Protein AF-A0A6G0X3N1-F1 (afdb_monomer)

Sequence (1082 aa):
MHNGDDHVEVTGESREPSTTEQRTSELNQPESQVGRGRRPSGRGKFARVPQRRAPTNVNVFSAIPNYDRAYTSYSETKENATSFRVVSFNVLADYLALSPTGSLAHSHPSQAWKYQWSFRRTRLLREILSWQAAIVCLQEDDHYGDYFEPELRKYGYVGANKQRTGVDTLDGCSIFVKADVFEIKRVVPLEYNQPGHAVLDRDNVALVLLLEHQASKEQIVVANTHILFNPRRGDVKLAQLQLLFETVESLECSKKILCGDFNLTPKSSLYEFISSGVLNGVSVATGEASGQYARGNHSYFHNDFHSKSDETVERHQGAGTAAYRFKPPTTPVRHGNSLGVQATHDLHLRSAYAQHPTDQTTGEPFATSYHDRFLGTVDYIWYGNVECTGVVEMPQMDFFQQIRALPTRDLGSDHLSLVADFALLRESHKMSLVDDDDLPSFSQDNNVVDEAEAPHELILDDPAETPPPLYTDKEPLKSAASSASSIYDYLDQVEMKSVQQLQLTASSAKSRQLPPLGRRTQVVWEPSPPPSSVKSSRSSQDNQYYAEIREKLVTLNIELQDKTQTIELLHAARKKDKAKAKEKAAQAEKEFKAALLAQKTQLEKDIEKQLDFAQTLVADKAELVKQCEAITAELKKSQERIQQTEESFQRQMKDAKERWTVQEKVKRDQWMVKKTEEIKKSTIKALEPDVQAIMTKCKENLDKARDAAADDKRKLIIAHEKEKDELLKRQREEYEKKLVEAWEKERSKLMYRLDAADAELQQQLNQQRRRLQDEAEKARNDLVLEMRALKLQHSRDLEDMRVVERQRIDHELTQLQKEKEELARRYDADAAALREKCKLEVDAMQSSIAASLRSEMEKEKAKWEAEMIKRRDEKIQMVIDKLHGETQKKVDAAEKRLAAQYELDTREFEKKLRAAGDIEAAWMEKNRELFDKCTKLEQQRDLMQAKCTEQAQALQAAQDNVARYSAALQEEREILSQERHNVARHVDAIRNESERERETLKSAVVSLEAKLDMMERKHAAYIADMRANHDDILEKLHARVRATVAKKDDMIETLREELHMTQVRVTKCEAIINQQREQLIA

Organism: NCBI:txid100861

Solvent-accessible surface area (backbone atoms only — not comparable to full-atom values): 63528 Å² total; per-residue (Å²): 134,87,86,80,89,87,90,86,89,84,88,79,88,91,84,86,85,84,90,86,88,89,82,91,87,84,89,88,84,89,84,88,84,89,83,89,81,88,86,81,90,78,85,75,80,84,74,81,75,78,81,75,79,76,72,56,66,59,68,47,87,54,82,61,81,98,61,84,57,56,74,50,75,71,52,82,83,53,93,60,44,55,72,48,31,40,32,29,32,50,49,55,24,50,75,59,55,67,29,85,84,38,80,64,58,76,61,57,81,95,52,56,68,44,51,37,54,80,37,14,54,37,30,46,52,16,55,58,54,70,69,66,44,43,30,40,31,36,22,39,42,53,45,45,86,86,41,51,50,69,56,42,43,77,74,47,32,48,70,54,74,29,65,28,79,41,95,92,42,70,31,17,20,31,45,33,31,24,62,88,50,38,42,83,77,42,83,43,74,42,71,41,46,43,94,91,45,90,62,37,75,41,55,36,31,28,28,36,34,38,31,31,34,66,89,71,65,49,60,38,35,42,35,25,28,41,44,60,65,60,49,67,45,27,54,37,43,48,52,47,49,51,54,49,46,53,58,59,57,75,63,75,55,74,25,36,36,41,32,28,39,56,47,33,20,85,74,9,58,52,47,46,23,59,56,67,30,48,36,74,23,62,68,37,31,20,51,51,25,21,41,56,55,43,100,61,103,48,45,37,60,68,70,61,78,75,54,93,76,69,87,75,72,70,71,61,61,43,88,49,38,24,51,53,77,71,75,84,77,93,68,72,74,95,72,75,65,43,52,66,43,75,51,75,54,87,67,70,30,42,52,74,57,46,45,84,80,86,63,41,39,58,11,42,52,60,50,35,34,30,41,89,71,42,44,30,34,29,60,48,50,32,36,11,84,60,49,67,34,27,36,47,38,57,73,51,72,70,57,61,73,75,50,85,44,46,34,43,98,67,48,30,19,40,40,54,71,44,40,41,33,31,41,45,78,56,81,81,82,78,86,77,81,87,84,93,89,88,87,86,87,86,82,86,86,84,82,89,82,92,88,87,94,84,85,86,89,83,89,86,90,87,82,88,87,88,86,90,89,79,87,84,89,82,86,88,89,81,88,81,88,85,83,87,82,74,81,63,78,64,55,65,68,59,70,75,71,77,88,82,89,79,89,82,87,88,83,87,83,86,90,87,83,88,87,88,88,87,81,92,85,87,83,87,89,83,84,87,88,89,90,81,90,84,86,88,80,90,86,93,89,89,83,58,77,74,47,60,56,52,54,53,50,49,51,54,50,50,54,49,51,53,51,50,52,51,51,53,52,49,52,51,49,54,53,53,51,54,48,54,52,53,52,54,51,55,50,53,54,50,52,50,54,52,52,54,50,53,53,51,59,48,52,54,54,56,50,51,54,52,53,54,51,52,53,49,54,53,52,54,50,53,55,52,52,55,51,53,53,51,51,53,55,51,50,53,57,49,51,59,49,50,54,55,50,50,60,48,50,55,50,52,58,47,55,51,53,57,54,47,57,52,51,59,50,53,53,54,57,52,49,58,52,50,61,61,50,56,68,72,64,80,77,81,91,84,64,69,69,66,49,50,61,50,47,52,58,50,44,57,54,49,48,56,49,46,52,53,53,48,51,54,47,49,53,52,49,55,51,51,52,51,53,51,51,53,50,52,48,52,51,49,56,54,50,52,51,52,50,50,57,50,51,51,54,50,50,52,53,52,48,55,54,47,57,51,50,52,51,53,51,52,52,54,51,51,53,51,55,47,55,56,48,55,52,51,51,48,55,51,50,52,51,55,49,50,58,47,51,55,51,53,48,56,58,44,58,58,45,53,53,49,51,52,55,46,53,49,52,53,49,57,50,54,49,56,50,49,54,51,51,52,52,49,54,49,54,52,50,53,53,47,53,50,52,51,51,54,45,52,53,49,55,49,50,51,50,48,51,53,49,50,51,51,53,45,52,54,48,48,53,50,41,61,65,41,53,74,54,42,76,72,56,64,80,67,75,81,70,72,88,65,83,78,74,68,65,65,66,59,50,70,60,48,57,58,53,55,54,55,49,56,60,49,54,53,57,52,51,51,52,55,51,49,58,49,49,55,52,52,49,57,50,51,53,54,50,46,56,48,51,65,47,53,55,53,52,50,54,52,51,53,57,53,52,51,52,54,54,53,54,51,52,54,50,50,59,50,51,65,46,51,59,51,53,53,50,55,55,46,56,55,49,55,53,56,47,54,53,50,55,54,52,48,57,52,53,52,51,53,50,60,50,55,53,52,55,52,54,54,50,51,57,50,49,58,61,45,52,62,52,50,54,58,46,51,56,51,52,52,52,54,53,49,55,56,48,55,55,49,53,54,52,48,52,55,49,51,53,53,49,53,61,52,50,52,58,47,51,56,49,52,51,53,52,48,52,53,50,51,56,49,51,56,50,50,53,53,50,52,52,53,53,50,54,50,48,58,69,73,76,115

Foldseek 3Di:
DDDDDDDDDDYDDDDDDDDDDDDDDDDDDDDDDDDDDDDDDDPDDPDPDDDDAFDQADDLQDDQPPFDFDWDFDDDPDPQWDKFKEKFEAQAALCQLPDCPHLNVPDDPVCSSLSHCSRQQNLSSSQVVVQVGQKYKYWFPLCCPPHDQVPVVVVQKDKDWDWFDDPPGSGTIMMIGRNLFKDFPDKDKAAQCDPPDPQSNDRWIKIKTWIQGPPQRAIAIEMETEADQDLLQLLSLVSVVQSVQVVRVVVVRQKYKYWYQSNAAQAAQVVVCQQVQKHDQQLAARNPRRVQPDPDPAGPPPPCLPPPPDPPQPDAAAPAQARDDYDDDPDRDPDHDTSNDMGGHDQNKDWLQCDDDPGHGHHDHQAFAWDPGYGHHRITIIIGPWAWGIWGGGDHPVVVNVDRFDDDSRHNHRGHMTMTMIIDGRDDDDDDDDDDDDDDDDDDDDDDDDDDDDDDDDDDDDDDDDDDDDDDDDDDDDDDDDDDDDPVVVVVVVVVPPPPDDDDDDDDDDDDDDDDDDDDDDDDDDDDDDDDDDDDDDDDDDPDVVPVVVVVVVVVVVVVVVVVVVVVVVVVVVVVVVVVVVVVVVVVVVVVVVVVVVVVVVVVVVVVVVVVVVVVVVVVVVVVVVVVVVVVVVVVVVVVVVVVVVVVVVVVVVVVVVVVVVVVVVVVVVVVVVVVVVVVPPDDPDCPPVVVVVVVVVVVVVVVVVVVVVVVVVVVVVVVVVVVVVVVVVVVVVVVVVVVVVVVVVVVVVVVVVVVVVVVVVVVVVVVVVVVVVVVVVVVVVVVVVVVVVVVVVVVVVVVVVVVVVVVVVVVVVVVVVVVVVVVVVVVVVVVVVVVVVVVVVVVVVVVVVVVVVVVVVVVVVVVVCVVVCVVVVPPPPPDPPDDPPVPVVPVVVVVVVVVVVVVVVVVVVVVVVVVVVVVVVVVVVVVVVVVVVVVVVVVVVVVVVVVVVVVVVVVVVVVVVVVVVVVVVVVVVVVVVVVVVVVVVVVVVVVVVVVVVVVVVVVVVVVVVVVVVVVVVVVVVVVVVVVVVVVVVVVVVVVVVVVVVVVVVVVVVVVVVVVVVVVVVVVVVVVVVVVVVVVVD

InterPro domains:
  IPR005135 Endonuclease/exonuclease/phosphatase [PF03372] (88-415)
  IPR036691 Endonuclease/exonuclease/phosphatase superfamily [G3DSA:3.60.10.10] (62-435)
  IPR036691 Endonuclease/exonuclease/phosphatase superfamily [SSF56219] (79-425)
  IPR050410 CCR4/nocturin mRNA turnover and transcription [PTHR12121] (40-424)
  IPR060548 CEP131, coiled-coil domain [PF27681] (542-660)
  IPR060549 CEP131, C-terminal domain [PF27695] (693-1072)

Structure (mmCIF, N/CA/C/O backbone):
data_AF-A0A6G0X3N1-F1
#
_entry.id   AF-A0A6G0X3N1-F1
#
loop_
_atom_site.group_PDB
_atom_site.id
_atom_site.type_symbol
_atom_site.label_atom_id
_atom_site.label_alt_id
_atom_site.label_comp_id
_atom_site.label_asym_id
_atom_site.label_entity_id
_atom_site.label_seq_id
_atom_site.pdbx_PDB_ins_code
_atom_site.Cartn_x
_atom_site.Cartn_y
_atom_site.Cartn_z
_atom_site.occupancy
_atom_site.B_iso_or_equiv
_atom_site.auth_seq_id
_atom_site.auth_comp_id
_atom_site.auth_asym_id
_atom_site.auth_atom_id
_atom_site.pdbx_PDB_model_num
ATOM 1 N N . MET A 1 1 ? -24.480 -64.306 -22.939 1.00 33.38 1 MET A N 1
ATOM 2 C CA . MET A 1 1 ? -23.738 -65.014 -24.004 1.00 33.38 1 MET A CA 1
ATOM 3 C C . MET A 1 1 ? -22.353 -64.386 -24.004 1.00 33.38 1 MET A C 1
ATOM 5 O O . MET A 1 1 ? -22.278 -63.191 -24.238 1.00 33.38 1 MET A O 1
ATOM 9 N N . HIS A 1 2 ? -21.370 -65.007 -23.350 1.00 33.44 2 HIS A N 1
ATOM 10 C CA . HIS A 1 2 ? -20.585 -66.172 -23.813 1.00 33.44 2 HIS A CA 1
ATOM 11 C C . HIS A 1 2 ? -19.643 -65.806 -24.968 1.00 33.44 2 HIS A C 1
ATOM 13 O O . HIS A 1 2 ? -20.133 -65.249 -25.944 1.00 33.44 2 HIS A O 1
ATOM 19 N N . ASN A 1 3 ? -18.344 -66.126 -24.979 1.00 35.31 3 ASN A N 1
ATOM 20 C CA . ASN A 1 3 ? -17.363 -66.673 -24.004 1.00 35.31 3 ASN A CA 1
ATOM 21 C C . ASN A 1 3 ? -15.969 -66.158 -24.487 1.00 35.31 3 ASN A C 1
ATOM 23 O O . ASN A 1 3 ? -15.896 -65.633 -25.596 1.00 35.31 3 ASN A O 1
ATOM 27 N N . GLY A 1 4 ? -14.836 -66.270 -23.791 1.00 33.34 4 GLY A N 1
ATOM 28 C CA . GLY A 1 4 ? -14.525 -66.774 -22.450 1.00 33.34 4 GLY A CA 1
ATOM 29 C C . GLY A 1 4 ? -12.999 -66.756 -22.222 1.00 33.34 4 GLY A C 1
ATOM 30 O O . GLY A 1 4 ? -12.240 -66.767 -23.187 1.00 33.34 4 GLY A O 1
ATOM 31 N N . ASP A 1 5 ? -12.615 -66.631 -20.954 1.00 44.16 5 ASP A N 1
ATOM 32 C CA . ASP A 1 5 ? -11.474 -67.208 -20.215 1.00 44.16 5 ASP A CA 1
ATOM 33 C C . ASP A 1 5 ? -10.273 -67.836 -20.960 1.00 44.16 5 ASP A C 1
ATOM 35 O O . ASP A 1 5 ? -10.439 -68.673 -21.843 1.00 44.16 5 ASP A O 1
ATOM 39 N N . ASP A 1 6 ? -9.061 -67.580 -20.442 1.00 39.44 6 ASP A N 1
ATOM 40 C CA . ASP A 1 6 ? -8.341 -68.648 -19.720 1.00 39.44 6 ASP A CA 1
ATOM 41 C C . ASP A 1 6 ? -7.356 -68.091 -18.660 1.00 39.44 6 ASP A C 1
ATOM 43 O O . ASP A 1 6 ? -6.938 -66.932 -18.731 1.00 39.44 6 ASP A O 1
ATOM 47 N N . HIS A 1 7 ? -7.024 -68.898 -17.645 1.00 36.19 7 HIS A N 1
ATOM 48 C CA . HIS A 1 7 ? -6.265 -68.508 -16.436 1.00 36.19 7 HIS A CA 1
ATOM 49 C C . HIS A 1 7 ? -4.779 -68.938 -16.454 1.00 36.19 7 HIS A C 1
ATOM 51 O O . HIS A 1 7 ? -4.390 -69.821 -17.210 1.00 36.19 7 HIS A O 1
ATOM 57 N N . VAL A 1 8 ? -3.968 -68.379 -15.535 1.00 33.38 8 VAL A N 1
ATOM 58 C CA . VAL A 1 8 ? -3.206 -69.124 -14.491 1.00 33.38 8 VAL A CA 1
ATOM 59 C C . VAL A 1 8 ? -2.522 -68.134 -13.522 1.00 33.38 8 VAL A C 1
ATOM 61 O O . VAL A 1 8 ? -2.042 -67.079 -13.931 1.00 33.38 8 VAL A O 1
ATOM 64 N N . GLU A 1 9 ? -2.508 -68.462 -12.227 1.00 32.84 9 GLU A N 1
ATOM 65 C CA . GLU A 1 9 ? -1.938 -67.659 -11.126 1.00 32.84 9 GLU A CA 1
ATOM 66 C C . GLU A 1 9 ? -0.554 -68.180 -10.653 1.00 32.84 9 GLU A C 1
ATOM 68 O O . GLU A 1 9 ? -0.064 -69.183 -11.167 1.00 32.84 9 GLU A O 1
ATOM 73 N N . VAL A 1 10 ? 0.018 -67.544 -9.609 1.00 33.06 10 VAL A N 1
ATOM 74 C CA . VAL A 1 10 ? 0.464 -68.162 -8.319 1.00 33.06 10 VAL A CA 1
ATOM 75 C C . VAL A 1 10 ? 1.745 -67.512 -7.734 1.00 33.06 10 VAL A C 1
ATOM 77 O O . VAL A 1 10 ? 2.853 -67.888 -8.095 1.00 33.06 10 VAL A O 1
ATOM 80 N N . THR A 1 11 ? 1.567 -66.636 -6.722 1.00 31.05 11 THR A N 1
ATOM 81 C CA . THR A 1 11 ? 2.509 -66.255 -5.615 1.00 31.05 11 THR A CA 1
ATOM 82 C C . THR A 1 11 ? 3.921 -65.696 -5.935 1.00 31.05 11 THR A C 1
ATOM 84 O O . THR A 1 11 ? 4.472 -65.920 -7.001 1.00 31.05 11 THR A O 1
ATOM 87 N N . GLY A 1 12 ? 4.608 -64.969 -5.039 1.00 29.67 12 GLY A N 1
ATOM 88 C CA . GLY A 1 12 ? 4.231 -64.404 -3.729 1.00 29.67 12 GLY A CA 1
ATOM 89 C C . GLY A 1 12 ? 5.457 -63.964 -2.893 1.00 29.67 12 GLY A C 1
ATOM 90 O O . GLY A 1 12 ? 6.549 -64.454 -3.137 1.00 29.67 12 GLY A O 1
ATOM 91 N N . GLU A 1 13 ? 5.238 -63.048 -1.936 1.00 30.22 13 GLU A N 1
ATOM 92 C CA . GLU A 1 13 ? 6.039 -62.701 -0.726 1.00 30.22 13 GLU A CA 1
ATOM 93 C C . GLU A 1 13 ? 7.587 -62.522 -0.825 1.00 30.22 13 GLU A C 1
ATOM 95 O O . GLU A 1 13 ? 8.325 -63.431 -1.174 1.00 30.22 13 GLU A O 1
ATOM 100 N N . SER A 1 14 ? 8.180 -61.336 -0.593 1.00 29.23 14 SER A N 1
ATOM 101 C CA . SER A 1 14 ? 8.308 -60.522 0.652 1.00 29.23 14 SER A CA 1
ATOM 102 C C . SER A 1 14 ? 9.523 -60.863 1.547 1.00 29.23 14 SER A C 1
ATOM 104 O O . SER A 1 14 ? 9.431 -61.808 2.327 1.00 29.23 14 SER A O 1
ATOM 106 N N . ARG A 1 15 ? 10.586 -60.020 1.547 1.00 28.47 15 ARG A N 1
ATOM 107 C CA . ARG A 1 15 ? 11.252 -59.419 2.748 1.00 28.47 15 ARG A CA 1
ATOM 108 C C . ARG A 1 15 ? 12.604 -58.712 2.491 1.00 28.47 15 ARG A C 1
ATOM 110 O O . ARG A 1 15 ? 13.343 -59.040 1.571 1.00 28.47 15 ARG A O 1
ATOM 117 N N . GLU A 1 16 ? 12.880 -57.744 3.369 1.00 28.78 16 GLU A N 1
ATOM 118 C CA . GLU A 1 16 ? 14.132 -56.995 3.622 1.00 28.78 16 GLU A CA 1
ATOM 119 C C . GLU A 1 16 ? 15.133 -57.835 4.487 1.00 28.78 16 GLU A C 1
ATOM 121 O O . GLU A 1 16 ? 14.819 -59.007 4.719 1.00 28.78 16 GLU A O 1
ATOM 126 N N . PRO A 1 17 ? 16.250 -57.316 5.086 1.00 45.88 17 PRO A N 1
ATOM 127 C CA . PRO A 1 17 ? 16.932 -56.005 4.972 1.00 45.88 17 PRO A CA 1
ATOM 128 C C . PRO A 1 17 ? 18.503 -56.056 4.940 1.00 45.88 17 PRO A C 1
ATOM 130 O O . PRO A 1 17 ? 19.130 -57.110 4.902 1.00 45.88 17 PRO A O 1
ATOM 133 N N . SER A 1 18 ? 19.125 -54.870 5.089 1.00 29.08 18 SER A N 1
ATOM 134 C CA . SER A 1 18 ? 20.337 -54.567 5.906 1.00 29.08 18 SER A CA 1
ATOM 135 C C . SER A 1 18 ? 21.786 -54.879 5.440 1.00 29.08 18 SER A C 1
ATOM 137 O O . SER A 1 18 ? 22.261 -56.005 5.489 1.00 29.08 18 SER A O 1
ATOM 139 N N . THR A 1 19 ? 22.514 -53.787 5.141 1.00 33.34 19 THR A N 1
ATOM 140 C CA . THR A 1 19 ? 23.859 -53.362 5.638 1.00 33.34 19 THR A CA 1
ATOM 141 C C . THR A 1 19 ? 25.005 -54.354 5.927 1.00 33.34 19 THR A C 1
ATOM 143 O O . THR A 1 19 ? 24.882 -55.222 6.784 1.00 33.34 19 THR A O 1
ATOM 146 N N . THR A 1 20 ? 26.217 -54.013 5.455 1.00 30.22 20 THR A N 1
ATOM 147 C CA . THR A 1 20 ? 27.482 -54.022 6.245 1.00 30.22 20 THR A CA 1
ATOM 148 C C . THR A 1 20 ? 28.476 -53.002 5.642 1.00 30.22 20 THR A C 1
ATOM 150 O O . THR A 1 20 ? 28.417 -52.721 4.446 1.00 30.22 20 THR A O 1
ATOM 153 N N . GLU A 1 21 ? 29.355 -52.411 6.459 1.00 33.50 21 GLU A N 1
ATOM 154 C CA . GLU A 1 21 ? 30.382 -51.417 6.076 1.00 33.50 21 GLU A CA 1
ATOM 155 C C . GLU A 1 21 ? 31.715 -52.054 5.621 1.00 33.50 21 GLU A C 1
ATOM 157 O O . GLU A 1 21 ? 31.991 -53.195 5.981 1.00 33.50 21 GLU A O 1
ATOM 162 N N . GLN A 1 22 ? 32.608 -51.280 4.972 1.00 29.88 22 GLN A N 1
ATOM 163 C CA . GLN A 1 22 ? 34.015 -51.108 5.416 1.00 29.88 22 GLN A CA 1
ATOM 164 C C . GLN A 1 22 ? 34.746 -49.956 4.677 1.00 29.88 22 GLN A C 1
ATOM 166 O O . GLN A 1 22 ? 34.113 -49.193 3.949 1.00 29.88 22 GLN A O 1
ATOM 171 N N . ARG A 1 23 ? 36.033 -49.710 4.992 1.00 31.23 23 ARG A N 1
ATOM 172 C CA . ARG A 1 23 ? 36.605 -48.347 5.114 1.00 31.23 23 ARG A CA 1
ATOM 173 C C . ARG A 1 23 ? 38.043 -48.183 4.559 1.00 31.23 23 ARG A C 1
ATOM 175 O O . ARG A 1 23 ? 38.801 -49.142 4.518 1.00 31.23 23 ARG A O 1
ATOM 182 N N . THR A 1 24 ? 38.423 -46.918 4.299 1.00 31.73 24 THR A N 1
ATOM 183 C CA . THR A 1 24 ? 39.793 -46.313 4.257 1.00 31.73 24 THR A CA 1
ATOM 184 C C . THR A 1 24 ? 40.864 -46.771 3.244 1.00 31.73 24 THR A C 1
ATOM 186 O O . THR A 1 24 ? 41.356 -47.889 3.337 1.00 31.73 24 THR A O 1
ATOM 189 N N . SER A 1 25 ? 41.341 -45.815 2.417 1.00 28.95 25 SER A N 1
ATOM 190 C CA . SER A 1 25 ? 42.753 -45.462 2.050 1.00 28.95 25 SER A CA 1
ATOM 191 C C . SER A 1 25 ? 42.838 -44.883 0.610 1.00 28.95 25 SER A C 1
ATOM 193 O O . SER A 1 25 ? 42.030 -45.268 -0.226 1.00 28.95 25 SER A O 1
ATOM 195 N N . GLU A 1 26 ? 43.720 -43.946 0.218 1.00 28.92 26 GL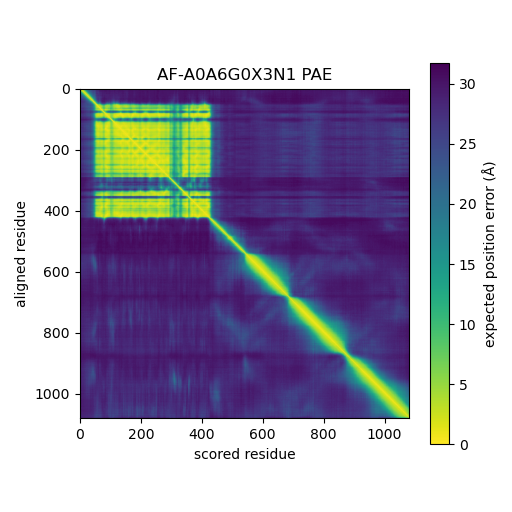U A N 1
ATOM 196 C CA . GLU A 1 26 ? 44.592 -43.008 0.960 1.00 28.92 26 GLU A CA 1
ATOM 197 C C . GLU A 1 26 ? 44.951 -41.742 0.115 1.00 28.92 26 GLU A C 1
ATOM 199 O O . GLU A 1 26 ? 44.448 -41.545 -0.986 1.00 28.92 26 GLU A O 1
ATOM 204 N N . LEU A 1 27 ? 45.789 -40.877 0.698 1.00 31.30 27 LEU A N 1
ATOM 205 C CA . LEU A 1 27 ? 46.233 -39.501 0.391 1.00 31.30 27 LEU A CA 1
ATOM 206 C C . LEU A 1 27 ? 46.555 -39.004 -1.058 1.00 31.30 27 LEU A C 1
ATOM 208 O O . LEU A 1 27 ? 47.160 -39.689 -1.874 1.00 31.30 27 LEU A O 1
ATOM 212 N N . ASN A 1 28 ? 46.395 -37.669 -1.182 1.00 28.73 28 ASN A N 1
ATOM 213 C CA . ASN A 1 28 ? 47.266 -36.652 -1.830 1.00 28.73 28 ASN A CA 1
ATOM 214 C C . ASN A 1 28 ? 47.140 -36.197 -3.309 1.00 28.73 28 ASN A C 1
ATOM 216 O O . ASN A 1 28 ? 46.920 -36.950 -4.250 1.00 28.73 28 ASN A O 1
ATOM 220 N N . GLN A 1 29 ? 47.365 -34.878 -3.455 1.00 30.80 29 GLN A N 1
ATOM 221 C CA . GLN A 1 29 ? 47.574 -34.085 -4.681 1.00 30.80 29 GLN A CA 1
ATOM 222 C C . GLN A 1 29 ? 49.070 -34.113 -5.102 1.00 30.80 29 GLN A C 1
ATOM 224 O O . GLN A 1 29 ? 49.889 -34.651 -4.350 1.00 30.80 29 GLN A O 1
ATOM 229 N N . PRO A 1 30 ? 49.468 -33.530 -6.259 1.00 40.28 30 PRO A N 1
ATOM 230 C CA . PRO A 1 30 ? 49.895 -32.116 -6.257 1.00 40.28 30 PRO A CA 1
ATOM 231 C C . PRO A 1 30 ? 49.576 -31.337 -7.566 1.00 40.28 30 PRO A C 1
ATOM 233 O O . PRO A 1 30 ? 48.702 -31.715 -8.343 1.00 40.28 30 PRO A O 1
ATOM 236 N N . GLU A 1 31 ? 50.252 -30.201 -7.777 1.00 28.23 31 GLU A N 1
ATOM 237 C CA . GLU A 1 31 ? 49.818 -29.082 -8.625 1.00 28.23 31 GLU A CA 1
ATOM 238 C C . GLU A 1 31 ? 50.474 -28.969 -10.028 1.00 28.23 31 GLU A C 1
ATOM 240 O O . GLU A 1 31 ? 51.684 -29.091 -10.179 1.00 28.23 31 GLU A O 1
ATOM 245 N N . SER A 1 32 ? 49.692 -28.447 -10.985 1.00 30.45 32 SER A N 1
ATOM 246 C CA . SER A 1 32 ? 50.073 -27.383 -11.951 1.00 30.45 32 SER A CA 1
ATOM 247 C C . SER A 1 32 ? 51.035 -27.597 -13.157 1.00 30.45 32 SER A C 1
ATOM 249 O O . SER A 1 32 ? 51.923 -28.436 -13.192 1.00 30.45 32 SER A O 1
ATOM 251 N N . GLN A 1 33 ? 50.851 -26.668 -14.116 1.00 27.86 33 GLN A N 1
ATOM 252 C CA . GLN A 1 33 ? 51.766 -26.130 -15.150 1.00 27.86 33 GLN A CA 1
ATOM 253 C C . GLN A 1 33 ? 51.968 -26.796 -16.544 1.00 27.86 33 GLN A C 1
ATOM 255 O O . GLN A 1 33 ? 52.643 -27.799 -16.717 1.00 27.86 33 GLN A O 1
ATOM 260 N N . VAL A 1 34 ? 51.525 -26.018 -17.558 1.00 29.17 34 VAL A N 1
ATOM 261 C CA . VAL A 1 34 ? 52.144 -25.746 -18.887 1.00 29.17 34 VAL A CA 1
ATOM 262 C C . VAL A 1 34 ? 52.194 -26.868 -19.951 1.00 29.17 34 VAL A C 1
ATOM 264 O O . VAL A 1 34 ? 52.900 -27.854 -19.806 1.00 29.17 34 VAL A O 1
ATOM 267 N N . GLY A 1 35 ? 51.556 -26.652 -21.127 1.00 27.23 35 GLY A N 1
ATOM 268 C CA . GLY A 1 35 ? 51.639 -27.642 -22.230 1.00 27.23 35 GLY A CA 1
ATOM 269 C C . GLY A 1 35 ? 51.019 -27.391 -23.630 1.00 27.23 35 GLY A C 1
ATOM 270 O O . GLY A 1 35 ? 50.863 -28.359 -24.356 1.00 27.23 35 GLY A O 1
ATOM 271 N N . ARG A 1 36 ? 50.668 -26.159 -24.051 1.00 31.17 36 ARG A N 1
ATOM 272 C CA . ARG A 1 36 ? 50.327 -25.749 -25.458 1.00 31.17 36 ARG A CA 1
ATOM 273 C C . ARG A 1 36 ? 49.507 -26.727 -26.364 1.00 31.17 36 ARG A C 1
ATOM 275 O O . ARG A 1 36 ? 50.084 -27.553 -27.064 1.00 31.17 36 ARG A O 1
ATOM 282 N N . GLY A 1 37 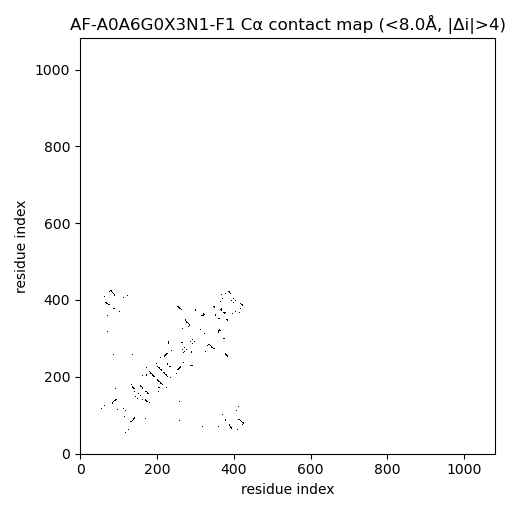? 48.199 -26.482 -26.565 1.00 28.77 37 GLY A N 1
ATOM 283 C CA . GLY A 1 37 ? 47.366 -27.194 -27.568 1.00 28.77 37 GLY A CA 1
ATOM 284 C C . GLY A 1 37 ? 46.345 -26.306 -28.312 1.00 28.77 37 GLY A C 1
ATOM 285 O O . GLY A 1 37 ? 45.530 -25.638 -27.689 1.00 28.77 37 GLY A O 1
ATOM 286 N N . ARG A 1 38 ? 46.401 -26.274 -29.653 1.00 30.58 38 ARG A N 1
ATOM 287 C CA . ARG A 1 38 ? 45.650 -25.378 -30.575 1.00 30.58 38 ARG A CA 1
ATOM 288 C C . ARG A 1 38 ? 44.117 -25.315 -30.364 1.00 30.58 38 ARG A C 1
ATOM 290 O O . ARG A 1 38 ? 43.455 -26.345 -30.323 1.00 30.58 38 ARG A O 1
ATOM 297 N N . ARG A 1 39 ? 43.535 -24.103 -30.419 1.00 30.91 39 ARG A N 1
ATOM 298 C CA . ARG A 1 39 ? 42.076 -23.869 -30.572 1.00 30.91 39 ARG A CA 1
ATOM 299 C C . ARG A 1 39 ? 41.592 -24.141 -32.015 1.00 30.91 39 ARG A C 1
ATOM 301 O O . ARG A 1 39 ? 42.216 -23.614 -32.937 1.00 30.91 39 ARG A O 1
ATOM 308 N N . PRO A 1 40 ? 40.442 -24.811 -32.231 1.00 35.88 40 PRO A N 1
ATOM 309 C CA . PRO A 1 40 ? 39.678 -24.757 -33.483 1.00 35.88 40 PRO A CA 1
ATOM 310 C C . PRO A 1 40 ? 38.716 -23.551 -33.512 1.00 35.88 40 PRO A C 1
ATOM 312 O O . PRO A 1 40 ? 38.105 -23.208 -32.501 1.00 35.88 40 PRO A O 1
ATOM 315 N N . SER A 1 41 ? 38.530 -22.918 -34.673 1.00 35.41 41 SER A N 1
ATOM 316 C CA . SER A 1 41 ? 37.712 -21.704 -34.851 1.00 35.41 41 SER A CA 1
ATOM 317 C C . SER A 1 41 ? 36.291 -21.984 -35.376 1.00 35.41 41 SER A C 1
ATOM 319 O O . SER A 1 41 ? 35.950 -21.685 -36.520 1.00 35.41 41 SER A O 1
ATOM 321 N N . GLY A 1 42 ? 35.414 -22.519 -34.521 1.00 33.56 42 GLY A N 1
ATOM 322 C CA . GLY A 1 42 ? 33.999 -22.732 -34.855 1.00 33.56 42 GLY A CA 1
ATOM 323 C C . GLY A 1 42 ? 33.126 -21.482 -34.664 1.00 33.56 42 GLY A C 1
ATOM 324 O O . GLY A 1 42 ? 32.748 -21.165 -33.538 1.00 33.56 42 GLY A O 1
ATOM 325 N N . ARG A 1 43 ? 32.725 -20.794 -35.747 1.00 40.06 43 ARG A N 1
ATOM 326 C CA . ARG A 1 43 ? 31.686 -19.736 -35.695 1.00 40.06 43 ARG A CA 1
ATOM 327 C C . ARG A 1 43 ? 30.282 -20.343 -35.550 1.00 40.06 43 ARG A C 1
ATOM 329 O O . ARG A 1 43 ? 29.511 -20.396 -36.509 1.00 40.06 43 ARG A O 1
ATOM 336 N N . GLY A 1 44 ? 29.945 -20.787 -34.341 1.00 31.09 44 GLY A N 1
ATOM 337 C CA . GLY A 1 44 ? 28.584 -21.194 -33.989 1.00 31.09 44 GLY A CA 1
ATOM 338 C C . GLY A 1 44 ? 27.598 -20.032 -34.142 1.00 31.09 44 GLY A C 1
ATOM 339 O O . GLY A 1 44 ? 27.777 -18.971 -33.544 1.00 31.09 44 GLY A O 1
ATOM 340 N N . LYS A 1 45 ? 26.543 -20.217 -34.943 1.00 34.88 45 LYS A N 1
ATOM 341 C CA . LYS A 1 45 ? 25.426 -19.265 -35.006 1.00 34.88 45 LYS A CA 1
ATOM 342 C C . LYS A 1 45 ? 24.600 -19.416 -33.729 1.00 34.88 45 LYS A C 1
ATOM 344 O O . LYS A 1 45 ? 23.951 -20.444 -33.558 1.00 34.88 45 LYS A O 1
ATOM 349 N N . PHE A 1 46 ? 24.582 -18.400 -32.866 1.00 33.50 46 PHE A N 1
ATOM 350 C CA . PHE A 1 46 ? 23.649 -18.356 -31.737 1.00 33.50 46 PHE A CA 1
ATOM 351 C C . PHE A 1 46 ? 22.207 -18.324 -32.259 1.00 33.50 46 PHE A C 1
ATOM 353 O O . PHE A 1 46 ? 21.709 -17.288 -32.703 1.00 33.50 46 PHE A O 1
ATOM 360 N N . ALA A 1 47 ? 21.531 -19.470 -32.216 1.00 31.05 47 ALA A N 1
ATOM 361 C CA . ALA A 1 47 ? 20.097 -19.532 -32.436 1.00 31.05 47 ALA A CA 1
ATOM 362 C C . ALA A 1 47 ? 19.399 -18.803 -31.280 1.00 31.05 47 ALA A C 1
ATOM 364 O O . ALA A 1 47 ? 19.572 -19.168 -30.117 1.00 31.05 47 ALA A O 1
ATOM 365 N N . ARG A 1 48 ? 18.597 -17.775 -31.586 1.00 34.81 48 ARG A N 1
ATOM 366 C CA . ARG A 1 48 ? 17.706 -17.166 -30.591 1.00 34.81 48 ARG A CA 1
ATOM 367 C C . ARG A 1 48 ? 16.696 -18.220 -30.140 1.00 34.81 48 ARG A C 1
ATOM 369 O O . ARG A 1 48 ? 15.770 -18.538 -30.885 1.00 34.81 48 ARG A O 1
ATOM 376 N N . VAL A 1 49 ? 16.871 -18.735 -28.925 1.00 30.73 49 VAL A N 1
ATOM 377 C CA . VAL A 1 49 ? 15.865 -19.567 -28.255 1.00 30.73 49 VAL A CA 1
ATOM 378 C C . VAL A 1 49 ? 14.568 -18.754 -28.162 1.00 30.73 49 VAL A C 1
ATOM 380 O O . VAL A 1 49 ? 14.608 -17.624 -27.665 1.00 30.73 49 VAL A O 1
ATOM 383 N N . PRO A 1 50 ? 13.417 -19.267 -28.635 1.00 35.38 50 PRO A N 1
ATOM 384 C CA . PRO A 1 50 ? 12.152 -18.567 -28.475 1.00 35.38 50 PRO A CA 1
ATOM 385 C C . PRO A 1 50 ? 11.809 -18.451 -26.988 1.00 35.38 50 PRO A C 1
ATOM 387 O O . PRO A 1 50 ? 11.657 -19.467 -26.307 1.00 35.38 50 PRO A O 1
ATOM 390 N N . GLN A 1 51 ? 11.652 -17.226 -26.482 1.00 44.03 51 GLN A N 1
ATOM 391 C CA . GLN A 1 51 ? 11.078 -17.015 -25.154 1.00 44.03 51 GLN A CA 1
ATOM 392 C C . GLN A 1 51 ? 9.652 -17.580 -25.148 1.00 44.03 51 GLN A C 1
ATOM 394 O O . GLN A 1 51 ? 8.745 -17.017 -25.765 1.00 44.03 51 GLN A O 1
ATOM 399 N N . ARG A 1 52 ? 9.450 -18.709 -24.457 1.00 53.38 52 ARG A N 1
ATOM 400 C CA . ARG A 1 52 ? 8.105 -19.201 -24.145 1.00 53.38 52 ARG A CA 1
ATOM 401 C C . ARG A 1 52 ? 7.392 -18.128 -23.320 1.00 53.38 52 ARG A C 1
ATOM 403 O O . ARG A 1 52 ? 7.969 -17.604 -22.367 1.00 53.38 52 ARG A O 1
ATOM 410 N N . ARG A 1 53 ? 6.144 -17.807 -23.679 1.00 60.75 53 ARG A N 1
ATOM 411 C CA . ARG A 1 53 ? 5.280 -16.975 -22.827 1.00 60.75 53 ARG A CA 1
ATOM 412 C C . ARG A 1 53 ? 5.113 -17.663 -21.470 1.00 60.75 53 ARG A C 1
ATOM 414 O O . ARG A 1 53 ? 5.069 -18.891 -21.407 1.00 60.75 53 ARG A O 1
ATOM 421 N N . ALA A 1 54 ? 5.037 -16.869 -20.407 1.00 72.62 54 ALA A N 1
ATOM 422 C CA . ALA A 1 54 ? 4.795 -17.381 -19.065 1.00 72.62 54 ALA A CA 1
ATOM 423 C C . ALA A 1 54 ? 3.411 -18.048 -18.971 1.00 72.62 54 ALA A C 1
ATOM 425 O O . ALA A 1 54 ? 2.487 -17.606 -19.660 1.00 72.62 54 ALA A O 1
ATOM 426 N N . PRO A 1 55 ? 3.244 -19.085 -18.133 1.00 81.25 55 PRO A N 1
ATOM 427 C CA . PRO A 1 55 ? 1.928 -19.643 -17.858 1.00 81.25 55 PRO A CA 1
ATOM 428 C C . PRO A 1 55 ? 1.093 -18.633 -17.059 1.00 81.25 55 PRO A C 1
ATOM 430 O O . PRO A 1 55 ? 1.621 -17.937 -16.185 1.00 81.25 55 PRO A O 1
ATOM 433 N N . THR A 1 56 ? -0.206 -18.554 -17.357 1.00 81.06 56 THR A N 1
ATOM 434 C CA . THR A 1 56 ? -1.133 -17.637 -16.674 1.00 81.06 56 THR A CA 1
ATOM 435 C C . THR A 1 56 ? -1.200 -17.944 -15.182 1.00 81.06 56 THR A C 1
ATOM 437 O O . THR A 1 56 ? -0.905 -17.075 -14.369 1.00 81.06 56 THR A O 1
ATOM 440 N N . ASN A 1 57 ? -1.467 -19.205 -14.831 1.00 87.50 57 ASN A N 1
ATOM 441 C CA . ASN A 1 57 ? -1.430 -19.693 -13.455 1.00 87.50 57 ASN A CA 1
ATOM 442 C C . ASN A 1 57 ? -0.065 -20.326 -13.130 1.00 87.50 57 ASN A C 1
ATOM 444 O O . ASN A 1 57 ? 0.564 -20.925 -14.006 1.00 87.50 57 ASN A O 1
ATOM 448 N N . VAL A 1 58 ? 0.351 -20.259 -11.866 1.00 91.12 58 VAL A N 1
ATOM 449 C CA . VAL A 1 58 ? 1.481 -21.028 -11.308 1.00 91.12 58 VAL A CA 1
ATOM 450 C C . VAL A 1 58 ? 0.993 -22.033 -10.260 1.00 91.12 58 VAL A C 1
ATOM 452 O O . VAL A 1 58 ? -0.091 -21.876 -9.705 1.00 91.12 58 VAL A O 1
ATOM 455 N N . ASN A 1 59 ? 1.790 -23.068 -9.976 1.00 91.69 59 ASN A N 1
ATOM 456 C CA . ASN A 1 59 ? 1.554 -23.931 -8.815 1.00 91.69 59 ASN A CA 1
ATOM 457 C C . ASN A 1 59 ? 1.890 -23.142 -7.537 1.00 91.69 59 ASN A C 1
ATOM 459 O O . ASN A 1 59 ? 3.027 -22.689 -7.391 1.00 91.69 59 ASN A O 1
ATOM 463 N N . VAL A 1 60 ? 0.933 -23.000 -6.617 1.00 92.69 60 VAL A N 1
ATOM 464 C CA . VAL A 1 60 ? 1.100 -22.228 -5.371 1.00 92.69 60 VAL A CA 1
ATOM 465 C C . VAL A 1 60 ? 2.104 -22.835 -4.385 1.00 92.69 60 VAL A C 1
ATOM 467 O O . VAL A 1 60 ? 2.566 -22.132 -3.499 1.00 92.69 60 VAL A O 1
ATOM 470 N N . PHE A 1 61 ? 2.518 -24.090 -4.589 1.00 90.88 61 PHE A N 1
ATOM 471 C CA . PHE A 1 61 ? 3.579 -24.757 -3.819 1.00 90.88 61 PHE A CA 1
ATOM 472 C C . PHE A 1 61 ? 4.923 -24.836 -4.566 1.00 90.88 61 PHE A C 1
ATOM 474 O O . PHE A 1 61 ? 5.831 -25.547 -4.143 1.00 90.88 61 PHE A O 1
ATOM 481 N N . SER A 1 62 ? 5.062 -24.159 -5.713 1.00 90.06 62 SER A N 1
ATOM 482 C CA . SER A 1 62 ? 6.357 -24.059 -6.402 1.00 90.06 62 SER A CA 1
ATOM 483 C C . SER A 1 62 ? 7.228 -22.962 -5.791 1.00 90.06 62 SER A C 1
ATOM 485 O O . SER A 1 62 ? 6.722 -21.897 -5.447 1.00 90.06 62 SER A O 1
ATOM 487 N N . ALA A 1 63 ? 8.543 -23.180 -5.733 1.00 88.00 63 ALA A N 1
ATOM 488 C CA . ALA A 1 63 ? 9.489 -22.108 -5.432 1.00 88.00 63 ALA A CA 1
ATOM 489 C C . ALA A 1 63 ? 9.359 -20.954 -6.448 1.00 88.00 63 ALA A C 1
ATOM 491 O O . ALA A 1 63 ? 9.025 -21.168 -7.622 1.00 88.00 63 ALA A O 1
ATOM 492 N N . ILE A 1 64 ? 9.625 -19.725 -6.003 1.00 88.62 64 ILE A N 1
ATOM 493 C CA . ILE A 1 64 ? 9.616 -18.536 -6.860 1.00 88.62 64 ILE A CA 1
ATOM 494 C C . ILE A 1 64 ? 10.982 -18.453 -7.572 1.00 88.62 64 ILE A C 1
ATOM 496 O O . ILE A 1 64 ? 11.998 -18.307 -6.897 1.00 88.62 64 ILE A O 1
ATOM 500 N N . PRO A 1 65 ? 11.058 -18.566 -8.916 1.00 83.69 65 PRO A N 1
ATOM 501 C CA . PRO A 1 65 ? 12.346 -18.604 -9.609 1.00 83.69 65 PRO A CA 1
ATOM 502 C C . PRO A 1 65 ? 13.148 -17.311 -9.430 1.00 83.69 65 PRO A C 1
ATOM 504 O O . PRO A 1 65 ? 12.615 -16.226 -9.657 1.00 83.69 65 PRO A O 1
ATOM 507 N N . ASN A 1 66 ? 14.439 -17.446 -9.110 1.00 78.50 66 ASN A N 1
ATOM 508 C CA . ASN A 1 66 ? 15.384 -16.343 -8.889 1.00 78.50 66 ASN A CA 1
ATOM 509 C C . ASN A 1 66 ? 14.949 -15.369 -7.770 1.00 78.50 66 ASN A C 1
ATOM 511 O O . ASN A 1 66 ? 15.192 -14.166 -7.867 1.00 78.50 66 ASN A O 1
ATOM 515 N N . TYR A 1 67 ? 14.290 -15.883 -6.729 1.00 84.38 67 TYR A N 1
ATOM 516 C CA . TYR A 1 67 ? 13.793 -15.109 -5.586 1.00 84.38 67 TYR A CA 1
ATOM 517 C C . TYR A 1 67 ? 14.099 -15.817 -4.253 1.00 84.38 67 TYR A C 1
ATOM 519 O O . TYR A 1 67 ? 13.307 -15.804 -3.313 1.00 84.38 67 TYR A O 1
ATOM 527 N N . ASP A 1 68 ? 15.261 -16.467 -4.176 1.00 79.81 68 ASP A N 1
ATOM 528 C CA . ASP A 1 68 ? 15.756 -17.044 -2.929 1.00 79.81 68 ASP A CA 1
ATOM 529 C C . ASP A 1 68 ? 16.177 -15.906 -1.986 1.00 79.81 68 ASP A C 1
ATOM 531 O O . ASP A 1 68 ? 16.997 -15.055 -2.342 1.00 79.81 68 ASP A O 1
ATOM 535 N N . ARG A 1 69 ? 15.585 -15.870 -0.789 1.00 88.00 69 ARG A N 1
ATOM 536 C CA . ARG A 1 69 ? 15.817 -14.843 0.234 1.00 88.00 69 ARG A CA 1
ATOM 537 C C . ARG A 1 69 ? 16.396 -15.493 1.488 1.00 88.00 69 ARG A C 1
ATOM 539 O O . ARG A 1 69 ? 15.911 -16.535 1.923 1.00 88.00 69 ARG A O 1
ATOM 546 N N . ALA A 1 70 ? 17.445 -14.894 2.047 1.00 86.06 70 ALA A N 1
ATOM 547 C CA . ALA A 1 70 ? 18.077 -15.390 3.267 1.00 86.06 70 ALA A CA 1
ATOM 548 C C . ALA A 1 70 ? 17.178 -15.157 4.493 1.00 86.06 70 ALA A C 1
ATOM 550 O O . ALA A 1 70 ? 16.382 -14.222 4.513 1.00 86.06 70 ALA A O 1
ATOM 551 N N . TYR A 1 71 ? 17.332 -15.985 5.525 1.00 87.75 71 TYR A N 1
ATOM 552 C CA . TYR A 1 71 ? 16.756 -15.737 6.846 1.00 87.75 71 TYR A CA 1
ATOM 553 C C . TYR A 1 71 ? 17.876 -15.339 7.810 1.00 87.75 71 TYR A C 1
ATOM 555 O O . TYR A 1 71 ? 18.875 -16.055 7.909 1.00 87.75 71 TYR A O 1
ATOM 563 N N . THR A 1 72 ? 17.696 -14.227 8.520 1.00 84.56 72 THR A N 1
ATOM 564 C CA . THR A 1 72 ? 18.636 -13.726 9.529 1.00 84.56 72 THR A CA 1
ATOM 565 C C . THR A 1 72 ? 18.004 -13.875 10.911 1.00 84.56 72 THR A C 1
ATOM 567 O O . THR A 1 72 ? 16.905 -13.373 11.142 1.00 84.56 72 THR A O 1
ATOM 570 N N . SER A 1 73 ? 18.687 -14.564 11.831 1.00 84.75 73 SER A N 1
ATOM 571 C CA . SER A 1 73 ? 18.212 -14.787 13.206 1.00 84.75 73 SER A CA 1
ATOM 572 C C . SER A 1 73 ? 18.857 -13.793 14.171 1.00 84.75 73 SER A C 1
ATOM 574 O O . SER A 1 73 ? 20.055 -13.533 14.088 1.00 84.75 73 SER A O 1
ATOM 576 N N . TYR A 1 74 ? 18.073 -13.261 15.106 1.00 77.62 74 TYR A N 1
ATOM 577 C CA . TYR A 1 74 ? 18.494 -12.243 16.076 1.00 77.62 74 TYR A CA 1
ATOM 578 C C . TYR A 1 74 ? 18.706 -12.795 17.484 1.00 77.62 74 TYR A C 1
ATOM 580 O O . TYR A 1 74 ? 19.618 -12.363 18.186 1.00 77.62 74 TYR A O 1
ATOM 588 N N . SER A 1 75 ? 17.890 -13.768 17.889 1.00 70.75 75 SER A N 1
ATOM 589 C CA . SER A 1 75 ? 18.078 -14.532 19.119 1.00 70.75 75 SER A CA 1
ATOM 590 C C . SER A 1 75 ? 17.879 -16.023 18.858 1.00 70.75 75 SER A C 1
ATOM 592 O O . SER A 1 75 ? 17.190 -16.425 17.917 1.00 70.75 75 SER A O 1
ATOM 594 N N . GLU A 1 76 ? 18.508 -16.855 19.687 1.00 65.06 76 GLU A N 1
ATOM 595 C CA . GLU A 1 76 ? 18.158 -18.271 19.776 1.00 65.06 76 GLU A CA 1
ATOM 596 C C . GLU A 1 76 ? 16.797 -18.399 20.472 1.00 65.06 76 GLU A C 1
ATOM 598 O O . GLU A 1 76 ? 16.534 -17.751 21.491 1.00 65.06 76 GLU A O 1
ATOM 603 N N . THR A 1 77 ? 15.913 -19.236 19.928 1.00 59.62 77 THR A N 1
ATOM 604 C CA . THR A 1 77 ? 14.585 -19.468 20.501 1.00 59.62 77 THR A CA 1
ATOM 605 C C . THR A 1 77 ? 14.709 -20.144 21.863 1.00 59.62 77 THR A C 1
ATOM 607 O O . THR A 1 77 ? 14.986 -21.341 21.947 1.00 59.62 77 THR A O 1
ATOM 610 N N . LYS A 1 78 ? 14.477 -19.375 22.932 1.00 64.75 78 LYS A N 1
ATOM 611 C CA . LYS A 1 78 ? 14.407 -19.859 24.320 1.00 64.75 78 LYS A CA 1
ATOM 612 C C . LYS A 1 78 ? 13.457 -21.058 24.403 1.00 64.75 78 LYS A C 1
ATOM 614 O O . LYS A 1 78 ? 12.336 -20.972 23.914 1.00 64.75 78 LYS A O 1
ATOM 619 N N . GLU A 1 79 ? 13.858 -22.131 25.086 1.00 59.16 79 GLU A N 1
ATOM 620 C CA . GLU A 1 79 ? 13.097 -23.399 25.150 1.00 59.16 79 GLU A CA 1
ATOM 621 C C . GLU A 1 79 ? 11.649 -23.238 25.663 1.00 59.16 79 GLU A C 1
ATOM 623 O O . GLU A 1 79 ? 10.761 -24.016 25.317 1.00 59.16 79 GLU A O 1
ATOM 628 N N . ASN A 1 80 ? 11.395 -22.194 26.460 1.00 62.12 80 ASN A N 1
ATOM 629 C CA . ASN A 1 80 ? 10.078 -21.846 27.000 1.00 62.12 80 ASN A CA 1
ATOM 630 C C . ASN A 1 80 ? 9.294 -20.823 26.151 1.00 62.12 80 ASN A C 1
ATOM 632 O O . ASN A 1 80 ? 8.294 -20.290 26.628 1.00 62.12 80 ASN A O 1
ATOM 636 N N . ALA A 1 81 ? 9.717 -20.513 24.924 1.00 71.56 81 ALA A N 1
ATOM 637 C CA . ALA A 1 81 ? 9.046 -19.549 24.055 1.00 71.56 81 ALA A CA 1
ATOM 638 C C . ALA A 1 81 ? 8.333 -20.227 22.872 1.00 71.56 81 ALA A C 1
ATOM 640 O O . ALA A 1 81 ? 8.862 -21.143 22.247 1.00 71.56 81 ALA A O 1
ATOM 641 N N . THR A 1 82 ? 7.130 -19.761 22.537 1.00 83.38 82 THR A N 1
ATOM 642 C CA . THR A 1 82 ? 6.406 -20.170 21.323 1.00 83.38 82 THR A CA 1
ATOM 643 C C . THR A 1 82 ? 6.598 -19.122 20.240 1.00 83.38 82 THR A C 1
ATOM 645 O O . THR A 1 82 ? 6.149 -17.984 20.405 1.00 83.38 82 THR A O 1
ATOM 648 N N . SER A 1 83 ? 7.262 -19.500 19.147 1.00 90.50 83 SER A N 1
ATOM 649 C CA . SER A 1 83 ? 7.477 -18.624 17.999 1.00 90.50 83 SER A CA 1
ATOM 650 C C . SER A 1 83 ? 6.319 -18.663 16.998 1.00 90.50 83 SER A C 1
ATOM 652 O O . SER A 1 83 ? 5.637 -19.675 16.835 1.00 90.50 83 SER A O 1
ATOM 654 N N . PHE A 1 84 ? 6.096 -17.540 16.320 1.00 95.56 84 PHE A N 1
ATOM 655 C CA . PHE A 1 84 ? 5.091 -17.371 15.277 1.00 95.56 84 PHE A CA 1
ATOM 656 C C . PHE A 1 84 ? 5.583 -16.366 14.226 1.00 95.56 84 PHE A C 1
ATOM 658 O O . PHE A 1 84 ? 6.329 -15.439 14.532 1.00 95.56 84 PHE A O 1
ATOM 665 N N . ARG A 1 85 ? 5.158 -16.544 12.974 1.00 97.88 85 ARG A N 1
ATOM 666 C CA . ARG A 1 85 ? 5.596 -15.726 11.832 1.00 97.88 85 ARG A CA 1
ATOM 667 C C . ARG A 1 85 ? 4.517 -14.747 11.385 1.00 97.88 85 ARG A C 1
ATOM 669 O O . ARG A 1 85 ? 3.349 -15.132 11.288 1.00 97.88 85 ARG A O 1
ATOM 676 N N . VAL A 1 86 ? 4.922 -13.528 11.046 1.00 98.69 86 VAL A N 1
ATOM 677 C CA . VAL A 1 86 ? 4.072 -12.454 10.518 1.00 98.69 86 VAL A CA 1
ATOM 678 C C . VAL A 1 86 ? 4.544 -12.057 9.120 1.00 98.69 86 VAL A C 1
ATOM 680 O O . VAL A 1 86 ? 5.745 -11.929 8.881 1.00 98.69 86 VAL A O 1
ATOM 683 N N . VAL A 1 87 ? 3.598 -11.837 8.207 1.00 98.69 87 VAL A N 1
ATOM 684 C CA . VAL A 1 87 ? 3.833 -11.263 6.873 1.00 98.69 87 VAL A CA 1
ATOM 685 C C . VAL A 1 87 ? 3.113 -9.922 6.746 1.00 98.69 87 VAL A C 1
ATOM 687 O O . VAL A 1 87 ? 1.965 -9.812 7.170 1.00 98.69 87 VAL A O 1
ATOM 690 N N . SER A 1 88 ? 3.753 -8.933 6.115 1.00 98.69 88 SER A N 1
ATOM 691 C CA . SER A 1 88 ? 3.097 -7.712 5.616 1.00 98.69 88 SER A CA 1
ATOM 692 C C . SER A 1 88 ? 3.340 -7.580 4.116 1.00 98.69 88 SER A C 1
ATOM 694 O O . SER A 1 88 ? 4.484 -7.720 3.680 1.00 98.69 88 SER A O 1
ATOM 696 N N . PHE A 1 89 ? 2.293 -7.350 3.321 1.00 98.69 89 PHE A N 1
ATOM 697 C CA . PHE A 1 89 ? 2.404 -7.360 1.861 1.00 98.69 89 PHE A CA 1
ATOM 698 C C . PHE A 1 89 ? 1.319 -6.519 1.172 1.00 98.69 89 PHE A C 1
ATOM 700 O O . PHE A 1 89 ? 0.147 -6.901 1.165 1.00 98.69 89 PHE A O 1
ATOM 707 N N . ASN A 1 90 ? 1.714 -5.420 0.522 1.00 98.50 90 ASN A N 1
ATOM 708 C CA . ASN A 1 90 ? 0.855 -4.737 -0.439 1.00 98.50 90 ASN A CA 1
ATOM 709 C C . ASN A 1 90 ? 0.725 -5.638 -1.683 1.00 98.50 90 ASN A C 1
ATOM 711 O O . ASN A 1 90 ? 1.731 -5.994 -2.302 1.00 98.50 90 ASN A O 1
ATOM 715 N N . VAL A 1 91 ? -0.496 -6.060 -2.025 1.00 97.75 91 VAL A N 1
ATOM 716 C CA . VAL A 1 91 ? -0.759 -7.024 -3.112 1.00 97.75 91 VAL A CA 1
ATOM 717 C C . VAL A 1 91 ? -1.037 -6.377 -4.472 1.00 97.75 91 VAL A C 1
ATOM 719 O O . VAL A 1 91 ? -1.169 -7.110 -5.460 1.00 97.75 91 VAL A O 1
ATOM 722 N N . LEU A 1 92 ? -1.063 -5.039 -4.527 1.00 95.38 92 LEU A N 1
ATOM 723 C CA . LEU A 1 92 ? -1.449 -4.195 -5.661 1.00 95.38 92 LEU A CA 1
ATOM 724 C C . LEU A 1 92 ? -2.899 -4.454 -6.125 1.00 95.38 92 LEU A C 1
ATOM 726 O O . LEU A 1 92 ? -3.194 -5.487 -6.737 1.00 95.38 92 LEU A O 1
ATOM 730 N N . ALA A 1 93 ? -3.807 -3.505 -5.900 1.00 94.31 93 ALA A N 1
ATOM 731 C CA . ALA A 1 93 ? -5.215 -3.645 -6.295 1.00 94.31 93 ALA A CA 1
ATOM 732 C C . ALA A 1 93 ? -5.347 -3.708 -7.829 1.00 94.31 93 ALA A C 1
ATOM 734 O O . ALA A 1 93 ? -4.653 -2.980 -8.546 1.00 94.31 93 ALA A O 1
ATOM 735 N N . ASP A 1 94 ? -6.225 -4.552 -8.386 1.00 91.25 94 ASP A N 1
ATOM 736 C CA . ASP A 1 94 ? -6.332 -4.689 -9.851 1.00 91.25 94 ASP A CA 1
ATOM 737 C C . ASP A 1 94 ? -6.873 -3.422 -10.514 1.00 91.25 94 ASP A C 1
ATOM 739 O O . ASP A 1 94 ? -6.400 -3.022 -11.583 1.00 91.25 94 ASP A O 1
ATOM 743 N N . TYR A 1 95 ? -7.799 -2.729 -9.849 1.00 87.56 95 TYR A N 1
ATOM 744 C CA . TYR A 1 95 ? -8.327 -1.469 -10.368 1.00 87.56 95 TYR A CA 1
ATOM 745 C C . TYR A 1 95 ? -7.271 -0.340 -10.370 1.00 87.56 95 TYR A C 1
ATOM 747 O O . TYR A 1 95 ? -7.301 0.530 -11.247 1.00 87.56 95 TYR A O 1
ATOM 755 N N . LEU A 1 96 ? -6.286 -0.386 -9.459 1.00 86.06 96 LEU A N 1
ATOM 756 C CA . LEU A 1 96 ? -5.132 0.523 -9.443 1.00 86.06 96 LEU A CA 1
ATOM 757 C C . LEU A 1 96 ? -4.064 0.105 -10.469 1.00 86.06 96 LEU A C 1
ATOM 759 O O . LEU A 1 96 ? -3.577 0.952 -11.222 1.00 86.06 96 LEU A O 1
ATOM 763 N N . ALA A 1 97 ? -3.773 -1.195 -10.583 1.00 83.88 97 ALA A N 1
ATOM 764 C CA . ALA A 1 97 ? -2.843 -1.769 -11.561 1.00 83.88 97 ALA A CA 1
ATOM 765 C C . ALA A 1 97 ? -3.226 -1.464 -13.020 1.00 83.88 97 ALA A C 1
ATOM 767 O O . ALA A 1 97 ? -2.354 -1.309 -13.880 1.00 83.88 97 ALA A O 1
ATOM 768 N N . LEU A 1 98 ? -4.530 -1.382 -13.301 1.00 74.69 98 LEU A N 1
ATOM 769 C CA . LEU A 1 98 ? -5.093 -1.101 -14.624 1.00 74.69 98 LEU A CA 1
ATOM 770 C C . LEU A 1 98 ? -5.441 0.385 -14.848 1.00 74.69 98 LEU A C 1
ATOM 772 O O . LEU A 1 98 ? -5.904 0.743 -15.935 1.00 74.69 98 LEU A O 1
ATOM 776 N N . SER A 1 99 ? -5.216 1.259 -13.860 1.00 68.19 99 SER A N 1
ATOM 777 C CA . SER A 1 99 ? -5.619 2.669 -13.918 1.00 68.19 99 SER A CA 1
ATOM 778 C C . SER A 1 99 ? -4.851 3.471 -14.989 1.00 68.19 99 SER A C 1
ATOM 780 O O . SER A 1 99 ? -3.624 3.596 -14.900 1.00 68.19 99 SER A O 1
ATOM 782 N N . PRO A 1 100 ? -5.534 4.115 -15.964 1.00 55.19 100 PRO A N 1
ATOM 783 C CA . PRO A 1 100 ? -4.882 4.928 -17.000 1.00 55.19 100 PRO A CA 1
ATOM 784 C C . PRO A 1 100 ? -4.102 6.143 -16.475 1.00 55.19 100 PRO A C 1
ATOM 786 O O . PRO A 1 100 ? -3.262 6.685 -17.191 1.00 55.19 100 PRO A O 1
ATOM 789 N N . THR A 1 101 ? -4.382 6.590 -15.247 1.00 51.97 101 THR A N 1
ATOM 790 C CA . THR A 1 101 ? -3.709 7.721 -14.584 1.00 51.97 101 THR A CA 1
ATOM 791 C C . THR A 1 101 ? -2.641 7.286 -13.573 1.00 51.97 101 THR A C 1
ATOM 793 O O . THR A 1 101 ? -1.930 8.139 -13.034 1.00 51.97 101 THR A O 1
ATOM 796 N N . GLY A 1 102 ? -2.499 5.979 -13.322 1.00 54.59 102 GLY A N 1
ATOM 797 C CA . GLY A 1 102 ? -1.593 5.419 -12.319 1.00 54.59 102 GLY A CA 1
ATOM 798 C C . GLY A 1 102 ? -0.100 5.618 -12.616 1.00 54.59 102 GLY A C 1
ATOM 799 O O . GLY A 1 102 ? 0.317 5.976 -13.722 1.00 54.59 102 GLY A O 1
ATOM 800 N N . SER A 1 103 ? 0.743 5.338 -11.619 1.00 51.53 103 SER A N 1
ATOM 801 C CA . SER A 1 103 ? 2.209 5.305 -11.769 1.00 51.53 103 SER A CA 1
ATOM 802 C C . SER A 1 103 ? 2.669 4.264 -12.804 1.00 51.53 103 SER A C 1
ATOM 804 O O . SER A 1 103 ? 3.641 4.497 -13.526 1.00 51.53 103 SER A O 1
ATOM 806 N N . LEU A 1 104 ? 1.928 3.154 -12.898 1.00 55.66 104 LEU A N 1
ATOM 807 C CA . LEU A 1 104 ? 2.190 1.954 -13.702 1.00 55.66 104 LEU A CA 1
ATOM 808 C C . LEU A 1 104 ? 1.786 2.072 -15.188 1.00 55.66 104 LEU A C 1
ATOM 810 O O . LEU A 1 104 ? 2.172 1.233 -16.009 1.00 55.66 104 LEU A O 1
ATOM 814 N N . ALA A 1 105 ? 1.086 3.148 -15.568 1.00 49.31 105 ALA A N 1
ATOM 815 C CA . ALA A 1 105 ? 0.613 3.399 -16.936 1.00 49.31 105 ALA A CA 1
ATOM 816 C C . ALA A 1 105 ? 1.740 3.576 -17.986 1.00 49.31 105 ALA A C 1
ATOM 818 O O . ALA A 1 105 ? 1.472 3.657 -19.184 1.00 49.31 105 ALA A O 1
ATOM 819 N N . HIS A 1 106 ? 3.010 3.621 -17.564 1.00 50.78 106 HIS A N 1
ATOM 820 C CA . HIS A 1 106 ? 4.192 3.711 -18.437 1.00 50.78 106 HIS A CA 1
ATOM 821 C C . HIS A 1 106 ? 4.773 2.356 -18.873 1.00 50.78 106 HIS A C 1
ATOM 823 O O . HIS A 1 106 ? 5.756 2.311 -19.626 1.00 50.78 106 HIS A O 1
ATOM 829 N N . SER A 1 107 ? 4.175 1.244 -18.436 1.00 55.69 107 SER A N 1
ATOM 830 C CA . SER A 1 107 ? 4.608 -0.082 -18.865 1.00 55.69 107 SER A CA 1
ATOM 831 C C . SER A 1 107 ? 4.426 -0.271 -20.381 1.00 55.69 107 SER A C 1
ATOM 833 O O . SER A 1 107 ? 3.420 0.108 -20.981 1.00 55.69 107 SER A O 1
ATOM 835 N N . HIS A 1 108 ? 5.434 -0.847 -21.044 1.00 58.69 108 HIS A N 1
ATOM 836 C CA . HIS A 1 108 ? 5.391 -1.034 -22.497 1.00 58.69 108 HIS A CA 1
ATOM 837 C C . HIS A 1 108 ? 4.228 -1.980 -22.873 1.00 58.69 108 HIS A C 1
ATOM 839 O O . HIS A 1 108 ? 4.136 -3.046 -22.261 1.00 58.69 108 HIS A O 1
ATOM 845 N N . PRO A 1 109 ? 3.394 -1.698 -23.900 1.00 65.44 109 PRO A N 1
ATOM 846 C CA . PRO A 1 109 ? 2.160 -2.457 -24.167 1.00 65.44 109 PRO A CA 1
ATOM 847 C C . PRO A 1 109 ? 2.321 -3.981 -24.319 1.00 65.44 109 PRO A C 1
ATOM 849 O O . PRO A 1 109 ? 1.387 -4.740 -24.078 1.00 65.44 109 PRO A O 1
ATOM 852 N N . SER A 1 110 ? 3.518 -4.464 -24.666 1.00 69.12 110 SER A N 1
ATOM 853 C CA . SER A 1 110 ? 3.844 -5.899 -24.709 1.00 69.12 110 SER A CA 1
ATOM 854 C C . SER A 1 110 ? 4.022 -6.573 -23.336 1.00 69.12 110 SER A C 1
ATOM 856 O O . SER A 1 110 ? 4.281 -7.777 -23.295 1.00 69.12 110 SER A O 1
ATOM 858 N N . GLN A 1 111 ? 3.953 -5.824 -22.231 1.00 74.94 111 GLN A N 1
ATOM 859 C CA . GLN A 1 111 ? 4.080 -6.304 -20.848 1.00 74.94 111 GLN A CA 1
ATOM 860 C C . GLN A 1 111 ? 2.787 -6.168 -20.028 1.00 74.94 111 GLN A C 1
ATOM 862 O O . GLN A 1 111 ? 2.742 -6.692 -18.921 1.00 74.94 111 GLN A O 1
ATOM 867 N N . ALA A 1 112 ? 1.726 -5.551 -20.565 1.00 78.44 112 ALA A N 1
ATOM 868 C CA . ALA A 1 112 ? 0.469 -5.298 -19.844 1.00 78.44 112 ALA A CA 1
ATOM 869 C C . ALA A 1 112 ? -0.173 -6.558 -19.214 1.00 78.44 112 ALA A C 1
ATOM 871 O O . ALA A 1 112 ? -0.862 -6.464 -18.204 1.00 78.44 112 ALA A O 1
ATOM 872 N N . TRP A 1 113 ? 0.110 -7.752 -19.752 1.00 84.19 113 TRP A N 1
ATOM 873 C CA . TRP A 1 113 ? -0.308 -9.039 -19.176 1.00 84.19 113 TRP A CA 1
ATOM 874 C C . TRP A 1 113 ? 0.164 -9.266 -17.731 1.00 84.19 113 TRP A C 1
ATOM 876 O O . TRP A 1 113 ? -0.491 -10.010 -17.011 1.00 84.19 113 TRP A O 1
ATOM 886 N N . LYS A 1 114 ? 1.269 -8.642 -17.290 1.00 86.31 114 LYS A N 1
ATOM 887 C CA . LYS A 1 114 ? 1.799 -8.830 -15.927 1.00 86.31 114 LYS A CA 1
ATOM 888 C C . LYS A 1 114 ? 0.943 -8.150 -14.850 1.00 86.31 114 LYS A C 1
ATOM 890 O O . LYS A 1 114 ? 1.038 -8.528 -13.689 1.00 86.31 114 LYS A O 1
ATOM 895 N N . TYR A 1 115 ? 0.112 -7.181 -15.244 1.00 87.50 115 TYR A N 1
ATOM 896 C CA . TYR A 1 115 ? -0.765 -6.423 -14.347 1.00 87.50 115 TYR A CA 1
ATOM 897 C C . TYR A 1 115 ? -2.155 -7.048 -14.173 1.00 87.50 115 TYR A C 1
ATOM 899 O O . TYR A 1 115 ? -2.856 -6.690 -13.243 1.00 87.50 115 TYR A O 1
ATOM 907 N N . GLN A 1 116 ? -2.552 -7.995 -15.029 1.00 89.12 116 GLN A N 1
ATOM 908 C CA . GLN A 1 116 ? -3.896 -8.583 -15.011 1.00 89.12 116 GLN A CA 1
ATOM 909 C C . GLN A 1 116 ? -4.103 -9.496 -13.792 1.00 89.12 116 GLN A C 1
ATOM 911 O O . GLN A 1 116 ? -3.318 -10.431 -13.605 1.00 89.12 116 GLN A O 1
ATOM 916 N N . TRP A 1 117 ? -5.202 -9.333 -13.044 1.00 93.88 117 TRP A N 1
ATOM 917 C CA . TRP A 1 117 ? -5.537 -10.172 -11.881 1.00 93.88 117 TRP A CA 1
ATOM 918 C C . TRP A 1 117 ? -5.382 -11.674 -12.130 1.00 93.88 117 TRP A C 1
ATOM 920 O O . TRP A 1 117 ? -4.748 -12.391 -11.354 1.00 93.88 117 TRP A O 1
ATOM 930 N N . SER A 1 118 ? -5.887 -12.154 -13.271 1.00 91.75 118 SER A N 1
ATOM 931 C CA . SER A 1 118 ? -5.820 -13.570 -13.658 1.00 91.75 118 SER A CA 1
ATOM 932 C C . SER A 1 118 ? -4.391 -14.129 -13.728 1.00 91.75 118 SER A C 1
ATOM 934 O O . SER A 1 118 ? -4.205 -15.330 -13.533 1.00 91.75 118 SER A O 1
ATOM 936 N N . PHE A 1 119 ? -3.390 -13.268 -13.946 1.00 91.00 119 PHE A N 1
ATOM 937 C CA . PHE A 1 119 ? -1.964 -13.582 -13.903 1.00 91.00 119 PHE A CA 1
ATOM 938 C C . PHE A 1 119 ? -1.358 -13.381 -12.500 1.00 91.00 119 PHE A C 1
ATOM 940 O O . PHE A 1 119 ? -0.571 -14.215 -12.041 1.00 91.00 119 PHE A O 1
ATOM 947 N N . ARG A 1 120 ? -1.718 -12.296 -11.802 1.00 95.06 120 ARG A N 1
ATOM 948 C CA . ARG A 1 120 ? -1.140 -11.926 -10.494 1.00 95.06 120 ARG A CA 1
ATOM 949 C C . ARG A 1 120 ? -1.591 -12.850 -9.361 1.00 95.06 120 ARG A C 1
ATOM 951 O O . ARG A 1 120 ? -0.750 -13.354 -8.620 1.00 95.06 120 ARG A O 1
ATOM 958 N N . ARG A 1 121 ? -2.887 -13.163 -9.276 1.00 96.31 121 ARG A N 1
ATOM 959 C CA . ARG A 1 121 ? -3.531 -13.844 -8.133 1.00 96.31 121 ARG A CA 1
ATOM 960 C C . ARG A 1 121 ? -2.867 -15.149 -7.676 1.00 96.31 121 ARG A C 1
ATOM 962 O O . ARG A 1 121 ? -2.710 -15.385 -6.480 1.00 96.31 121 ARG A O 1
ATOM 969 N N . THR A 1 122 ? -2.414 -15.992 -8.610 1.00 96.12 122 THR A N 1
ATOM 970 C CA . THR A 1 122 ? -1.745 -17.266 -8.262 1.00 96.12 122 THR A CA 1
ATOM 971 C C . THR A 1 122 ? -0.288 -17.083 -7.838 1.00 96.12 122 THR A C 1
ATOM 973 O O . THR A 1 122 ? 0.251 -17.947 -7.155 1.00 96.12 122 THR A O 1
ATOM 976 N N . ARG A 1 123 ? 0.349 -15.959 -8.194 1.00 96.50 123 ARG A N 1
ATOM 977 C CA . ARG A 1 123 ? 1.702 -15.589 -7.744 1.00 96.50 123 ARG A CA 1
ATOM 978 C C . ARG A 1 123 ? 1.661 -14.951 -6.358 1.00 96.50 123 ARG A C 1
ATOM 980 O O . ARG A 1 123 ? 2.471 -15.323 -5.523 1.00 96.50 123 ARG A O 1
ATOM 987 N N . LEU A 1 124 ? 0.673 -14.092 -6.106 1.00 97.81 124 LEU A N 1
ATOM 988 C CA . LEU A 1 124 ? 0.397 -13.513 -4.787 1.00 97.81 124 LEU A CA 1
ATOM 989 C C . LEU A 1 124 ? 0.094 -14.612 -3.755 1.00 97.81 124 LEU A C 1
ATOM 991 O O . LEU A 1 124 ? 0.762 -14.697 -2.730 1.00 97.81 124 LEU A O 1
ATOM 995 N N . LEU A 1 125 ? -0.834 -15.525 -4.072 1.00 97.62 125 LEU A N 1
ATOM 996 C CA . LEU A 1 125 ? -1.164 -16.657 -3.198 1.00 97.62 125 LEU A CA 1
ATOM 997 C C . LEU A 1 125 ? 0.031 -17.609 -2.989 1.00 97.62 125 LEU A C 1
ATOM 999 O O . LEU A 1 125 ? 0.225 -18.108 -1.885 1.00 97.62 125 LEU A O 1
ATOM 1003 N N . ARG A 1 126 ? 0.864 -17.824 -4.019 1.00 96.94 126 ARG A N 1
ATOM 1004 C CA . ARG A 1 126 ? 2.124 -18.582 -3.908 1.00 96.94 126 ARG A CA 1
ATOM 1005 C C . ARG A 1 126 ? 3.101 -17.936 -2.927 1.00 96.94 126 ARG A C 1
ATOM 1007 O O . ARG A 1 126 ? 3.674 -18.639 -2.105 1.00 96.94 126 ARG A O 1
ATOM 1014 N N . GLU A 1 127 ? 3.290 -16.623 -3.016 1.00 96.06 127 GLU A N 1
ATOM 1015 C CA . GLU A 1 127 ? 4.194 -15.875 -2.137 1.00 96.06 127 GLU A CA 1
ATOM 1016 C C . GLU A 1 127 ? 3.706 -15.930 -0.681 1.00 96.06 127 GLU A C 1
ATOM 1018 O O . GLU A 1 127 ? 4.446 -16.389 0.187 1.00 96.06 127 GLU A O 1
ATOM 1023 N N . ILE A 1 128 ? 2.427 -15.620 -0.435 1.00 97.44 128 ILE A N 1
ATOM 1024 C CA . ILE A 1 128 ? 1.804 -15.683 0.900 1.00 97.44 128 ILE A CA 1
ATOM 1025 C C . ILE A 1 128 ? 1.947 -17.080 1.531 1.00 97.44 128 ILE A C 1
ATOM 1027 O O . ILE A 1 128 ? 2.393 -17.203 2.674 1.00 97.44 128 ILE A O 1
ATOM 1031 N N . LEU A 1 129 ? 1.608 -18.144 0.791 1.00 96.69 129 LEU A N 1
ATOM 1032 C CA . LEU A 1 129 ? 1.675 -19.516 1.307 1.00 96.69 129 LEU A CA 1
ATOM 1033 C C . LEU A 1 129 ? 3.112 -20.033 1.468 1.00 96.69 129 LEU A C 1
ATOM 1035 O O . LEU A 1 129 ? 3.351 -20.860 2.349 1.00 96.69 129 LEU A O 1
ATOM 1039 N N . SER A 1 130 ? 4.075 -19.541 0.676 1.00 94.75 130 SER A N 1
ATOM 1040 C CA . SER A 1 130 ? 5.483 -19.962 0.773 1.00 94.75 130 SER A CA 1
ATOM 1041 C C . SER A 1 130 ? 6.108 -19.650 2.134 1.00 94.75 130 SER A C 1
ATOM 1043 O O . SER A 1 130 ? 6.927 -20.425 2.626 1.00 94.75 130 SER A O 1
ATOM 1045 N N . TRP A 1 131 ? 5.661 -18.575 2.791 1.00 95.06 131 TRP A N 1
ATOM 1046 C CA . TRP A 1 131 ? 6.150 -18.181 4.111 1.00 95.06 131 TRP A CA 1
ATOM 1047 C C . TRP A 1 131 ? 5.524 -18.975 5.264 1.00 95.06 131 TRP A C 1
ATOM 1049 O O . TRP A 1 131 ? 6.102 -19.003 6.349 1.00 95.06 131 TRP A O 1
ATOM 1059 N N . GLN A 1 132 ? 4.374 -19.628 5.044 1.00 94.88 132 GLN A N 1
ATOM 1060 C CA . GLN A 1 132 ? 3.618 -20.412 6.039 1.00 94.88 132 GLN A CA 1
ATOM 1061 C C . GLN A 1 132 ? 3.259 -19.654 7.335 1.00 94.88 132 GLN A C 1
ATOM 1063 O O . GLN A 1 132 ? 3.100 -20.264 8.399 1.00 94.88 132 GLN A O 1
ATOM 1068 N N . ALA A 1 133 ? 3.120 -18.330 7.252 1.00 97.50 133 ALA A N 1
ATOM 1069 C CA . ALA A 1 133 ? 2.961 -17.437 8.397 1.00 97.50 133 ALA A CA 1
ATOM 1070 C C . ALA A 1 133 ? 1.766 -17.784 9.304 1.00 97.50 133 ALA A C 1
ATOM 1072 O O . ALA A 1 133 ? 0.776 -18.359 8.853 1.00 97.50 133 ALA A O 1
ATOM 1073 N N . ALA A 1 134 ? 1.845 -17.409 10.581 1.00 98.00 134 ALA A N 1
ATOM 1074 C CA . ALA A 1 134 ? 0.714 -17.473 11.506 1.00 98.00 134 ALA A CA 1
ATOM 1075 C C . ALA A 1 134 ? -0.226 -16.267 11.352 1.00 98.00 134 ALA A C 1
ATOM 1077 O O . ALA A 1 134 ? -1.408 -16.380 11.664 1.00 98.00 134 ALA A O 1
ATOM 1078 N N . ILE A 1 135 ? 0.297 -15.137 10.863 1.00 98.75 135 ILE A N 1
ATOM 1079 C CA . ILE A 1 135 ? -0.429 -13.881 10.650 1.00 98.75 135 ILE A CA 1
ATOM 1080 C C . ILE A 1 135 ? -0.008 -13.291 9.298 1.00 98.75 135 ILE A C 1
ATOM 1082 O O . ILE A 1 135 ? 1.181 -13.253 8.983 1.00 98.75 135 ILE A O 1
ATOM 1086 N N . VAL A 1 136 ? -0.968 -12.831 8.496 1.00 98.81 136 VAL A N 1
ATOM 1087 C CA . VAL A 1 136 ? -0.743 -12.219 7.179 1.00 98.81 136 VAL A CA 1
ATOM 1088 C C . VAL A 1 136 ? -1.556 -10.930 7.077 1.00 98.81 136 VAL A C 1
ATOM 1090 O O . VAL A 1 136 ? -2.785 -10.962 7.037 1.00 98.81 136 VAL A O 1
ATOM 1093 N N . CYS A 1 137 ? -0.858 -9.802 7.008 1.00 98.88 137 CYS A N 1
ATOM 1094 C CA . CYS A 1 137 ? -1.410 -8.466 6.817 1.00 98.88 137 CYS A CA 1
ATOM 1095 C C . CYS A 1 137 ? -1.276 -8.072 5.338 1.00 98.88 137 CYS A C 1
ATOM 1097 O O . CYS A 1 137 ? -0.157 -7.928 4.845 1.00 98.88 137 CYS A O 1
ATOM 1099 N N . LEU A 1 138 ? -2.396 -7.907 4.628 1.00 98.81 138 LEU A N 1
ATOM 1100 C CA . LEU A 1 138 ? -2.412 -7.480 3.223 1.00 98.81 138 LEU A CA 1
ATOM 1101 C C . LEU A 1 138 ? -2.867 -6.025 3.091 1.00 98.81 138 LEU A C 1
ATOM 1103 O O . LEU A 1 138 ? -3.830 -5.620 3.747 1.00 98.81 138 LEU A O 1
ATOM 1107 N N . GLN A 1 139 ? -2.200 -5.259 2.232 1.00 98.62 139 GLN A N 1
ATOM 1108 C CA . GLN A 1 139 ? -2.616 -3.915 1.817 1.00 98.62 139 GLN A CA 1
ATOM 1109 C C . GLN A 1 139 ? -3.015 -3.927 0.335 1.00 98.62 139 GLN A C 1
ATOM 1111 O O . GLN A 1 139 ? -2.541 -4.775 -0.417 1.00 98.62 139 GLN A O 1
ATOM 1116 N N . GLU A 1 140 ? -3.879 -2.997 -0.074 1.00 97.62 140 GLU A N 1
ATOM 1117 C CA . GLU A 1 140 ? -4.503 -2.968 -1.411 1.00 97.62 140 GLU A CA 1
ATOM 1118 C C . GLU A 1 140 ? -5.308 -4.235 -1.767 1.00 97.62 140 GLU A C 1
ATOM 1120 O O . GLU A 1 140 ? -5.339 -4.678 -2.914 1.00 97.62 140 GLU A O 1
ATOM 1125 N N . ASP A 1 141 ? -5.978 -4.837 -0.782 1.00 97.06 141 ASP A N 1
ATOM 1126 C CA . ASP A 1 141 ? -6.822 -6.008 -1.021 1.00 97.06 141 ASP A CA 1
ATOM 1127 C C . ASP A 1 141 ? -8.198 -5.588 -1.573 1.00 97.06 141 ASP A C 1
ATOM 1129 O O . ASP A 1 141 ? -9.093 -5.231 -0.803 1.00 97.06 141 ASP A O 1
ATOM 1133 N N . ASP A 1 142 ? -8.350 -5.616 -2.905 1.00 95.69 142 ASP A N 1
ATOM 1134 C CA . ASP A 1 142 ? -9.623 -5.456 -3.632 1.00 95.69 142 ASP A CA 1
ATOM 1135 C C . ASP A 1 142 ? -10.296 -6.795 -4.010 1.00 95.69 142 ASP A C 1
ATOM 1137 O O . ASP A 1 142 ? -11.318 -6.809 -4.697 1.00 95.69 142 ASP A O 1
ATOM 1141 N N . HIS A 1 143 ? -9.760 -7.925 -3.527 1.00 96.06 143 HIS A N 1
ATOM 1142 C CA . HIS A 1 143 ? -10.177 -9.288 -3.889 1.00 96.06 143 HIS A CA 1
ATOM 1143 C C . HIS A 1 143 ? -10.372 -10.216 -2.669 1.00 96.06 143 HIS A C 1
ATOM 1145 O O . HIS A 1 143 ? -10.218 -11.445 -2.736 1.00 96.06 143 HIS A O 1
ATOM 1151 N N . TYR A 1 144 ? -10.730 -9.626 -1.525 1.00 97.38 144 TYR A N 1
ATOM 1152 C CA . TYR A 1 144 ? -10.909 -10.327 -0.255 1.00 97.38 144 TYR A CA 1
ATOM 1153 C C . TYR A 1 144 ? -11.968 -11.435 -0.352 1.00 97.38 144 TYR A C 1
ATOM 1155 O O . TYR A 1 144 ? -11.677 -12.606 -0.112 1.00 97.38 144 TYR A O 1
ATOM 1163 N N . GLY A 1 145 ? -13.201 -11.067 -0.717 1.00 95.19 145 GLY A N 1
ATOM 1164 C CA . GLY A 1 145 ? -14.364 -11.956 -0.637 1.00 95.19 145 GLY A CA 1
ATOM 1165 C C . GLY A 1 145 ? -14.492 -12.973 -1.775 1.00 95.19 145 GLY A C 1
ATOM 1166 O O . GLY A 1 145 ? -15.106 -14.019 -1.576 1.00 95.19 145 GLY A O 1
ATOM 1167 N N . ASP A 1 146 ? -13.928 -12.695 -2.955 1.00 95.38 146 ASP A N 1
ATOM 1168 C CA . ASP A 1 146 ? -13.997 -13.588 -4.121 1.00 95.38 146 ASP A CA 1
ATOM 1169 C C . ASP A 1 146 ? -12.745 -14.464 -4.298 1.00 95.38 146 ASP A C 1
ATOM 1171 O O . ASP A 1 146 ? -12.814 -15.478 -4.999 1.00 95.38 146 ASP A O 1
ATOM 1175 N N . TYR A 1 147 ? -11.618 -14.111 -3.664 1.00 97.50 147 TYR A N 1
ATOM 1176 C CA . TYR A 1 147 ? -10.365 -14.851 -3.811 1.00 97.50 147 TYR A CA 1
ATOM 1177 C C . TYR A 1 147 ? -9.582 -15.069 -2.511 1.00 97.50 147 TYR A C 1
ATOM 1179 O O . TYR A 1 147 ? -9.384 -16.225 -2.138 1.00 97.50 147 TYR A O 1
ATOM 1187 N N . PHE A 1 148 ? -9.103 -14.026 -1.822 1.00 98.25 148 PHE A N 1
ATOM 1188 C CA . PHE A 1 148 ? -8.138 -14.232 -0.730 1.00 98.25 148 PHE A CA 1
ATOM 1189 C C . PHE A 1 148 ? -8.733 -14.992 0.458 1.00 98.25 148 PHE A C 1
ATOM 1191 O O . PHE A 1 148 ? -8.117 -15.948 0.922 1.00 98.25 148 PHE A O 1
ATOM 1198 N N . GLU A 1 149 ? -9.935 -14.637 0.912 1.00 97.50 149 GLU A N 1
ATOM 1199 C CA . GLU A 1 149 ? -10.628 -15.346 1.991 1.00 97.50 149 GLU A CA 1
ATOM 1200 C C . GLU A 1 149 ? -10.950 -16.806 1.614 1.00 97.50 149 GLU A C 1
ATOM 1202 O O . GLU A 1 149 ? -10.446 -17.703 2.299 1.00 97.50 149 GLU A O 1
ATOM 1207 N N . PRO A 1 150 ? -11.665 -17.107 0.506 1.00 97.88 150 PRO A N 1
ATOM 1208 C CA . PRO A 1 150 ? -11.990 -18.489 0.163 1.00 97.88 150 PRO A CA 1
ATOM 1209 C C . PRO A 1 150 ? -10.772 -19.346 -0.215 1.00 97.88 150 PRO A C 1
ATOM 1211 O O . PRO A 1 150 ? -10.841 -20.563 -0.050 1.00 97.88 150 PRO A O 1
ATOM 1214 N N . GLU A 1 151 ? -9.664 -18.777 -0.707 1.00 97.81 151 GLU A N 1
ATOM 1215 C CA . GLU A 1 151 ? -8.424 -19.534 -0.938 1.00 97.81 151 GLU A CA 1
ATOM 1216 C C . GLU A 1 151 ? -7.619 -19.754 0.351 1.00 97.81 151 GLU A C 1
ATOM 1218 O O . GLU A 1 151 ? -7.227 -20.889 0.619 1.00 97.81 151 GLU A O 1
ATOM 1223 N N . LEU A 1 152 ? -7.392 -18.726 1.179 1.00 97.94 152 LEU A N 1
ATOM 1224 C CA . LEU A 1 152 ? -6.615 -18.863 2.420 1.00 97.94 152 LEU A CA 1
ATOM 1225 C C . LEU A 1 152 ? -7.349 -19.714 3.470 1.00 97.94 152 LEU A C 1
ATOM 1227 O O . LEU A 1 152 ? -6.702 -20.484 4.185 1.00 97.94 152 LEU A O 1
ATOM 1231 N N . ARG A 1 153 ? -8.689 -19.699 3.498 1.00 97.94 153 ARG A N 1
ATOM 1232 C CA . ARG A 1 153 ? -9.495 -20.579 4.363 1.00 97.94 153 ARG A CA 1
ATOM 1233 C C . ARG A 1 153 ? -9.210 -22.070 4.139 1.00 97.94 153 ARG A C 1
ATOM 1235 O O . ARG A 1 153 ? -9.238 -22.847 5.091 1.00 97.94 153 ARG A O 1
ATOM 1242 N N . LYS A 1 154 ? -8.847 -22.484 2.916 1.00 97.62 154 LYS A N 1
ATOM 1243 C CA . LYS A 1 154 ? -8.448 -23.877 2.599 1.00 97.62 154 LYS A CA 1
ATOM 1244 C C . LYS A 1 154 ? -7.153 -24.306 3.298 1.00 97.62 154 LYS A C 1
ATOM 1246 O O . LYS A 1 154 ? -6.886 -25.500 3.391 1.00 97.62 154 LYS A O 1
ATOM 1251 N N . TYR A 1 155 ? -6.364 -23.344 3.777 1.00 97.00 155 TYR A N 1
ATOM 1252 C CA . TYR A 1 155 ? -5.070 -23.541 4.431 1.00 97.00 155 TYR A CA 1
ATOM 1253 C C . TYR A 1 155 ? -5.100 -23.188 5.928 1.00 97.00 155 TYR A C 1
ATOM 1255 O O . TYR A 1 155 ? -4.051 -22.966 6.528 1.00 97.00 155 TYR A O 1
ATOM 1263 N N . GLY A 1 156 ? -6.294 -23.151 6.535 1.00 97.19 156 GLY A N 1
ATOM 1264 C CA . GLY A 1 156 ? -6.478 -22.960 7.978 1.00 97.19 156 GLY A CA 1
ATOM 1265 C C . GLY A 1 156 ? -6.482 -21.503 8.449 1.00 97.19 156 GLY A C 1
ATOM 1266 O O . GLY A 1 156 ? -6.494 -21.261 9.654 1.00 97.19 156 GLY A O 1
ATOM 1267 N N . TYR A 1 157 ? -6.487 -20.530 7.535 1.00 98.44 157 TYR A N 1
ATOM 1268 C CA . TYR A 1 157 ? -6.607 -19.121 7.903 1.00 98.44 157 TYR A CA 1
ATOM 1269 C C . TYR A 1 157 ? -8.070 -18.707 8.107 1.00 98.44 157 TYR A C 1
ATOM 1271 O O . TYR A 1 157 ? -8.956 -19.111 7.357 1.00 98.44 157 TYR A O 1
ATOM 1279 N N . VAL A 1 158 ? -8.307 -17.829 9.078 1.00 97.88 158 VAL A N 1
ATOM 1280 C CA . VAL A 1 158 ? -9.516 -16.999 9.191 1.00 97.88 158 VAL A CA 1
ATOM 1281 C C . VAL A 1 158 ? -9.099 -15.536 9.131 1.00 97.88 158 VAL A C 1
ATOM 1283 O O . VAL A 1 158 ? -8.009 -15.192 9.585 1.00 97.88 158 VAL A O 1
ATOM 1286 N N . GLY A 1 159 ? -9.925 -14.666 8.554 1.00 96.31 159 GLY A N 1
ATOM 1287 C CA . GLY A 1 159 ? -9.552 -13.268 8.355 1.00 96.31 159 GLY A CA 1
ATOM 1288 C C . GLY A 1 159 ? -10.664 -12.268 8.615 1.00 96.31 159 GLY A C 1
ATOM 1289 O O . GLY A 1 159 ? -11.836 -12.617 8.758 1.00 96.31 159 GLY A O 1
ATOM 1290 N N . ALA A 1 160 ? -10.250 -11.008 8.661 1.00 98.31 160 ALA A N 1
ATOM 1291 C CA . ALA A 1 160 ? -11.107 -9.838 8.608 1.00 98.31 160 ALA A CA 1
ATOM 1292 C C . ALA A 1 160 ? -10.526 -8.833 7.601 1.00 98.31 160 ALA A C 1
ATOM 1294 O O . ALA A 1 160 ? -9.318 -8.812 7.355 1.00 98.31 160 ALA A O 1
ATOM 1295 N N . ASN A 1 161 ? -11.387 -7.983 7.048 1.00 98.00 161 ASN A N 1
ATOM 1296 C CA . ASN A 1 161 ? -11.041 -6.934 6.093 1.00 98.00 161 ASN A CA 1
ATOM 1297 C C . ASN A 1 161 ? -11.693 -5.614 6.513 1.00 98.00 161 ASN A C 1
ATOM 1299 O O . ASN A 1 161 ? -12.799 -5.604 7.058 1.00 98.00 161 ASN A O 1
ATOM 1303 N N . LYS A 1 162 ? -11.014 -4.503 6.221 1.00 97.69 162 LYS A N 1
ATOM 1304 C CA . LYS A 1 162 ? -11.615 -3.174 6.167 1.00 97.69 162 LYS A CA 1
ATOM 1305 C C . LYS A 1 162 ? -11.333 -2.540 4.8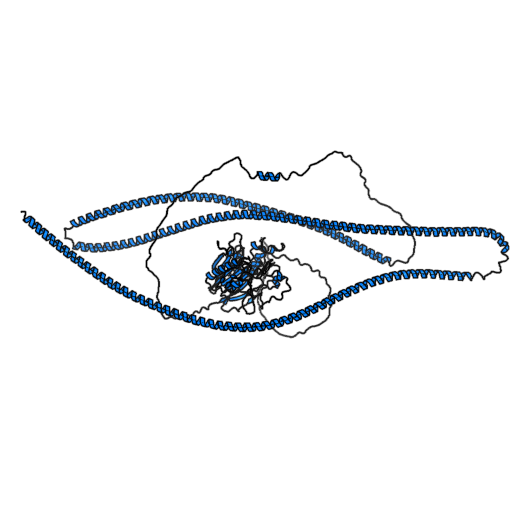05 1.00 97.69 162 LYS A C 1
ATOM 1307 O O . LYS A 1 162 ? -10.228 -2.056 4.564 1.00 97.69 162 LYS A O 1
ATOM 1312 N N . GLN A 1 163 ? -12.350 -2.519 3.945 1.00 96.19 163 GLN A N 1
ATOM 1313 C CA . GLN A 1 163 ? -12.384 -1.727 2.714 1.00 96.19 163 GLN A CA 1
ATOM 1314 C C . GLN A 1 163 ? -12.415 -0.223 3.033 1.00 96.19 163 GLN A C 1
ATOM 1316 O O . GLN A 1 163 ? -12.989 0.221 4.039 1.00 96.19 163 GLN A O 1
ATOM 1321 N N . ARG A 1 164 ? -11.798 0.559 2.149 1.00 93.56 164 ARG A N 1
ATOM 1322 C CA . ARG A 1 164 ? -11.792 2.023 2.160 1.00 93.56 164 ARG A CA 1
ATOM 1323 C C . ARG A 1 164 ? -13.179 2.624 1.906 1.00 93.56 164 ARG A C 1
ATOM 1325 O O . ARG A 1 164 ? -14.059 1.985 1.342 1.00 93.56 164 ARG A O 1
ATOM 1332 N N . THR A 1 165 ? -13.378 3.852 2.379 1.00 81.81 165 THR A N 1
ATOM 1333 C CA . THR A 1 165 ? -14.690 4.526 2.466 1.00 81.81 165 THR A CA 1
ATOM 1334 C C . THR A 1 165 ? -15.110 5.297 1.210 1.00 81.81 165 THR A C 1
ATOM 1336 O O . THR A 1 165 ? -16.231 5.795 1.153 1.00 81.81 165 THR A O 1
ATOM 1339 N N . GLY A 1 166 ? -14.237 5.418 0.207 1.00 78.19 166 GLY A N 1
ATOM 1340 C CA . GLY A 1 166 ? -14.503 6.188 -1.007 1.00 78.19 166 GLY A CA 1
ATOM 1341 C C . GLY A 1 166 ? -15.340 5.421 -2.036 1.00 78.19 166 GLY A C 1
ATOM 1342 O O . GLY A 1 166 ? -15.156 4.225 -2.245 1.00 78.19 166 GLY A O 1
ATOM 1343 N N . VAL A 1 167 ? -16.215 6.133 -2.752 1.00 75.50 167 VAL A N 1
ATOM 1344 C CA . VAL A 1 167 ? -17.133 5.546 -3.755 1.00 75.50 167 VAL A CA 1
ATOM 1345 C C . VAL A 1 167 ? -16.393 4.858 -4.919 1.00 75.50 167 VAL A C 1
ATOM 1347 O O . VAL A 1 167 ? -16.853 3.838 -5.423 1.00 75.50 167 VAL A O 1
ATOM 1350 N N . ASP A 1 168 ? -15.223 5.373 -5.320 1.00 76.69 168 ASP A N 1
ATOM 1351 C CA . ASP A 1 168 ? -14.328 4.764 -6.325 1.00 76.69 168 ASP A CA 1
ATOM 1352 C C . ASP A 1 168 ? -13.193 3.902 -5.684 1.00 76.69 168 ASP A C 1
ATOM 1354 O O . ASP A 1 168 ? -12.219 3.577 -6.366 1.00 76.69 168 ASP A O 1
ATOM 1358 N N . THR A 1 169 ? -13.246 3.551 -4.384 1.00 84.38 169 THR A N 1
ATOM 1359 C CA . THR A 1 169 ? -12.202 2.734 -3.712 1.00 84.38 169 THR A CA 1
ATOM 1360 C C . THR A 1 169 ? -12.691 1.334 -3.356 1.00 84.38 169 THR A C 1
ATOM 1362 O O . THR A 1 169 ? -13.511 1.159 -2.454 1.00 84.38 169 THR A O 1
ATOM 1365 N N . LEU A 1 170 ? -12.168 0.329 -4.062 1.00 88.44 170 LEU A N 1
ATOM 1366 C CA . LEU A 1 170 ? -12.520 -1.086 -3.880 1.00 88.44 170 LEU A CA 1
ATOM 1367 C C . LEU A 1 170 ? -11.541 -1.844 -2.972 1.00 88.44 170 LEU A C 1
ATOM 1369 O O . LEU A 1 170 ? -11.834 -2.955 -2.547 1.00 88.44 170 LEU A O 1
ATOM 1373 N N . ASP A 1 171 ? -10.393 -1.243 -2.670 1.00 94.50 171 ASP A N 1
ATOM 1374 C CA . ASP A 1 171 ? -9.309 -1.834 -1.897 1.00 94.50 171 ASP A CA 1
ATOM 1375 C C . ASP A 1 171 ? -9.446 -1.617 -0.381 1.00 94.50 171 ASP A C 1
ATOM 1377 O O . ASP A 1 171 ? -10.155 -0.728 0.105 1.00 94.50 171 ASP A O 1
ATOM 1381 N N . GLY A 1 172 ? -8.721 -2.429 0.388 1.00 96.19 172 GLY A N 1
ATOM 1382 C CA . GLY A 1 172 ? -8.703 -2.353 1.843 1.00 96.19 172 GLY A CA 1
ATOM 1383 C C . GLY A 1 172 ? -7.448 -2.918 2.498 1.00 96.19 172 GLY A C 1
ATOM 1384 O O . GLY A 1 172 ? -6.482 -3.312 1.839 1.00 96.19 172 GLY A O 1
ATOM 1385 N N . CYS A 1 173 ? -7.496 -2.961 3.829 1.00 98.50 173 CYS A N 1
ATOM 1386 C CA . CYS A 1 173 ? -6.535 -3.676 4.665 1.00 98.50 173 CYS A CA 1
ATOM 1387 C C . CYS A 1 173 ? -7.172 -4.973 5.179 1.00 98.50 173 CYS A C 1
ATOM 1389 O O . CYS A 1 173 ? -8.213 -4.927 5.840 1.00 98.50 173 CYS A O 1
ATOM 1391 N N . SER A 1 174 ? -6.527 -6.113 4.933 1.00 98.56 174 SER A N 1
ATOM 1392 C CA . SER A 1 174 ? -6.959 -7.428 5.433 1.00 98.56 174 SER A CA 1
ATOM 1393 C C . SER A 1 174 ? -5.958 -7.983 6.440 1.00 98.56 174 SER A C 1
ATOM 1395 O O . SER A 1 174 ? -4.751 -7.810 6.277 1.00 98.56 174 SER A O 1
ATOM 1397 N N . ILE A 1 175 ? -6.434 -8.671 7.475 1.00 98.81 175 ILE A N 1
ATOM 1398 C CA . ILE A 1 175 ? -5.587 -9.456 8.382 1.00 98.81 175 ILE A CA 1
ATOM 1399 C C . ILE A 1 175 ? -6.148 -10.873 8.439 1.00 98.81 175 ILE A C 1
ATOM 1401 O O . ILE A 1 175 ? -7.293 -11.078 8.842 1.00 98.81 175 ILE A O 1
ATOM 1405 N N . PHE A 1 176 ? -5.319 -11.841 8.060 1.00 98.81 176 PHE A N 1
ATOM 1406 C CA . PHE A 1 176 ? -5.583 -13.271 8.172 1.00 98.81 176 PHE A CA 1
ATOM 1407 C C . PHE A 1 176 ? -4.719 -13.873 9.279 1.00 98.81 176 PHE A C 1
ATOM 1409 O O . PHE A 1 176 ? -3.538 -13.548 9.390 1.00 98.81 176 PHE A O 1
ATOM 1416 N N . VAL A 1 177 ? -5.279 -14.785 10.070 1.00 98.56 177 VAL A N 1
ATOM 1417 C CA . VAL A 1 177 ? -4.575 -15.513 11.132 1.00 98.56 177 VAL A CA 1
ATOM 1418 C C . VAL A 1 177 ? -4.841 -17.009 11.029 1.00 98.56 177 VAL A C 1
ATOM 1420 O O . VAL A 1 177 ? -5.927 -17.428 10.631 1.00 98.56 177 VAL A O 1
ATOM 1423 N N . LYS A 1 178 ? -3.855 -17.826 11.394 1.00 98.19 178 LYS A N 1
ATOM 1424 C CA . LYS A 1 178 ? -4.003 -19.280 11.502 1.00 98.19 178 LYS A CA 1
ATOM 1425 C C . LYS A 1 178 ? -4.930 -19.642 12.664 1.00 98.19 178 LYS A C 1
ATOM 1427 O O . LYS A 1 178 ? -4.618 -19.339 13.816 1.00 98.19 178 LYS A O 1
ATOM 1432 N N . ALA A 1 179 ? -6.048 -20.297 12.355 1.00 96.94 179 ALA A N 1
ATOM 1433 C CA . ALA A 1 179 ? -7.128 -20.612 13.294 1.00 96.94 179 ALA A CA 1
ATOM 1434 C C . ALA A 1 179 ? -6.789 -21.722 14.310 1.00 96.94 179 ALA A C 1
ATOM 1436 O O . ALA A 1 179 ? -7.586 -21.998 15.203 1.00 96.94 179 ALA A O 1
ATOM 1437 N N . ASP A 1 180 ? -5.623 -22.354 14.179 1.00 96.44 180 ASP A N 1
ATOM 1438 C CA . ASP A 1 180 ? -5.007 -23.287 15.128 1.00 96.44 180 ASP A CA 1
ATOM 1439 C C . ASP A 1 180 ? -3.953 -22.620 16.038 1.00 96.44 180 ASP A C 1
ATOM 1441 O O . ASP A 1 180 ? -3.528 -23.212 17.028 1.00 96.44 180 ASP A O 1
ATOM 1445 N N . VAL A 1 181 ? -3.541 -21.381 15.732 1.00 96.19 181 VAL A N 1
ATOM 1446 C CA . VAL A 1 181 ? -2.509 -20.634 16.478 1.00 96.19 181 VAL A CA 1
ATOM 1447 C C . VAL A 1 181 ? -3.109 -19.442 17.230 1.00 96.19 181 VAL A C 1
ATOM 1449 O O . VAL A 1 181 ? -2.803 -19.233 18.405 1.00 96.19 181 VAL A O 1
ATOM 1452 N N . PHE A 1 182 ? -3.992 -18.675 16.585 1.00 97.75 182 PHE A N 1
ATOM 1453 C CA . PHE A 1 182 ? -4.608 -17.471 17.146 1.00 97.75 182 PHE A CA 1
ATOM 1454 C C . PHE A 1 182 ? -6.137 -17.514 17.064 1.00 97.75 182 PHE A C 1
ATOM 1456 O O . PHE A 1 182 ? -6.719 -18.091 16.148 1.00 97.75 182 PHE A O 1
ATOM 1463 N N . GLU A 1 183 ? -6.792 -16.876 18.028 1.00 97.81 183 GLU A N 1
ATOM 1464 C CA . GLU A 1 183 ? -8.233 -16.618 18.046 1.00 97.81 183 GLU A CA 1
ATOM 1465 C C . GLU A 1 183 ? -8.471 -15.100 17.965 1.00 97.81 183 GLU A C 1
ATOM 1467 O O . GLU A 1 183 ? -7.859 -14.337 18.714 1.00 97.81 183 GLU A O 1
ATOM 1472 N N . ILE A 1 184 ? -9.349 -14.643 17.065 1.00 98.25 184 ILE A N 1
ATOM 1473 C CA . ILE A 1 184 ? -9.689 -13.216 16.934 1.00 98.25 184 ILE A CA 1
ATOM 1474 C C . ILE A 1 184 ? -10.715 -12.852 18.017 1.00 98.25 184 ILE A C 1
ATOM 1476 O O . ILE A 1 184 ? -11.878 -13.233 17.914 1.00 98.25 184 ILE A O 1
ATOM 1480 N N . LYS A 1 185 ? -10.303 -12.093 19.039 1.00 97.75 185 LYS A N 1
ATOM 1481 C CA . LYS A 1 185 ? -11.176 -11.667 20.152 1.00 97.75 185 LYS A CA 1
ATOM 1482 C C . LYS A 1 185 ? -11.918 -10.364 19.875 1.00 97.75 185 LYS A C 1
ATOM 1484 O O . LYS A 1 185 ? -13.050 -10.197 20.320 1.00 97.75 185 LYS A O 1
ATOM 1489 N N . ARG A 1 186 ? -11.292 -9.427 19.155 1.00 97.69 186 ARG A N 1
ATOM 1490 C CA . ARG A 1 186 ? -11.905 -8.145 18.773 1.00 97.69 186 ARG A CA 1
ATOM 1491 C C . ARG A 1 186 ? -11.425 -7.722 17.392 1.00 97.69 186 ARG A C 1
ATOM 1493 O O . ARG A 1 186 ? -10.234 -7.800 17.105 1.00 97.69 186 ARG A O 1
ATOM 1500 N N . VAL A 1 187 ? -12.356 -7.235 16.577 1.00 98.38 187 VAL A N 1
ATOM 1501 C CA . VAL A 1 187 ? -12.093 -6.571 15.296 1.00 98.38 187 VAL A CA 1
ATOM 1502 C C . VAL A 1 187 ? -12.383 -5.084 15.481 1.00 98.38 187 VAL A C 1
ATOM 1504 O O . VAL A 1 187 ? -13.473 -4.729 15.928 1.00 98.38 187 VAL A O 1
ATOM 1507 N N . VAL A 1 188 ? -11.424 -4.220 15.157 1.00 98.19 188 VAL A N 1
ATOM 1508 C CA . VAL A 1 188 ? -11.573 -2.760 15.183 1.00 98.19 188 VAL A CA 1
ATOM 1509 C C . VAL A 1 188 ? -11.186 -2.208 13.807 1.00 98.19 188 VAL A C 1
ATOM 1511 O O . VAL A 1 188 ? -9.997 -2.063 13.516 1.00 98.19 188 VAL A O 1
ATOM 1514 N N . PRO A 1 189 ? -12.159 -1.939 12.918 1.00 97.62 189 PRO A N 1
ATOM 1515 C CA . PRO A 1 189 ? -11.902 -1.167 11.710 1.00 97.62 189 PRO A CA 1
ATOM 1516 C C . PRO A 1 189 ? -11.667 0.302 12.081 1.00 97.62 189 PRO A C 1
ATOM 1518 O O . PRO A 1 189 ? -12.372 0.844 12.931 1.00 97.62 189 PRO A O 1
ATOM 1521 N N . LEU A 1 190 ? -10.707 0.952 11.424 1.00 97.44 190 LEU A N 1
ATOM 1522 C CA . LEU A 1 190 ? -10.405 2.370 11.603 1.00 97.44 190 LEU A CA 1
ATOM 1523 C C . LEU A 1 190 ? -10.524 3.111 10.268 1.00 97.44 190 LEU A C 1
ATOM 1525 O O . LEU A 1 190 ? -9.918 2.721 9.268 1.00 97.44 190 LEU A O 1
ATOM 1529 N N . GLU A 1 191 ? -11.284 4.201 10.269 1.00 97.25 191 GLU A N 1
ATOM 1530 C CA . GLU A 1 191 ? -11.490 5.076 9.116 1.00 97.25 191 GLU A CA 1
ATOM 1531 C C . GLU A 1 191 ? -10.744 6.394 9.342 1.00 97.25 191 GLU A C 1
ATOM 1533 O O . GLU A 1 191 ? -10.990 7.102 10.319 1.00 97.25 191 GLU A O 1
ATOM 1538 N N . TYR A 1 192 ? -9.814 6.730 8.445 1.00 96.88 192 TYR A N 1
ATOM 1539 C CA . TYR A 1 192 ? -9.048 7.974 8.553 1.00 96.88 192 TYR A CA 1
ATOM 1540 C C . TYR A 1 192 ? -9.756 9.189 7.939 1.00 96.88 192 TYR A C 1
ATOM 1542 O O . TYR A 1 192 ? -9.259 10.305 8.077 1.00 96.88 192 TYR A O 1
ATOM 1550 N N . ASN A 1 193 ? -10.889 8.995 7.262 1.00 95.19 193 ASN A N 1
ATOM 1551 C CA . ASN A 1 193 ? -11.753 10.092 6.844 1.00 95.19 193 ASN A CA 1
ATOM 1552 C C . ASN A 1 193 ? -12.648 10.473 8.029 1.00 95.19 193 ASN A C 1
ATOM 1554 O O . ASN A 1 193 ? -13.437 9.653 8.490 1.00 95.19 193 ASN A O 1
ATOM 1558 N N . GLN A 1 194 ? -12.500 11.692 8.544 1.00 93.50 194 GLN A N 1
ATOM 1559 C CA . GLN A 1 194 ? -13.247 12.183 9.704 1.00 93.50 194 GLN A CA 1
ATOM 1560 C C . GLN A 1 194 ? -14.100 13.386 9.269 1.00 93.50 194 GLN A C 1
ATOM 1562 O O . GLN A 1 194 ? -13.567 14.490 9.125 1.00 93.50 194 GLN A O 1
ATOM 1567 N N . PRO A 1 195 ? -15.411 13.204 9.002 1.00 89.31 195 PRO A N 1
ATOM 1568 C CA . PRO A 1 195 ? -16.254 14.236 8.399 1.00 89.31 195 PRO A CA 1
ATOM 1569 C C . PRO A 1 195 ? -16.231 15.571 9.155 1.00 89.31 195 PRO A C 1
ATOM 1571 O O . PRO A 1 195 ? -16.552 15.649 10.337 1.00 89.31 195 PRO A O 1
ATOM 1574 N N . GLY A 1 196 ? -15.858 16.641 8.447 1.00 86.69 196 GLY A N 1
ATOM 1575 C CA . GLY A 1 196 ? -15.707 17.991 9.007 1.00 86.69 196 GLY A CA 1
ATOM 1576 C C . GLY A 1 196 ? -14.315 18.313 9.571 1.00 86.69 196 GLY A C 1
ATOM 1577 O O . GLY A 1 196 ? -14.034 19.479 9.843 1.00 86.69 196 GLY A O 1
ATOM 1578 N N . HIS A 1 197 ? -13.415 17.334 9.697 1.00 90.69 197 HIS A N 1
ATOM 1579 C CA . HIS A 1 197 ? -12.042 17.561 10.144 1.00 90.69 197 HIS A CA 1
ATOM 1580 C C . HIS A 1 197 ? -11.149 18.066 8.993 1.00 90.69 197 HIS A C 1
ATOM 1582 O O . HIS A 1 197 ? -11.057 17.447 7.937 1.00 90.69 197 HIS A O 1
ATOM 1588 N N . ALA A 1 198 ? -10.417 19.168 9.200 1.00 86.19 198 ALA A N 1
ATOM 1589 C CA . ALA A 1 198 ? -9.709 19.865 8.114 1.00 86.19 198 ALA A CA 1
ATOM 1590 C C . ALA A 1 198 ? -8.512 19.099 7.499 1.00 86.19 198 ALA A C 1
ATOM 1592 O O . ALA A 1 198 ? -8.188 19.300 6.330 1.00 86.19 198 ALA A O 1
ATOM 1593 N N . VAL A 1 199 ? -7.828 18.255 8.285 1.00 91.00 199 VAL A N 1
ATOM 1594 C CA . VAL A 1 199 ? -6.657 17.466 7.832 1.00 91.00 199 VAL A CA 1
ATOM 1595 C C . VAL A 1 199 ? -7.016 16.031 7.426 1.00 91.00 199 VAL A C 1
ATOM 1597 O O . VAL A 1 199 ? -6.570 15.575 6.379 1.00 91.00 199 VAL A O 1
ATOM 1600 N N . LEU A 1 200 ? -7.810 15.320 8.233 1.00 93.06 200 LEU A N 1
ATOM 1601 C CA . LEU A 1 200 ? -8.258 13.936 8.028 1.00 93.06 200 LEU A CA 1
ATOM 1602 C C . LEU A 1 200 ? -9.344 13.821 6.935 1.00 93.06 200 LEU A C 1
ATOM 1604 O O . LEU A 1 200 ? -10.444 13.332 7.167 1.00 93.06 200 LEU A O 1
ATOM 1608 N N . ASP A 1 201 ? -9.013 14.290 5.728 1.00 90.69 201 ASP A N 1
ATOM 1609 C CA . ASP A 1 201 ? -9.915 14.419 4.577 1.00 90.69 201 ASP A CA 1
ATOM 1610 C C . ASP A 1 201 ? -9.772 13.273 3.550 1.00 90.69 201 ASP A C 1
ATOM 1612 O O . ASP A 1 201 ? -9.953 13.479 2.348 1.00 90.69 201 ASP A O 1
ATOM 1616 N N . ARG A 1 202 ? -9.354 12.070 3.986 1.00 93.81 202 ARG A N 1
ATOM 1617 C CA . ARG A 1 202 ? -8.947 10.968 3.087 1.00 93.81 202 ARG A CA 1
ATOM 1618 C C . ARG A 1 202 ? -9.409 9.585 3.522 1.00 93.81 202 ARG A C 1
ATOM 1620 O O . ARG A 1 202 ? -9.087 9.132 4.615 1.00 93.81 202 ARG A O 1
ATOM 1627 N N . ASP A 1 203 ? -10.005 8.875 2.568 1.00 94.31 203 ASP A N 1
ATOM 1628 C CA . ASP A 1 203 ? -10.489 7.488 2.635 1.00 94.31 203 ASP A CA 1
ATOM 1629 C C . ASP A 1 203 ? -9.371 6.432 2.679 1.00 94.31 203 ASP A C 1
ATOM 1631 O O . ASP A 1 203 ? -9.436 5.407 2.005 1.00 94.31 203 ASP A O 1
ATOM 1635 N N . ASN A 1 204 ? -8.300 6.681 3.427 1.00 96.75 204 ASN A N 1
ATOM 1636 C CA . ASN A 1 204 ? -7.401 5.624 3.874 1.00 96.75 204 ASN A CA 1
ATOM 1637 C C . ASN A 1 204 ? -8.044 4.918 5.083 1.00 96.75 204 ASN A C 1
ATOM 1639 O O . ASN A 1 204 ? -8.890 5.489 5.775 1.00 96.75 204 ASN A O 1
ATOM 1643 N N . VAL A 1 205 ? -7.613 3.693 5.374 1.00 97.75 205 VAL A N 1
ATOM 1644 C CA . VAL A 1 205 ? -8.124 2.901 6.504 1.00 97.75 205 VAL A CA 1
ATOM 1645 C C . VAL A 1 205 ? -7.015 2.101 7.170 1.00 97.75 205 VAL A C 1
ATOM 1647 O O . VAL A 1 205 ? -5.964 1.854 6.574 1.00 97.75 205 VAL A O 1
ATOM 1650 N N . ALA A 1 206 ? -7.301 1.644 8.384 1.00 98.25 206 ALA A N 1
ATOM 1651 C CA . ALA A 1 206 ? -6.575 0.566 9.031 1.00 98.25 206 ALA A CA 1
ATOM 1652 C C . ALA A 1 206 ? -7.546 -0.490 9.577 1.00 98.25 206 ALA A C 1
ATOM 1654 O O . ALA A 1 206 ? -8.747 -0.260 9.730 1.00 98.25 206 ALA A O 1
ATOM 1655 N N . LEU A 1 207 ? -7.006 -1.661 9.885 1.00 98.62 207 LEU A N 1
ATOM 1656 C CA . LEU A 1 207 ? -7.687 -2.743 10.579 1.00 98.62 207 LEU A CA 1
ATOM 1657 C C . LEU A 1 207 ? -6.832 -3.146 11.778 1.00 98.62 207 LEU A C 1
ATOM 1659 O O . LEU A 1 207 ? -5.645 -3.417 11.618 1.00 98.62 207 LEU A O 1
ATOM 1663 N N . VAL A 1 208 ? -7.423 -3.193 12.969 1.00 98.69 208 VAL A N 1
ATOM 1664 C CA . VAL A 1 208 ? -6.740 -3.598 14.200 1.00 98.69 208 VAL A CA 1
ATOM 1665 C C . VAL A 1 208 ? -7.463 -4.798 14.800 1.00 98.69 208 VAL A C 1
ATOM 1667 O O . VAL A 1 208 ? -8.666 -4.746 15.054 1.00 98.69 208 VAL A O 1
ATOM 1670 N N . LEU A 1 209 ? -6.738 -5.894 15.019 1.00 98.56 209 LEU A N 1
ATOM 1671 C CA . LEU A 1 209 ? -7.240 -7.091 15.688 1.00 98.56 209 LEU A CA 1
ATOM 1672 C C . LEU A 1 209 ? -6.623 -7.226 17.079 1.00 98.56 209 LEU A C 1
ATOM 1674 O O . LEU A 1 209 ? -5.409 -7.100 17.238 1.00 98.56 209 LEU A O 1
ATOM 1678 N N . LEU A 1 210 ? -7.451 -7.565 18.067 1.00 98.31 210 LEU A N 1
ATOM 1679 C CA . LEU A 1 210 ? -6.987 -8.171 19.313 1.00 98.31 210 LEU A CA 1
ATOM 1680 C C . LEU A 1 210 ? -7.033 -9.690 19.136 1.00 98.31 210 LEU A C 1
ATOM 1682 O O . LEU A 1 210 ? -8.108 -10.258 18.918 1.00 98.31 210 LEU A O 1
ATOM 1686 N N . LEU A 1 211 ? -5.872 -10.331 19.217 1.00 98.06 211 LEU A N 1
ATOM 1687 C CA . LEU A 1 211 ? -5.704 -11.772 19.065 1.00 98.06 211 LEU A CA 1
ATOM 1688 C C . LEU A 1 211 ? -5.338 -12.404 20.407 1.00 98.06 211 LEU A C 1
ATOM 1690 O O . LEU A 1 211 ? -4.547 -11.841 21.159 1.00 98.06 211 LEU A O 1
ATOM 1694 N N . GLU A 1 212 ? -5.850 -13.599 20.679 1.00 96.38 212 GLU A N 1
ATOM 1695 C CA . GLU A 1 212 ? -5.378 -14.470 21.760 1.00 96.38 212 GLU A CA 1
ATOM 1696 C C . GLU A 1 212 ? -4.583 -15.628 21.157 1.00 96.38 212 GLU A C 1
ATOM 1698 O O . GLU A 1 212 ? -5.080 -16.333 20.277 1.00 96.38 212 GLU A O 1
ATOM 1703 N N . HIS A 1 213 ? -3.352 -15.843 21.618 1.00 95.00 213 HIS A N 1
ATOM 1704 C CA . HIS A 1 213 ? -2.566 -17.009 21.230 1.00 95.00 213 HIS A CA 1
ATOM 1705 C C . HIS A 1 213 ? -3.113 -18.252 21.938 1.00 95.00 213 HIS A C 1
ATOM 1707 O O . HIS A 1 213 ? -3.113 -18.326 23.168 1.00 95.00 213 HIS A O 1
ATOM 1713 N N . GLN A 1 214 ? -3.578 -19.251 21.186 1.00 92.56 214 GLN A N 1
ATOM 1714 C CA . GLN A 1 214 ? -4.379 -20.338 21.759 1.00 92.56 214 GLN A CA 1
ATOM 1715 C C . GLN A 1 214 ? -3.611 -21.179 22.790 1.00 92.56 214 GLN A C 1
ATOM 1717 O O . GLN A 1 214 ? -4.210 -21.619 23.771 1.00 92.56 214 GLN A O 1
ATOM 1722 N N . ALA A 1 215 ? -2.298 -21.357 22.599 1.00 88.50 215 ALA A N 1
ATOM 1723 C CA . ALA A 1 215 ? -1.463 -22.228 23.426 1.00 88.50 215 ALA A CA 1
ATOM 1724 C C . ALA A 1 215 ? -0.846 -21.561 24.672 1.00 88.50 215 ALA A C 1
ATOM 1726 O O . ALA A 1 215 ? -0.480 -22.277 25.601 1.00 88.50 215 ALA A O 1
ATOM 1727 N N . SER A 1 216 ? -0.702 -20.228 24.712 1.00 87.81 216 SER A N 1
ATOM 1728 C CA . SER A 1 216 ? -0.212 -19.505 25.908 1.00 87.81 216 SER A CA 1
ATOM 1729 C C . SER A 1 216 ? -1.264 -18.620 26.575 1.00 87.81 216 SER A C 1
ATOM 1731 O O . SER A 1 216 ? -1.027 -18.145 27.679 1.00 87.81 216 SER A O 1
ATOM 1733 N N . LYS A 1 217 ? -2.403 -18.377 25.911 1.00 91.25 217 LYS A N 1
ATOM 1734 C CA . LYS A 1 217 ? -3.460 -17.434 26.316 1.00 91.25 217 LYS A CA 1
ATOM 1735 C C . LYS A 1 217 ? -3.009 -15.982 26.504 1.00 91.25 217 LYS A C 1
ATOM 1737 O O . LYS A 1 217 ? -3.803 -15.138 26.909 1.00 91.25 217 LYS A O 1
ATOM 1742 N N . GLU A 1 218 ? -1.783 -15.657 26.097 1.00 91.88 218 GLU A N 1
ATOM 1743 C CA . GLU A 1 218 ? -1.351 -14.274 25.945 1.00 91.88 218 GLU A CA 1
ATOM 1744 C C . GLU A 1 218 ? -2.118 -13.588 24.809 1.00 91.88 218 GLU A C 1
ATOM 1746 O O . GLU A 1 218 ? -2.343 -14.170 23.744 1.00 91.88 218 GLU A O 1
ATOM 1751 N N . GLN A 1 219 ? -2.469 -12.321 25.023 1.00 94.81 219 GLN A N 1
ATOM 1752 C CA . GLN A 1 219 ? -3.051 -11.473 23.991 1.00 94.81 219 GLN A CA 1
ATOM 1753 C C . GLN A 1 219 ? -1.983 -10.638 23.278 1.00 94.81 219 GLN A C 1
ATOM 1755 O O . GLN A 1 219 ? -0.950 -10.291 23.859 1.00 94.81 219 GLN A O 1
ATOM 1760 N N . ILE A 1 220 ? -2.254 -10.307 22.017 1.00 96.94 220 ILE A N 1
ATOM 1761 C CA . ILE A 1 220 ? -1.437 -9.437 21.171 1.00 96.94 220 ILE A CA 1
ATOM 1762 C C . ILE A 1 220 ? -2.342 -8.602 20.261 1.00 96.94 220 ILE A C 1
ATOM 1764 O O . ILE A 1 220 ? -3.300 -9.112 19.678 1.00 96.94 220 ILE A O 1
ATOM 1768 N N . VAL A 1 221 ? -2.042 -7.310 20.130 1.00 98.38 221 VAL A N 1
ATOM 1769 C CA . VAL A 1 221 ? -2.706 -6.428 19.162 1.00 98.38 221 VAL A CA 1
ATOM 1770 C C . VAL A 1 221 ? -1.912 -6.413 17.865 1.00 98.38 221 VAL A C 1
ATOM 1772 O O . VAL A 1 221 ? -0.716 -6.118 17.873 1.00 98.38 221 VAL A O 1
ATOM 1775 N N . VAL A 1 222 ? -2.589 -6.690 16.751 1.00 98.62 222 VAL A N 1
ATOM 1776 C CA . VAL A 1 222 ? -2.028 -6.590 15.400 1.00 98.62 222 VAL A CA 1
ATOM 1777 C C . VAL A 1 222 ? -2.803 -5.550 14.608 1.00 98.62 222 VAL A C 1
ATOM 1779 O O . VAL A 1 222 ? -3.996 -5.717 14.365 1.00 98.62 222 VAL A O 1
ATOM 1782 N N . ALA A 1 223 ? -2.124 -4.487 14.188 1.00 98.69 223 ALA A N 1
ATOM 1783 C CA . ALA A 1 223 ? -2.662 -3.498 13.264 1.00 98.69 223 ALA A CA 1
ATOM 1784 C C . ALA A 1 223 ? -2.126 -3.709 11.843 1.00 98.69 223 ALA A C 1
ATOM 1786 O O . ALA A 1 223 ? -0.993 -4.150 11.649 1.00 98.69 223 ALA A O 1
ATOM 1787 N N . ASN A 1 224 ? -2.931 -3.330 10.858 1.00 98.81 224 ASN A N 1
ATOM 1788 C CA . ASN A 1 224 ? -2.571 -3.253 9.452 1.00 98.81 224 ASN A CA 1
ATOM 1789 C C . ASN A 1 224 ? -3.115 -1.943 8.862 1.00 98.81 224 ASN A C 1
ATOM 1791 O O . ASN A 1 224 ? -4.300 -1.661 9.030 1.00 98.81 224 ASN A O 1
ATOM 1795 N N . THR A 1 225 ? -2.280 -1.151 8.189 1.00 98.62 225 THR A N 1
ATOM 1796 C CA . THR A 1 225 ? -2.662 0.147 7.605 1.00 98.62 225 THR A CA 1
ATOM 1797 C C . THR A 1 225 ? -2.121 0.343 6.187 1.00 98.62 225 THR A C 1
ATOM 1799 O O . THR A 1 225 ? -1.091 -0.220 5.815 1.00 98.62 225 THR A O 1
ATOM 1802 N N . HIS A 1 226 ? -2.794 1.191 5.408 1.00 98.06 226 HIS A N 1
ATOM 1803 C CA . HIS A 1 226 ? -2.229 1.815 4.213 1.00 98.06 226 HIS A CA 1
ATOM 1804 C C . HIS A 1 226 ? -2.383 3.338 4.352 1.00 98.06 226 HIS A C 1
ATOM 1806 O O . HIS A 1 226 ? -3.453 3.903 4.103 1.00 98.06 226 HIS A O 1
ATOM 1812 N N . ILE A 1 227 ? -1.301 4.000 4.770 1.00 97.94 227 ILE A N 1
ATOM 1813 C CA . ILE A 1 227 ? -1.211 5.452 4.998 1.00 97.94 227 ILE A CA 1
ATOM 1814 C C . ILE A 1 227 ? -1.212 6.212 3.660 1.00 97.94 227 ILE A C 1
ATOM 1816 O O . ILE A 1 227 ? -0.705 5.720 2.654 1.00 97.94 227 ILE A O 1
ATOM 1820 N N . LEU A 1 228 ? -1.761 7.433 3.632 1.00 96.31 228 LEU A N 1
ATOM 1821 C CA . LEU A 1 228 ? -1.918 8.249 2.420 1.00 96.31 228 LEU A CA 1
ATOM 1822 C C . LEU A 1 228 ? -0.644 8.298 1.558 1.00 96.31 228 LEU A C 1
ATOM 1824 O O . LEU A 1 228 ? 0.364 8.862 1.981 1.00 96.31 228 LEU A O 1
ATOM 1828 N N . PHE A 1 229 ? -0.728 7.846 0.302 1.00 91.81 229 PHE A N 1
ATOM 1829 C CA . PHE A 1 229 ? 0.371 7.900 -0.672 1.00 91.81 229 PHE A CA 1
ATOM 1830 C C . PHE A 1 229 ? 1.009 9.295 -0.804 1.00 91.81 229 PHE A C 1
ATOM 1832 O O . PHE A 1 229 ? 2.226 9.434 -0.676 1.00 91.81 229 PHE A O 1
ATOM 1839 N N . ASN A 1 230 ? 0.184 10.331 -1.030 1.00 90.31 230 ASN A N 1
ATOM 1840 C CA . ASN A 1 230 ? 0.594 11.670 -1.480 1.00 90.31 230 ASN A CA 1
ATOM 1841 C C . ASN A 1 230 ? 1.772 12.264 -0.667 1.00 90.31 230 ASN A C 1
ATOM 1843 O O . ASN A 1 230 ? 1.561 12.736 0.455 1.00 90.31 230 ASN A O 1
ATOM 1847 N N . PRO A 1 231 ? 2.986 12.350 -1.251 1.00 86.56 231 PRO A N 1
ATOM 1848 C CA . PRO A 1 231 ? 4.174 12.853 -0.558 1.00 86.56 231 PRO A CA 1
ATOM 1849 C C . PRO A 1 231 ? 4.071 14.290 -0.036 1.00 86.56 231 PRO A C 1
ATOM 1851 O O . PRO A 1 231 ? 4.778 14.658 0.894 1.00 86.56 231 PRO A O 1
ATOM 1854 N N . ARG A 1 232 ? 3.193 15.122 -0.615 1.00 87.38 232 ARG A N 1
ATOM 1855 C CA . ARG A 1 232 ? 3.037 16.534 -0.220 1.00 87.38 232 ARG A CA 1
ATOM 1856 C C . ARG A 1 232 ? 2.158 16.743 1.015 1.00 87.38 232 ARG A C 1
ATOM 1858 O O . ARG A 1 232 ? 2.077 17.873 1.486 1.00 87.38 232 ARG A O 1
ATOM 1865 N N . ARG A 1 233 ? 1.471 15.700 1.495 1.00 91.25 233 ARG A N 1
ATOM 1866 C CA . ARG A 1 233 ? 0.491 15.764 2.594 1.00 91.25 233 ARG A CA 1
ATOM 1867 C C . ARG A 1 233 ? 0.969 15.000 3.838 1.00 91.25 233 ARG A C 1
ATOM 1869 O O . ARG A 1 233 ? 0.269 14.136 4.366 1.00 91.25 233 ARG A O 1
ATOM 1876 N N . GLY A 1 234 ? 2.185 15.298 4.303 1.00 92.25 234 GLY A N 1
ATOM 1877 C CA . GLY A 1 234 ? 2.730 14.752 5.552 1.00 92.25 234 GLY A CA 1
ATOM 1878 C C . GLY A 1 234 ? 1.933 15.130 6.807 1.00 92.25 234 GLY A C 1
ATOM 1879 O O . GLY A 1 234 ? 2.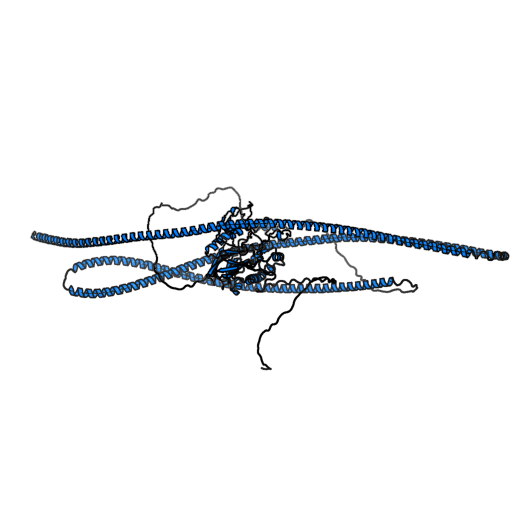024 14.432 7.809 1.00 92.25 234 GLY A O 1
ATOM 1880 N N . ASP A 1 235 ? 1.109 16.176 6.728 1.00 92.69 235 ASP A N 1
ATOM 1881 C CA . ASP A 1 235 ? 0.118 16.575 7.730 1.00 92.69 235 ASP A CA 1
ATOM 1882 C C . ASP A 1 235 ? -0.956 15.496 7.905 1.00 92.69 235 ASP A C 1
ATOM 1884 O O . ASP A 1 235 ? -1.263 15.100 9.027 1.00 92.69 235 ASP A O 1
ATOM 1888 N N . VAL A 1 236 ? -1.467 14.955 6.794 1.00 95.69 236 VAL A N 1
ATOM 1889 C CA . VAL A 1 236 ? -2.446 13.862 6.822 1.00 95.69 236 VAL A CA 1
ATOM 1890 C C . VAL A 1 236 ? -1.787 12.578 7.288 1.00 95.69 236 VAL A C 1
ATOM 1892 O O . VAL A 1 236 ? -2.343 11.903 8.143 1.00 95.69 236 VAL A O 1
ATOM 1895 N N . LYS A 1 237 ? -0.586 12.261 6.785 1.00 96.62 237 LYS A N 1
ATOM 1896 C CA . LYS A 1 237 ? 0.158 11.071 7.229 1.00 96.62 237 LYS A CA 1
ATOM 1897 C C . LYS A 1 237 ? 0.405 11.102 8.744 1.00 96.62 237 LYS A C 1
ATOM 1899 O O . LYS A 1 237 ? 0.208 10.087 9.398 1.00 96.62 237 LYS A O 1
ATOM 1904 N N . LEU A 1 238 ? 0.775 12.257 9.311 1.00 96.38 238 LEU A N 1
ATOM 1905 C CA . LEU A 1 238 ? 0.944 12.412 10.758 1.00 96.38 238 LEU A CA 1
ATOM 1906 C C . LEU A 1 238 ? -0.375 12.193 11.511 1.00 96.38 238 LEU A C 1
ATOM 1908 O O . LEU A 1 238 ? -0.410 11.379 12.427 1.00 96.38 238 LEU A O 1
ATOM 1912 N N . ALA A 1 239 ? -1.463 12.849 11.098 1.00 95.81 239 ALA A N 1
ATOM 1913 C CA . ALA A 1 239 ? -2.768 12.687 11.742 1.00 95.81 239 ALA A CA 1
ATOM 1914 C C . ALA A 1 239 ? -3.299 11.239 11.649 1.00 95.81 239 ALA A C 1
ATOM 1916 O O . ALA A 1 239 ? -3.886 10.730 12.602 1.00 95.81 239 ALA A O 1
ATOM 1917 N N . GLN A 1 240 ? -3.043 10.549 10.532 1.00 97.81 240 GLN A N 1
ATOM 1918 C CA . GLN A 1 240 ? -3.359 9.128 10.345 1.00 97.81 240 GLN A CA 1
ATOM 1919 C C . GLN A 1 240 ? -2.546 8.226 11.286 1.00 97.81 240 GLN A C 1
ATOM 1921 O O . GLN A 1 240 ? -3.094 7.285 11.856 1.00 97.81 240 GLN A O 1
ATOM 1926 N N . LEU A 1 241 ? -1.260 8.524 11.498 1.00 97.88 241 LEU A N 1
ATOM 1927 C CA . LEU A 1 241 ? -0.431 7.804 12.469 1.00 97.88 241 LEU A CA 1
ATOM 1928 C C . LEU A 1 241 ? -0.889 8.058 13.909 1.00 97.88 241 LEU A C 1
ATOM 1930 O O . LEU A 1 241 ? -1.027 7.105 14.664 1.00 97.88 241 LEU A O 1
ATOM 1934 N N . GLN A 1 242 ? -1.198 9.305 14.277 1.00 96.38 242 GLN A N 1
ATOM 1935 C CA . GLN A 1 242 ? -1.705 9.631 15.615 1.00 96.38 242 GLN A CA 1
ATOM 1936 C C . GLN A 1 242 ? -3.017 8.894 15.922 1.00 96.38 242 GLN A C 1
ATOM 1938 O O . GLN A 1 242 ? -3.095 8.212 16.940 1.00 96.38 242 GLN A O 1
ATOM 1943 N N . LEU A 1 243 ? -4.002 8.936 15.014 1.00 96.69 243 LEU A N 1
ATOM 1944 C CA . LEU A 1 243 ? -5.280 8.238 15.208 1.00 96.69 243 LEU A CA 1
ATOM 1945 C C . LEU A 1 243 ? -5.111 6.706 15.234 1.00 96.69 243 LEU A C 1
ATOM 1947 O O . LEU A 1 243 ? -5.823 6.012 15.962 1.00 96.69 243 LEU A O 1
ATOM 1951 N N . LEU A 1 244 ? -4.151 6.159 14.474 1.00 98.12 244 LEU A N 1
ATOM 1952 C CA . LEU A 1 244 ? -3.790 4.740 14.553 1.00 98.12 244 LEU A CA 1
ATOM 1953 C C . LEU A 1 244 ? -3.211 4.379 15.922 1.00 98.12 244 LEU A C 1
ATOM 1955 O O . LEU A 1 244 ? -3.567 3.341 16.475 1.00 98.12 244 LEU A O 1
ATOM 1959 N N . PHE A 1 245 ? -2.319 5.211 16.455 1.00 97.38 245 PHE A N 1
ATOM 1960 C CA . PHE A 1 245 ? -1.659 4.958 17.730 1.00 97.38 245 PHE A CA 1
ATOM 1961 C C . PHE A 1 245 ? -2.632 5.069 18.896 1.00 97.38 245 PHE A C 1
ATOM 1963 O O . PHE A 1 245 ? -2.722 4.114 19.658 1.00 97.38 245 PHE A O 1
ATOM 1970 N N . GLU A 1 246 ? -3.460 6.111 18.942 1.00 95.88 246 GLU A N 1
ATOM 1971 C CA . GLU A 1 246 ? -4.557 6.250 19.907 1.00 95.88 246 GLU A CA 1
ATOM 1972 C C . GLU A 1 246 ? -5.506 5.033 19.864 1.00 95.88 246 GLU A C 1
ATOM 1974 O O . GLU A 1 246 ? -5.812 4.426 20.893 1.00 95.88 246 GLU A O 1
ATOM 1979 N N . THR A 1 247 ? -5.885 4.577 18.661 1.00 96.94 247 THR A N 1
ATOM 1980 C CA . THR A 1 247 ? -6.703 3.362 18.480 1.00 96.94 247 THR A CA 1
ATOM 1981 C C . THR A 1 247 ? -6.001 2.108 19.016 1.00 96.94 247 THR A C 1
ATOM 1983 O O . THR A 1 247 ? -6.630 1.283 19.679 1.00 96.94 247 THR A O 1
ATOM 1986 N N . VAL A 1 248 ? -4.701 1.942 18.759 1.00 96.31 248 VAL A N 1
ATOM 1987 C CA . VAL A 1 248 ? -3.915 0.787 19.223 1.00 96.31 248 VAL A CA 1
ATOM 1988 C C . VAL A 1 248 ? -3.658 0.839 20.736 1.00 96.31 248 VAL A C 1
ATOM 1990 O O . VAL A 1 248 ? -3.671 -0.212 21.382 1.00 96.31 248 VAL A O 1
ATOM 1993 N N . GLU A 1 249 ? -3.453 2.021 21.317 1.00 93.81 249 GLU A N 1
ATOM 1994 C CA . GLU A 1 249 ? -3.296 2.255 22.759 1.00 93.81 249 GLU A CA 1
ATOM 1995 C C . GLU A 1 249 ? -4.607 1.949 23.506 1.00 93.81 249 GLU A C 1
ATOM 1997 O O . GLU A 1 249 ? -4.569 1.194 24.479 1.00 93.81 249 GLU A O 1
ATOM 2002 N N . SER A 1 250 ? -5.767 2.356 22.964 1.00 94.50 250 SER A N 1
ATOM 2003 C CA . SER A 1 250 ? -7.119 2.113 23.523 1.00 94.50 250 SER A CA 1
ATOM 2004 C C . SER A 1 250 ? -7.525 0.638 23.715 1.00 94.50 250 SER A C 1
ATOM 2006 O O . SER A 1 250 ? -8.586 0.340 24.264 1.00 94.50 250 SER A O 1
ATOM 2008 N N . LEU A 1 251 ? -6.703 -0.304 23.241 1.00 92.88 251 LEU A N 1
ATOM 2009 C CA . LEU A 1 251 ? -6.908 -1.746 23.392 1.00 92.88 251 LEU A CA 1
ATOM 2010 C C . LEU A 1 251 ? -6.187 -2.360 24.604 1.00 92.88 251 LEU A C 1
ATOM 2012 O O . LEU A 1 251 ? -6.282 -3.573 24.769 1.00 92.88 251 LEU A O 1
ATOM 2016 N N . GLU A 1 252 ? -5.458 -1.565 25.401 1.00 86.62 252 GLU A N 1
ATOM 2017 C CA . GLU A 1 252 ? -4.818 -1.883 26.705 1.00 86.62 252 GLU A CA 1
ATOM 2018 C C . GLU A 1 252 ? -3.823 -3.069 26.755 1.00 86.62 252 GLU A C 1
ATOM 2020 O O . GLU A 1 252 ? -3.024 -3.192 27.682 1.00 86.62 252 GLU A O 1
ATOM 2025 N N . CYS A 1 253 ? -3.772 -3.915 25.728 1.00 91.75 253 CYS A N 1
ATOM 2026 C CA . CYS A 1 253 ? -2.826 -5.016 25.595 1.00 91.75 253 CYS A CA 1
ATOM 2027 C C . CYS A 1 253 ? -1.391 -4.494 25.425 1.00 91.75 253 CYS A C 1
ATOM 2029 O O . CYS A 1 253 ? -1.132 -3.677 24.541 1.00 91.75 253 CYS A O 1
ATOM 2031 N N . SER A 1 254 ? -0.441 -4.998 26.216 1.00 89.56 254 SER A N 1
ATOM 2032 C CA . SER A 1 254 ? 0.957 -4.545 26.185 1.00 89.56 254 SER A CA 1
ATOM 2033 C C . SER A 1 254 ? 1.707 -4.924 24.902 1.00 89.56 254 SER A C 1
ATOM 2035 O O . SER A 1 254 ? 2.557 -4.155 24.452 1.00 89.56 254 SER A O 1
ATOM 2037 N N . LYS A 1 255 ? 1.398 -6.082 24.304 1.00 95.00 255 LYS A N 1
ATOM 2038 C CA . LYS A 1 255 ? 2.065 -6.623 23.109 1.00 95.00 255 LYS A CA 1
ATOM 2039 C C . LYS A 1 255 ? 1.444 -6.060 21.829 1.00 95.00 255 LYS A C 1
ATOM 2041 O O . LYS A 1 255 ? 0.249 -6.240 21.593 1.00 95.00 255 LYS A O 1
ATOM 2046 N N . LYS A 1 256 ? 2.254 -5.417 20.984 1.00 95.75 256 LYS A N 1
ATOM 2047 C CA . LYS A 1 256 ? 1.810 -4.750 19.749 1.00 95.75 256 LYS A CA 1
ATOM 2048 C C . LYS A 1 256 ? 2.647 -5.186 18.543 1.00 95.75 256 LYS A C 1
ATOM 2050 O O . LYS A 1 256 ? 3.873 -5.238 18.642 1.00 95.75 256 LYS A O 1
ATOM 2055 N N . ILE A 1 257 ? 2.006 -5.398 17.395 1.00 98.19 257 ILE A N 1
ATOM 2056 C CA . ILE A 1 257 ? 2.634 -5.448 16.065 1.00 98.19 257 ILE A CA 1
ATOM 2057 C C . ILE A 1 257 ? 1.829 -4.543 15.123 1.00 98.19 257 ILE A C 1
ATOM 2059 O O . ILE A 1 257 ? 0.603 -4.613 15.096 1.00 98.19 257 ILE A O 1
ATOM 2063 N N . LEU A 1 258 ? 2.496 -3.667 14.372 1.00 98.38 258 LEU A N 1
ATOM 2064 C CA . LEU A 1 258 ? 1.870 -2.771 13.398 1.00 98.38 258 LEU A CA 1
ATOM 2065 C C . LEU A 1 258 ? 2.514 -3.004 12.024 1.00 98.38 258 LEU A C 1
ATOM 2067 O O . LEU A 1 258 ? 3.674 -2.660 11.793 1.00 98.38 258 LEU A O 1
ATOM 2071 N N . CYS A 1 259 ? 1.747 -3.602 11.121 1.00 98.62 259 CYS A N 1
ATOM 2072 C CA . CYS A 1 259 ? 2.093 -3.828 9.721 1.00 98.62 259 CYS A CA 1
ATOM 2073 C C . CYS A 1 259 ? 1.489 -2.733 8.829 1.00 98.62 259 CYS A C 1
ATOM 2075 O O . CYS A 1 259 ? 0.517 -2.077 9.212 1.00 98.62 259 CYS A O 1
ATOM 2077 N N . GLY A 1 260 ? 2.014 -2.564 7.618 1.00 97.69 260 GLY A N 1
ATOM 2078 C CA . GLY A 1 260 ? 1.400 -1.675 6.633 1.00 97.69 260 GLY A CA 1
ATOM 2079 C C . GLY A 1 260 ? 2.333 -1.188 5.534 1.00 97.69 260 GLY A C 1
ATOM 2080 O O . GLY A 1 260 ? 3.554 -1.316 5.645 1.00 97.69 260 GLY A O 1
ATOM 2081 N N . ASP A 1 261 ? 1.732 -0.550 4.529 1.00 98.31 261 ASP A N 1
ATOM 2082 C CA . ASP A 1 261 ? 2.406 0.449 3.700 1.00 98.31 261 ASP A CA 1
ATOM 2083 C C . ASP A 1 261 ? 2.228 1.810 4.386 1.00 98.31 261 ASP A C 1
ATOM 2085 O O . ASP A 1 261 ? 1.124 2.358 4.492 1.00 98.31 261 ASP A O 1
ATOM 2089 N N . PHE A 1 262 ? 3.329 2.349 4.900 1.00 97.69 262 PHE A N 1
ATOM 2090 C CA . PHE A 1 262 ? 3.343 3.617 5.620 1.00 97.69 262 PHE A CA 1
ATOM 2091 C C . PHE A 1 262 ? 3.614 4.811 4.691 1.00 97.69 262 PHE A C 1
ATOM 2093 O O . PHE A 1 262 ? 3.533 5.962 5.127 1.00 97.69 262 PHE A O 1
ATOM 2100 N N . ASN A 1 263 ? 3.938 4.564 3.415 1.00 95.44 263 ASN A N 1
ATOM 2101 C CA . ASN A 1 263 ? 4.252 5.578 2.414 1.00 95.44 263 ASN A CA 1
ATOM 2102 C C . ASN A 1 263 ? 5.250 6.643 2.929 1.00 95.44 263 ASN A C 1
ATOM 2104 O O . ASN A 1 263 ? 5.058 7.854 2.764 1.00 95.44 263 ASN A O 1
ATOM 2108 N N . LEU A 1 264 ? 6.318 6.185 3.590 1.00 91.88 264 LEU A N 1
ATOM 2109 C CA . LEU A 1 264 ? 7.396 6.999 4.163 1.00 91.88 264 LEU A CA 1
ATOM 2110 C C . LEU A 1 264 ? 8.729 6.241 4.141 1.00 91.88 264 LEU A C 1
ATOM 2112 O O . LEU A 1 264 ? 8.741 5.019 4.250 1.00 91.88 264 LEU A O 1
ATOM 2116 N N . THR A 1 265 ? 9.857 6.943 4.014 1.00 86.75 265 THR A N 1
ATOM 2117 C CA . THR A 1 265 ? 11.180 6.305 3.849 1.00 86.75 265 THR A CA 1
ATOM 2118 C C . THR A 1 265 ? 11.985 6.210 5.161 1.00 86.75 265 THR A C 1
ATOM 2120 O O . THR A 1 265 ? 11.749 7.018 6.068 1.00 86.75 265 THR A O 1
ATOM 2123 N N . PRO A 1 266 ? 12.999 5.314 5.264 1.00 76.31 266 PRO A N 1
ATOM 2124 C CA . PRO A 1 266 ? 13.837 5.099 6.465 1.00 76.31 266 PRO A CA 1
ATOM 2125 C C . PRO A 1 266 ? 14.703 6.276 6.961 1.00 76.31 266 PRO A C 1
ATOM 2127 O O . PRO A 1 266 ? 15.624 6.093 7.757 1.00 76.31 266 PRO A O 1
ATOM 2130 N N . LYS A 1 267 ? 14.483 7.490 6.445 1.00 73.69 267 LYS A N 1
ATOM 2131 C CA . LYS A 1 267 ? 15.144 8.736 6.878 1.00 73.69 267 LYS A CA 1
ATOM 2132 C C . LYS A 1 267 ? 14.163 9.901 7.041 1.00 73.69 267 LYS A C 1
ATOM 2134 O O . LYS A 1 267 ? 14.567 11.061 7.035 1.00 73.69 267 LYS A O 1
ATOM 2139 N N . SER A 1 268 ? 12.873 9.599 7.086 1.00 83.94 268 SER A N 1
ATOM 2140 C CA . SER A 1 268 ? 11.807 10.588 7.164 1.00 83.94 268 SER A CA 1
ATOM 2141 C C . SER A 1 268 ? 11.531 10.999 8.613 1.00 83.94 268 SER A C 1
ATOM 2143 O O . SER A 1 268 ? 11.702 10.198 9.530 1.00 83.94 268 SER A O 1
ATOM 2145 N N . SER A 1 269 ? 11.062 12.228 8.839 1.00 86.19 269 SER A N 1
ATOM 2146 C CA . SER A 1 269 ? 10.665 12.668 10.187 1.00 86.19 269 SER A CA 1
ATOM 2147 C C . SER A 1 269 ? 9.473 11.871 10.729 1.00 86.19 269 SER A C 1
ATOM 2149 O O . SER A 1 269 ? 9.314 11.749 11.937 1.00 86.19 269 SER A O 1
ATOM 2151 N N . LEU A 1 270 ? 8.652 11.281 9.852 1.00 91.56 270 LEU A N 1
ATOM 2152 C CA . LEU A 1 270 ? 7.609 10.340 10.262 1.00 91.56 270 LEU A CA 1
ATOM 2153 C C . LEU A 1 270 ? 8.177 8.960 10.651 1.00 91.56 270 LEU A C 1
ATOM 2155 O O . LEU A 1 270 ? 7.654 8.352 11.573 1.00 91.56 270 LEU A O 1
ATOM 2159 N N . TYR A 1 271 ? 9.273 8.485 10.047 1.00 90.75 271 TYR A N 1
ATOM 2160 C CA . TYR A 1 271 ? 9.989 7.294 10.539 1.00 90.75 271 TYR A CA 1
ATOM 2161 C C . TYR A 1 271 ? 10.612 7.553 11.922 1.00 90.75 271 TYR A C 1
ATOM 2163 O O . TYR A 1 271 ? 10.521 6.713 12.818 1.00 90.75 271 TYR A O 1
ATOM 2171 N N . GLU A 1 272 ? 11.208 8.735 12.118 1.00 84.88 272 GLU A N 1
ATOM 2172 C CA . GLU A 1 272 ? 11.725 9.182 13.420 1.00 84.88 272 GLU A CA 1
ATOM 2173 C C . GLU A 1 272 ? 10.608 9.266 14.473 1.00 84.88 272 GLU A C 1
ATOM 2175 O O . GLU A 1 272 ? 10.798 8.778 15.583 1.00 84.88 272 GLU A O 1
ATOM 2180 N N . PHE A 1 273 ? 9.422 9.780 14.117 1.00 92.25 273 PHE A N 1
ATOM 2181 C CA . PHE A 1 273 ? 8.246 9.778 14.996 1.00 92.25 273 PHE A CA 1
ATOM 2182 C C . PHE A 1 273 ? 7.900 8.365 15.486 1.00 92.25 273 PHE A C 1
ATOM 2184 O O . PHE A 1 273 ? 7.932 8.125 16.689 1.00 92.25 273 PHE A O 1
ATOM 2191 N N . ILE A 1 274 ? 7.660 7.427 14.558 1.00 93.56 274 ILE A N 1
ATOM 2192 C CA . ILE A 1 274 ? 7.228 6.050 14.864 1.00 93.56 274 ILE A CA 1
ATOM 2193 C C . ILE A 1 274 ? 8.255 5.313 15.745 1.00 93.56 274 ILE A C 1
ATOM 2195 O O . ILE A 1 274 ? 7.885 4.543 16.629 1.00 93.56 274 ILE A O 1
ATOM 2199 N N . SER A 1 275 ? 9.552 5.541 15.507 1.00 88.88 275 SER A N 1
ATOM 2200 C CA . SER A 1 275 ? 10.647 4.830 16.187 1.00 88.88 275 SER A CA 1
ATOM 2201 C C . SER A 1 275 ? 11.125 5.465 17.498 1.00 88.88 275 SER A C 1
ATOM 2203 O O . SER A 1 275 ? 11.703 4.764 18.327 1.00 88.88 275 SER A O 1
ATOM 2205 N N . SER A 1 276 ? 10.912 6.769 17.703 1.00 87.31 276 SER A N 1
ATOM 2206 C CA . SER A 1 276 ? 11.324 7.483 18.925 1.00 87.31 276 SER A CA 1
ATOM 2207 C C . SER A 1 276 ? 10.169 7.824 19.867 1.00 87.31 276 SER A C 1
ATOM 2209 O O . SER A 1 276 ? 10.417 8.168 21.021 1.00 87.31 276 SER A O 1
ATOM 2211 N N . GLY A 1 277 ? 8.923 7.759 19.388 1.00 89.94 277 GLY A N 1
ATOM 2212 C CA . GLY A 1 277 ? 7.743 8.209 20.124 1.00 89.94 277 GLY A CA 1
ATOM 2213 C C . GLY A 1 277 ? 7.565 9.728 20.168 1.00 89.94 277 GLY A C 1
ATOM 2214 O O . GLY A 1 277 ? 6.648 10.190 20.840 1.00 89.94 277 GLY A O 1
ATOM 2215 N N . VAL A 1 278 ? 8.407 10.525 19.489 1.00 89.50 278 VAL A N 1
ATOM 2216 C CA . VAL A 1 278 ? 8.392 12.000 19.566 1.00 89.50 278 VAL A CA 1
ATOM 2217 C C . VAL A 1 278 ? 8.655 12.647 18.201 1.00 89.50 278 VAL A C 1
ATOM 2219 O O . VAL A 1 278 ? 9.552 12.249 17.465 1.00 89.50 278 VAL A O 1
ATOM 2222 N N . LEU A 1 279 ? 7.909 13.705 17.870 1.00 89.62 279 LEU A N 1
ATOM 2223 C CA . LEU A 1 279 ? 8.130 14.534 16.683 1.00 89.62 279 LEU A CA 1
ATOM 2224 C C . LEU A 1 279 ? 7.977 16.026 16.994 1.00 89.62 279 LEU A C 1
ATOM 2226 O O . LEU A 1 279 ? 6.918 16.483 17.423 1.00 89.62 279 LEU A O 1
ATOM 2230 N N . ASN A 1 280 ? 9.008 16.812 16.673 1.00 86.12 280 ASN A N 1
ATOM 2231 C CA . ASN A 1 280 ? 8.941 18.274 16.665 1.00 86.12 280 ASN A CA 1
ATOM 2232 C C . ASN A 1 280 ? 8.664 18.795 15.243 1.00 86.12 280 ASN A C 1
ATOM 2234 O O . ASN A 1 280 ? 9.574 19.167 14.503 1.00 86.12 280 ASN A O 1
ATOM 2238 N N . GLY A 1 281 ? 7.389 18.826 14.854 1.00 81.69 281 GLY A N 1
ATOM 2239 C CA . GLY A 1 281 ? 6.937 19.220 13.518 1.00 81.69 281 GLY A CA 1
ATOM 2240 C C . GLY A 1 281 ? 7.049 20.716 13.194 1.00 81.69 281 GLY A C 1
ATOM 2241 O O . GLY A 1 281 ? 6.765 21.117 12.066 1.00 81.69 281 GLY A O 1
ATOM 2242 N N . VAL A 1 282 ? 7.486 21.561 14.136 1.00 81.94 282 VAL A N 1
ATOM 2243 C CA . VAL A 1 282 ? 7.615 23.019 13.938 1.00 81.94 282 VAL A CA 1
ATOM 2244 C C . VAL A 1 282 ? 8.626 23.358 12.832 1.00 81.94 282 VAL A C 1
ATOM 2246 O O . VAL A 1 282 ? 8.395 24.281 12.047 1.00 81.94 282 VAL A O 1
ATOM 2249 N N . SER A 1 283 ? 9.723 22.600 12.744 1.00 74.75 283 SER A N 1
ATOM 2250 C CA . SER A 1 283 ? 10.807 22.770 11.763 1.00 74.75 283 SER A CA 1
ATOM 2251 C C . SER A 1 283 ? 10.690 21.878 10.519 1.00 74.75 283 SER A C 1
ATOM 2253 O O . SER A 1 283 ? 11.462 22.060 9.578 1.00 74.75 283 SER A O 1
ATOM 2255 N N . VAL A 1 284 ? 9.749 20.928 10.499 1.00 81.00 284 VAL A N 1
ATOM 2256 C CA . VAL A 1 284 ? 9.593 19.924 9.434 1.00 81.00 284 VAL A CA 1
ATOM 2257 C C . VAL A 1 284 ? 8.575 20.407 8.404 1.00 81.00 284 VAL A C 1
ATOM 2259 O O . VAL A 1 284 ? 7.408 20.611 8.733 1.00 81.00 284 VAL A O 1
ATOM 2262 N N . ALA A 1 285 ? 8.996 20.565 7.148 1.00 83.38 285 ALA A N 1
ATOM 2263 C CA . ALA A 1 285 ? 8.105 20.925 6.047 1.00 83.38 285 ALA A CA 1
ATOM 2264 C C . ALA A 1 285 ? 7.137 19.775 5.705 1.00 83.38 285 ALA A C 1
ATOM 2266 O O . ALA A 1 285 ? 7.547 18.621 5.564 1.00 83.38 285 ALA A O 1
ATOM 2267 N N . THR A 1 286 ? 5.856 20.088 5.490 1.00 86.38 286 THR A N 1
ATOM 2268 C CA . THR A 1 286 ? 4.785 19.095 5.262 1.00 86.38 286 THR A CA 1
ATOM 2269 C C . THR A 1 286 ? 5.042 18.164 4.068 1.00 86.38 286 THR A C 1
ATOM 2271 O O . THR A 1 286 ? 4.601 17.017 4.076 1.00 86.38 286 THR A O 1
ATOM 2274 N N . GLY A 1 287 ? 5.778 18.634 3.053 1.00 82.94 287 GLY A N 1
ATOM 2275 C CA . GLY A 1 287 ? 6.177 17.842 1.881 1.00 82.94 287 GLY A CA 1
ATOM 2276 C C . GLY A 1 287 ? 7.541 17.142 1.976 1.00 82.94 287 GLY A C 1
ATOM 2277 O O . GLY A 1 287 ? 7.892 16.406 1.059 1.00 82.94 287 GLY A O 1
ATOM 2278 N N . GLU A 1 288 ? 8.307 17.364 3.050 1.00 82.44 288 GLU A N 1
ATOM 2279 C CA . GLU A 1 288 ? 9.552 16.631 3.345 1.00 82.44 288 GLU A CA 1
ATOM 2280 C C . GLU A 1 288 ? 9.330 15.537 4.412 1.00 82.44 288 GLU A C 1
ATOM 2282 O O . GLU A 1 288 ? 10.079 14.563 4.460 1.00 82.44 288 GLU A O 1
ATOM 2287 N N . ALA A 1 289 ? 8.271 15.650 5.225 1.00 87.06 289 ALA A N 1
ATOM 2288 C CA . ALA A 1 289 ? 8.001 14.807 6.395 1.00 87.06 289 ALA A CA 1
ATOM 2289 C C . ALA A 1 289 ? 8.017 13.283 6.145 1.00 87.06 289 ALA A C 1
ATOM 2291 O O . ALA A 1 289 ? 8.443 12.545 7.031 1.00 87.06 289 ALA A O 1
ATOM 2292 N N . SER A 1 290 ? 7.588 12.806 4.965 1.00 89.44 290 SER A N 1
ATOM 2293 C CA . SER A 1 290 ? 7.608 11.377 4.590 1.00 89.44 290 SER A CA 1
ATOM 2294 C C . SER A 1 290 ? 8.887 10.923 3.877 1.00 89.44 290 SER A C 1
ATOM 2296 O O . SER A 1 290 ? 9.056 9.732 3.628 1.00 89.44 290 SER A O 1
ATOM 2298 N N . GLY A 1 291 ? 9.795 11.837 3.518 1.00 81.69 291 GLY A N 1
ATOM 2299 C CA . GLY A 1 291 ? 11.056 11.515 2.841 1.00 81.69 291 GLY A CA 1
ATOM 2300 C C . GLY A 1 291 ? 10.923 10.827 1.470 1.00 81.69 291 GLY A C 1
ATOM 2301 O O . GLY A 1 291 ? 11.905 10.271 0.984 1.00 81.69 291 GLY A O 1
ATOM 2302 N N . GLN A 1 292 ? 9.734 10.827 0.849 1.00 80.50 292 GLN A N 1
ATOM 2303 C CA . GLN A 1 292 ? 9.491 10.203 -0.466 1.00 80.50 292 GLN A CA 1
ATOM 2304 C C . GLN A 1 292 ? 10.044 11.032 -1.646 1.00 80.50 292 GLN A C 1
ATOM 2306 O O . GLN A 1 292 ? 10.324 10.479 -2.711 1.00 80.50 292 GLN A O 1
ATOM 2311 N N . TYR A 1 293 ? 10.219 12.349 -1.472 1.00 68.94 293 TYR A N 1
ATOM 2312 C CA . TYR A 1 293 ? 10.957 13.197 -2.412 1.00 68.94 293 TYR A CA 1
ATOM 2313 C C . TYR A 1 293 ? 12.406 13.378 -1.948 1.00 68.94 293 TYR A C 1
ATOM 2315 O O . TYR A 1 293 ? 12.658 13.725 -0.795 1.00 68.94 293 TYR A O 1
ATOM 2323 N N . ALA A 1 294 ? 13.355 13.209 -2.870 1.00 50.19 294 ALA A N 1
ATOM 2324 C CA . ALA A 1 294 ? 14.710 13.721 -2.698 1.00 50.19 294 ALA A CA 1
ATOM 2325 C C . ALA A 1 294 ? 14.742 15.239 -2.982 1.00 50.19 294 ALA A C 1
ATOM 2327 O O . ALA A 1 294 ? 13.791 15.804 -3.524 1.00 50.19 294 ALA A O 1
ATOM 2328 N N . ARG A 1 295 ? 15.844 15.925 -2.649 1.00 47.59 295 ARG A N 1
ATOM 2329 C CA . ARG A 1 295 ? 16.010 17.354 -2.977 1.00 47.59 295 ARG A CA 1
ATOM 2330 C C . ARG A 1 295 ? 16.208 17.545 -4.487 1.00 47.59 295 ARG A C 1
ATOM 2332 O O . ARG A 1 295 ? 17.321 17.454 -4.992 1.00 47.59 295 ARG A O 1
ATOM 2339 N N . GLY A 1 296 ? 15.112 17.818 -5.190 1.00 44.84 296 GLY A N 1
ATOM 2340 C CA . GLY A 1 296 ? 15.042 18.000 -6.642 1.00 44.84 296 GLY A CA 1
ATOM 2341 C C . GLY A 1 296 ? 13.751 17.397 -7.206 1.00 44.84 296 GLY A C 1
ATOM 2342 O O . GLY A 1 296 ? 13.038 16.687 -6.507 1.00 44.84 296 GLY A O 1
ATOM 2343 N N . ASN A 1 297 ? 13.436 17.638 -8.481 1.00 39.88 297 ASN A N 1
ATOM 2344 C CA . ASN A 1 297 ? 12.214 17.110 -9.122 1.00 39.88 297 ASN A CA 1
ATOM 2345 C C . ASN A 1 297 ? 12.331 15.619 -9.528 1.00 39.88 297 ASN A C 1
ATOM 2347 O O . ASN A 1 297 ? 11.816 15.209 -10.569 1.00 39.88 297 ASN A O 1
ATOM 2351 N N . HIS A 1 298 ? 13.030 14.808 -8.732 1.00 42.38 298 HIS A N 1
ATOM 2352 C CA . HIS A 1 298 ? 13.375 13.417 -9.033 1.00 42.38 298 HIS A CA 1
ATOM 2353 C C . HIS A 1 298 ? 13.097 12.527 -7.812 1.00 42.38 298 HIS A C 1
ATOM 2355 O O . HIS A 1 298 ? 13.218 12.976 -6.671 1.00 42.38 298 HIS A O 1
ATOM 2361 N N . SER A 1 299 ? 12.668 11.282 -8.041 1.00 44.88 299 SER A N 1
ATOM 2362 C CA . SER A 1 299 ? 12.311 10.370 -6.949 1.00 44.88 299 SER A CA 1
ATOM 2363 C C . SER A 1 299 ? 13.540 9.897 -6.176 1.00 44.88 299 SER A C 1
ATOM 2365 O O . SER A 1 299 ? 14.674 9.996 -6.647 1.00 44.88 299 SER A O 1
ATOM 2367 N N . TYR A 1 300 ? 13.286 9.270 -5.029 1.00 53.66 300 TYR A N 1
ATOM 2368 C CA . TYR A 1 300 ? 14.230 8.339 -4.416 1.00 53.66 300 TYR A CA 1
ATOM 2369 C C . TYR A 1 300 ? 14.780 7.353 -5.482 1.00 53.66 300 TYR A C 1
ATOM 2371 O O . TYR A 1 300 ? 14.023 6.840 -6.316 1.00 53.66 300 TYR A O 1
ATOM 2379 N N . PHE A 1 301 ? 16.107 7.192 -5.495 1.00 52.28 301 PHE A N 1
ATOM 2380 C CA . PHE A 1 301 ? 16.960 6.280 -6.284 1.00 52.28 301 PHE A CA 1
ATOM 2381 C C . PHE A 1 301 ? 16.889 6.221 -7.826 1.00 52.28 301 PHE A C 1
ATOM 2383 O O . PHE A 1 301 ? 17.764 5.578 -8.405 1.00 52.28 301 PHE A O 1
ATOM 2390 N N . HIS A 1 302 ? 15.966 6.882 -8.538 1.00 47.00 302 HIS A N 1
ATOM 2391 C CA . HIS A 1 302 ? 15.887 6.720 -10.013 1.00 47.00 302 HIS A CA 1
ATOM 2392 C C . HIS A 1 302 ? 17.128 7.212 -10.783 1.00 47.00 302 HIS A C 1
ATOM 2394 O O . HIS A 1 302 ? 17.481 6.618 -11.798 1.00 47.00 302 HIS A O 1
ATOM 2400 N N . ASN A 1 303 ? 17.811 8.262 -10.312 1.00 37.44 303 ASN A N 1
ATOM 2401 C CA . ASN A 1 303 ? 18.980 8.819 -11.013 1.00 37.44 303 ASN A CA 1
ATOM 2402 C C . ASN A 1 303 ? 20.304 8.124 -10.639 1.00 37.44 303 ASN A C 1
ATOM 2404 O O . ASN A 1 303 ? 21.155 7.921 -11.507 1.00 37.44 303 ASN A O 1
ATOM 2408 N N . ASP A 1 304 ? 20.474 7.713 -9.379 1.00 42.34 304 ASP A N 1
ATOM 2409 C CA . ASP A 1 304 ? 21.714 7.069 -8.916 1.00 42.34 304 ASP A CA 1
ATOM 2410 C C . ASP A 1 304 ? 21.875 5.648 -9.480 1.00 42.34 304 ASP A C 1
ATOM 2412 O O . ASP A 1 304 ? 22.993 5.162 -9.635 1.00 42.34 304 ASP A O 1
ATOM 2416 N N . PHE A 1 305 ? 20.773 5.027 -9.919 1.00 42.22 305 PHE A N 1
ATOM 2417 C CA . PHE A 1 305 ? 20.724 3.711 -10.569 1.00 42.22 305 PHE A CA 1
ATOM 2418 C C . PHE A 1 305 ? 21.613 3.578 -11.826 1.00 42.22 305 PHE A C 1
ATOM 2420 O O . PHE A 1 305 ? 21.873 2.467 -12.297 1.00 42.22 305 PHE A O 1
ATOM 2427 N N . HIS A 1 306 ? 22.078 4.695 -12.399 1.00 39.59 306 HIS A N 1
ATOM 2428 C CA . HIS A 1 306 ? 23.013 4.734 -13.533 1.00 39.59 306 HIS A CA 1
ATOM 2429 C C . HIS A 1 306 ? 24.323 5.498 -13.241 1.00 39.59 306 HIS A C 1
ATOM 2431 O O . HIS A 1 306 ? 25.183 5.601 -14.120 1.00 39.59 306 HIS A O 1
ATOM 2437 N N . SER A 1 307 ? 24.528 5.965 -12.005 1.00 37.09 307 SER A N 1
ATOM 2438 C CA . SER A 1 307 ? 25.807 6.505 -11.534 1.00 37.09 307 SER A CA 1
ATOM 2439 C C . SER A 1 307 ? 26.770 5.358 -11.214 1.00 37.09 307 SER A C 1
ATOM 2441 O O . SER A 1 307 ? 26.695 4.734 -10.161 1.00 37.09 307 SER A O 1
ATOM 2443 N N . LYS A 1 308 ? 27.742 5.095 -12.096 1.00 39.06 308 LYS A N 1
ATOM 2444 C CA . LYS A 1 308 ? 28.882 4.197 -11.798 1.00 39.06 308 LYS A CA 1
ATOM 2445 C C . LYS A 1 308 ? 29.937 4.828 -10.872 1.00 39.06 308 LYS A C 1
ATOM 2447 O O . LYS A 1 308 ? 31.047 4.318 -10.776 1.00 39.06 308 LYS A O 1
ATOM 2452 N N . SER A 1 309 ? 29.615 5.963 -10.261 1.00 34.84 309 SER A N 1
ATOM 2453 C CA . SER A 1 309 ? 30.567 6.886 -9.635 1.00 34.84 309 SER A CA 1
ATOM 2454 C C . SER A 1 309 ? 30.448 6.972 -8.113 1.00 34.84 309 SER A C 1
ATOM 2456 O O . SER A 1 309 ? 31.267 7.654 -7.506 1.00 34.84 309 SER A O 1
ATOM 2458 N N . ASP A 1 310 ? 29.460 6.315 -7.495 1.00 37.38 310 ASP A N 1
ATOM 2459 C CA . ASP A 1 310 ? 29.220 6.425 -6.052 1.00 37.38 310 ASP A CA 1
ATOM 2460 C C . ASP A 1 310 ? 29.600 5.152 -5.276 1.00 37.38 310 ASP A C 1
ATOM 2462 O O . ASP A 1 310 ? 28.764 4.363 -4.836 1.00 37.38 310 ASP A O 1
ATOM 2466 N N . GLU A 1 311 ? 30.908 4.975 -5.087 1.00 38.72 311 GLU A N 1
ATOM 2467 C CA . GLU A 1 311 ? 31.471 4.015 -4.127 1.00 38.72 311 GLU A CA 1
ATOM 2468 C C . GLU A 1 311 ? 31.360 4.519 -2.666 1.00 38.72 311 GLU A C 1
ATOM 2470 O O . GLU A 1 311 ? 31.860 3.865 -1.753 1.00 38.72 311 GLU A O 1
ATOM 2475 N N . THR A 1 312 ? 30.713 5.670 -2.413 1.00 37.44 312 THR A N 1
ATOM 2476 C CA . THR A 1 312 ? 30.678 6.330 -1.091 1.00 37.44 312 THR A CA 1
ATOM 2477 C C . THR A 1 312 ? 29.432 6.013 -0.260 1.00 37.44 312 THR A C 1
ATOM 2479 O O . THR A 1 312 ? 29.333 6.435 0.895 1.00 37.44 312 THR A O 1
ATOM 2482 N N . VAL A 1 313 ? 28.501 5.210 -0.789 1.00 43.00 313 VAL A N 1
ATOM 2483 C CA . VAL A 1 313 ? 27.397 4.639 -0.003 1.00 43.00 313 VAL A CA 1
ATOM 2484 C C . VAL A 1 313 ? 27.963 3.628 1.001 1.00 43.00 313 VAL A C 1
ATOM 2486 O O . VAL A 1 313 ? 28.170 2.459 0.676 1.00 43.00 313 VAL A O 1
ATOM 2489 N N . GLU A 1 314 ? 28.210 4.088 2.233 1.00 36.09 314 GLU A N 1
ATOM 2490 C CA . GLU A 1 314 ? 28.708 3.272 3.347 1.00 36.09 314 GLU A CA 1
ATOM 2491 C C . GLU A 1 314 ? 27.753 2.110 3.675 1.00 36.09 314 GLU A C 1
ATOM 2493 O O . GLU A 1 314 ? 26.865 2.234 4.520 1.00 36.09 314 GLU A O 1
ATOM 2498 N N . ARG A 1 315 ? 27.964 0.951 3.040 1.00 43.41 315 ARG A N 1
ATOM 2499 C CA . ARG A 1 315 ? 27.323 -0.311 3.427 1.00 43.41 315 ARG A CA 1
ATOM 2500 C C . ARG A 1 315 ? 27.740 -0.648 4.860 1.00 43.41 315 ARG A C 1
ATOM 2502 O O . ARG A 1 315 ? 28.904 -0.961 5.110 1.00 43.41 315 ARG A O 1
ATOM 2509 N N . HIS A 1 316 ? 26.810 -0.554 5.806 1.00 38.94 316 HIS A N 1
ATOM 2510 C CA . HIS A 1 316 ? 27.042 -1.027 7.168 1.00 38.94 316 HIS A CA 1
ATOM 2511 C C . HIS A 1 316 ? 27.055 -2.562 7.203 1.00 38.94 316 HIS A C 1
ATOM 2513 O O . HIS A 1 316 ? 26.466 -3.221 6.349 1.00 38.94 316 HIS A O 1
ATOM 2519 N N . GLN A 1 317 ? 27.812 -3.126 8.145 1.00 33.03 317 GLN A N 1
ATOM 2520 C CA . GLN A 1 317 ? 28.124 -4.554 8.150 1.00 33.03 317 GLN A CA 1
ATOM 2521 C C . GLN A 1 317 ? 26.936 -5.406 8.627 1.00 33.03 317 GLN A C 1
ATOM 2523 O O . GLN A 1 317 ? 26.058 -4.945 9.362 1.00 33.03 317 GLN A O 1
ATOM 2528 N N . GLY A 1 318 ? 26.913 -6.642 8.133 1.00 37.50 318 GLY A N 1
ATOM 2529 C CA . GLY A 1 318 ? 25.818 -7.597 8.250 1.00 37.50 318 GLY A CA 1
ATOM 2530 C C . GLY A 1 318 ? 25.735 -8.476 6.998 1.00 37.50 318 GLY A C 1
ATOM 2531 O O . GLY A 1 318 ? 26.383 -8.192 5.989 1.00 37.50 318 GLY A O 1
ATOM 2532 N N . ALA A 1 319 ? 24.935 -9.541 7.050 1.00 44.03 319 ALA A N 1
ATOM 2533 C CA . ALA A 1 319 ? 24.585 -10.327 5.859 1.00 44.03 319 ALA A CA 1
ATOM 2534 C C . ALA A 1 319 ? 23.410 -9.703 5.078 1.00 44.03 319 ALA A C 1
ATOM 2536 O O . ALA A 1 319 ? 23.188 -10.025 3.906 1.00 44.03 319 ALA A O 1
ATOM 2537 N N . GLY A 1 320 ? 22.652 -8.834 5.754 1.00 42.09 320 GLY A N 1
ATOM 2538 C CA . GLY A 1 320 ? 21.364 -8.338 5.302 1.00 42.09 320 GLY A CA 1
ATOM 2539 C C . GLY A 1 320 ? 21.371 -7.096 4.417 1.00 42.09 320 GLY A C 1
ATOM 2540 O O . GLY A 1 320 ? 22.388 -6.474 4.120 1.00 42.09 320 GLY A O 1
ATOM 2541 N N . THR A 1 321 ? 20.165 -6.722 4.010 1.00 48.41 321 THR A N 1
ATOM 2542 C CA . THR A 1 321 ? 19.855 -5.685 3.010 1.00 48.41 321 THR A CA 1
ATOM 2543 C C . THR A 1 321 ? 19.915 -4.236 3.516 1.00 48.41 321 THR A C 1
ATOM 2545 O O . THR A 1 321 ? 19.441 -3.323 2.834 1.00 48.41 321 THR A O 1
ATOM 2548 N N . ALA A 1 322 ? 20.527 -4.026 4.683 1.00 49.50 322 ALA A N 1
ATOM 2549 C CA . ALA A 1 322 ? 20.588 -2.766 5.415 1.00 49.50 322 ALA A CA 1
ATOM 2550 C C . ALA A 1 322 ? 21.253 -1.634 4.615 1.00 49.50 322 ALA A C 1
ATOM 2552 O O . ALA A 1 322 ? 22.457 -1.661 4.350 1.00 49.50 322 ALA A O 1
ATOM 2553 N N . ALA A 1 323 ? 20.480 -0.605 4.262 1.00 50.25 323 ALA A N 1
ATOM 2554 C CA . ALA A 1 323 ? 20.981 0.481 3.423 1.00 50.25 323 ALA A CA 1
ATOM 2555 C C . ALA A 1 323 ? 21.532 1.683 4.212 1.00 50.25 323 ALA A C 1
ATOM 2557 O O . ALA A 1 323 ? 22.516 2.281 3.776 1.00 50.25 323 ALA A O 1
ATOM 2558 N N . TYR A 1 324 ? 20.922 2.075 5.344 1.00 51.03 324 TYR A N 1
ATOM 2559 C CA . TYR A 1 324 ? 21.275 3.330 6.031 1.00 51.03 324 TYR A CA 1
ATOM 2560 C C . TYR A 1 324 ? 20.999 3.372 7.538 1.00 51.03 324 TYR A C 1
ATOM 2562 O O . TYR A 1 324 ? 20.029 2.804 8.030 1.00 51.03 324 TYR A O 1
ATOM 2570 N N . ARG A 1 325 ? 21.774 4.221 8.227 1.00 40.88 325 ARG A N 1
ATOM 2571 C CA . ARG A 1 325 ? 21.441 4.816 9.530 1.00 40.88 325 ARG A CA 1
ATOM 2572 C C . ARG A 1 325 ? 20.897 6.240 9.337 1.00 40.88 325 ARG A C 1
ATOM 2574 O O . ARG A 1 325 ? 21.430 6.998 8.523 1.00 40.88 325 ARG A O 1
ATOM 2581 N N . PHE A 1 326 ? 19.863 6.621 10.086 1.00 40.00 326 PHE A N 1
ATOM 2582 C CA . PHE A 1 326 ? 19.321 7.984 10.069 1.00 40.00 326 PHE A CA 1
ATOM 2583 C C . PHE A 1 326 ? 20.287 9.007 10.699 1.00 40.00 326 PHE A C 1
ATOM 2585 O O . PHE A 1 326 ? 21.028 8.698 11.634 1.00 40.00 326 PHE A O 1
ATOM 2592 N N . LYS A 1 327 ? 20.266 10.236 10.171 1.00 38.97 327 LYS A N 1
ATOM 2593 C CA . LYS A 1 327 ? 20.874 11.445 10.743 1.00 38.97 327 LYS A CA 1
ATOM 2594 C C . LYS A 1 327 ? 19.921 12.612 10.431 1.00 38.97 327 LYS A C 1
ATOM 2596 O O . LYS A 1 327 ? 19.702 12.854 9.240 1.00 38.97 327 LYS A O 1
ATOM 2601 N N . PRO A 1 328 ? 19.358 13.322 11.424 1.00 39.59 328 PRO A N 1
ATOM 2602 C CA . PRO A 1 328 ? 18.448 14.434 11.158 1.00 39.59 328 PRO A CA 1
ATOM 2603 C C . PRO A 1 328 ? 19.184 15.604 10.476 1.00 39.59 328 PRO A C 1
ATOM 2605 O O . PRO A 1 328 ? 20.370 15.830 10.746 1.00 39.59 328 PRO A O 1
ATOM 2608 N N . PRO A 1 329 ? 18.519 16.365 9.585 1.00 42.00 329 PRO A N 1
ATOM 2609 C CA . PRO A 1 329 ? 19.135 17.501 8.908 1.00 42.00 329 PRO A CA 1
ATOM 2610 C C . PRO A 1 329 ? 19.442 18.629 9.904 1.00 42.00 329 PRO A C 1
ATOM 2612 O O . PRO A 1 329 ? 18.546 19.219 10.500 1.00 42.00 329 PRO A O 1
ATOM 2615 N N . THR A 1 330 ? 20.722 18.980 10.039 1.00 40.12 330 THR A N 1
ATOM 2616 C CA . THR A 1 330 ? 21.219 19.979 11.008 1.00 40.12 330 THR A CA 1
ATOM 2617 C C . THR A 1 330 ? 20.830 21.429 10.697 1.00 40.12 330 THR A C 1
ATOM 2619 O O . THR A 1 330 ? 21.138 22.326 11.479 1.00 40.12 330 THR A O 1
ATOM 2622 N N . THR A 1 331 ? 20.159 21.687 9.570 1.00 39.78 331 THR A N 1
ATOM 2623 C CA . THR A 1 331 ? 19.644 23.009 9.187 1.00 39.78 331 THR A CA 1
ATOM 2624 C C . THR A 1 331 ? 18.230 22.903 8.590 1.00 39.78 331 THR A C 1
ATOM 2626 O O . THR A 1 331 ? 18.047 22.216 7.581 1.00 39.78 331 THR A O 1
ATOM 2629 N N . PRO A 1 332 ? 17.214 23.582 9.167 1.00 44.94 332 PRO A N 1
ATOM 2630 C CA . PRO A 1 332 ? 15.857 23.579 8.625 1.00 44.94 332 PRO A CA 1
ATOM 2631 C C . PRO A 1 332 ? 15.757 24.483 7.389 1.00 44.94 332 PRO A C 1
ATOM 2633 O O . PRO A 1 332 ? 16.053 25.679 7.446 1.00 44.94 332 PRO A O 1
ATOM 2636 N N . VAL A 1 333 ? 15.307 23.925 6.263 1.00 45.31 333 VAL A N 1
ATOM 2637 C CA . VAL A 1 333 ? 15.111 24.675 5.013 1.00 45.31 333 VAL A CA 1
ATOM 2638 C C . VAL A 1 333 ? 13.741 25.353 5.037 1.00 45.31 333 VAL A C 1
ATOM 2640 O O . VAL A 1 333 ? 12.704 24.698 5.012 1.00 45.31 333 VAL A O 1
ATOM 2643 N N . ARG A 1 334 ? 13.721 26.691 5.071 1.00 44.00 334 ARG A N 1
ATOM 2644 C CA . ARG A 1 334 ? 12.489 27.499 5.142 1.00 44.00 334 ARG A CA 1
ATOM 2645 C C . ARG A 1 334 ? 11.751 27.608 3.796 1.00 44.00 334 ARG A C 1
ATOM 2647 O O . ARG A 1 334 ? 11.623 28.705 3.255 1.00 44.00 334 ARG A O 1
ATOM 2654 N N . HIS A 1 335 ? 11.227 26.499 3.271 1.00 44.41 335 HIS A N 1
ATOM 2655 C CA . HIS A 1 335 ? 10.357 26.509 2.087 1.00 44.41 335 HIS A CA 1
ATOM 2656 C C . HIS A 1 335 ? 9.132 25.595 2.242 1.00 44.41 335 HIS A C 1
ATOM 2658 O O . HIS A 1 335 ? 9.200 24.393 2.007 1.00 44.41 335 HIS A O 1
ATOM 2664 N N . GLY A 1 336 ? 7.989 26.201 2.575 1.00 55.25 336 GLY A N 1
ATOM 2665 C CA . GLY A 1 336 ? 6.683 25.542 2.676 1.00 55.25 336 GLY A CA 1
ATOM 2666 C C . GLY A 1 336 ? 6.009 25.762 4.030 1.00 55.25 336 GLY A C 1
ATOM 2667 O O . GLY A 1 336 ? 6.606 26.326 4.947 1.00 55.25 336 GLY A O 1
ATOM 2668 N N . ASN A 1 337 ? 4.765 25.298 4.152 1.00 66.88 337 ASN A N 1
ATOM 2669 C CA . ASN A 1 337 ? 4.126 25.140 5.457 1.00 66.88 337 ASN A CA 1
ATOM 2670 C C . ASN A 1 337 ? 4.858 24.018 6.211 1.00 66.88 337 ASN A C 1
ATOM 2672 O O . ASN A 1 337 ? 5.169 22.981 5.614 1.00 66.88 337 ASN A O 1
ATOM 2676 N N . SER A 1 338 ? 5.140 24.219 7.499 1.00 80.12 338 SER A N 1
ATOM 2677 C CA . SER A 1 338 ? 5.573 23.131 8.376 1.00 80.12 338 SER A CA 1
ATOM 2678 C C . SER A 1 338 ? 4.374 22.376 8.946 1.00 80.12 338 SER A C 1
ATOM 2680 O O . SER A 1 338 ? 3.237 22.847 8.863 1.00 80.12 338 SER A O 1
ATOM 2682 N N . LEU A 1 339 ? 4.626 21.202 9.531 1.00 84.19 339 LEU A N 1
ATOM 2683 C CA . LEU A 1 339 ? 3.600 20.434 10.245 1.00 84.19 339 LEU A CA 1
ATOM 2684 C C . LEU A 1 339 ? 3.032 21.232 11.433 1.00 84.19 339 LEU A C 1
ATOM 2686 O O . LEU A 1 339 ? 1.879 21.044 11.802 1.00 84.19 339 LEU A O 1
ATOM 2690 N N . GLY A 1 340 ? 3.832 22.128 12.026 1.00 79.88 340 GLY A N 1
ATOM 2691 C CA . GLY A 1 340 ? 3.395 23.128 13.010 1.00 79.88 340 GLY A CA 1
ATOM 2692 C C . GLY A 1 340 ? 3.053 22.589 14.405 1.00 79.88 340 GLY A C 1
ATOM 2693 O O . GLY A 1 340 ? 2.945 23.372 15.343 1.00 79.88 340 GLY A O 1
ATOM 2694 N N . VAL A 1 341 ? 2.932 21.269 14.550 1.00 84.69 341 VAL A N 1
ATOM 2695 C CA . VAL A 1 341 ? 2.576 20.566 15.789 1.00 84.69 341 VAL A CA 1
ATOM 2696 C C . VAL A 1 341 ? 3.776 19.861 16.421 1.00 84.69 341 VAL A C 1
ATOM 2698 O O . VAL A 1 341 ? 4.750 19.528 15.745 1.00 84.69 341 VAL A O 1
ATOM 2701 N N . GLN A 1 342 ? 3.682 19.589 17.721 1.00 88.31 342 GLN A N 1
ATOM 2702 C CA . GLN A 1 342 ? 4.443 18.520 18.368 1.00 88.31 342 GLN A CA 1
ATOM 2703 C C . GLN A 1 342 ? 3.524 17.303 18.510 1.00 88.31 342 GLN A C 1
ATOM 2705 O O . GLN A 1 342 ? 2.334 17.471 18.771 1.00 88.31 342 GLN A O 1
ATOM 2710 N N . ALA A 1 343 ? 4.059 16.101 18.310 1.00 90.44 343 ALA A N 1
ATOM 2711 C CA . ALA A 1 343 ? 3.314 14.849 18.427 1.00 90.44 343 ALA A CA 1
ATOM 2712 C C . ALA A 1 343 ? 4.129 13.817 19.214 1.00 90.44 343 ALA A C 1
ATOM 2714 O O . ALA A 1 343 ? 5.357 13.781 19.099 1.00 90.44 343 ALA A O 1
ATOM 2715 N N . THR A 1 344 ? 3.446 12.983 19.997 1.00 94.19 344 THR A N 1
ATOM 2716 C CA . THR A 1 344 ? 4.042 11.939 20.844 1.00 94.19 344 THR A CA 1
ATOM 2717 C C . THR A 1 344 ? 3.188 10.668 20.846 1.00 94.19 344 THR A C 1
ATOM 2719 O O . THR A 1 344 ? 1.995 10.752 20.558 1.00 94.19 344 THR A O 1
ATOM 2722 N N . HIS A 1 345 ? 3.778 9.512 21.168 1.00 94.19 345 HIS A N 1
ATOM 2723 C CA . HIS A 1 345 ? 3.065 8.257 21.460 1.00 94.19 345 HIS A CA 1
ATOM 2724 C C . HIS A 1 345 ? 3.895 7.344 22.378 1.00 94.19 345 HIS A C 1
ATOM 2726 O O . HIS A 1 345 ? 5.124 7.332 22.285 1.00 94.19 345 HIS A O 1
ATOM 2732 N N . ASP A 1 346 ? 3.245 6.493 23.176 1.00 91.50 346 ASP A N 1
ATOM 2733 C CA . ASP A 1 346 ? 3.912 5.654 24.187 1.00 91.50 346 ASP A CA 1
ATOM 2734 C C . ASP A 1 346 ? 4.029 4.171 23.773 1.00 91.50 346 ASP A C 1
ATOM 2736 O O . ASP A 1 346 ? 4.432 3.311 24.556 1.00 91.50 346 ASP A O 1
ATOM 2740 N N . LEU A 1 347 ? 3.768 3.848 22.501 1.00 90.38 347 LEU A N 1
ATOM 2741 C CA . LEU A 1 347 ? 3.873 2.484 21.952 1.00 90.38 347 LEU A CA 1
ATOM 2742 C C . LEU A 1 347 ? 5.281 1.838 21.941 1.00 90.38 347 LEU A C 1
ATOM 2744 O O . LEU A 1 347 ? 5.371 0.633 21.698 1.00 90.38 347 LEU A O 1
ATOM 2748 N N . HIS A 1 348 ? 6.368 2.591 22.175 1.00 89.06 348 HIS A N 1
ATOM 2749 C CA . HIS A 1 348 ? 7.760 2.089 22.230 1.00 89.06 348 HIS A CA 1
ATOM 2750 C C . HIS A 1 348 ? 8.153 1.150 21.057 1.00 89.06 348 HIS A C 1
ATOM 2752 O O . HIS A 1 348 ? 8.714 0.065 21.253 1.00 89.06 348 HIS A O 1
ATOM 2758 N N . LEU A 1 349 ? 7.823 1.548 19.823 1.00 92.00 349 LEU A N 1
ATOM 2759 C CA . LEU A 1 349 ? 7.936 0.693 18.639 1.00 92.00 349 LEU A CA 1
ATOM 2760 C C . LEU A 1 349 ? 9.368 0.578 18.103 1.00 92.00 349 LEU A C 1
ATOM 2762 O O . LEU A 1 349 ? 10.121 1.546 18.028 1.00 92.00 349 LEU A O 1
ATOM 2766 N N . ARG A 1 350 ? 9.715 -0.621 17.630 1.00 88.88 350 ARG A N 1
ATOM 2767 C CA . ARG A 1 350 ? 10.932 -0.908 16.855 1.00 88.88 350 ARG A CA 1
ATOM 2768 C C . ARG A 1 350 ? 10.548 -1.538 15.523 1.00 88.88 350 ARG A C 1
ATOM 2770 O O . ARG A 1 350 ? 9.576 -2.284 15.469 1.00 88.88 350 ARG A O 1
ATOM 2777 N N . SER A 1 351 ? 11.295 -1.263 14.458 1.00 90.56 351 SER A N 1
ATOM 2778 C CA . SER A 1 351 ? 11.142 -1.993 13.194 1.00 90.56 351 SER A CA 1
ATOM 2779 C C . SER A 1 351 ? 11.819 -3.356 13.303 1.00 90.56 351 SER A C 1
ATOM 2781 O O . SER A 1 351 ? 12.915 -3.463 13.860 1.00 90.56 351 SER A O 1
ATOM 2783 N N . ALA A 1 352 ? 11.181 -4.399 12.770 1.00 90.50 352 ALA A N 1
ATOM 2784 C CA . ALA A 1 352 ? 11.718 -5.756 12.777 1.00 90.50 352 ALA A CA 1
ATOM 2785 C C . ALA A 1 352 ? 13.092 -5.852 12.088 1.00 90.50 352 ALA A C 1
ATOM 2787 O O . ALA A 1 352 ? 13.956 -6.566 12.592 1.00 90.50 352 ALA A O 1
ATOM 2788 N N . TYR A 1 353 ? 13.303 -5.104 10.996 1.00 85.44 353 TYR A N 1
ATOM 2789 C CA . TYR A 1 353 ? 14.487 -5.190 10.129 1.00 85.44 353 TYR A CA 1
ATOM 2790 C C . TYR A 1 353 ? 15.662 -4.284 10.558 1.00 85.44 353 TYR A C 1
ATOM 2792 O O . TYR A 1 353 ? 16.800 -4.519 10.155 1.00 85.44 353 TYR A O 1
ATOM 2800 N N . ALA A 1 354 ? 15.424 -3.258 11.384 1.00 77.44 354 ALA A N 1
ATOM 2801 C CA . ALA A 1 354 ? 16.396 -2.191 11.673 1.00 77.44 354 ALA A CA 1
ATOM 2802 C C . ALA A 1 354 ? 17.014 -2.246 13.089 1.00 77.44 354 ALA A C 1
ATOM 2804 O O . ALA A 1 354 ? 17.310 -1.208 13.686 1.00 77.44 354 ALA A O 1
ATOM 2805 N N . GLN A 1 355 ? 17.165 -3.444 13.659 1.00 62.06 355 GLN A N 1
ATOM 2806 C CA . GLN A 1 355 ? 17.561 -3.632 15.062 1.00 62.06 355 GLN A CA 1
ATOM 2807 C C . GLN A 1 355 ? 19.040 -3.294 15.369 1.00 62.06 355 GLN A C 1
ATOM 2809 O O . GLN A 1 355 ? 19.860 -3.031 14.492 1.00 62.06 355 GLN A O 1
ATOM 2814 N N . HIS A 1 356 ? 19.368 -3.252 16.665 1.00 45.91 356 HIS A N 1
ATOM 2815 C CA . HIS A 1 356 ? 20.592 -2.675 17.234 1.00 45.91 356 HIS A CA 1
ATOM 2816 C C . HIS A 1 356 ? 21.279 -3.662 18.201 1.00 45.91 356 HIS A C 1
ATOM 2818 O O . HIS A 1 356 ? 20.574 -4.223 19.039 1.00 45.91 356 HIS A O 1
ATOM 2824 N N . PRO A 1 357 ? 22.623 -3.796 18.235 1.00 39.66 357 PRO A N 1
ATOM 2825 C CA . PRO A 1 357 ? 23.635 -3.416 17.246 1.00 39.66 357 PRO A CA 1
ATOM 2826 C C . PRO A 1 357 ? 24.550 -4.599 16.848 1.00 39.66 357 PRO A C 1
ATOM 2828 O O . PRO A 1 357 ? 25.656 -4.370 16.378 1.00 39.66 357 PRO A O 1
ATOM 2831 N N . THR A 1 358 ? 24.153 -5.853 17.090 1.00 41.03 358 THR A N 1
ATOM 2832 C CA . THR A 1 358 ? 25.011 -7.047 16.939 1.00 41.03 358 THR A CA 1
ATOM 2833 C C . THR A 1 358 ? 25.097 -7.559 15.493 1.00 41.03 358 THR A C 1
ATOM 2835 O O . THR A 1 358 ? 24.661 -8.668 15.191 1.00 41.03 358 THR A O 1
ATOM 2838 N N . ASP A 1 359 ? 25.641 -6.723 14.604 1.00 45.66 359 ASP A N 1
ATOM 2839 C CA . ASP A 1 359 ? 26.365 -7.053 13.358 1.00 45.66 359 ASP A CA 1
ATOM 2840 C C . ASP A 1 359 ? 25.785 -8.097 12.367 1.00 45.66 359 ASP A C 1
ATOM 2842 O O . ASP A 1 359 ? 26.526 -8.650 11.555 1.00 45.66 359 ASP A O 1
ATOM 2846 N N . GLN A 1 360 ? 24.467 -8.345 12.351 1.00 48.25 360 GLN A N 1
ATOM 2847 C CA . GLN A 1 360 ? 23.818 -9.186 11.320 1.00 48.25 360 GLN A CA 1
ATOM 2848 C C . GLN A 1 360 ? 22.851 -8.413 10.403 1.00 48.25 360 GLN A C 1
ATOM 2850 O O . GLN A 1 360 ? 22.945 -8.552 9.181 1.00 48.25 360 GLN A O 1
ATOM 2855 N N . THR A 1 361 ? 22.007 -7.531 10.956 1.00 52.03 361 THR A N 1
ATOM 2856 C CA . THR A 1 361 ? 21.246 -6.506 10.207 1.00 52.03 361 THR A CA 1
ATOM 2857 C C . THR A 1 361 ? 21.351 -5.165 10.923 1.00 52.03 361 THR A C 1
ATOM 2859 O O . THR A 1 361 ? 21.007 -5.080 12.099 1.00 52.03 361 THR A O 1
ATOM 2862 N N . THR A 1 362 ? 21.813 -4.118 10.239 1.00 50.56 362 THR A N 1
ATOM 2863 C CA . THR A 1 362 ? 22.151 -2.823 10.867 1.00 50.56 362 THR A CA 1
ATOM 2864 C C . THR A 1 362 ? 21.341 -1.630 10.330 1.00 50.56 362 THR A C 1
ATOM 2866 O O . THR A 1 362 ? 21.746 -0.476 10.495 1.00 50.56 362 THR A O 1
ATOM 2869 N N . GLY A 1 363 ? 20.188 -1.891 9.701 1.00 66.19 363 GLY A N 1
ATOM 2870 C CA . GLY A 1 363 ? 19.274 -0.877 9.163 1.00 66.19 363 GLY A CA 1
ATOM 2871 C C . GLY A 1 363 ? 18.214 -1.456 8.217 1.00 66.19 363 GLY A C 1
ATOM 2872 O O . GLY A 1 363 ? 18.284 -2.622 7.842 1.00 66.19 363 GLY A O 1
ATOM 2873 N N . GLU A 1 364 ? 17.253 -0.620 7.822 1.00 82.38 364 GLU A N 1
ATOM 2874 C CA . GLU A 1 364 ? 16.142 -0.992 6.929 1.00 82.38 364 GLU A CA 1
ATOM 2875 C C . GLU A 1 364 ? 16.601 -1.477 5.538 1.00 82.38 364 GLU A C 1
ATOM 2877 O O . GLU A 1 364 ? 17.654 -1.030 5.054 1.00 82.38 364 GLU A O 1
ATOM 2882 N N . PRO A 1 365 ? 15.810 -2.340 4.860 1.00 81.00 365 PRO A N 1
ATOM 2883 C CA . PRO A 1 365 ? 16.145 -2.849 3.537 1.00 81.00 365 PRO A CA 1
ATOM 2884 C C . PRO A 1 365 ? 16.252 -1.717 2.509 1.00 81.00 365 PRO A C 1
ATOM 2886 O O . PRO A 1 365 ? 15.623 -0.664 2.640 1.00 81.00 365 PRO A O 1
ATOM 2889 N N . PHE A 1 366 ? 17.023 -1.949 1.446 1.00 77.88 366 PHE A N 1
ATOM 2890 C CA . PHE A 1 366 ? 17.188 -0.988 0.351 1.00 77.88 366 PHE A CA 1
ATOM 2891 C C . PHE A 1 366 ? 15.864 -0.597 -0.330 1.00 77.88 366 PHE A C 1
ATOM 2893 O O . PHE A 1 366 ? 15.628 0.590 -0.573 1.00 77.88 366 PHE A O 1
ATOM 2900 N N . ALA A 1 367 ? 15.006 -1.578 -0.629 1.00 86.19 367 ALA A N 1
ATOM 2901 C CA . ALA A 1 367 ? 13.679 -1.333 -1.176 1.00 86.19 367 ALA A CA 1
ATOM 2902 C C . ALA A 1 367 ? 12.673 -2.435 -0.822 1.00 86.19 367 ALA A C 1
ATOM 2904 O O . ALA A 1 367 ? 13.014 -3.620 -0.823 1.00 86.19 367 ALA A O 1
ATOM 2905 N N . THR A 1 368 ? 11.423 -2.025 -0.605 1.00 92.19 368 THR A N 1
ATOM 2906 C CA . THR A 1 368 ? 10.240 -2.894 -0.497 1.00 92.19 368 THR A CA 1
ATOM 2907 C C . THR A 1 368 ? 9.329 -2.749 -1.720 1.00 92.19 368 THR A C 1
ATOM 2909 O O . THR A 1 368 ? 8.714 -3.729 -2.129 1.00 92.19 368 THR A O 1
ATOM 2912 N N . SER A 1 369 ? 9.320 -1.574 -2.363 1.00 91.75 369 SER A N 1
ATOM 2913 C CA . SER A 1 369 ? 8.554 -1.257 -3.577 1.00 91.75 369 SER A CA 1
ATOM 2914 C C . SER A 1 369 ? 9.472 -0.848 -4.737 1.00 91.75 369 SER A C 1
ATOM 2916 O O . SER A 1 369 ? 10.479 -0.157 -4.532 1.00 91.75 369 SER A O 1
ATOM 2918 N N . TYR A 1 370 ? 9.147 -1.271 -5.969 1.00 88.69 370 TYR A N 1
ATOM 2919 C CA . TYR A 1 370 ? 9.887 -0.868 -7.175 1.00 88.69 370 TYR A CA 1
ATOM 2920 C C . TYR A 1 370 ? 9.020 -0.775 -8.438 1.00 88.69 370 TYR A C 1
ATOM 2922 O O . TYR A 1 370 ? 8.700 -1.783 -9.075 1.00 88.69 370 TYR A O 1
ATOM 2930 N N . HIS A 1 371 ? 8.765 0.453 -8.895 1.00 83.38 371 HIS A N 1
ATOM 2931 C CA . HIS A 1 371 ? 8.086 0.738 -10.159 1.00 83.38 371 HIS A CA 1
ATOM 2932 C C . HIS A 1 371 ? 8.743 1.883 -10.964 1.00 83.38 371 HIS A C 1
ATOM 2934 O O . HIS A 1 371 ? 9.674 2.556 -10.518 1.00 83.38 371 HIS A O 1
ATOM 2940 N N . ASP A 1 372 ? 8.222 2.162 -12.167 1.00 73.12 372 ASP A N 1
ATOM 2941 C CA . ASP A 1 372 ? 8.747 3.153 -13.138 1.00 73.12 372 ASP A CA 1
ATOM 2942 C C . ASP A 1 372 ? 8.839 4.621 -12.620 1.00 73.12 372 ASP A C 1
ATOM 2944 O O . ASP A 1 372 ? 9.218 5.509 -13.381 1.00 73.12 372 ASP A O 1
ATOM 2948 N N . ARG A 1 373 ? 8.489 4.912 -11.354 1.00 74.38 373 ARG A N 1
ATOM 2949 C CA . ARG A 1 373 ? 8.627 6.245 -10.721 1.00 74.38 373 ARG A CA 1
ATOM 2950 C C . ARG A 1 373 ? 9.111 6.237 -9.258 1.00 74.38 373 ARG A C 1
ATOM 2952 O O . ARG A 1 373 ? 9.228 7.312 -8.676 1.00 74.38 373 ARG A O 1
ATOM 2959 N N . PHE A 1 374 ? 9.331 5.072 -8.646 1.00 81.56 374 PHE A N 1
ATOM 2960 C CA . PHE A 1 374 ? 9.802 4.953 -7.262 1.00 81.56 374 PHE A CA 1
ATOM 2961 C C . PHE A 1 374 ? 10.565 3.642 -7.071 1.00 81.56 374 PHE A C 1
ATOM 2963 O O . PHE A 1 374 ? 10.203 2.612 -7.637 1.00 81.56 374 PHE A O 1
ATOM 2970 N N . LEU A 1 375 ? 11.616 3.700 -6.264 1.00 84.31 375 LEU A N 1
ATOM 2971 C CA . LEU A 1 375 ? 12.371 2.563 -5.761 1.00 84.31 375 LEU A CA 1
ATOM 2972 C C . LEU A 1 375 ? 12.745 2.919 -4.323 1.00 84.31 375 LEU A C 1
ATOM 2974 O O . LEU A 1 375 ? 13.309 3.991 -4.094 1.00 84.31 375 LEU A O 1
ATOM 2978 N N . GLY A 1 376 ? 12.414 2.062 -3.363 1.00 84.38 376 GLY A N 1
ATOM 2979 C CA . GLY A 1 376 ? 12.721 2.315 -1.958 1.00 84.38 376 GLY A CA 1
ATOM 2980 C C . GLY A 1 376 ? 11.817 1.566 -0.990 1.00 84.38 376 GLY A C 1
ATOM 2981 O O . GLY A 1 376 ? 10.953 0.782 -1.385 1.00 84.38 376 GLY A O 1
ATOM 2982 N N . THR A 1 377 ? 12.062 1.791 0.296 1.00 89.25 377 THR A N 1
ATOM 2983 C CA . THR A 1 377 ? 11.338 1.162 1.406 1.00 89.25 377 THR A CA 1
ATOM 2984 C C . THR A 1 377 ? 10.233 2.085 1.905 1.00 89.25 377 THR A C 1
ATOM 2986 O O . THR A 1 377 ? 10.496 3.257 2.190 1.00 89.25 377 THR A O 1
ATOM 2989 N N . VAL A 1 378 ? 9.010 1.554 1.959 1.00 94.00 378 VAL A N 1
ATOM 2990 C CA . VAL A 1 378 ? 7.781 2.223 2.439 1.00 94.00 378 VAL A CA 1
ATOM 2991 C C . VAL A 1 378 ? 6.885 1.314 3.285 1.00 94.00 378 VAL A C 1
ATOM 2993 O O . VAL A 1 378 ? 6.102 1.810 4.097 1.00 94.00 378 VAL A O 1
ATOM 2996 N N . ASP A 1 379 ? 7.031 -0.000 3.127 1.00 97.12 379 ASP A N 1
ATOM 2997 C CA . ASP A 1 379 ? 6.359 -1.028 3.914 1.00 97.12 379 ASP A CA 1
ATOM 2998 C C . ASP A 1 379 ? 7.173 -1.335 5.180 1.00 97.12 379 ASP A C 1
ATOM 3000 O O . ASP A 1 379 ? 8.405 -1.378 5.122 1.00 97.12 379 ASP A O 1
ATOM 3004 N N . TYR A 1 380 ? 6.510 -1.608 6.310 1.00 96.12 380 TYR A N 1
ATOM 3005 C CA . TYR A 1 380 ? 7.188 -1.932 7.576 1.00 96.12 380 TYR A CA 1
ATOM 3006 C C . TYR A 1 380 ? 6.445 -2.988 8.410 1.00 96.12 380 TYR A C 1
ATOM 3008 O O . TYR A 1 380 ? 5.228 -3.160 8.306 1.00 96.12 380 TYR A O 1
ATOM 3016 N N . ILE A 1 381 ? 7.190 -3.659 9.297 1.00 97.38 381 ILE A N 1
ATOM 3017 C CA . ILE A 1 381 ? 6.651 -4.420 10.433 1.00 97.38 381 ILE A CA 1
ATOM 3018 C C . ILE A 1 381 ? 7.248 -3.820 11.710 1.00 97.38 381 ILE A C 1
ATOM 3020 O O . ILE A 1 381 ? 8.404 -4.079 12.049 1.00 97.38 381 ILE A O 1
ATOM 3024 N N . TRP A 1 382 ? 6.456 -3.015 12.411 1.00 96.50 382 TRP A N 1
ATOM 3025 C CA . TRP A 1 382 ? 6.796 -2.444 13.713 1.00 96.50 382 TRP A CA 1
ATOM 3026 C C . TRP A 1 382 ? 6.310 -3.350 14.846 1.00 96.50 382 TRP A C 1
ATOM 3028 O O . TRP A 1 382 ? 5.281 -4.008 14.710 1.00 96.50 382 TRP A O 1
ATOM 3038 N N . TYR A 1 383 ? 7.006 -3.367 15.982 1.00 95.12 383 TYR A N 1
ATOM 3039 C CA . TYR A 1 383 ? 6.618 -4.154 17.156 1.00 95.12 383 TYR A CA 1
ATOM 3040 C C . TYR A 1 383 ? 6.980 -3.467 18.480 1.00 95.12 383 TYR A C 1
ATOM 3042 O O . TYR A 1 383 ? 8.003 -2.787 18.586 1.00 95.12 383 TYR A O 1
ATOM 3050 N N . GLY A 1 384 ? 6.148 -3.685 19.501 1.00 92.38 384 GLY A N 1
ATOM 3051 C CA . GLY A 1 384 ? 6.318 -3.193 20.871 1.00 92.38 384 GLY A CA 1
ATOM 3052 C C . GLY A 1 384 ? 6.036 -4.306 21.885 1.00 92.38 384 GLY A C 1
ATOM 3053 O O . GLY A 1 384 ? 5.069 -5.052 21.739 1.00 92.38 384 GLY A O 1
ATOM 3054 N N . ASN A 1 385 ? 6.903 -4.447 22.895 1.00 89.31 385 ASN A N 1
ATOM 3055 C CA . ASN A 1 385 ? 6.829 -5.455 23.974 1.00 89.31 385 ASN A CA 1
ATOM 3056 C C . ASN A 1 385 ? 6.732 -6.939 23.540 1.00 89.31 385 ASN A C 1
ATOM 3058 O O . ASN A 1 385 ? 6.339 -7.796 24.330 1.00 89.31 385 ASN A O 1
ATOM 3062 N N . VAL A 1 386 ? 7.134 -7.257 22.307 1.00 89.75 386 VAL A N 1
ATOM 3063 C CA . VAL A 1 386 ? 7.314 -8.627 21.786 1.00 89.75 386 VAL A CA 1
ATOM 3064 C C . VAL A 1 386 ? 8.799 -8.839 21.463 1.00 89.75 386 VAL A C 1
ATOM 3066 O O . VAL A 1 386 ? 9.517 -7.872 21.194 1.00 89.75 386 VAL A O 1
ATOM 3069 N N . GLU A 1 387 ? 9.285 -10.079 21.492 1.00 88.88 387 GLU A N 1
ATOM 3070 C CA . GLU A 1 387 ? 10.625 -10.422 21.002 1.00 88.88 387 GLU A CA 1
ATOM 3071 C C . GLU A 1 387 ? 10.561 -10.776 19.511 1.00 88.88 387 GLU A C 1
ATOM 3073 O O . GLU A 1 387 ? 9.812 -11.668 19.122 1.00 88.88 387 GLU A O 1
ATOM 3078 N N . CYS A 1 388 ? 11.333 -10.075 18.677 1.00 90.00 388 CYS A N 1
ATOM 3079 C CA . CYS A 1 388 ? 11.525 -10.404 17.264 1.00 90.00 388 CYS A CA 1
ATOM 3080 C C . CYS A 1 388 ? 12.765 -11.300 17.148 1.00 90.00 388 CYS A C 1
ATOM 3082 O O . CYS A 1 388 ? 13.875 -10.847 17.426 1.00 90.00 388 CYS A O 1
ATOM 3084 N N . THR A 1 389 ? 12.576 -12.567 16.782 1.00 89.62 389 THR A N 1
ATOM 3085 C CA . THR A 1 389 ? 13.626 -13.595 16.738 1.00 89.62 389 THR A CA 1
ATOM 3086 C C . THR A 1 389 ? 14.384 -13.640 15.412 1.00 89.62 389 THR A C 1
ATOM 3088 O O . THR A 1 389 ? 15.464 -14.224 15.366 1.00 89.62 389 THR A O 1
ATOM 3091 N N . GLY A 1 390 ? 13.859 -13.034 14.343 1.00 88.69 390 GLY A N 1
ATOM 3092 C CA . GLY A 1 390 ? 14.526 -12.958 13.039 1.00 88.69 390 GLY A CA 1
ATOM 3093 C C . GLY A 1 390 ? 13.625 -12.462 11.907 1.00 88.69 390 GLY A C 1
ATOM 3094 O O . GLY A 1 390 ? 12.435 -12.217 12.106 1.00 88.69 390 GLY A O 1
ATOM 3095 N N . VAL A 1 391 ? 14.192 -12.321 10.708 1.00 91.19 391 VAL A N 1
ATOM 3096 C CA . VAL A 1 391 ? 13.494 -11.860 9.491 1.00 91.19 391 VAL A CA 1
ATOM 3097 C C . VAL A 1 391 ? 13.929 -12.635 8.253 1.00 91.19 391 VAL A C 1
ATOM 3099 O O . VAL A 1 391 ? 15.045 -13.149 8.186 1.00 91.19 391 VAL A O 1
ATOM 3102 N N . VAL A 1 392 ? 13.080 -12.652 7.223 1.00 91.69 392 VAL A N 1
ATOM 3103 C CA . VAL A 1 392 ? 13.513 -13.003 5.862 1.00 91.69 392 VAL A CA 1
ATOM 3104 C C . VAL A 1 392 ? 13.983 -11.730 5.159 1.00 91.69 392 VAL A C 1
ATOM 3106 O O . VAL A 1 392 ? 13.174 -10.849 4.841 1.00 91.69 392 VAL A O 1
ATOM 3109 N N . GLU A 1 393 ? 15.284 -11.650 4.890 1.00 87.38 393 GLU A N 1
ATOM 3110 C CA . GLU A 1 393 ? 15.949 -10.566 4.159 1.00 87.38 393 GLU A CA 1
ATOM 3111 C C . GLU A 1 393 ? 15.231 -10.206 2.866 1.00 87.38 393 GLU A C 1
ATOM 3113 O O . GLU A 1 393 ? 14.687 -11.081 2.192 1.00 87.38 393 GLU A O 1
ATOM 3118 N N . MET A 1 394 ? 15.269 -8.937 2.464 1.00 86.81 394 MET A N 1
ATOM 3119 C CA . MET A 1 394 ? 14.864 -8.576 1.105 1.00 86.81 394 MET A CA 1
ATOM 3120 C C . MET A 1 394 ? 15.884 -9.095 0.070 1.00 86.81 394 MET A C 1
ATOM 3122 O O . MET A 1 394 ? 16.998 -9.493 0.422 1.00 86.81 394 MET A O 1
ATOM 3126 N N . PRO A 1 395 ? 15.543 -9.121 -1.229 1.00 84.44 395 PRO A N 1
ATOM 3127 C CA . PRO A 1 395 ? 16.529 -9.379 -2.271 1.00 84.44 395 PRO A CA 1
ATOM 3128 C C . PRO A 1 395 ? 17.655 -8.333 -2.254 1.00 84.44 395 PRO A C 1
ATOM 3130 O O . PRO A 1 395 ? 17.417 -7.150 -2.019 1.00 84.44 395 PRO A O 1
ATOM 3133 N N . GLN A 1 396 ? 18.890 -8.746 -2.544 1.00 76.19 396 GLN A N 1
ATOM 3134 C CA . GLN A 1 396 ? 20.017 -7.814 -2.656 1.00 76.19 396 GLN A CA 1
ATOM 3135 C C . GLN A 1 396 ? 19.922 -6.935 -3.919 1.00 76.19 396 GLN A C 1
ATOM 3137 O O . GLN A 1 396 ? 19.180 -7.235 -4.854 1.00 76.19 396 GLN A O 1
ATOM 3142 N N . MET A 1 397 ? 20.711 -5.854 -3.965 1.00 74.69 397 MET A N 1
ATOM 3143 C CA . MET A 1 397 ? 20.760 -4.873 -5.065 1.00 74.69 397 MET A CA 1
ATOM 3144 C C . MET A 1 397 ? 20.779 -5.512 -6.468 1.00 74.69 397 MET A C 1
ATOM 3146 O O . MET A 1 397 ? 20.064 -5.070 -7.365 1.00 74.69 397 MET A O 1
ATOM 3150 N N . ASP A 1 398 ? 21.553 -6.581 -6.649 1.00 77.81 398 ASP A N 1
ATOM 3151 C CA . ASP A 1 398 ? 21.714 -7.304 -7.913 1.00 77.81 398 ASP A CA 1
ATOM 3152 C C . ASP A 1 398 ? 20.393 -7.873 -8.465 1.00 77.81 398 ASP A C 1
ATOM 3154 O O . ASP A 1 398 ? 20.248 -8.001 -9.681 1.00 77.81 398 ASP A O 1
ATOM 3158 N N . PHE A 1 399 ? 19.410 -8.187 -7.611 1.00 85.62 399 PHE A N 1
ATOM 3159 C CA . PHE A 1 399 ? 18.057 -8.565 -8.041 1.00 85.62 399 PHE A CA 1
ATOM 3160 C C . PHE A 1 399 ? 17.334 -7.372 -8.677 1.00 85.62 399 PHE A C 1
ATOM 3162 O O . PHE A 1 399 ? 16.809 -7.488 -9.785 1.00 85.62 399 PHE A O 1
ATOM 3169 N N . PHE A 1 400 ? 17.364 -6.210 -8.016 1.00 83.56 400 PHE A N 1
ATOM 3170 C CA . PHE A 1 400 ? 16.755 -4.982 -8.530 1.00 83.56 400 PHE A CA 1
ATOM 3171 C C . PHE A 1 400 ? 17.418 -4.536 -9.841 1.00 83.56 400 PHE A C 1
ATOM 3173 O O . PHE A 1 400 ? 16.712 -4.143 -10.762 1.00 83.56 400 PHE A O 1
ATOM 3180 N N . GLN A 1 401 ? 18.740 -4.690 -9.984 1.00 81.38 401 GLN A N 1
ATOM 3181 C CA . GLN A 1 401 ? 19.467 -4.410 -11.235 1.00 81.38 401 GLN A CA 1
ATOM 3182 C C . GLN A 1 401 ? 19.126 -5.368 -12.395 1.00 81.38 401 GLN A C 1
ATOM 3184 O O . GLN A 1 401 ? 19.315 -5.015 -13.560 1.00 81.38 401 GLN A O 1
ATOM 3189 N N . GLN A 1 402 ? 18.635 -6.580 -12.110 1.00 83.75 402 GLN A N 1
ATOM 3190 C CA . GLN A 1 402 ? 18.243 -7.568 -13.127 1.00 83.75 402 GLN A CA 1
ATOM 3191 C C . GLN A 1 402 ? 16.814 -7.373 -13.660 1.00 83.75 402 GLN A C 1
ATOM 3193 O O . GLN A 1 402 ? 16.452 -7.967 -14.682 1.00 83.75 402 GLN A O 1
ATOM 3198 N N . ILE A 1 403 ? 16.000 -6.543 -13.004 1.00 83.31 403 ILE A N 1
ATOM 3199 C CA . ILE A 1 403 ? 14.627 -6.213 -13.409 1.00 83.31 403 ILE A CA 1
ATOM 3200 C C . ILE A 1 403 ? 14.500 -4.710 -13.718 1.00 83.31 403 ILE A C 1
ATOM 3202 O O . ILE A 1 403 ? 15.385 -3.925 -13.413 1.00 83.31 403 ILE A O 1
ATOM 3206 N N . ARG A 1 404 ? 13.408 -4.293 -14.375 1.00 80.38 404 ARG A N 1
ATOM 3207 C CA . ARG A 1 404 ? 13.112 -2.858 -14.617 1.00 80.38 404 ARG A CA 1
ATOM 3208 C C . ARG A 1 404 ? 12.139 -2.268 -13.592 1.00 80.38 404 ARG A C 1
ATOM 3210 O O . ARG A 1 404 ? 12.185 -1.080 -13.310 1.00 80.38 404 ARG A O 1
ATOM 3217 N N . ALA A 1 405 ? 11.179 -3.082 -13.176 1.00 85.19 405 ALA A N 1
ATOM 3218 C CA . ALA A 1 405 ? 10.079 -2.735 -12.291 1.00 85.19 405 ALA A CA 1
ATOM 3219 C C . ALA A 1 405 ? 9.344 -4.031 -11.939 1.00 85.19 405 ALA A C 1
ATOM 3221 O O . ALA A 1 405 ? 9.214 -4.922 -12.794 1.00 85.19 405 ALA A O 1
ATOM 3222 N N . LEU A 1 406 ? 8.814 -4.095 -10.728 1.00 90.06 406 LEU A N 1
ATOM 3223 C CA . LEU A 1 406 ? 7.809 -5.063 -10.316 1.00 90.06 406 LEU A CA 1
ATOM 3224 C C . LEU A 1 406 ? 6.416 -4.647 -10.908 1.00 90.06 406 LEU A C 1
ATOM 3226 O O . LEU A 1 406 ? 6.303 -3.585 -11.539 1.00 90.06 406 LEU A O 1
ATOM 3230 N N . PRO A 1 407 ? 5.371 -5.504 -10.898 1.00 91.75 407 PRO A N 1
ATOM 3231 C CA . PRO A 1 407 ? 5.443 -6.965 -10.815 1.00 91.75 407 PRO A CA 1
ATOM 3232 C C . PRO A 1 407 ? 6.321 -7.547 -11.927 1.00 91.75 407 PRO A C 1
ATOM 3234 O O . PRO A 1 407 ? 6.736 -6.839 -12.845 1.00 91.75 407 PRO A O 1
ATOM 3237 N N . THR A 1 408 ? 6.619 -8.842 -11.896 1.00 89.56 408 THR A N 1
ATOM 3238 C CA . THR A 1 408 ? 7.481 -9.472 -12.915 1.00 89.56 408 THR A CA 1
ATOM 3239 C C . THR A 1 408 ? 6.753 -10.604 -13.634 1.00 89.56 408 THR A C 1
ATOM 3241 O O . THR A 1 408 ? 5.528 -10.664 -13.691 1.00 89.56 408 THR A O 1
ATOM 3244 N N . ARG A 1 409 ? 7.512 -11.513 -14.248 1.00 88.88 409 ARG A N 1
ATOM 3245 C CA . ARG A 1 409 ? 6.986 -12.770 -14.781 1.00 88.88 409 ARG A CA 1
ATOM 3246 C C . ARG A 1 409 ? 6.588 -13.745 -13.659 1.00 88.88 409 ARG A C 1
ATOM 3248 O O . ARG A 1 409 ? 5.758 -14.628 -13.889 1.00 88.88 409 ARG A O 1
ATOM 3255 N N . ASP A 1 410 ? 7.182 -13.600 -12.474 1.00 91.06 410 ASP A N 1
ATOM 3256 C CA . ASP A 1 410 ? 7.149 -14.595 -11.396 1.00 91.06 410 ASP A CA 1
ATOM 3257 C C . ASP A 1 410 ? 6.651 -14.040 -10.046 1.00 91.06 410 ASP A C 1
ATOM 3259 O O . ASP A 1 410 ? 6.118 -14.821 -9.256 1.00 91.06 410 ASP A O 1
ATOM 3263 N N . LEU A 1 411 ? 6.736 -12.720 -9.831 1.00 93.62 411 LEU A N 1
ATOM 3264 C CA . LEU A 1 411 ? 6.177 -11.982 -8.683 1.00 93.62 411 LEU A CA 1
ATOM 3265 C C . LEU A 1 411 ? 4.913 -11.208 -9.087 1.00 93.62 411 LEU A C 1
ATOM 3267 O O . LEU A 1 411 ? 4.809 -10.772 -10.238 1.00 93.62 411 LEU A O 1
ATOM 3271 N N . GLY A 1 412 ? 3.961 -11.071 -8.157 1.00 93.12 412 GLY A N 1
ATOM 3272 C CA . GLY A 1 412 ? 2.584 -10.633 -8.438 1.00 93.12 412 GLY A CA 1
ATOM 3273 C C . GLY A 1 412 ? 2.193 -9.205 -8.029 1.00 93.12 412 GLY A C 1
ATOM 3274 O O . GLY A 1 412 ? 1.168 -8.735 -8.515 1.00 93.12 412 GLY A O 1
ATOM 3275 N N . SER A 1 413 ? 2.981 -8.525 -7.194 1.00 95.50 413 SER A N 1
ATOM 3276 C CA . SER A 1 413 ? 2.783 -7.125 -6.765 1.00 95.50 413 SER A CA 1
ATOM 3277 C C . SER A 1 413 ? 3.934 -6.241 -7.267 1.00 95.50 413 SER A C 1
ATOM 3279 O O . SER A 1 413 ? 4.948 -6.783 -7.718 1.00 95.50 413 SER A O 1
ATOM 3281 N N . ASP A 1 414 ? 3.797 -4.908 -7.239 1.00 93.75 414 ASP A N 1
ATOM 3282 C CA . ASP A 1 414 ? 4.937 -3.986 -7.352 1.00 93.75 414 ASP A CA 1
ATOM 3283 C C . ASP A 1 414 ? 5.686 -3.736 -6.026 1.00 93.75 414 ASP A C 1
ATOM 3285 O O . ASP A 1 414 ? 6.775 -3.154 -6.033 1.00 93.75 414 ASP A O 1
ATOM 3289 N N . HIS A 1 415 ? 5.157 -4.275 -4.925 1.00 96.25 415 HIS A N 1
ATOM 3290 C CA . HIS A 1 415 ? 5.810 -4.409 -3.623 1.00 96.25 415 HIS A CA 1
ATOM 3291 C C . HIS A 1 415 ? 6.316 -5.852 -3.398 1.00 96.25 415 HIS A C 1
ATOM 3293 O O . HIS A 1 415 ? 5.998 -6.770 -4.160 1.00 96.25 415 HIS A O 1
ATOM 3299 N N . LEU A 1 416 ? 7.120 -6.061 -2.351 1.00 95.56 416 LEU A N 1
ATOM 3300 C CA . LEU A 1 416 ? 7.651 -7.357 -1.908 1.00 95.56 416 LEU A CA 1
ATOM 3301 C C . LEU A 1 416 ? 7.215 -7.656 -0.469 1.00 95.56 416 LEU A C 1
ATOM 3303 O O . LEU A 1 416 ? 7.250 -6.775 0.387 1.00 95.56 416 LEU A O 1
ATOM 3307 N N . SER A 1 417 ? 6.866 -8.909 -0.177 1.00 96.94 417 SER A N 1
ATOM 3308 C CA . SER A 1 417 ? 6.418 -9.309 1.165 1.00 96.94 417 SER A CA 1
ATOM 3309 C C . SER A 1 417 ? 7.508 -9.177 2.247 1.00 96.94 417 SER A C 1
ATOM 3311 O O . SER A 1 417 ? 8.591 -9.761 2.156 1.00 96.94 417 SER A O 1
ATOM 3313 N N . LEU A 1 418 ? 7.220 -8.442 3.320 1.00 96.88 418 LEU A N 1
ATOM 3314 C CA . LEU A 1 418 ? 8.005 -8.456 4.560 1.00 96.88 418 LEU A CA 1
ATOM 3315 C C . LEU A 1 418 ? 7.651 -9.706 5.367 1.00 96.88 418 LEU A C 1
ATOM 3317 O O . LEU A 1 418 ? 6.485 -10.098 5.399 1.00 96.88 418 LEU A O 1
ATOM 3321 N N . VAL A 1 419 ? 8.635 -10.309 6.035 1.00 96.94 419 VAL A N 1
ATOM 3322 C CA . VAL A 1 419 ? 8.454 -11.535 6.826 1.00 96.94 419 VAL A CA 1
ATOM 3323 C C . VAL A 1 419 ? 9.315 -11.460 8.082 1.00 96.94 419 VAL A C 1
ATOM 3325 O O . VAL A 1 419 ? 10.538 -11.353 7.983 1.00 96.94 419 VAL A O 1
ATOM 3328 N N . ALA A 1 420 ? 8.685 -11.539 9.250 1.00 95.25 420 ALA A N 1
ATOM 3329 C CA . ALA A 1 420 ? 9.357 -11.476 10.544 1.00 95.25 420 ALA A CA 1
ATOM 3330 C C . ALA A 1 420 ? 8.827 -12.553 11.497 1.00 95.25 420 ALA A C 1
ATOM 3332 O O . ALA A 1 420 ? 7.620 -12.806 11.557 1.00 95.25 420 ALA A O 1
ATOM 3333 N N . ASP A 1 421 ? 9.739 -13.162 12.249 1.00 95.25 421 ASP A N 1
ATOM 3334 C CA . ASP A 1 421 ? 9.453 -14.213 13.220 1.00 95.25 421 ASP A CA 1
ATOM 3335 C C . ASP A 1 421 ? 9.548 -13.627 14.628 1.00 95.25 421 ASP A C 1
ATOM 3337 O O . ASP A 1 421 ? 10.525 -12.966 14.981 1.00 95.25 421 ASP A O 1
ATOM 3341 N N . PHE A 1 422 ? 8.514 -13.861 15.428 1.00 94.56 422 PHE A N 1
ATOM 3342 C CA . PHE A 1 422 ? 8.341 -13.319 16.770 1.00 94.56 422 PHE A CA 1
ATOM 3343 C C . PHE A 1 422 ? 8.163 -14.439 17.789 1.00 94.56 422 PHE A C 1
ATOM 3345 O O . PHE A 1 422 ? 7.757 -15.543 17.433 1.00 94.56 422 PHE A O 1
ATOM 3352 N N . ALA A 1 423 ? 8.409 -14.151 19.066 1.00 91.50 423 ALA A N 1
ATOM 3353 C CA . ALA A 1 423 ? 8.248 -15.103 20.157 1.00 91.50 423 ALA A CA 1
ATOM 3354 C C . ALA A 1 423 ? 7.407 -14.552 21.318 1.00 91.50 423 ALA A C 1
ATOM 3356 O O . ALA A 1 423 ? 7.545 -13.399 21.734 1.00 91.50 423 ALA A O 1
ATOM 3357 N N . LEU A 1 424 ? 6.558 -15.429 21.857 1.00 87.94 424 LEU A N 1
ATOM 3358 C CA . LEU A 1 424 ? 5.801 -15.254 23.096 1.00 87.94 424 LEU A CA 1
ATOM 3359 C C . LEU A 1 424 ? 6.423 -16.130 24.189 1.00 87.94 424 LEU A C 1
ATOM 3361 O O . LEU A 1 424 ? 6.786 -17.277 23.922 1.00 87.94 424 LEU A O 1
ATOM 3365 N N . LEU A 1 425 ? 6.550 -15.614 25.412 1.00 72.06 425 LEU A N 1
ATOM 3366 C CA . LEU A 1 425 ? 7.095 -16.370 26.543 1.00 72.06 425 LEU A CA 1
ATOM 3367 C C . LEU A 1 425 ? 5.981 -17.192 27.203 1.00 72.06 425 LEU A C 1
ATOM 3369 O O . LEU A 1 425 ? 4.883 -16.690 27.426 1.00 72.06 425 LEU A O 1
ATOM 3373 N N . ARG A 1 426 ? 6.253 -18.453 27.557 1.00 59.06 426 ARG A N 1
ATOM 3374 C CA . ARG A 1 426 ? 5.357 -19.231 28.423 1.00 59.06 426 ARG A CA 1
ATOM 3375 C C . ARG A 1 426 ? 5.624 -18.884 29.882 1.00 59.06 426 ARG A C 1
ATOM 3377 O O . ARG A 1 426 ? 6.718 -19.143 30.385 1.00 59.06 426 ARG A O 1
ATOM 3384 N N . GLU A 1 427 ? 4.613 -18.382 30.580 1.00 48.66 427 GLU A N 1
ATOM 3385 C CA . GLU A 1 427 ? 4.651 -18.303 32.040 1.00 48.66 427 GLU A CA 1
ATOM 3386 C C . GLU A 1 427 ? 4.590 -19.711 32.646 1.00 48.66 427 GLU A C 1
ATOM 3388 O O . GLU A 1 427 ? 3.656 -20.484 32.407 1.00 48.66 427 GLU A O 1
ATOM 3393 N N . SER A 1 428 ? 5.600 -20.065 33.441 1.00 40.53 428 SER A N 1
ATOM 3394 C CA . SER A 1 428 ? 5.671 -21.365 34.099 1.00 40.53 428 SER A CA 1
ATOM 3395 C C . SER A 1 428 ? 4.659 -21.445 35.243 1.00 40.53 428 SER A C 1
ATOM 3397 O O . SER A 1 428 ? 4.892 -20.956 36.347 1.00 40.53 428 SER A O 1
ATOM 3399 N N . HIS A 1 429 ? 3.526 -22.104 34.984 1.00 38.50 429 HIS A N 1
ATOM 3400 C CA . HIS A 1 429 ? 2.511 -22.400 35.994 1.00 38.50 429 HIS A CA 1
ATOM 3401 C C . HIS A 1 429 ? 3.105 -23.234 37.143 1.00 38.50 429 HIS A C 1
ATOM 3403 O O . HIS A 1 429 ? 3.185 -24.462 37.075 1.00 38.50 429 HIS A O 1
ATOM 3409 N N . LYS A 1 430 ? 3.499 -22.567 38.233 1.00 32.91 430 LYS A N 1
ATOM 3410 C CA . LYS A 1 430 ? 3.816 -23.224 39.502 1.00 32.91 430 LYS A CA 1
ATOM 3411 C C . LYS A 1 430 ? 2.525 -23.673 40.180 1.00 32.91 430 LYS A C 1
ATOM 3413 O O . LYS A 1 430 ? 1.932 -22.937 40.961 1.00 32.91 430 LYS A O 1
ATOM 3418 N N . MET A 1 431 ? 2.133 -24.916 39.925 1.00 36.50 431 MET A N 1
ATOM 3419 C CA . MET A 1 431 ? 1.263 -25.640 40.848 1.00 36.50 431 MET A CA 1
ATOM 3420 C C . MET A 1 431 ? 2.022 -25.880 42.161 1.00 36.50 431 MET A C 1
ATOM 3422 O O . MET A 1 431 ? 2.955 -26.680 42.204 1.00 36.50 431 MET A O 1
ATOM 3426 N N . SER A 1 432 ? 1.601 -25.212 43.232 1.00 30.92 432 SER A N 1
ATOM 3427 C CA . SER A 1 432 ? 1.945 -25.560 44.614 1.00 30.92 432 SER A CA 1
ATOM 3428 C C . SER A 1 432 ? 0.650 -25.710 45.405 1.00 30.92 432 SER A C 1
ATOM 3430 O O . SER A 1 432 ? -0.117 -24.757 45.520 1.00 30.92 432 SER A O 1
ATOM 3432 N N . LEU A 1 433 ? 0.397 -26.920 45.897 1.00 32.47 433 LEU A N 1
ATOM 3433 C CA . LEU A 1 433 ? -0.803 -27.298 46.639 1.00 32.47 433 LEU A CA 1
ATOM 3434 C C . LEU A 1 433 ? -0.513 -27.275 48.147 1.00 32.47 433 LEU A C 1
ATOM 3436 O O . LEU A 1 433 ? 0.421 -27.974 48.528 1.00 32.47 433 LEU A O 1
ATOM 3440 N N . VAL A 1 434 ? -1.392 -26.617 48.930 1.00 35.25 434 VAL A N 1
ATOM 3441 C CA . VAL A 1 434 ? -1.875 -27.065 50.270 1.00 35.25 434 VAL A CA 1
ATOM 3442 C C . VAL A 1 434 ? -0.820 -27.051 51.418 1.00 35.25 434 VAL A C 1
ATOM 3444 O O . VAL A 1 434 ? 0.363 -27.239 51.162 1.00 35.25 434 VAL A O 1
ATOM 3447 N N . ASP A 1 435 ? -1.095 -26.797 52.708 1.00 30.27 435 ASP A N 1
ATOM 3448 C CA . ASP A 1 435 ? -2.278 -26.385 53.514 1.00 30.27 435 ASP A CA 1
ATOM 3449 C C . ASP A 1 435 ? -2.120 -24.892 53.959 1.00 30.27 435 ASP A C 1
ATOM 3451 O O . ASP A 1 435 ? -1.006 -24.371 53.922 1.00 30.27 435 ASP A O 1
ATOM 3455 N N . ASP A 1 436 ? -3.131 -24.050 54.229 1.00 31.47 436 ASP A N 1
ATOM 3456 C CA . ASP A 1 436 ? -4.264 -24.079 55.193 1.00 31.47 436 ASP A CA 1
ATOM 3457 C C . ASP A 1 436 ? -3.886 -23.825 56.682 1.00 31.47 436 ASP A C 1
ATOM 3459 O O . ASP A 1 436 ? -3.569 -24.759 57.411 1.00 31.47 436 ASP A O 1
ATOM 3463 N N . ASP A 1 437 ? -3.902 -22.542 57.108 1.00 33.00 437 ASP A N 1
ATOM 3464 C CA . ASP A 1 437 ? -4.492 -22.020 58.375 1.00 33.00 437 ASP A CA 1
ATOM 3465 C C . ASP A 1 437 ? -4.173 -20.509 58.585 1.00 33.00 437 ASP A C 1
ATOM 3467 O O . ASP A 1 437 ? -3.066 -20.160 58.991 1.00 33.00 437 ASP A O 1
ATOM 3471 N N . ASP A 1 438 ? -5.127 -19.605 58.296 1.00 30.12 438 ASP A N 1
ATOM 3472 C CA . ASP A 1 438 ? -5.571 -18.510 59.200 1.00 30.12 438 ASP A CA 1
ATOM 3473 C C . ASP A 1 438 ? -6.685 -17.638 58.558 1.00 30.12 438 ASP A C 1
ATOM 3475 O O . ASP A 1 438 ? -6.641 -17.273 57.382 1.00 30.12 438 ASP A O 1
ATOM 3479 N N . LEU A 1 439 ? -7.697 -17.283 59.355 1.00 27.73 439 LEU A N 1
ATOM 3480 C CA . LEU A 1 439 ? -8.899 -16.500 58.990 1.00 27.73 439 LEU A CA 1
ATOM 3481 C C . LEU A 1 439 ? -8.771 -15.036 59.505 1.00 27.73 439 LEU A C 1
ATOM 3483 O O . LEU A 1 439 ? -7.999 -14.828 60.442 1.00 27.73 439 LEU A O 1
ATOM 3487 N N . PRO A 1 440 ? -9.506 -14.008 58.989 1.00 33.84 440 PRO A N 1
ATOM 3488 C CA . PRO A 1 440 ? -10.953 -14.083 58.741 1.00 33.84 440 PRO A CA 1
ATOM 3489 C C . PRO A 1 440 ? -11.547 -13.288 57.552 1.00 33.84 440 PRO A C 1
ATOM 3491 O O . PRO A 1 440 ? -10.910 -12.485 56.875 1.00 33.84 440 PRO A O 1
ATOM 3494 N N . SER A 1 441 ? -12.848 -13.507 57.355 1.00 27.50 441 SER A N 1
ATOM 3495 C CA . SER A 1 441 ? -13.751 -12.825 56.422 1.00 27.50 441 SER A CA 1
ATOM 3496 C C . SER A 1 441 ? -14.271 -11.466 56.925 1.00 27.50 441 SER A C 1
ATOM 3498 O O . SER A 1 441 ? -14.412 -11.271 58.130 1.00 27.50 441 SER A O 1
ATOM 3500 N N . PHE A 1 442 ? -14.697 -10.585 56.002 1.00 25.83 442 PHE A N 1
ATOM 3501 C CA . PHE A 1 442 ? -16.108 -10.148 55.920 1.00 25.83 442 PHE A CA 1
ATOM 3502 C C . PHE A 1 442 ? -16.455 -9.515 54.551 1.00 25.83 442 PHE A C 1
ATOM 3504 O O . PHE A 1 442 ? -15.683 -9.647 53.603 1.00 25.83 442 PHE A O 1
ATOM 3511 N N . SER A 1 443 ? -17.655 -8.935 54.413 1.00 27.27 443 SER A N 1
ATOM 3512 C CA . SER A 1 443 ? -18.414 -8.852 53.153 1.00 27.27 443 SER A CA 1
ATOM 3513 C C . SER A 1 443 ? -19.095 -7.501 52.856 1.00 27.27 443 SER A C 1
ATOM 3515 O O . SER A 1 443 ? -19.447 -6.788 53.786 1.00 27.27 443 SER A O 1
ATOM 3517 N N . GLN A 1 444 ? -19.437 -7.300 51.573 1.00 29.28 444 GLN A N 1
ATOM 3518 C CA . GLN A 1 444 ? -20.618 -6.584 51.032 1.00 29.28 444 GLN A CA 1
ATOM 3519 C C . GLN A 1 444 ? -20.865 -5.073 51.298 1.00 29.28 444 GLN A C 1
ATOM 3521 O O . GLN A 1 444 ? -21.082 -4.631 52.416 1.00 29.28 444 GLN A O 1
ATOM 3526 N N . ASP A 1 445 ? -21.009 -4.358 50.173 1.00 27.27 445 ASP A N 1
ATOM 3527 C CA . ASP A 1 445 ? -22.164 -3.537 49.747 1.00 27.27 445 ASP A CA 1
ATOM 3528 C C . ASP A 1 445 ? -22.689 -2.293 50.525 1.00 27.27 445 ASP A C 1
ATOM 3530 O O . ASP A 1 445 ? -23.252 -2.385 51.610 1.00 27.27 445 ASP A O 1
ATOM 3534 N N . ASN A 1 446 ? -22.776 -1.192 49.752 1.00 28.17 446 ASN A N 1
ATOM 3535 C CA . ASN A 1 446 ? -23.890 -0.217 49.633 1.00 28.17 446 ASN A CA 1
ATOM 3536 C C . ASN A 1 446 ? -24.084 1.009 50.573 1.00 28.17 446 ASN A C 1
ATOM 3538 O O . ASN A 1 446 ? -24.052 0.927 51.795 1.00 28.17 446 ASN A O 1
ATOM 3542 N N . ASN A 1 447 ? -24.531 2.092 49.902 1.00 26.78 447 ASN A N 1
ATOM 3543 C CA . ASN A 1 447 ? -25.340 3.258 50.337 1.00 26.78 447 ASN A CA 1
ATOM 3544 C C . ASN A 1 447 ? -24.659 4.398 51.155 1.00 26.78 447 ASN A C 1
ATOM 3546 O O . ASN A 1 447 ? -23.876 4.124 52.054 1.00 26.78 447 ASN A O 1
ATOM 3550 N N . VAL A 1 448 ? -24.772 5.706 50.810 1.00 28.62 448 VAL A N 1
ATOM 3551 C CA . VAL A 1 448 ? -25.942 6.619 50.543 1.00 28.62 448 VAL A CA 1
ATOM 3552 C C . VAL A 1 448 ? -26.573 7.087 51.883 1.00 28.62 448 VAL A C 1
ATOM 3554 O O . VAL A 1 448 ? -26.741 6.248 52.760 1.00 28.62 448 VAL A O 1
ATOM 3557 N N . VAL A 1 449 ? -26.827 8.380 52.198 1.00 30.61 449 VAL A N 1
ATOM 3558 C CA . VAL A 1 449 ? -27.577 9.478 51.505 1.00 30.61 449 VAL A CA 1
ATOM 3559 C C . VAL A 1 449 ? -27.142 10.914 51.948 1.00 30.61 449 VAL A C 1
ATOM 3561 O O . VAL A 1 449 ? -26.582 11.028 53.032 1.00 30.61 449 VAL A O 1
ATOM 3564 N N . ASP A 1 450 ? -27.504 11.945 51.146 1.00 32.88 450 ASP A N 1
ATOM 3565 C CA . ASP A 1 450 ? -27.962 13.348 51.448 1.00 32.88 450 ASP A CA 1
ATOM 3566 C C . ASP A 1 450 ? -27.178 14.290 52.420 1.00 32.88 450 ASP A C 1
ATOM 3568 O O . ASP A 1 450 ? -26.355 13.839 53.207 1.00 32.88 450 ASP A O 1
ATOM 3572 N N . GLU A 1 451 ? -27.303 15.637 52.447 1.00 33.47 451 GLU A N 1
ATOM 3573 C CA . GLU A 1 451 ? -28.123 16.702 51.779 1.00 33.47 451 GLU A CA 1
ATOM 3574 C C . GLU A 1 451 ? -27.267 18.038 51.764 1.00 33.47 451 GLU A C 1
ATOM 3576 O O . GLU A 1 451 ? -26.123 17.975 52.214 1.00 33.47 451 GLU A O 1
ATOM 3581 N N . ALA A 1 452 ? -27.594 19.283 51.331 1.00 32.38 452 ALA A N 1
ATOM 3582 C CA . ALA A 1 452 ? -28.768 20.018 50.795 1.00 32.38 452 ALA A CA 1
ATOM 3583 C C . ALA A 1 452 ? -28.355 21.379 50.110 1.00 32.38 452 ALA A C 1
ATOM 3585 O O . ALA A 1 452 ? -27.172 21.684 49.991 1.00 32.38 452 ALA A O 1
ATOM 3586 N N . GLU A 1 453 ? -29.358 22.221 49.782 1.00 30.05 453 GLU A N 1
ATOM 3587 C CA . GLU A 1 453 ? -29.377 23.703 49.568 1.00 30.05 453 GLU A CA 1
ATOM 3588 C C . GLU A 1 453 ? -28.952 24.385 48.229 1.00 30.05 453 GLU A C 1
ATOM 3590 O O . GLU A 1 453 ? -28.015 24.007 47.532 1.00 30.05 453 GLU A O 1
ATOM 3595 N N . ALA A 1 454 ? -29.702 25.457 47.898 1.00 35.97 454 ALA A N 1
ATOM 3596 C CA . ALA A 1 454 ? -29.607 26.398 46.758 1.00 35.97 454 ALA A CA 1
ATOM 3597 C C . ALA A 1 454 ? -30.210 27.773 47.179 1.00 35.97 454 ALA A C 1
ATOM 3599 O O . ALA A 1 454 ? -30.747 27.840 48.289 1.00 35.97 454 ALA A O 1
ATOM 3600 N N . PRO A 1 455 ? -30.162 28.871 46.372 1.00 44.69 455 PRO A N 1
ATOM 3601 C CA . PRO A 1 455 ? -31.418 29.345 45.725 1.00 44.69 455 PRO A CA 1
ATOM 3602 C C . PRO A 1 455 ? -31.316 30.274 44.465 1.00 44.69 455 PRO A C 1
ATOM 3604 O O . PRO A 1 455 ? -30.277 30.871 44.208 1.00 44.69 455 PRO A O 1
ATOM 3607 N N . HIS A 1 456 ? -32.474 30.476 43.796 1.00 32.28 456 HIS A N 1
ATOM 3608 C CA . HIS A 1 456 ? -32.892 31.517 42.805 1.00 32.28 456 HIS A CA 1
ATOM 3609 C C . HIS A 1 456 ? -32.085 31.699 41.487 1.00 32.28 456 HIS A C 1
ATOM 3611 O O . HIS A 1 456 ? -30.862 31.675 41.494 1.00 32.28 456 HIS A O 1
ATOM 3617 N N . GLU A 1 457 ? -32.637 31.838 40.265 1.00 32.91 457 GLU A N 1
ATOM 3618 C CA . GLU A 1 457 ? -33.898 32.371 39.663 1.00 32.91 457 GLU A CA 1
ATOM 3619 C C . GLU A 1 457 ? -33.854 33.834 39.171 1.00 32.91 457 GLU A C 1
ATOM 3621 O O . GLU A 1 457 ? -33.658 34.750 39.966 1.00 32.91 457 GLU A O 1
ATOM 3626 N N . LEU A 1 458 ? -34.198 34.057 37.885 1.00 29.66 458 LEU A N 1
ATOM 3627 C CA . LEU A 1 458 ? -34.919 35.265 37.441 1.00 29.66 458 LEU A CA 1
ATOM 3628 C C . LEU A 1 458 ? -35.677 35.102 36.097 1.00 29.66 458 LEU A C 1
ATOM 3630 O O . LEU A 1 458 ? -35.092 34.987 35.024 1.00 29.66 458 LEU A O 1
ATOM 3634 N N . ILE A 1 459 ? -37.005 35.125 36.235 1.00 32.19 459 ILE A N 1
ATOM 3635 C CA . ILE A 1 459 ? -38.127 35.229 35.270 1.00 32.19 459 ILE A CA 1
ATOM 3636 C C . ILE A 1 459 ? -38.077 36.561 34.466 1.00 32.19 459 ILE A C 1
ATOM 3638 O O . ILE A 1 459 ? -37.649 37.563 35.037 1.00 32.19 459 ILE A O 1
ATOM 3642 N N . LEU A 1 460 ? -38.512 36.714 33.196 1.00 32.81 460 LEU A N 1
ATOM 3643 C CA . LEU A 1 460 ? -39.195 35.832 32.206 1.00 32.81 460 LEU A CA 1
ATOM 3644 C C . LEU A 1 460 ? -38.519 35.995 30.791 1.00 32.81 460 LEU A C 1
ATOM 3646 O O . LEU A 1 460 ? -37.295 35.945 30.777 1.00 32.81 460 LEU A O 1
ATOM 3650 N N . ASP A 1 461 ? -39.087 36.162 29.575 1.00 29.80 461 ASP A N 1
ATOM 3651 C CA . ASP A 1 461 ? -40.447 36.410 29.028 1.00 29.80 461 ASP A CA 1
ATOM 3652 C C . ASP A 1 461 ? -40.590 35.934 27.547 1.00 29.80 461 ASP A C 1
ATOM 3654 O O . ASP A 1 461 ? -39.578 35.729 26.876 1.00 29.80 461 ASP A O 1
ATOM 3658 N N . ASP A 1 462 ? -41.823 35.793 27.028 1.00 39.66 462 ASP A N 1
ATOM 3659 C CA . ASP A 1 462 ? -42.182 35.507 25.607 1.00 39.66 462 ASP A CA 1
ATOM 3660 C C . ASP A 1 462 ? -43.496 36.238 25.249 1.00 39.66 462 ASP A C 1
ATOM 3662 O O . ASP A 1 462 ? -44.445 36.172 26.038 1.00 39.66 462 ASP A O 1
ATOM 3666 N N . PRO A 1 463 ? -43.581 36.978 24.119 1.00 47.00 463 PRO A N 1
ATOM 3667 C CA . PRO A 1 463 ? -44.544 36.547 23.088 1.00 47.00 463 PRO A CA 1
ATOM 3668 C C . PRO A 1 463 ? -44.221 36.930 21.619 1.00 47.00 463 PRO A C 1
ATOM 3670 O O . PRO A 1 463 ? -43.965 38.087 21.302 1.00 47.00 463 PRO A O 1
ATOM 3673 N N . ALA A 1 464 ? -44.399 35.954 20.720 1.00 33.03 464 ALA A N 1
ATOM 3674 C CA . ALA A 1 464 ? -45.284 35.947 19.527 1.00 33.03 464 ALA A CA 1
ATOM 3675 C C . ALA A 1 464 ? -45.389 37.118 18.486 1.00 33.03 464 ALA A C 1
ATOM 3677 O O . ALA A 1 464 ? -45.125 38.287 18.719 1.00 33.03 464 ALA A O 1
ATOM 3678 N N . GLU A 1 465 ? -45.953 36.735 17.327 1.00 31.08 465 GLU A N 1
ATOM 3679 C CA . GLU A 1 465 ? -46.582 37.532 16.242 1.00 31.08 465 GLU A CA 1
ATOM 3680 C C . GLU A 1 465 ? -45.754 38.174 15.083 1.00 31.08 465 GLU A C 1
ATOM 3682 O O . GLU A 1 465 ? -44.930 39.072 15.203 1.00 31.08 465 GLU A O 1
ATOM 3687 N N . THR A 1 466 ? -46.119 37.677 13.894 1.00 30.92 466 THR A N 1
ATOM 3688 C CA . THR A 1 466 ? -46.135 38.168 12.492 1.00 30.92 466 THR A CA 1
ATOM 3689 C C . THR A 1 466 ? -46.476 39.655 12.195 1.00 30.92 466 THR A C 1
ATOM 3691 O O . THR A 1 466 ? -47.095 40.279 13.051 1.00 30.92 466 THR A O 1
ATOM 3694 N N . PRO A 1 467 ? -46.357 40.178 10.930 1.00 47.12 467 PRO A N 1
ATOM 3695 C CA . PRO A 1 467 ? -45.652 39.687 9.722 1.00 47.12 467 PRO A CA 1
ATOM 3696 C C . PRO A 1 467 ? -44.817 40.792 8.957 1.00 47.12 467 PRO A C 1
ATOM 3698 O O . PRO A 1 467 ? -43.806 41.175 9.538 1.00 47.12 467 PRO A O 1
ATOM 3701 N N . PRO A 1 468 ? -45.050 41.281 7.692 1.00 58.44 468 PRO A N 1
ATOM 3702 C CA . PRO A 1 468 ? -43.955 41.799 6.841 1.00 58.44 468 PRO A CA 1
ATOM 3703 C C . PRO A 1 468 ? -44.092 43.301 6.466 1.00 58.44 468 PRO A C 1
ATOM 3705 O O . PRO A 1 468 ? -44.992 43.994 6.942 1.00 58.44 468 PRO A O 1
ATOM 3708 N N . PRO A 1 469 ? -43.297 43.786 5.492 1.00 35.41 469 PRO A N 1
ATOM 3709 C CA . PRO A 1 469 ? -43.789 44.781 4.536 1.00 35.41 469 PRO A CA 1
ATOM 3710 C C . PRO A 1 469 ? -43.675 44.341 3.060 1.00 35.41 469 PRO A C 1
ATOM 3712 O O . PRO A 1 469 ? -42.774 43.606 2.662 1.00 35.41 469 PRO A O 1
ATOM 3715 N N . LEU A 1 470 ? -44.607 44.836 2.241 1.00 26.95 470 LEU A N 1
ATOM 3716 C CA . LEU A 1 470 ? -44.691 44.655 0.784 1.00 26.95 470 LEU A CA 1
ATOM 3717 C C . LEU A 1 470 ? -44.263 45.935 0.034 1.00 26.95 470 LEU A C 1
ATOM 3719 O O . LEU A 1 470 ? -44.280 47.020 0.604 1.00 26.95 470 LEU A O 1
ATOM 3723 N N . TYR A 1 471 ? -43.940 45.773 -1.256 1.00 31.91 471 TYR A N 1
ATOM 3724 C CA . TYR A 1 471 ? -44.090 46.714 -2.387 1.00 31.91 471 TYR A CA 1
ATOM 3725 C C . TYR A 1 471 ? -44.394 48.209 -2.135 1.00 31.91 471 TYR A C 1
ATOM 3727 O O . TYR A 1 471 ? -45.409 48.573 -1.546 1.00 31.91 471 TYR A O 1
ATOM 3735 N N . THR A 1 472 ? -43.647 49.084 -2.818 1.00 30.47 472 THR A N 1
ATOM 3736 C CA . THR A 1 472 ? -44.108 49.848 -4.016 1.00 30.47 472 THR A CA 1
ATOM 3737 C C . THR A 1 472 ? -42.922 50.680 -4.547 1.00 30.47 472 THR A C 1
ATOM 3739 O O . THR A 1 472 ? -42.207 51.304 -3.773 1.00 30.47 472 THR A O 1
ATOM 3742 N N . ASP A 1 473 ? -42.489 50.565 -5.805 1.00 32.03 473 ASP A N 1
ATOM 3743 C CA . ASP A 1 473 ? -43.117 50.956 -7.086 1.00 32.03 473 ASP A CA 1
ATOM 3744 C C . ASP A 1 473 ? -43.249 52.470 -7.321 1.00 32.03 473 ASP A C 1
ATOM 3746 O O . ASP A 1 473 ? -44.143 53.111 -6.762 1.00 32.03 473 ASP A O 1
ATOM 3750 N N . LYS A 1 474 ? -42.461 52.995 -8.282 1.00 31.70 474 LYS A N 1
ATOM 3751 C CA . LYS A 1 474 ? -42.997 53.659 -9.496 1.00 31.70 474 LYS A CA 1
ATOM 3752 C C . LYS A 1 474 ? -41.945 54.006 -10.570 1.00 31.70 474 LYS A C 1
ATOM 3754 O O . LYS A 1 474 ? -41.214 54.985 -10.485 1.00 31.70 474 LYS A O 1
ATOM 3759 N N . GLU A 1 475 ? -41.971 53.173 -11.609 1.00 30.89 475 GLU A N 1
ATOM 3760 C CA . GLU A 1 475 ? -42.013 53.482 -13.057 1.00 30.89 475 GLU A CA 1
ATOM 3761 C C . GLU A 1 475 ? -42.674 54.835 -13.481 1.00 30.89 475 GLU A C 1
ATOM 3763 O O . GLU A 1 475 ? -43.261 55.499 -12.622 1.00 30.89 475 GLU A O 1
ATOM 3768 N N . PRO A 1 476 ? -42.759 55.208 -14.795 1.00 52.22 476 PRO A N 1
ATOM 3769 C CA . PRO A 1 476 ? -42.261 54.539 -16.026 1.00 52.22 476 PRO A CA 1
ATOM 3770 C C . PRO A 1 476 ? -41.604 55.475 -17.084 1.00 52.22 476 PRO A C 1
ATOM 3772 O O . PRO A 1 476 ? -41.514 56.683 -16.883 1.00 52.22 476 PRO A O 1
ATOM 3775 N N . LEU A 1 477 ? -41.268 54.913 -18.268 1.00 29.86 477 LEU A N 1
ATOM 3776 C CA . LEU A 1 477 ? -41.695 55.324 -19.644 1.00 29.86 477 LEU A CA 1
ATOM 3777 C C . LEU A 1 477 ? -40.571 55.090 -20.696 1.00 29.86 477 LEU A C 1
ATOM 3779 O O . LEU A 1 477 ? -39.468 55.585 -20.509 1.00 29.86 477 LEU A O 1
ATOM 3783 N N . LYS A 1 478 ? -40.775 54.445 -21.864 1.00 31.64 478 LYS A N 1
ATOM 3784 C CA . LYS A 1 478 ? -41.897 53.619 -22.381 1.00 31.64 478 LYS A CA 1
ATOM 3785 C C . LYS A 1 478 ? -41.476 52.851 -23.662 1.00 31.64 478 LYS A C 1
ATOM 3787 O O . LYS A 1 478 ? -40.567 53.291 -24.355 1.00 31.64 478 LYS A O 1
ATOM 3792 N N . SER A 1 479 ? -42.276 51.843 -24.050 1.00 30.08 479 SER A N 1
ATOM 3793 C CA . SER A 1 479 ? -42.364 51.164 -25.376 1.00 30.08 479 SER A CA 1
ATOM 3794 C C . SER A 1 479 ? -41.218 50.208 -25.791 1.00 30.08 479 SER A C 1
ATOM 3796 O O . SER A 1 479 ? -40.059 50.536 -25.588 1.00 30.08 479 SER A O 1
ATOM 3798 N N . ALA A 1 480 ? -41.469 49.031 -26.398 1.00 29.56 480 ALA A N 1
ATOM 3799 C CA . ALA A 1 480 ? -42.731 48.282 -26.578 1.00 29.56 480 ALA A CA 1
ATOM 3800 C C . ALA A 1 480 ? -42.516 46.760 -26.841 1.00 29.56 480 ALA A C 1
ATOM 3802 O O . ALA A 1 480 ? -41.423 46.324 -27.178 1.00 29.56 480 ALA A O 1
ATOM 3803 N N . ALA A 1 481 ? -43.614 46.006 -26.673 1.00 30.75 481 ALA A N 1
ATOM 3804 C CA . ALA A 1 481 ? -43.950 44.618 -27.059 1.00 30.75 481 ALA A CA 1
ATOM 3805 C C . ALA A 1 481 ? -43.225 43.974 -28.280 1.00 30.75 481 ALA A C 1
ATOM 3807 O O . ALA A 1 481 ? -42.867 44.684 -29.212 1.00 30.75 481 ALA A O 1
ATOM 3808 N N . SER A 1 482 ? -43.100 42.636 -28.415 1.00 29.97 482 SER A N 1
ATOM 3809 C CA . SER A 1 482 ? -43.470 41.488 -27.539 1.00 29.97 482 SER A CA 1
ATOM 3810 C C . SER A 1 482 ? -43.000 40.129 -28.122 1.00 29.97 482 SER A C 1
ATOM 3812 O O . SER A 1 482 ? -42.692 40.053 -29.305 1.00 29.97 482 SER A O 1
ATOM 3814 N N . SER A 1 483 ? -43.141 39.055 -27.327 1.00 30.34 483 SER A N 1
ATOM 3815 C CA . SER A 1 483 ? -43.342 37.644 -27.748 1.00 30.34 483 SER A CA 1
ATOM 3816 C C . SER A 1 483 ? -42.131 36.761 -28.106 1.00 30.34 483 SER A C 1
ATOM 3818 O O . SER A 1 483 ? -41.746 36.654 -29.259 1.00 30.34 483 SER A O 1
ATOM 3820 N N . ALA A 1 484 ? -41.707 35.992 -27.094 1.00 33.16 484 ALA A N 1
ATOM 3821 C CA . ALA A 1 484 ? -41.641 34.518 -27.072 1.00 33.16 484 ALA A CA 1
ATOM 3822 C C . ALA A 1 484 ? -40.736 33.694 -28.028 1.00 33.16 484 ALA A C 1
ATOM 3824 O O . ALA A 1 484 ? -40.685 33.897 -29.232 1.00 33.16 484 ALA A O 1
ATOM 3825 N N . SER A 1 485 ? -40.278 32.572 -27.447 1.00 32.72 485 SER A N 1
ATOM 3826 C CA . SER A 1 485 ? -40.009 31.261 -28.072 1.00 32.72 485 SER A CA 1
ATOM 3827 C C . SER A 1 485 ? -38.577 30.897 -28.494 1.00 32.72 485 SER A C 1
ATOM 3829 O O . SER A 1 485 ? -37.883 31.648 -29.160 1.00 32.72 485 SER A O 1
ATOM 3831 N N . SER A 1 486 ? -38.240 29.647 -28.149 1.00 40.91 486 SER A N 1
ATOM 3832 C CA . SER A 1 486 ? -37.316 28.708 -28.803 1.00 40.91 486 SER A CA 1
ATOM 3833 C C . SER A 1 486 ? -35.837 29.070 -29.010 1.00 40.91 486 SER A C 1
ATOM 3835 O O . SER A 1 486 ? -35.466 29.980 -29.738 1.00 40.91 486 SER A O 1
ATOM 3837 N N . ILE A 1 487 ? -34.966 28.203 -28.481 1.00 45.59 487 ILE A N 1
ATOM 3838 C CA . ILE A 1 487 ? -33.515 28.215 -28.731 1.00 45.59 487 ILE A CA 1
ATOM 3839 C C . ILE A 1 487 ? -33.122 27.581 -30.087 1.00 45.59 487 ILE A C 1
ATOM 3841 O O . ILE A 1 487 ? -31.950 27.603 -30.458 1.00 45.59 487 ILE A O 1
ATOM 3845 N N . TYR A 1 488 ? -34.082 27.013 -30.832 1.00 45.56 488 TYR A N 1
ATOM 3846 C CA . TYR A 1 488 ? -33.819 26.328 -32.107 1.00 45.56 488 TYR A CA 1
ATOM 3847 C C . TYR A 1 488 ? -33.481 27.289 -33.262 1.00 45.56 488 TYR A C 1
ATOM 3849 O O . TYR A 1 488 ? -32.622 26.960 -34.078 1.00 45.56 488 TYR A O 1
ATOM 3857 N N . ASP A 1 489 ? -34.033 28.509 -33.279 1.00 44.31 489 ASP A N 1
ATOM 3858 C CA . ASP A 1 489 ? -33.809 29.503 -34.350 1.00 44.31 489 ASP A CA 1
ATOM 3859 C C . ASP A 1 489 ? -32.358 30.039 -34.413 1.00 44.31 489 ASP A C 1
ATOM 3861 O O . ASP A 1 489 ? -31.990 30.764 -35.343 1.00 44.31 489 ASP A O 1
ATOM 3865 N N . TYR A 1 490 ? -31.513 29.684 -33.435 1.00 48.56 490 TYR A N 1
ATOM 3866 C CA . TYR A 1 490 ? -30.081 29.991 -33.438 1.00 48.56 490 TYR A CA 1
ATOM 3867 C C . TYR A 1 490 ? -29.229 28.934 -34.167 1.00 48.56 490 TYR A C 1
ATOM 3869 O O . TYR A 1 490 ? -28.118 29.245 -34.594 1.00 48.56 490 TYR A O 1
ATOM 3877 N N . LEU A 1 491 ? -29.723 27.700 -34.342 1.00 46.16 491 LEU A N 1
ATOM 3878 C CA . LEU A 1 491 ? -28.952 26.607 -34.954 1.00 46.16 491 LEU A CA 1
ATOM 3879 C C . LEU A 1 491 ? -29.049 26.604 -36.490 1.00 46.16 491 LEU A C 1
ATOM 3881 O O . LEU A 1 491 ? -28.014 26.512 -37.154 1.00 46.16 491 LEU A O 1
ATOM 3885 N N . ASP A 1 492 ? -30.234 26.847 -37.060 1.00 47.25 492 ASP A N 1
ATOM 3886 C CA . ASP A 1 492 ? -30.426 26.981 -38.520 1.00 47.25 492 ASP A CA 1
ATOM 3887 C C . ASP A 1 492 ? -29.570 28.112 -39.135 1.00 47.25 492 ASP A C 1
ATOM 3889 O O . ASP A 1 492 ? -29.154 28.052 -40.296 1.00 47.25 492 ASP A O 1
ATOM 3893 N N . GLN A 1 493 ? -29.231 29.140 -38.347 1.00 47.47 493 GLN A N 1
ATOM 3894 C CA . GLN A 1 493 ? -28.397 30.266 -38.790 1.00 47.47 493 GLN A CA 1
ATOM 3895 C C . GLN A 1 493 ? -26.894 29.944 -38.889 1.00 47.47 493 GLN A C 1
ATOM 3897 O O . GLN A 1 493 ? -26.135 30.746 -39.447 1.00 47.47 493 GLN A O 1
ATOM 3902 N N . VAL A 1 494 ? -26.453 28.788 -38.382 1.00 46.41 494 VAL A N 1
ATOM 3903 C CA . VAL A 1 494 ? -25.063 28.316 -38.511 1.00 46.41 494 VAL A CA 1
ATOM 3904 C C . VAL A 1 494 ? -24.892 27.455 -39.766 1.00 46.41 494 VAL A C 1
ATOM 3906 O O . VAL A 1 494 ? -23.901 27.612 -40.482 1.00 46.41 494 VAL A O 1
ATOM 3909 N N . GLU A 1 495 ? -25.870 26.607 -40.098 1.00 46.06 495 GLU A N 1
ATOM 3910 C CA . GLU A 1 495 ? -25.780 25.706 -41.259 1.00 46.06 495 GLU A CA 1
ATOM 3911 C C . GLU A 1 495 ? -25.895 26.460 -42.605 1.00 46.06 495 GLU A C 1
ATOM 3913 O O . GLU A 1 495 ? -25.260 26.099 -43.598 1.00 46.06 495 GLU A O 1
ATOM 3918 N N . MET A 1 496 ? -26.573 27.616 -42.619 1.00 42.41 496 MET A N 1
ATOM 3919 C CA . MET A 1 496 ? -26.694 28.507 -43.787 1.00 42.41 496 MET A CA 1
ATOM 3920 C C . MET A 1 496 ? -25.442 29.351 -44.125 1.00 42.41 496 MET A C 1
ATOM 3922 O O . MET A 1 496 ? -25.519 30.277 -44.934 1.00 42.41 496 MET A O 1
ATOM 3926 N N . LYS A 1 497 ? -24.262 29.046 -43.559 1.00 42.91 497 LYS A N 1
ATOM 3927 C CA . LYS A 1 497 ? -23.000 29.785 -43.812 1.00 42.91 497 LYS A CA 1
ATOM 3928 C C . LYS A 1 497 ? -21.840 28.943 -44.359 1.00 42.91 497 LYS A C 1
ATOM 3930 O O . LYS A 1 497 ? -20.677 29.285 -44.160 1.00 42.91 497 LYS A O 1
ATOM 3935 N N . SER A 1 498 ? -22.115 27.861 -45.092 1.00 37.62 498 SER A N 1
ATOM 3936 C CA . SER A 1 498 ? -21.059 27.084 -45.782 1.00 37.62 498 SER A CA 1
ATOM 3937 C C . SER A 1 498 ? -21.370 26.644 -47.222 1.00 37.62 498 SER A C 1
ATOM 3939 O O . SER A 1 498 ? -20.553 25.965 -47.838 1.00 37.62 498 SER A O 1
ATOM 3941 N N . VAL A 1 499 ? -22.482 27.093 -47.821 1.00 45.03 499 VAL A N 1
ATOM 3942 C CA . VAL A 1 499 ? -22.839 26.790 -49.228 1.00 45.03 499 VAL A CA 1
ATOM 3943 C C . VAL A 1 499 ? -22.837 28.058 -50.094 1.00 45.03 499 VAL A C 1
ATOM 3945 O O . VAL A 1 499 ? -23.821 28.378 -50.756 1.00 45.03 499 VAL A O 1
ATOM 3948 N N . GLN A 1 500 ? -21.734 28.823 -50.092 1.00 35.00 500 GLN A N 1
ATOM 3949 C CA . GLN A 1 500 ? -21.607 29.972 -51.006 1.00 35.00 500 GLN A CA 1
ATOM 3950 C C . GLN A 1 500 ? -20.173 30.401 -51.387 1.00 35.00 500 GLN A C 1
ATOM 3952 O O . GLN A 1 500 ? -19.867 31.590 -51.426 1.00 35.00 500 GLN A O 1
ATOM 3957 N N . GLN A 1 501 ? -19.293 29.458 -51.754 1.00 36.09 501 GLN A N 1
ATOM 3958 C CA . GLN A 1 501 ? -18.092 29.818 -52.532 1.00 36.09 501 GLN A CA 1
ATOM 3959 C C . GLN A 1 501 ? -17.667 28.786 -53.594 1.00 36.09 501 GLN A C 1
ATOM 3961 O O . GLN A 1 501 ? -16.497 28.437 -53.725 1.00 36.09 501 GLN A O 1
ATOM 3966 N N . LEU A 1 502 ? -18.623 28.345 -54.419 1.00 33.72 502 LEU A N 1
ATOM 3967 C CA . LEU A 1 502 ? -18.330 27.706 -55.704 1.00 33.72 502 LEU A CA 1
ATOM 3968 C C . LEU A 1 502 ? -19.077 28.401 -56.855 1.00 33.72 502 LEU A C 1
ATOM 3970 O O . LEU A 1 502 ? -20.290 28.557 -56.817 1.00 33.72 502 LEU A O 1
ATOM 3974 N N . GLN A 1 503 ? -18.309 28.735 -57.898 1.00 34.88 503 GLN A N 1
ATOM 3975 C CA . GLN A 1 503 ? -18.737 29.017 -59.279 1.00 34.88 503 GLN A CA 1
ATOM 3976 C C . GLN A 1 503 ? -19.532 30.307 -59.579 1.00 34.88 503 GLN A C 1
ATOM 3978 O O . GLN A 1 503 ? -20.693 30.283 -59.974 1.00 34.88 503 GLN A O 1
ATOM 3983 N N . LEU A 1 504 ? -18.793 31.419 -59.642 1.00 34.19 504 LEU A N 1
ATOM 3984 C CA . LEU A 1 504 ? -18.837 32.348 -60.783 1.00 34.19 504 LEU A CA 1
ATOM 3985 C C . LEU A 1 504 ? -17.378 32.578 -61.242 1.00 34.19 504 LEU A C 1
ATOM 3987 O O . LEU A 1 504 ? -16.488 32.597 -60.398 1.00 34.19 504 LEU A O 1
ATOM 3991 N N . THR A 1 505 ? -17.038 32.718 -62.526 1.00 28.94 505 THR A N 1
ATOM 3992 C CA . THR A 1 505 ? -17.857 32.848 -63.747 1.00 28.94 505 THR A CA 1
ATOM 3993 C C . THR A 1 505 ? -17.516 31.783 -64.804 1.00 28.94 505 THR A C 1
ATOM 3995 O O . THR A 1 505 ? -16.472 31.136 -64.752 1.00 28.94 505 THR A O 1
ATOM 3998 N N . ALA A 1 506 ? -18.395 31.619 -65.799 1.00 32.06 506 ALA A N 1
ATOM 3999 C CA . ALA A 1 506 ? -18.177 30.764 -66.966 1.00 32.06 506 ALA A CA 1
ATOM 4000 C C . ALA A 1 506 ? -18.262 31.563 -68.280 1.00 32.06 506 ALA A C 1
ATOM 4002 O O . ALA A 1 506 ? -18.983 32.556 -68.373 1.00 32.06 506 ALA A O 1
ATOM 4003 N N . SER A 1 507 ? -17.567 31.093 -69.320 1.00 29.38 507 SER A N 1
ATOM 4004 C CA . SER A 1 507 ? -17.785 31.423 -70.742 1.00 29.38 507 SER A CA 1
ATOM 4005 C C . SER A 1 507 ? -17.132 30.306 -71.576 1.00 29.38 507 SER A C 1
ATOM 4007 O O . SER A 1 507 ? -15.955 30.036 -71.394 1.00 29.38 507 SER A O 1
ATOM 4009 N N . SER A 1 508 ? -17.864 29.449 -72.300 1.00 30.48 508 SER A N 1
ATOM 4010 C CA . SER A 1 508 ? -18.684 29.693 -73.507 1.00 30.48 508 SER A CA 1
ATOM 4011 C C . SER A 1 508 ? -17.830 29.770 -74.793 1.00 30.48 508 SER A C 1
ATOM 4013 O O . SER A 1 508 ? -16.955 30.620 -74.864 1.00 30.48 508 SER A O 1
ATOM 4015 N N . ALA A 1 509 ? -18.028 28.964 -75.854 1.00 31.81 509 ALA A N 1
ATOM 4016 C CA . ALA A 1 509 ? -18.832 27.737 -76.030 1.00 31.81 509 ALA A CA 1
ATOM 4017 C C . ALA A 1 509 ? -18.480 26.994 -77.360 1.00 31.81 509 ALA A C 1
ATOM 4019 O O . ALA A 1 509 ? -17.803 27.548 -78.217 1.00 31.81 509 ALA A O 1
ATOM 4020 N N . LYS A 1 510 ? -19.098 25.811 -77.571 1.00 31.58 510 LYS A N 1
ATOM 4021 C CA . LYS A 1 510 ? -19.405 25.122 -78.862 1.00 31.58 510 LYS A CA 1
ATOM 4022 C C . LYS A 1 510 ? -18.314 24.329 -79.637 1.00 31.58 510 LYS A C 1
ATOM 4024 O O . LYS A 1 510 ? -17.630 24.855 -80.499 1.00 31.58 510 LYS A O 1
ATOM 4029 N N . SER A 1 511 ? -18.437 22.998 -79.517 1.00 28.97 511 SER A N 1
ATOM 4030 C CA . SER A 1 511 ? -18.758 22.039 -80.610 1.00 28.97 511 SER A CA 1
ATOM 4031 C C . SER A 1 511 ? -17.780 21.764 -81.775 1.00 28.97 511 SER A C 1
ATOM 4033 O O . SER A 1 511 ? -17.642 22.584 -82.680 1.00 28.97 511 SER A O 1
ATOM 4035 N N . ARG A 1 512 ? -17.355 20.488 -81.906 1.00 28.25 512 ARG A N 1
ATOM 4036 C CA . ARG A 1 512 ? -17.795 19.611 -83.025 1.00 28.25 512 ARG A CA 1
ATOM 4037 C C . ARG A 1 512 ? -17.584 18.104 -82.759 1.00 28.25 512 ARG A C 1
ATOM 4039 O O . ARG A 1 512 ? -17.105 17.726 -81.696 1.00 28.25 512 ARG A O 1
ATOM 4046 N N . GLN A 1 513 ? -18.050 17.261 -83.688 1.00 30.66 513 GLN A N 1
ATOM 4047 C CA . GLN A 1 513 ? -18.218 15.799 -83.561 1.00 30.66 513 GLN A CA 1
ATOM 4048 C C . GLN A 1 513 ? -17.101 14.973 -84.245 1.00 30.66 513 GLN A C 1
ATOM 4050 O O . GLN A 1 513 ? -16.339 15.493 -85.056 1.00 30.66 513 GLN A O 1
ATOM 4055 N N . LEU A 1 514 ? -17.077 13.663 -83.953 1.00 38.97 514 LEU A N 1
ATOM 4056 C CA . LEU A 1 514 ? -16.317 12.608 -84.655 1.00 38.97 514 LEU A CA 1
ATOM 4057 C C . LEU A 1 514 ? -16.711 12.474 -86.144 1.00 38.97 514 LEU A C 1
ATOM 4059 O O . LEU A 1 514 ? -17.857 12.757 -86.501 1.00 38.97 514 LEU A O 1
ATOM 4063 N N . PRO A 1 515 ? -15.793 11.986 -87.001 1.00 42.66 515 PRO A N 1
ATOM 4064 C CA . PRO A 1 515 ? -15.981 10.692 -87.693 1.00 42.66 515 PRO A CA 1
ATOM 4065 C C . PRO A 1 515 ? -14.672 9.829 -87.758 1.00 42.66 515 PRO A C 1
ATOM 4067 O O . PRO A 1 515 ? -13.684 10.225 -87.140 1.00 42.66 515 PRO A O 1
ATOM 4070 N N . PRO A 1 516 ? -14.646 8.612 -88.373 1.00 57.84 516 PRO A N 1
ATOM 4071 C CA . PRO A 1 516 ? -13.838 7.495 -87.830 1.00 57.84 516 PRO A CA 1
ATOM 4072 C C . PRO A 1 516 ? -12.965 6.670 -88.832 1.00 57.84 516 PRO A C 1
ATOM 4074 O O . PRO A 1 516 ? -12.837 7.018 -89.999 1.00 57.84 516 PRO A O 1
ATOM 4077 N N . LEU A 1 517 ? -12.499 5.493 -88.356 1.00 33.28 517 LEU A N 1
ATOM 4078 C CA . LEU A 1 517 ? -12.101 4.246 -89.068 1.00 33.28 517 LEU A CA 1
ATOM 4079 C C . LEU A 1 517 ? -10.681 4.064 -89.669 1.00 33.28 517 LEU A C 1
ATOM 4081 O O . LEU A 1 517 ? -10.255 4.781 -90.564 1.00 33.28 517 LEU A O 1
ATOM 4085 N N . GLY A 1 518 ? -10.065 2.918 -89.316 1.00 28.95 518 GLY A N 1
ATOM 4086 C CA . GLY A 1 518 ? -9.031 2.203 -90.099 1.00 28.95 518 GLY A CA 1
ATOM 4087 C C . GLY A 1 518 ? -7.597 2.222 -89.526 1.00 28.95 518 GLY A C 1
ATOM 4088 O O . GLY A 1 518 ? -7.191 3.208 -88.932 1.00 28.95 518 GLY A O 1
ATOM 4089 N N . ARG A 1 519 ? -6.768 1.169 -89.675 1.00 31.25 519 ARG A N 1
ATOM 4090 C CA . ARG A 1 519 ? -7.056 -0.247 -90.006 1.00 31.25 519 ARG A CA 1
ATOM 4091 C C . ARG A 1 519 ? -5.929 -1.175 -89.486 1.00 31.25 519 ARG A C 1
ATOM 4093 O O . ARG A 1 519 ? -4.765 -0.808 -89.475 1.00 31.25 519 ARG A O 1
ATOM 4100 N N . ARG A 1 520 ? -6.313 -2.395 -89.100 1.00 34.50 520 ARG A N 1
ATOM 4101 C CA . ARG A 1 520 ? -5.500 -3.550 -88.650 1.00 34.50 520 ARG A CA 1
ATOM 4102 C C . ARG A 1 520 ? -4.399 -4.000 -89.633 1.00 34.50 520 ARG A C 1
ATOM 4104 O O . ARG A 1 520 ? -4.725 -4.274 -90.785 1.00 34.50 520 ARG A O 1
ATOM 4111 N N . THR A 1 521 ? -3.199 -4.298 -89.121 1.00 30.94 521 THR A N 1
ATOM 4112 C CA . THR A 1 521 ? -2.222 -5.260 -89.694 1.00 30.94 521 THR A CA 1
ATOM 4113 C C . THR A 1 521 ? -1.460 -6.008 -88.588 1.00 30.94 521 THR A C 1
ATOM 4115 O O . THR A 1 521 ? -1.268 -5.488 -87.493 1.00 30.94 521 THR A O 1
ATOM 4118 N N . GLN A 1 522 ? -1.058 -7.253 -88.868 1.00 34.28 522 GLN A N 1
ATOM 4119 C CA . GLN A 1 522 ? -0.246 -8.125 -88.004 1.00 34.28 522 GLN A CA 1
ATOM 4120 C C . GLN A 1 522 ? 1.084 -8.436 -88.705 1.00 34.28 522 GLN A C 1
ATOM 4122 O O . GLN A 1 522 ? 1.082 -8.622 -89.919 1.00 34.28 522 GLN A O 1
ATOM 4127 N N . VAL A 1 523 ? 2.171 -8.583 -87.942 1.00 33.69 523 VAL A N 1
ATOM 4128 C CA . VAL A 1 523 ? 3.442 -9.222 -88.346 1.00 33.69 523 VAL A CA 1
ATOM 4129 C C . VAL A 1 523 ? 3.930 -9.960 -87.086 1.00 33.69 523 VAL A C 1
ATOM 4131 O O . VAL A 1 523 ? 4.234 -9.300 -86.100 1.00 33.69 523 VAL A O 1
ATOM 4134 N N . VAL A 1 524 ? 3.768 -11.276 -86.896 1.00 28.55 524 VAL A N 1
ATOM 4135 C CA . VAL A 1 524 ? 4.167 -12.452 -87.705 1.00 28.55 524 VAL A CA 1
ATOM 4136 C C . VAL A 1 524 ? 5.690 -12.595 -87.780 1.00 28.55 524 VAL A C 1
ATOM 4138 O O . VAL A 1 524 ? 6.352 -11.890 -88.530 1.00 28.55 524 VAL A O 1
ATOM 4141 N N . TRP A 1 525 ? 6.226 -13.526 -86.988 1.00 34.47 525 TRP A N 1
ATOM 4142 C CA . TRP A 1 525 ? 7.601 -14.027 -87.067 1.00 34.47 525 TRP A CA 1
ATOM 4143 C C . TRP A 1 525 ? 7.595 -15.374 -87.799 1.00 34.47 525 TRP A C 1
ATOM 4145 O O . TRP A 1 525 ? 6.979 -16.306 -87.293 1.00 34.47 525 TRP A O 1
ATOM 4155 N N . GLU A 1 526 ? 8.321 -15.489 -88.912 1.00 30.28 526 GLU A N 1
ATOM 4156 C CA . GLU A 1 526 ? 8.792 -16.757 -89.499 1.00 30.28 526 GLU A CA 1
ATOM 4157 C C . GLU A 1 526 ? 10.149 -16.531 -90.224 1.00 30.28 526 GLU A C 1
ATOM 4159 O O . GLU A 1 526 ? 10.533 -15.371 -90.404 1.00 30.28 526 GLU A O 1
ATOM 4164 N N . PRO A 1 527 ? 10.944 -17.585 -90.532 1.00 57.59 527 PRO A N 1
ATOM 4165 C CA . PRO A 1 527 ? 12.415 -17.477 -90.546 1.00 57.59 527 PRO A CA 1
ATOM 4166 C C . PRO A 1 527 ? 13.101 -17.754 -91.913 1.00 57.59 527 PRO A C 1
ATOM 4168 O O . PRO A 1 527 ? 12.430 -17.926 -92.926 1.00 57.59 527 PRO A O 1
ATOM 4171 N N . SER A 1 528 ? 14.441 -17.929 -91.878 1.00 31.78 528 SER A N 1
ATOM 4172 C CA . SER A 1 528 ? 15.300 -18.645 -92.864 1.00 31.78 528 SER A CA 1
ATOM 4173 C C . SER A 1 528 ? 15.752 -17.898 -94.148 1.00 31.78 528 SER A C 1
ATOM 4175 O O . SER A 1 528 ? 15.046 -16.997 -94.590 1.00 31.78 528 SER A O 1
ATOM 4177 N N . PRO A 1 529 ? 16.859 -18.301 -94.842 1.00 46.00 529 PRO A N 1
ATOM 4178 C CA . PRO A 1 529 ? 18.011 -19.145 -94.449 1.00 46.00 529 PRO A CA 1
ATOM 4179 C C . PRO A 1 529 ? 19.411 -18.493 -94.804 1.00 46.00 529 PRO A C 1
ATOM 4181 O O . PRO A 1 529 ? 19.620 -17.401 -94.283 1.00 46.00 529 PRO A O 1
ATOM 4184 N N . PRO A 1 530 ? 20.429 -19.065 -95.528 1.00 62.09 530 PRO A N 1
ATOM 4185 C CA . PRO A 1 530 ? 21.858 -18.832 -95.204 1.00 62.09 530 PRO A CA 1
ATOM 4186 C C . PRO A 1 530 ? 22.703 -18.209 -96.355 1.00 62.09 530 PRO A C 1
ATOM 4188 O O . PRO A 1 530 ? 22.158 -17.799 -97.380 1.00 62.09 530 PRO A O 1
ATOM 4191 N N . PRO A 1 531 ? 24.049 -18.151 -96.228 1.00 41.00 531 PRO A N 1
ATOM 4192 C CA . PRO A 1 531 ? 24.878 -19.003 -97.108 1.00 41.00 531 PRO A CA 1
ATOM 4193 C C . PRO A 1 531 ? 26.133 -19.613 -96.427 1.00 41.00 531 PRO A C 1
ATOM 4195 O O . PRO A 1 531 ? 26.339 -19.475 -95.224 1.00 41.00 531 PRO A O 1
ATOM 4198 N N . SER A 1 532 ? 26.967 -20.336 -97.192 1.00 32.88 532 SER A N 1
ATOM 4199 C CA . SER A 1 532 ? 28.006 -21.261 -96.689 1.00 32.88 532 SER A CA 1
ATOM 4200 C C . SER A 1 532 ? 29.358 -21.215 -97.433 1.00 32.88 532 SER A C 1
ATOM 4202 O O . SER A 1 532 ? 29.368 -20.988 -98.640 1.00 32.88 532 SER A O 1
ATOM 4204 N N . SER A 1 533 ? 30.444 -21.660 -96.764 1.00 32.66 533 SER A N 1
ATOM 4205 C CA . SER A 1 533 ? 31.781 -22.051 -97.312 1.00 32.66 533 SER A CA 1
ATOM 4206 C C . SER A 1 533 ? 32.699 -20.894 -97.810 1.00 32.66 533 SER A C 1
ATOM 4208 O O . SER A 1 533 ? 32.197 -19.801 -98.019 1.00 32.66 533 SER A O 1
ATOM 4210 N N . VAL A 1 534 ? 34.047 -20.979 -97.940 1.00 34.09 534 VAL A N 1
ATOM 4211 C CA . VAL A 1 534 ? 35.017 -22.098 -98.133 1.00 34.09 534 VAL A CA 1
ATOM 4212 C C . VAL A 1 534 ? 36.399 -21.866 -97.428 1.00 34.09 534 VAL A C 1
ATOM 4214 O O . VAL A 1 534 ? 37.020 -20.838 -97.641 1.00 34.09 534 VAL A O 1
ATOM 4217 N N . LYS A 1 535 ? 36.891 -22.882 -96.682 1.00 31.81 535 LYS A N 1
ATOM 4218 C CA . LYS A 1 535 ? 38.283 -23.387 -96.390 1.00 31.81 535 LYS A CA 1
ATOM 4219 C C . LYS A 1 535 ? 39.574 -22.499 -96.317 1.00 31.81 535 LYS A C 1
ATOM 4221 O O . LYS A 1 535 ? 39.902 -21.789 -97.255 1.00 31.81 535 LYS A O 1
ATOM 4226 N N . SER A 1 536 ? 40.469 -22.928 -95.394 1.00 32.12 536 SER A N 1
ATOM 4227 C CA . SER A 1 536 ? 41.970 -22.955 -95.459 1.00 32.12 536 SER A CA 1
ATOM 4228 C C . SER A 1 536 ? 42.754 -21.649 -95.152 1.00 32.12 536 SER A C 1
ATOM 4230 O O . SER A 1 536 ? 42.278 -20.578 -95.487 1.00 32.12 536 SER A O 1
ATOM 4232 N N . SER A 1 537 ? 43.957 -21.627 -94.532 1.00 31.69 537 SER A N 1
ATOM 4233 C CA . SER A 1 537 ? 44.924 -22.694 -94.149 1.00 31.69 537 SER A CA 1
ATOM 4234 C C . SER A 1 537 ? 45.748 -22.361 -92.874 1.00 31.69 537 SER A C 1
ATOM 4236 O O . SER A 1 537 ? 45.864 -21.197 -92.521 1.00 31.69 537 SER A O 1
ATOM 4238 N N . ARG A 1 538 ? 46.379 -23.395 -92.275 1.00 37.22 538 ARG A N 1
ATOM 4239 C CA . ARG A 1 538 ? 47.590 -23.432 -91.392 1.00 37.22 538 ARG A CA 1
ATOM 4240 C C . ARG A 1 538 ? 48.346 -22.100 -91.153 1.00 37.22 538 ARG A C 1
ATOM 4242 O O . ARG A 1 538 ? 48.720 -21.444 -92.115 1.00 37.22 538 ARG A O 1
ATOM 4249 N N . SER A 1 539 ? 48.756 -21.784 -89.920 1.00 33.97 539 SER A N 1
ATOM 4250 C CA . SER A 1 539 ? 49.881 -22.457 -89.223 1.00 33.97 539 SER A CA 1
ATOM 4251 C C . SER A 1 539 ? 49.669 -22.695 -87.711 1.00 33.97 539 SER A C 1
ATOM 4253 O O . SER A 1 539 ? 48.685 -22.244 -87.132 1.00 33.97 539 SER A O 1
ATOM 4255 N N . SER A 1 540 ? 50.577 -23.453 -87.076 1.00 46.56 540 SER A N 1
ATOM 4256 C CA . SER A 1 540 ? 50.452 -23.919 -85.683 1.00 46.56 540 SER A CA 1
ATOM 4257 C C . SER A 1 540 ? 51.579 -23.401 -84.782 1.00 46.56 540 SER A C 1
ATOM 4259 O O . SER A 1 540 ? 52.677 -23.943 -84.860 1.00 46.56 540 SER A O 1
ATOM 4261 N N . GLN A 1 541 ? 51.292 -22.434 -83.900 1.00 46.50 541 GLN A N 1
ATOM 4262 C CA . GLN A 1 541 ? 52.013 -22.138 -82.642 1.00 46.50 541 GLN A CA 1
ATOM 4263 C C . GLN A 1 541 ? 51.326 -20.946 -81.938 1.00 46.50 541 GLN A C 1
ATOM 4265 O O . GLN A 1 541 ? 51.620 -19.817 -82.293 1.00 46.50 541 GLN A O 1
ATOM 4270 N N . ASP A 1 542 ? 50.367 -21.208 -81.029 1.00 45.22 542 ASP A N 1
ATOM 4271 C CA . ASP A 1 542 ? 49.844 -20.275 -79.987 1.00 45.22 542 ASP A CA 1
ATOM 4272 C C . ASP A 1 542 ? 48.576 -20.849 -79.305 1.00 45.22 542 ASP A C 1
ATOM 4274 O O . ASP A 1 542 ? 47.473 -20.313 -79.408 1.00 45.22 542 ASP A O 1
ATOM 4278 N N . ASN A 1 543 ? 48.674 -22.016 -78.648 1.00 52.41 543 ASN A N 1
ATOM 4279 C CA . ASN A 1 543 ? 47.467 -22.755 -78.228 1.00 52.41 543 ASN A CA 1
ATOM 4280 C C . ASN A 1 543 ? 47.517 -23.363 -76.814 1.00 52.41 543 ASN A C 1
ATOM 4282 O O . ASN A 1 543 ? 47.075 -24.490 -76.606 1.00 52.41 543 ASN A O 1
ATOM 4286 N N . GLN A 1 544 ? 48.038 -22.605 -75.841 1.00 52.00 544 GLN A N 1
ATOM 4287 C CA . GLN A 1 544 ? 47.985 -22.971 -74.414 1.00 52.00 544 GLN A CA 1
ATOM 4288 C C . GLN A 1 544 ? 47.308 -21.881 -73.561 1.00 52.00 544 GLN A C 1
ATOM 4290 O O . GLN A 1 544 ? 46.341 -22.168 -72.861 1.00 52.00 544 GLN A O 1
ATOM 4295 N N . TYR A 1 545 ? 47.695 -20.609 -73.712 1.00 53.88 545 TYR A N 1
ATOM 4296 C CA . TYR A 1 545 ? 47.114 -19.492 -72.944 1.00 53.88 545 TYR A CA 1
ATOM 4297 C C . TYR A 1 545 ? 45.599 -19.295 -73.183 1.00 53.88 545 TYR A C 1
ATOM 4299 O O . TYR A 1 545 ? 44.818 -19.117 -72.249 1.00 53.88 545 TYR A O 1
ATOM 4307 N N . TYR A 1 546 ? 45.149 -19.425 -74.436 1.00 54.22 546 TYR A N 1
ATOM 4308 C CA . TYR A 1 546 ? 43.728 -19.341 -74.799 1.00 54.22 546 TYR A CA 1
ATOM 4309 C C . TYR A 1 546 ? 42.900 -20.591 -74.432 1.00 54.22 546 TYR A C 1
ATOM 4311 O O . TYR A 1 546 ? 41.707 -20.629 -74.745 1.00 54.22 546 TYR A O 1
ATOM 4319 N N . ALA A 1 547 ? 43.480 -21.625 -73.814 1.00 55.47 547 ALA A N 1
ATOM 4320 C CA . ALA A 1 547 ? 42.721 -22.769 -73.303 1.00 55.47 547 ALA A CA 1
ATOM 4321 C C . ALA A 1 547 ? 42.131 -22.451 -71.919 1.00 55.47 547 ALA A C 1
ATOM 4323 O O . ALA A 1 547 ? 40.910 -22.412 -71.771 1.00 55.47 547 ALA A O 1
ATOM 4324 N N . GLU A 1 548 ? 42.983 -22.099 -70.949 1.00 57.91 548 GLU A N 1
ATOM 4325 C CA . GLU A 1 548 ? 42.567 -21.816 -69.567 1.00 57.91 548 GLU A CA 1
ATOM 4326 C C . GLU A 1 548 ? 41.535 -20.688 -69.457 1.00 57.91 548 GLU A C 1
ATOM 4328 O O . GLU A 1 548 ? 40.623 -20.754 -68.636 1.00 57.91 548 GLU A O 1
ATOM 4333 N N . ILE A 1 549 ? 41.664 -19.637 -70.275 1.00 59.88 549 ILE A N 1
ATOM 4334 C CA . ILE A 1 549 ? 40.716 -18.513 -70.266 1.00 59.88 549 ILE A CA 1
ATOM 4335 C C . ILE A 1 549 ? 39.325 -18.984 -70.712 1.00 59.88 549 ILE A C 1
ATOM 4337 O O . ILE A 1 549 ? 38.327 -18.568 -70.129 1.00 59.88 549 ILE A O 1
ATOM 4341 N N . ARG A 1 550 ? 39.240 -19.893 -71.695 1.00 65.75 550 ARG A N 1
ATOM 4342 C CA . ARG A 1 550 ? 37.960 -20.475 -72.131 1.00 65.75 550 ARG A CA 1
ATOM 4343 C C . ARG A 1 550 ? 37.384 -21.429 -71.085 1.00 65.75 550 ARG A C 1
ATOM 4345 O O . ARG A 1 550 ? 36.186 -21.375 -70.839 1.00 65.75 550 ARG A O 1
ATOM 4352 N N . GLU A 1 551 ? 38.213 -22.228 -70.421 1.00 66.56 551 GLU A N 1
ATOM 4353 C CA . GLU A 1 551 ? 37.783 -23.117 -69.332 1.00 66.56 551 GLU A CA 1
ATOM 4354 C C . GLU A 1 551 ? 37.231 -22.338 -68.120 1.00 66.56 551 GLU A C 1
ATOM 4356 O O . GLU A 1 551 ? 36.145 -22.645 -67.620 1.00 66.56 551 GLU A O 1
ATOM 4361 N N . LYS A 1 552 ? 37.918 -21.261 -67.711 1.00 71.25 552 LYS A N 1
ATOM 4362 C CA . LYS A 1 552 ? 37.479 -20.337 -66.647 1.00 71.25 552 LYS A CA 1
ATOM 4363 C C . LYS A 1 552 ? 36.202 -19.574 -67.030 1.00 71.25 552 LYS A C 1
ATOM 4365 O O . LYS A 1 552 ? 35.324 -19.389 -66.191 1.00 71.25 552 LYS A O 1
ATOM 4370 N N . LEU A 1 553 ? 36.054 -19.176 -68.299 1.00 72.50 553 LEU A N 1
ATOM 4371 C CA . LEU A 1 553 ? 34.823 -18.548 -68.797 1.00 72.50 553 LEU A CA 1
ATOM 4372 C C . LEU A 1 553 ? 33.636 -19.529 -68.785 1.00 72.50 553 LEU A C 1
ATOM 4374 O O . LEU A 1 553 ? 32.533 -19.148 -68.403 1.00 72.50 553 LEU A O 1
ATOM 4378 N N . VAL A 1 554 ? 33.859 -20.794 -69.160 1.00 74.62 554 VAL A N 1
ATOM 4379 C CA . VAL A 1 554 ? 32.829 -21.847 -69.139 1.00 74.62 554 VAL A CA 1
ATOM 4380 C C . VAL A 1 554 ? 32.388 -22.167 -67.709 1.00 74.62 554 VAL A C 1
ATOM 4382 O O . VAL A 1 554 ? 31.187 -22.221 -67.457 1.00 74.62 554 VAL A O 1
ATOM 4385 N N . THR A 1 555 ? 33.315 -22.303 -66.755 1.00 72.69 555 THR A N 1
ATOM 4386 C CA . THR A 1 555 ? 32.960 -22.524 -65.338 1.00 72.69 555 THR A CA 1
ATOM 4387 C C . THR A 1 555 ? 32.206 -21.340 -64.734 1.00 72.69 555 THR A C 1
ATOM 4389 O O . THR A 1 555 ? 31.184 -21.552 -64.083 1.00 72.69 555 THR A O 1
ATOM 4392 N N . LEU A 1 556 ? 32.617 -20.097 -65.012 1.00 76.25 556 LEU A N 1
ATOM 4393 C CA . LEU A 1 556 ? 31.867 -18.906 -64.589 1.00 76.25 556 LEU A CA 1
ATOM 4394 C C . LEU A 1 556 ? 30.470 -18.823 -65.222 1.00 76.25 556 LEU A C 1
ATOM 4396 O O . LEU A 1 556 ? 29.527 -18.407 -64.552 1.00 76.25 556 LEU A O 1
ATOM 4400 N N . ASN A 1 557 ? 30.312 -19.238 -66.482 1.00 78.94 557 ASN A N 1
ATOM 4401 C CA . ASN A 1 557 ? 29.009 -19.262 -67.145 1.00 78.94 557 ASN A CA 1
ATOM 4402 C C . ASN A 1 557 ? 28.078 -20.342 -66.560 1.00 78.94 557 ASN A C 1
ATOM 4404 O O . ASN A 1 557 ? 26.887 -20.086 -66.396 1.00 78.94 557 ASN A O 1
ATOM 4408 N N . ILE A 1 558 ? 28.615 -21.510 -66.188 1.00 82.62 558 ILE A N 1
ATOM 4409 C CA . ILE A 1 558 ? 27.870 -22.558 -65.470 1.00 82.62 558 ILE A CA 1
ATOM 4410 C C . ILE A 1 558 ? 27.459 -22.060 -64.076 1.00 82.62 558 ILE A C 1
ATOM 4412 O O . ILE A 1 558 ? 26.279 -22.116 -63.740 1.00 82.62 558 ILE A O 1
ATOM 4416 N N . GLU A 1 559 ? 28.378 -21.471 -63.298 1.00 78.12 559 GLU A N 1
ATOM 4417 C CA . GLU A 1 559 ? 28.040 -20.876 -61.995 1.00 78.12 559 GLU A CA 1
ATOM 4418 C C . GLU A 1 559 ? 26.977 -19.771 -62.102 1.00 78.12 559 GLU A C 1
ATOM 4420 O O . GLU A 1 559 ? 26.130 -19.644 -61.216 1.00 78.12 559 GLU A O 1
ATOM 4425 N N . LEU A 1 560 ? 27.016 -18.952 -63.158 1.00 80.00 560 LEU A N 1
ATOM 4426 C CA . LEU A 1 560 ? 26.001 -17.930 -63.411 1.00 80.00 560 LEU A CA 1
ATOM 4427 C C . LEU A 1 560 ? 24.634 -18.578 -63.671 1.00 80.00 560 LEU A C 1
ATOM 4429 O O . LEU A 1 560 ? 23.634 -18.156 -63.093 1.00 80.00 560 LEU A O 1
ATOM 4433 N N . GLN A 1 561 ? 24.599 -19.623 -64.499 1.00 79.81 561 GLN A N 1
ATOM 4434 C CA . GLN A 1 561 ? 23.382 -20.341 -64.868 1.00 79.81 561 GLN A CA 1
ATOM 4435 C C . GLN A 1 561 ? 22.751 -21.066 -63.663 1.00 79.81 561 GLN A C 1
ATOM 4437 O O . GLN A 1 561 ? 21.546 -20.925 -63.442 1.00 79.81 561 GLN A O 1
ATOM 4442 N N . ASP A 1 562 ? 23.553 -21.730 -62.826 1.00 80.44 562 ASP A N 1
ATOM 4443 C CA . ASP A 1 562 ? 23.109 -22.364 -61.574 1.00 80.44 562 ASP A CA 1
ATOM 4444 C C . ASP A 1 562 ? 22.574 -21.339 -60.562 1.00 80.44 562 ASP A C 1
ATOM 4446 O O . ASP A 1 562 ? 21.542 -21.557 -59.916 1.00 80.44 562 ASP A O 1
ATOM 4450 N N . LYS A 1 563 ? 23.235 -20.180 -60.433 1.00 77.62 563 LYS A N 1
ATOM 4451 C CA . LYS A 1 563 ? 22.776 -19.093 -59.551 1.00 77.62 563 LYS A CA 1
ATOM 4452 C C . LYS A 1 563 ? 21.471 -18.477 -60.053 1.00 77.62 563 LYS A C 1
ATOM 4454 O O . LYS A 1 563 ? 20.588 -18.222 -59.234 1.00 77.62 563 LYS A O 1
ATOM 4459 N N . THR A 1 564 ? 21.299 -18.308 -61.365 1.00 83.56 564 THR A N 1
ATOM 4460 C CA . THR A 1 564 ? 20.032 -17.852 -61.960 1.00 83.56 564 THR A CA 1
ATOM 4461 C C . THR A 1 564 ? 18.903 -18.857 -61.710 1.00 83.56 564 THR A C 1
ATOM 4463 O O . THR A 1 564 ? 17.863 -18.459 -61.189 1.00 83.56 564 THR A O 1
ATOM 4466 N N . GLN A 1 565 ? 19.112 -20.158 -61.950 1.00 83.06 565 GLN A N 1
ATOM 4467 C CA . GLN A 1 565 ? 18.110 -21.191 -61.629 1.00 83.06 565 GLN A CA 1
ATOM 4468 C C . GLN A 1 565 ? 17.777 -21.228 -60.127 1.00 83.06 565 GLN A C 1
ATOM 4470 O O . GLN A 1 565 ? 16.612 -21.333 -59.740 1.00 83.06 565 GLN A O 1
ATOM 4475 N N . THR A 1 566 ? 18.780 -21.066 -59.258 1.00 80.81 566 THR A N 1
ATOM 4476 C CA . THR A 1 566 ? 18.582 -20.974 -57.802 1.00 80.81 566 THR A CA 1
ATOM 4477 C C . THR A 1 566 ? 17.725 -19.761 -57.423 1.00 80.81 566 THR A C 1
ATOM 4479 O O . THR A 1 566 ? 16.822 -19.874 -56.591 1.00 80.81 566 THR A O 1
ATOM 4482 N N . ILE A 1 567 ? 17.956 -18.604 -58.051 1.00 76.75 567 ILE A N 1
ATOM 4483 C CA . ILE A 1 567 ? 17.149 -17.392 -57.863 1.00 76.75 567 ILE A CA 1
ATOM 4484 C C . ILE A 1 567 ? 15.701 -17.627 -58.326 1.00 76.75 567 ILE A C 1
ATOM 4486 O O . ILE A 1 567 ? 14.771 -17.300 -57.586 1.00 76.75 567 ILE A O 1
ATOM 4490 N N . GLU A 1 568 ? 15.480 -18.252 -59.484 1.00 84.06 568 GLU A N 1
ATOM 4491 C CA . GLU A 1 568 ? 14.137 -18.589 -59.981 1.00 84.06 568 GLU A CA 1
ATOM 4492 C C . GLU A 1 568 ? 13.383 -19.544 -59.041 1.00 84.06 568 GLU A C 1
ATOM 4494 O O . GLU A 1 568 ? 12.221 -19.290 -58.699 1.00 84.06 568 GLU A O 1
ATOM 4499 N N . LEU A 1 569 ? 14.050 -20.586 -58.533 1.00 84.38 569 LEU A N 1
ATOM 4500 C CA . LEU A 1 569 ? 13.493 -21.508 -57.536 1.00 84.38 569 LEU A CA 1
ATOM 4501 C C . LEU A 1 569 ? 13.132 -20.792 -56.224 1.00 84.38 569 LEU A C 1
ATOM 4503 O O . LEU A 1 569 ? 12.062 -21.038 -55.659 1.00 84.38 569 LEU A O 1
ATOM 4507 N N . LEU A 1 570 ? 13.964 -19.854 -55.758 1.00 79.38 570 LEU A N 1
ATOM 4508 C CA . LEU A 1 570 ? 13.672 -19.027 -54.581 1.00 79.38 570 LEU A CA 1
ATOM 4509 C C . LEU A 1 570 ? 12.500 -18.059 -54.822 1.00 79.38 570 LEU A C 1
ATOM 4511 O O . LEU A 1 570 ? 11.672 -17.862 -53.928 1.00 79.38 570 LEU A O 1
ATOM 4515 N N . HIS A 1 571 ? 12.361 -17.498 -56.027 1.00 79.19 571 HIS A N 1
ATOM 4516 C CA . HIS A 1 571 ? 11.187 -16.708 -56.408 1.00 79.19 571 HIS A CA 1
ATOM 4517 C C . HIS A 1 571 ? 9.909 -17.561 -56.455 1.00 79.19 571 HIS A C 1
ATOM 4519 O O . HIS A 1 571 ? 8.862 -17.118 -55.967 1.00 79.19 571 HIS A O 1
ATOM 4525 N N . ALA A 1 572 ? 9.981 -18.793 -56.966 1.00 81.50 572 ALA A N 1
ATOM 4526 C CA . ALA A 1 572 ? 8.868 -19.740 -56.965 1.00 81.50 572 ALA A CA 1
ATOM 4527 C C . ALA A 1 572 ? 8.455 -20.145 -55.536 1.00 81.50 572 ALA A C 1
ATOM 4529 O O . ALA A 1 572 ? 7.266 -20.105 -55.205 1.00 81.50 572 ALA A O 1
ATOM 4530 N N . ALA A 1 573 ? 9.421 -20.444 -54.660 1.00 76.94 573 ALA A N 1
ATOM 4531 C CA . ALA A 1 573 ? 9.183 -20.722 -53.243 1.00 76.94 573 ALA A CA 1
ATOM 4532 C C . ALA A 1 573 ? 8.522 -19.524 -52.535 1.00 76.94 573 ALA A C 1
ATOM 4534 O O . ALA A 1 573 ? 7.437 -19.657 -51.968 1.00 76.94 573 ALA A O 1
ATOM 4535 N N . ARG A 1 574 ? 9.083 -18.315 -52.680 1.00 77.88 574 ARG A N 1
ATOM 4536 C CA . ARG A 1 574 ? 8.521 -17.079 -52.105 1.00 77.88 574 ARG A CA 1
ATOM 4537 C C . ARG A 1 574 ? 7.101 -16.784 -52.608 1.00 77.88 574 ARG A C 1
ATOM 4539 O O . ARG A 1 574 ? 6.280 -16.267 -51.849 1.00 77.88 574 ARG A O 1
ATOM 4546 N N . LYS A 1 575 ? 6.779 -17.121 -53.864 1.00 82.81 575 LYS A N 1
ATOM 4547 C CA . LYS A 1 575 ? 5.419 -17.012 -54.427 1.00 82.81 575 LYS A CA 1
ATOM 4548 C C . LYS A 1 575 ? 4.458 -18.029 -53.792 1.00 82.81 575 LYS A C 1
ATOM 4550 O O . LYS A 1 575 ? 3.338 -17.656 -53.443 1.00 82.81 575 LYS A O 1
ATOM 4555 N N . LYS A 1 576 ? 4.906 -19.274 -53.588 1.00 84.44 576 LYS A N 1
ATOM 4556 C CA . LYS A 1 576 ? 4.156 -20.359 -52.924 1.00 84.44 576 LYS A CA 1
ATOM 4557 C C . LYS A 1 576 ? 3.860 -20.040 -51.454 1.00 84.44 576 LYS A C 1
ATOM 4559 O O . LYS A 1 576 ? 2.723 -20.195 -51.014 1.00 84.44 576 LYS A O 1
ATOM 4564 N N . ASP A 1 577 ? 4.835 -19.509 -50.723 1.00 73.06 577 ASP A N 1
ATOM 4565 C CA . ASP A 1 577 ? 4.656 -19.144 -49.314 1.00 73.06 577 ASP A CA 1
ATOM 4566 C C . ASP A 1 577 ? 3.794 -17.886 -49.143 1.00 73.06 577 ASP A C 1
ATOM 4568 O O . ASP A 1 577 ? 2.946 -17.842 -48.251 1.00 73.06 577 ASP A O 1
ATOM 4572 N N . LYS A 1 578 ? 3.898 -16.901 -50.051 1.00 79.12 578 LYS A N 1
ATOM 4573 C CA . LYS A 1 578 ? 2.976 -15.750 -50.081 1.00 79.12 578 LYS A CA 1
ATOM 4574 C C . LYS A 1 578 ? 1.522 -16.179 -50.332 1.00 79.12 578 LYS A C 1
ATOM 4576 O O . LYS A 1 578 ? 0.614 -15.573 -49.764 1.00 79.12 578 LYS A O 1
ATOM 4581 N N . ALA A 1 579 ? 1.292 -17.218 -51.140 1.00 82.50 579 ALA A N 1
ATOM 4582 C CA . ALA A 1 579 ? -0.042 -17.785 -51.342 1.00 82.50 579 ALA A CA 1
ATOM 4583 C C . ALA A 1 579 ? -0.573 -18.447 -50.056 1.00 82.50 579 ALA A C 1
ATOM 4585 O O . ALA A 1 579 ? -1.633 -18.050 -49.573 1.00 82.50 579 ALA A O 1
ATOM 4586 N N . LYS A 1 580 ? 0.206 -19.349 -49.439 1.00 81.12 580 LYS A N 1
ATOM 4587 C CA . LYS A 1 580 ? -0.141 -19.997 -48.156 1.00 81.12 580 LYS A CA 1
ATOM 4588 C C . LYS A 1 580 ? -0.392 -18.999 -47.020 1.00 81.12 580 LYS A C 1
ATOM 4590 O O . LYS A 1 580 ? -1.266 -19.214 -46.185 1.00 81.12 580 LYS A O 1
ATOM 4595 N N . ALA A 1 581 ? 0.368 -17.904 -46.967 1.00 66.81 581 ALA A N 1
ATOM 4596 C CA . ALA A 1 581 ? 0.167 -16.849 -45.976 1.00 66.81 581 ALA A CA 1
ATOM 4597 C C . ALA A 1 581 ? -1.175 -16.120 -46.176 1.00 66.81 581 ALA A C 1
ATOM 4599 O O . ALA A 1 581 ? -1.884 -15.875 -45.202 1.00 66.81 581 ALA A O 1
ATOM 4600 N N . LYS A 1 582 ? -1.557 -15.825 -47.429 1.00 78.62 582 LYS A N 1
ATOM 4601 C CA . LYS A 1 582 ? -2.857 -15.212 -47.752 1.00 78.62 582 LYS A CA 1
ATOM 4602 C C . LYS A 1 582 ? -4.027 -16.154 -47.440 1.00 78.62 582 LYS A C 1
ATOM 4604 O O . LYS A 1 582 ? -5.039 -15.706 -46.913 1.00 78.62 582 LYS A O 1
ATOM 4609 N N . GLU A 1 583 ? -3.873 -17.441 -47.734 1.00 83.62 583 GLU A N 1
ATOM 4610 C CA . GLU A 1 583 ? -4.848 -18.494 -47.426 1.00 83.62 583 GLU A CA 1
ATOM 4611 C C . GLU A 1 583 ? -5.099 -18.610 -45.912 1.00 83.62 583 GLU A C 1
ATOM 4613 O O . GLU A 1 583 ? -6.241 -18.505 -45.466 1.00 83.62 583 GLU A O 1
ATOM 4618 N N . LYS A 1 584 ? -4.033 -18.703 -45.103 1.00 75.75 584 LYS A N 1
ATOM 4619 C CA . LYS A 1 584 ? -4.143 -18.724 -43.634 1.00 75.75 584 LYS A CA 1
ATOM 4620 C C . LYS A 1 584 ? -4.763 -17.450 -43.055 1.00 75.75 584 LYS A C 1
ATOM 4622 O O . LYS A 1 584 ? -5.540 -17.543 -42.111 1.00 75.75 584 LYS A O 1
ATOM 4627 N N . ALA A 1 585 ? -4.450 -16.279 -43.615 1.00 63.81 585 ALA A N 1
ATOM 4628 C CA . ALA A 1 585 ? -5.059 -15.021 -43.185 1.00 63.81 585 ALA A CA 1
ATOM 4629 C C . ALA A 1 585 ? -6.577 -14.996 -43.449 1.00 63.81 585 ALA A C 1
ATOM 4631 O O . ALA A 1 585 ? -7.341 -14.637 -42.558 1.00 63.81 585 ALA A O 1
ATOM 4632 N N . ALA A 1 586 ? -7.019 -15.446 -44.629 1.00 77.25 586 ALA A N 1
ATOM 4633 C CA . ALA A 1 586 ? -8.441 -15.523 -44.970 1.00 77.25 586 ALA A CA 1
ATOM 4634 C C . ALA A 1 586 ? -9.208 -16.541 -44.102 1.00 77.25 586 ALA A C 1
ATOM 4636 O O . ALA A 1 586 ? -10.347 -16.283 -43.712 1.00 77.25 586 ALA A O 1
ATOM 4637 N N . GLN A 1 587 ? -8.584 -17.673 -43.757 1.00 76.75 587 GLN A N 1
ATOM 4638 C CA . GLN A 1 587 ? -9.175 -18.654 -42.843 1.00 76.75 587 GLN A CA 1
ATOM 4639 C C . GLN A 1 587 ? -9.332 -18.084 -41.422 1.00 76.75 587 GLN A C 1
ATOM 4641 O O . GLN A 1 587 ? -10.417 -18.179 -40.853 1.00 76.75 587 GLN A O 1
ATOM 4646 N N . ALA A 1 588 ? -8.306 -17.413 -40.886 1.00 64.88 588 ALA A N 1
ATOM 4647 C CA . ALA A 1 588 ? -8.383 -16.764 -39.575 1.00 64.88 588 ALA A CA 1
ATOM 4648 C C . ALA A 1 588 ? -9.433 -15.632 -39.537 1.00 64.88 588 ALA A C 1
ATOM 4650 O O . ALA A 1 588 ? -10.151 -15.484 -38.551 1.00 64.88 588 ALA A O 1
ATOM 4651 N N . GLU A 1 589 ? -9.580 -14.860 -40.620 1.00 72.75 589 GLU A N 1
ATOM 4652 C CA . GLU A 1 589 ? -10.625 -13.832 -40.739 1.00 72.75 589 GLU A CA 1
ATOM 4653 C C . GLU A 1 589 ? -12.040 -14.445 -40.738 1.00 72.75 589 GLU A C 1
ATOM 4655 O O . GLU A 1 589 ? -12.961 -13.896 -40.128 1.00 72.75 589 GLU A O 1
ATOM 4660 N N . LYS A 1 590 ? -12.216 -15.608 -41.380 1.00 84.88 590 LYS A N 1
ATOM 4661 C CA . LYS A 1 590 ? -13.474 -16.368 -41.383 1.00 84.88 590 LYS A CA 1
ATOM 4662 C C . LYS A 1 590 ? -13.809 -16.922 -39.994 1.00 84.88 590 LYS A C 1
ATOM 4664 O O . LYS A 1 590 ? -14.950 -16.798 -39.555 1.00 84.88 590 LYS A O 1
ATOM 4669 N N . GLU A 1 591 ? -12.828 -17.498 -39.303 1.00 78.50 591 GLU A N 1
ATOM 4670 C CA . GLU A 1 591 ? -12.974 -18.018 -37.935 1.00 78.50 591 GLU A CA 1
ATOM 4671 C C . GLU A 1 591 ? -13.307 -16.896 -36.939 1.00 78.50 591 GLU A C 1
ATOM 4673 O O . GLU A 1 591 ? -14.242 -17.032 -36.151 1.00 78.50 591 GLU A O 1
ATOM 4678 N N . PHE A 1 592 ? -12.634 -15.744 -37.040 1.00 76.38 592 PHE A N 1
ATOM 4679 C CA . PHE A 1 592 ? -12.927 -14.567 -36.219 1.00 76.38 592 PHE A CA 1
ATOM 4680 C C . PHE A 1 592 ? -14.355 -14.039 -36.437 1.00 76.38 592 PHE A C 1
ATOM 4682 O O . PHE A 1 592 ? -15.069 -13.763 -35.473 1.00 76.38 592 PHE A O 1
ATOM 4689 N N . LYS A 1 593 ? -14.818 -13.955 -37.693 1.00 81.31 593 LYS A N 1
ATOM 4690 C CA . LYS A 1 593 ? -16.197 -13.539 -38.013 1.00 81.31 593 LYS A CA 1
ATOM 4691 C C . LYS A 1 593 ? -17.248 -14.529 -37.499 1.00 81.31 593 LYS A C 1
ATOM 4693 O O . LYS A 1 593 ? -18.310 -14.096 -37.058 1.00 81.31 593 LYS A O 1
ATOM 4698 N N . ALA A 1 594 ? -16.954 -15.831 -37.509 1.00 81.19 594 ALA A N 1
ATOM 4699 C CA . ALA A 1 594 ? -17.832 -16.845 -36.925 1.00 81.19 594 ALA A CA 1
ATOM 4700 C C . ALA A 1 594 ? -17.914 -16.725 -35.391 1.00 81.19 594 ALA A C 1
ATOM 4702 O O . ALA A 1 594 ? -19.012 -16.758 -34.836 1.00 81.19 594 ALA A O 1
ATOM 4703 N N . ALA A 1 595 ? -16.779 -16.517 -34.713 1.00 78.12 595 ALA A N 1
ATOM 4704 C CA . ALA A 1 595 ? -16.735 -16.308 -33.265 1.00 78.12 595 ALA A CA 1
ATOM 4705 C C . ALA A 1 595 ? -17.489 -15.035 -32.833 1.00 78.12 595 ALA A C 1
ATOM 4707 O O . ALA A 1 595 ? -18.270 -15.076 -31.884 1.00 78.12 595 ALA A O 1
ATOM 4708 N N . LEU A 1 596 ? -17.323 -13.930 -33.570 1.00 80.00 596 LEU A N 1
ATOM 4709 C CA . LEU A 1 596 ? -18.030 -12.670 -33.319 1.00 80.00 596 LEU A CA 1
ATOM 4710 C C . LEU A 1 596 ? -19.555 -12.816 -33.475 1.00 80.00 596 LEU A C 1
ATOM 4712 O O . LEU A 1 596 ? -20.314 -12.282 -32.667 1.00 80.00 596 LEU A O 1
ATOM 4716 N N . LEU A 1 597 ? -20.014 -13.565 -34.486 1.00 86.75 597 LEU A N 1
ATOM 4717 C CA . LEU A 1 597 ? -21.440 -13.845 -34.673 1.00 86.75 597 LEU A CA 1
ATOM 4718 C C . LEU A 1 597 ? -22.000 -14.705 -33.529 1.00 86.75 597 LEU A C 1
ATOM 4720 O O . LEU A 1 597 ? -23.057 -14.381 -32.993 1.00 86.75 597 LEU A O 1
ATOM 4724 N N . ALA A 1 598 ? -21.275 -15.750 -33.116 1.00 82.38 598 ALA A N 1
ATOM 4725 C CA . ALA A 1 598 ? -21.666 -16.586 -31.982 1.00 82.38 598 ALA A CA 1
ATOM 4726 C C . ALA A 1 598 ? -21.783 -15.763 -30.684 1.00 82.38 598 ALA A C 1
ATOM 4728 O O . ALA A 1 598 ? -22.800 -15.851 -29.993 1.00 82.38 598 ALA A O 1
ATOM 4729 N N . GLN A 1 599 ? -20.803 -14.895 -30.402 1.00 80.19 599 GLN A N 1
ATOM 4730 C CA . GLN A 1 599 ? -20.834 -13.985 -29.252 1.00 80.19 599 GLN A CA 1
ATOM 4731 C C . GLN A 1 599 ? -22.058 -13.057 -29.285 1.00 80.19 599 GLN A C 1
ATOM 4733 O O . GLN A 1 599 ? -22.730 -12.907 -28.265 1.00 80.19 599 GLN A O 1
ATOM 4738 N N . LYS A 1 600 ? -22.398 -12.486 -30.450 1.00 82.25 600 LYS A N 1
ATOM 4739 C CA . LYS A 1 600 ? -23.601 -11.652 -30.614 1.00 82.25 600 LYS A CA 1
ATOM 4740 C C . LYS A 1 600 ? -24.879 -12.433 -30.288 1.00 82.25 600 LYS A C 1
ATOM 4742 O O . LYS A 1 600 ? -25.663 -11.971 -29.468 1.00 82.25 600 LYS A O 1
ATOM 4747 N N . THR A 1 601 ? -25.033 -13.645 -30.830 1.00 84.31 601 THR A N 1
ATOM 4748 C CA . THR A 1 601 ? -26.219 -14.483 -30.562 1.00 84.31 601 THR A CA 1
ATOM 4749 C C . THR A 1 601 ? -26.329 -14.971 -29.115 1.00 84.31 601 THR A C 1
ATOM 4751 O O . THR A 1 601 ? -27.425 -15.301 -28.668 1.00 84.31 601 THR A O 1
ATOM 4754 N N . GLN A 1 602 ? -25.218 -15.024 -28.372 1.00 81.69 602 GLN A N 1
ATOM 4755 C CA . GLN A 1 602 ? -25.244 -15.324 -26.941 1.00 81.69 602 GLN A CA 1
ATOM 4756 C C . GLN A 1 602 ? -25.734 -14.109 -26.144 1.00 81.69 602 GLN A C 1
ATOM 4758 O O . GLN A 1 602 ? -26.661 -14.239 -25.351 1.00 81.69 602 GLN A O 1
ATOM 4763 N N . LEU A 1 603 ? -25.181 -12.921 -26.419 1.00 77.75 603 LEU A N 1
ATOM 4764 C CA . LEU A 1 603 ? -25.601 -11.675 -25.770 1.00 77.75 603 LEU A CA 1
ATOM 4765 C C . LEU A 1 603 ? -27.080 -11.352 -26.031 1.00 77.75 603 LEU A C 1
ATOM 4767 O O . LEU A 1 603 ? -27.773 -10.913 -25.121 1.00 77.75 603 LEU A O 1
ATOM 4771 N N . GLU A 1 604 ? -27.584 -11.618 -27.238 1.00 82.81 604 GLU A N 1
ATOM 4772 C CA . GLU A 1 604 ? -29.004 -11.438 -27.578 1.00 82.81 604 GLU A CA 1
ATOM 4773 C C . GLU A 1 604 ? -29.921 -12.329 -26.721 1.00 82.81 604 GLU A C 1
ATOM 4775 O O . GLU A 1 604 ? -30.899 -11.833 -26.166 1.00 82.81 604 GLU A O 1
ATOM 4780 N N . LYS A 1 605 ? -29.560 -13.603 -26.512 1.00 88.06 605 LYS A N 1
ATOM 4781 C CA . LYS A 1 605 ? -30.292 -14.520 -25.615 1.00 88.06 605 LYS A CA 1
ATOM 4782 C C . LYS A 1 605 ? -30.192 -14.143 -24.141 1.00 88.06 605 LYS A C 1
ATOM 4784 O O . LYS A 1 605 ? -31.105 -14.423 -23.371 1.00 88.06 605 LYS A O 1
ATOM 4789 N N . ASP A 1 606 ? -29.069 -13.573 -23.716 1.00 75.94 606 ASP A N 1
ATOM 4790 C CA . ASP A 1 606 ? -28.901 -13.162 -22.324 1.00 75.94 606 ASP A CA 1
ATOM 4791 C C . ASP A 1 606 ? -29.658 -11.854 -22.030 1.00 75.94 606 ASP A C 1
ATOM 4793 O O . ASP A 1 606 ? -30.194 -11.710 -20.936 1.00 75.94 606 ASP A O 1
ATOM 4797 N N . ILE A 1 607 ? -29.823 -10.966 -23.020 1.00 81.38 607 ILE A N 1
ATOM 4798 C CA . ILE A 1 607 ? -30.750 -9.821 -22.952 1.00 81.38 607 ILE A CA 1
ATOM 4799 C C . ILE A 1 607 ? -32.212 -10.295 -22.881 1.00 81.38 607 ILE A C 1
ATOM 4801 O O . ILE A 1 607 ? -32.976 -9.773 -22.073 1.00 81.38 607 ILE A O 1
ATOM 4805 N N . GLU A 1 608 ? -32.596 -11.297 -23.678 1.00 82.31 608 GLU A N 1
ATOM 4806 C CA . GLU A 1 608 ? -33.953 -11.873 -23.692 1.00 82.31 608 GLU A CA 1
ATOM 4807 C C . GLU A 1 608 ? -34.365 -12.382 -22.293 1.00 82.31 608 GLU A C 1
ATOM 4809 O O . GLU A 1 608 ? -35.382 -11.954 -21.751 1.00 82.31 608 GLU A O 1
ATOM 4814 N N . LYS A 1 609 ? -33.496 -13.153 -21.620 1.00 84.00 609 LYS A N 1
ATOM 4815 C CA . LYS A 1 609 ? -33.713 -13.603 -20.225 1.00 84.00 609 LYS A CA 1
ATOM 4816 C C . LYS A 1 609 ? -33.864 -12.455 -19.221 1.00 84.00 609 LYS A C 1
ATOM 4818 O O . LYS A 1 609 ? -34.643 -12.565 -18.277 1.00 84.00 609 LYS A O 1
ATOM 4823 N N . GLN A 1 610 ? -33.092 -11.377 -19.380 1.00 79.50 610 GLN A N 1
ATOM 4824 C CA . GLN A 1 610 ? -33.178 -10.209 -18.493 1.00 79.50 610 GLN A CA 1
ATOM 4825 C C . GLN A 1 610 ? -34.504 -9.459 -18.689 1.00 79.50 610 GLN A C 1
ATOM 4827 O O . GLN A 1 610 ? -35.055 -8.925 -17.727 1.00 79.50 610 GLN A O 1
ATOM 4832 N N . LEU A 1 611 ? -35.059 -9.471 -19.907 1.00 83.00 611 LEU A N 1
ATOM 4833 C CA . LEU A 1 611 ? -36.379 -8.917 -20.201 1.00 83.00 611 LEU A CA 1
ATOM 4834 C C . LEU A 1 611 ? -37.502 -9.730 -19.533 1.00 83.00 611 LEU A C 1
ATOM 4836 O O . LEU A 1 611 ? -38.418 -9.142 -18.957 1.00 83.00 611 LEU A O 1
ATOM 4840 N N . ASP A 1 612 ? -37.424 -11.062 -19.570 1.00 82.38 612 ASP A N 1
ATOM 4841 C CA . ASP A 1 612 ? -38.393 -11.953 -18.912 1.00 82.38 612 ASP A CA 1
ATOM 4842 C C . ASP A 1 612 ? -38.342 -11.820 -17.379 1.00 82.38 612 ASP A C 1
ATOM 4844 O O . ASP A 1 612 ? -39.376 -11.743 -16.706 1.00 82.38 612 ASP A O 1
ATOM 4848 N N . PHE A 1 613 ? -37.137 -11.707 -16.810 1.00 81.75 613 PHE A N 1
ATOM 4849 C CA . PHE A 1 613 ? -36.950 -11.464 -15.378 1.00 81.75 613 PHE A CA 1
ATOM 4850 C C . PHE A 1 613 ? -37.521 -10.102 -14.947 1.00 81.75 613 PHE A C 1
ATOM 4852 O O . PHE A 1 613 ? -38.237 -10.019 -13.948 1.00 81.75 613 PHE A O 1
ATOM 4859 N N . ALA A 1 614 ? -37.298 -9.046 -15.737 1.00 78.00 614 ALA A N 1
ATOM 4860 C CA . ALA A 1 614 ? -37.878 -7.728 -15.483 1.00 78.00 614 ALA A CA 1
ATOM 4861 C C . ALA A 1 614 ? -39.418 -7.731 -15.560 1.00 78.00 614 ALA A C 1
ATOM 4863 O O . ALA A 1 614 ? -40.072 -7.102 -14.728 1.00 78.00 614 ALA A O 1
ATOM 4864 N N . GLN A 1 615 ? -40.012 -8.466 -16.508 1.00 82.19 615 GLN A N 1
ATOM 4865 C CA . GLN A 1 615 ? -41.469 -8.652 -16.576 1.00 82.19 615 GLN A CA 1
ATOM 4866 C C . GLN A 1 615 ? -42.014 -9.394 -15.346 1.00 82.19 615 GLN A C 1
ATOM 4868 O O . GLN A 1 615 ? -43.044 -8.997 -14.801 1.00 82.19 615 GLN A O 1
ATOM 4873 N N . THR A 1 616 ? -41.296 -10.412 -14.864 1.00 80.38 616 THR A N 1
ATOM 4874 C CA . THR A 1 616 ? -41.657 -11.153 -13.642 1.00 80.38 616 THR A CA 1
ATOM 4875 C C . THR A 1 616 ? -41.684 -10.228 -12.419 1.00 80.38 616 THR A C 1
ATOM 4877 O O . THR A 1 616 ? -42.702 -10.139 -11.736 1.00 80.38 616 THR A O 1
ATOM 4880 N N . LEU A 1 617 ? -40.630 -9.428 -12.212 1.00 79.19 617 LEU A N 1
ATOM 4881 C CA . LEU A 1 617 ? -40.556 -8.461 -11.106 1.00 79.19 617 LEU A CA 1
ATOM 4882 C C . LEU A 1 617 ? -41.674 -7.400 -11.134 1.00 79.19 617 LEU A C 1
ATOM 4884 O O . LEU A 1 617 ? -42.108 -6.926 -10.082 1.00 79.19 617 LEU A O 1
ATOM 4888 N N . VAL A 1 618 ? -42.156 -7.010 -12.319 1.00 81.12 618 VAL A N 1
ATOM 4889 C CA . VAL A 1 618 ? -43.294 -6.083 -12.457 1.00 81.12 618 VAL A CA 1
ATOM 4890 C C . VAL A 1 618 ? -44.610 -6.739 -12.017 1.00 81.12 618 VAL A C 1
ATOM 4892 O O . VAL A 1 618 ? -45.433 -6.066 -11.393 1.00 81.12 618 VAL A O 1
ATOM 4895 N N . ALA A 1 619 ? -44.797 -8.037 -12.276 1.00 82.62 619 ALA A N 1
ATOM 4896 C CA . ALA A 1 619 ? -45.956 -8.789 -11.795 1.00 82.62 619 ALA A CA 1
ATOM 4897 C C . ALA A 1 619 ? -45.925 -8.971 -10.265 1.00 82.62 619 ALA A C 1
ATOM 4899 O O . ALA A 1 619 ? -46.913 -8.660 -9.596 1.00 82.62 619 ALA A O 1
ATOM 4900 N N . ASP A 1 620 ? -44.780 -9.369 -9.701 1.00 80.44 620 ASP A N 1
ATOM 4901 C CA . ASP A 1 620 ? -44.602 -9.527 -8.249 1.00 80.44 620 ASP A CA 1
ATOM 4902 C C . ASP A 1 620 ? -44.862 -8.208 -7.502 1.00 80.44 620 ASP A C 1
ATOM 4904 O O . ASP A 1 620 ? -45.562 -8.172 -6.486 1.00 80.44 620 ASP A O 1
ATOM 4908 N N . LYS A 1 621 ? -44.371 -7.087 -8.051 1.00 82.12 621 LYS A N 1
ATOM 4909 C CA . LYS A 1 621 ? -44.626 -5.741 -7.521 1.00 82.12 621 LYS A CA 1
ATOM 4910 C C . LYS A 1 621 ? -46.116 -5.381 -7.514 1.00 82.12 621 LYS A C 1
ATOM 4912 O O . LYS A 1 621 ? -46.566 -4.722 -6.577 1.00 82.12 621 LYS A O 1
ATOM 4917 N N . ALA A 1 622 ? -46.882 -5.789 -8.526 1.00 83.81 622 ALA A N 1
ATOM 4918 C CA . ALA A 1 622 ? -48.318 -5.514 -8.591 1.00 83.81 622 ALA A CA 1
ATOM 4919 C C . ALA A 1 622 ? -49.107 -6.293 -7.521 1.00 83.81 622 ALA A C 1
ATOM 4921 O O . ALA A 1 622 ? -49.984 -5.724 -6.868 1.00 83.81 622 ALA A O 1
ATOM 4922 N N . GLU A 1 623 ? -48.764 -7.562 -7.283 1.00 85.31 623 GLU A N 1
ATOM 4923 C CA . GLU A 1 623 ? -49.404 -8.362 -6.231 1.00 85.31 623 GLU A CA 1
ATOM 4924 C C . GLU A 1 623 ? -48.998 -7.885 -4.821 1.00 85.31 623 GLU A C 1
ATOM 4926 O O . GLU A 1 623 ? -49.844 -7.818 -3.929 1.00 85.31 623 GLU A O 1
ATOM 4931 N N . LEU A 1 624 ? -47.748 -7.444 -4.626 1.00 77.44 624 LEU A N 1
ATOM 4932 C CA . LEU A 1 624 ? -47.294 -6.818 -3.375 1.00 77.44 624 LEU A CA 1
ATOM 4933 C C . LEU A 1 624 ? -48.050 -5.520 -3.043 1.00 77.44 624 LEU A C 1
ATOM 4935 O O . LEU A 1 624 ? -48.431 -5.320 -1.890 1.00 77.44 624 LEU A O 1
ATOM 4939 N N . VAL A 1 625 ? -48.324 -4.653 -4.027 1.00 83.19 625 VAL A N 1
ATOM 4940 C CA . VAL A 1 625 ? -49.151 -3.444 -3.815 1.00 83.19 625 VAL A CA 1
ATOM 4941 C C . VAL A 1 625 ? -50.551 -3.823 -3.323 1.00 83.19 625 VAL A C 1
ATOM 4943 O O . VAL A 1 625 ? -51.013 -3.298 -2.312 1.00 83.19 625 VAL A O 1
ATOM 4946 N N . LYS A 1 626 ? -51.183 -4.805 -3.969 1.00 88.38 626 LYS A N 1
ATOM 4947 C CA . LYS A 1 626 ? -52.506 -5.333 -3.608 1.00 88.38 626 LYS A CA 1
ATOM 4948 C C . LYS A 1 626 ? -52.546 -5.957 -2.201 1.00 88.38 626 LYS A C 1
ATOM 4950 O O . LYS A 1 626 ? -53.547 -5.821 -1.497 1.00 88.38 626 LYS A O 1
ATOM 4955 N N . GLN A 1 627 ? -51.456 -6.577 -1.745 1.00 82.88 627 GLN A N 1
ATOM 4956 C CA . GLN A 1 627 ? -51.324 -7.056 -0.362 1.00 82.88 627 GLN A CA 1
ATOM 4957 C C . GLN A 1 627 ? -51.178 -5.900 0.647 1.00 82.88 627 GLN A C 1
ATOM 4959 O O . GLN A 1 627 ? -51.822 -5.920 1.698 1.00 82.88 627 GLN A O 1
ATOM 4964 N N . CYS A 1 628 ? -50.412 -4.853 0.323 1.00 78.06 628 CYS A N 1
ATOM 4965 C CA . CYS A 1 628 ? -50.299 -3.647 1.154 1.00 78.06 628 CYS A CA 1
ATOM 4966 C C . CYS A 1 628 ? -51.636 -2.890 1.300 1.00 78.06 628 CYS A C 1
ATOM 4968 O O . CYS A 1 628 ? -51.957 -2.396 2.386 1.00 78.06 628 CYS A O 1
ATOM 4970 N N . GLU A 1 629 ? -52.440 -2.825 0.236 1.00 83.56 629 GLU A N 1
ATOM 4971 C CA . GLU A 1 629 ? -53.793 -2.247 0.258 1.00 83.56 629 GLU A CA 1
ATOM 4972 C C . GLU A 1 629 ? -54.748 -3.052 1.158 1.00 83.56 629 GLU A C 1
ATOM 4974 O O . GLU A 1 629 ? -55.497 -2.474 1.950 1.00 83.56 629 GLU A O 1
ATOM 4979 N N . ALA A 1 630 ? -54.677 -4.387 1.119 1.00 85.38 630 ALA A N 1
ATOM 4980 C CA . ALA A 1 630 ? -55.469 -5.245 2.001 1.00 85.38 630 ALA A CA 1
ATOM 4981 C C . ALA A 1 630 ? -55.108 -5.043 3.488 1.00 85.38 630 ALA A C 1
ATOM 4983 O O . ALA A 1 630 ? -55.995 -4.852 4.324 1.00 85.38 630 ALA A O 1
ATOM 4984 N N . ILE A 1 631 ? -53.810 -5.012 3.814 1.00 81.50 631 ILE A N 1
ATOM 4985 C CA . ILE A 1 631 ? -53.322 -4.820 5.189 1.00 81.50 631 ILE A CA 1
ATOM 4986 C C . ILE A 1 631 ? -53.684 -3.425 5.727 1.00 81.50 631 ILE A C 1
ATOM 4988 O O . ILE A 1 631 ? -54.071 -3.296 6.888 1.00 81.50 631 ILE A O 1
ATOM 4992 N N . THR A 1 632 ? -53.616 -2.371 4.906 1.00 79.19 632 THR A N 1
ATOM 4993 C CA . THR A 1 632 ? -54.006 -1.014 5.344 1.00 79.19 632 THR A CA 1
ATOM 4994 C C . THR A 1 632 ? -55.516 -0.870 5.560 1.00 79.19 632 THR A C 1
ATOM 4996 O O . THR A 1 632 ? -55.929 -0.187 6.502 1.00 79.19 632 THR A O 1
ATOM 4999 N N . ALA A 1 633 ? -56.350 -1.568 4.781 1.00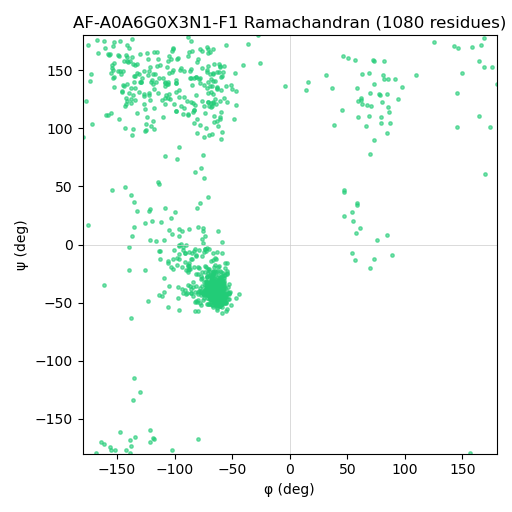 83.38 633 ALA A N 1
ATOM 5000 C CA . ALA A 1 633 ? -57.790 -1.650 5.038 1.00 83.38 633 ALA A 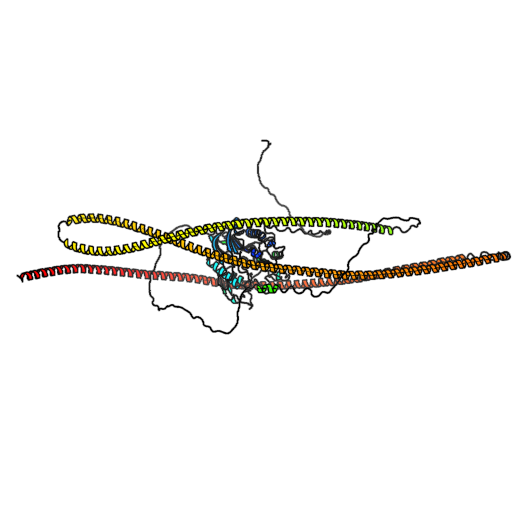CA 1
ATOM 5001 C C . ALA A 1 633 ? -58.113 -2.377 6.361 1.00 83.38 633 ALA A C 1
ATOM 5003 O O . ALA A 1 633 ? -58.987 -1.939 7.116 1.00 83.38 633 ALA A O 1
ATOM 5004 N N . GLU A 1 634 ? -57.393 -3.457 6.682 1.00 81.81 634 GLU A N 1
ATOM 5005 C CA . GLU A 1 634 ? -57.569 -4.192 7.941 1.00 81.81 634 GLU A CA 1
ATOM 5006 C C . GLU A 1 634 ? -57.041 -3.417 9.163 1.00 81.81 634 GLU A C 1
ATOM 5008 O O . GLU A 1 634 ? -57.700 -3.393 10.207 1.00 81.81 634 GLU A O 1
ATOM 5013 N N . LEU A 1 635 ? -55.923 -2.694 9.021 1.00 77.38 635 LEU A N 1
ATOM 5014 C CA . LEU A 1 635 ? -55.390 -1.803 10.057 1.00 77.38 635 LEU A CA 1
ATOM 5015 C C . LEU A 1 635 ? -56.398 -0.706 10.430 1.00 77.38 635 LEU A C 1
ATOM 5017 O O . LEU A 1 635 ? -56.683 -0.507 11.610 1.00 77.38 635 LEU A O 1
ATOM 5021 N N . LYS A 1 636 ? -57.008 -0.044 9.439 1.00 81.94 636 LYS A N 1
ATOM 5022 C CA . LYS A 1 636 ? -58.034 0.979 9.693 1.00 81.94 636 LYS A CA 1
ATOM 5023 C C . LYS A 1 636 ? -59.225 0.403 10.472 1.00 81.94 636 LYS A C 1
ATOM 5025 O O . LYS A 1 636 ? -59.683 0.992 11.451 1.00 81.94 636 LYS A O 1
ATOM 5030 N N . LYS A 1 637 ? -59.674 -0.796 10.091 1.00 83.75 637 LYS A N 1
ATOM 5031 C CA . LYS A 1 637 ? -60.765 -1.524 10.756 1.00 83.75 637 LYS A CA 1
ATOM 5032 C C . LYS A 1 637 ? -60.415 -1.968 12.185 1.00 83.75 637 LYS A C 1
ATOM 5034 O O . LYS A 1 637 ? -61.322 -2.150 12.997 1.00 83.75 637 LYS A O 1
ATOM 5039 N N . SER A 1 638 ? -59.135 -2.150 12.524 1.00 73.38 638 SER A N 1
ATOM 5040 C CA . SER A 1 638 ? -58.717 -2.423 13.907 1.00 73.38 638 SER A CA 1
ATOM 5041 C C . SER A 1 638 ? -58.691 -1.145 14.756 1.00 73.38 638 SER A C 1
ATOM 5043 O O . SER A 1 638 ? -59.206 -1.162 15.874 1.00 73.38 638 SER A O 1
ATOM 5045 N N . GLN A 1 639 ? -58.224 -0.019 14.205 1.00 76.38 639 GLN A N 1
ATOM 5046 C CA . GLN A 1 639 ? -58.249 1.290 14.876 1.00 76.38 639 GLN A CA 1
ATOM 5047 C C . GLN A 1 639 ? -59.680 1.745 15.212 1.00 76.38 639 GLN A C 1
ATOM 5049 O O . GLN A 1 639 ? -59.943 2.145 16.346 1.00 76.38 639 GLN A O 1
ATOM 5054 N N . GLU A 1 640 ? -60.627 1.595 14.280 1.00 80.81 640 GLU A N 1
ATOM 5055 C CA . GLU A 1 640 ? -62.051 1.898 14.511 1.00 80.81 640 GLU A CA 1
ATOM 5056 C C . GLU A 1 640 ? -62.650 1.066 15.666 1.00 80.81 640 GLU A C 1
ATOM 5058 O O . GLU A 1 640 ? -63.463 1.570 16.443 1.00 80.81 640 GLU A O 1
ATOM 5063 N N . ARG A 1 641 ? -62.212 -0.191 15.842 1.00 80.50 641 ARG A N 1
ATOM 5064 C CA . ARG A 1 641 ? -62.639 -1.048 16.967 1.00 80.50 641 ARG A CA 1
ATOM 5065 C C . ARG A 1 641 ? -62.005 -0.626 18.293 1.00 80.50 641 ARG A C 1
ATOM 5067 O O . ARG A 1 641 ? -62.704 -0.623 19.303 1.00 80.50 641 ARG A O 1
ATOM 5074 N N . ILE A 1 642 ? -60.724 -0.248 18.290 1.00 76.25 642 ILE A N 1
ATOM 5075 C CA . ILE A 1 642 ? -60.016 0.246 19.484 1.00 76.25 642 ILE A CA 1
ATOM 5076 C C . ILE A 1 642 ? -60.693 1.521 20.008 1.00 76.25 642 ILE A C 1
ATOM 5078 O O . ILE A 1 642 ? -61.008 1.602 21.196 1.00 76.25 642 ILE A O 1
ATOM 5082 N N . GLN A 1 643 ? -61.013 2.470 19.123 1.00 76.62 643 GLN A N 1
ATOM 5083 C CA . GLN A 1 643 ? -61.707 3.706 19.496 1.00 76.62 643 GLN A CA 1
ATOM 5084 C C . GLN A 1 643 ? -63.097 3.436 20.107 1.00 76.62 643 GLN A C 1
ATOM 5086 O O . GLN A 1 643 ? -63.445 4.016 21.135 1.00 76.62 643 GLN A O 1
ATOM 5091 N N . GLN A 1 644 ? -63.868 2.497 19.547 1.00 76.06 644 GLN A N 1
ATOM 5092 C CA . GLN A 1 644 ? -65.160 2.092 20.118 1.00 76.06 644 GLN A CA 1
ATOM 5093 C C . GLN A 1 644 ? -65.025 1.439 21.505 1.00 76.06 644 GLN A C 1
ATOM 5095 O O . GLN A 1 644 ? -65.886 1.642 22.366 1.00 76.06 644 GLN A O 1
ATOM 5100 N N . THR A 1 645 ? -63.953 0.677 21.760 1.00 72.88 645 THR A N 1
ATOM 5101 C CA . THR A 1 645 ? -63.691 0.134 23.104 1.00 72.88 645 THR A CA 1
ATOM 5102 C C . THR A 1 645 ? -63.262 1.210 24.102 1.00 72.88 645 THR A C 1
ATOM 5104 O O . THR A 1 645 ? -63.759 1.196 25.227 1.00 72.88 645 THR A O 1
ATOM 5107 N N . GLU A 1 646 ? -62.439 2.177 23.686 1.00 72.12 646 GLU A N 1
ATOM 5108 C CA . GLU A 1 646 ? -62.009 3.323 24.502 1.00 72.12 646 GLU A CA 1
ATOM 5109 C C . GLU A 1 646 ? -63.223 4.145 24.978 1.00 72.12 646 GLU A C 1
ATOM 5111 O O . GLU A 1 646 ? -63.428 4.340 26.177 1.00 72.12 646 GLU A O 1
ATOM 5116 N N . GLU A 1 647 ? -64.120 4.528 24.062 1.00 77.94 647 GLU A N 1
ATOM 5117 C CA . GLU A 1 647 ? -65.348 5.272 24.386 1.00 77.94 647 GLU A CA 1
ATOM 5118 C C . GLU A 1 647 ? -66.325 4.504 25.296 1.00 77.94 647 GLU A C 1
ATOM 5120 O O . GLU A 1 647 ? -67.100 5.111 26.049 1.00 77.94 647 GLU A O 1
ATOM 5125 N N . SER A 1 648 ? -66.314 3.169 25.239 1.00 68.94 648 SER A N 1
ATOM 5126 C CA . SER A 1 648 ? -67.094 2.316 26.142 1.00 68.94 648 SER A CA 1
ATOM 5127 C C . SER A 1 648 ? -66.470 2.275 27.541 1.00 68.94 648 SER A C 1
ATOM 5129 O O . SER A 1 648 ? -67.180 2.409 28.541 1.00 68.94 648 SER A O 1
ATOM 5131 N N . PHE A 1 649 ? -65.141 2.171 27.626 1.00 70.31 649 PHE A N 1
ATOM 5132 C CA . PHE A 1 649 ? -64.401 2.150 28.888 1.00 70.31 649 PHE A CA 1
ATOM 5133 C C . PHE A 1 649 ? -64.500 3.493 29.631 1.00 70.31 649 PHE A C 1
ATOM 5135 O O . PHE A 1 649 ? -64.767 3.519 30.834 1.00 70.31 649 PHE A O 1
ATOM 5142 N N . GLN A 1 650 ? -64.409 4.613 28.904 1.00 72.75 650 GLN A N 1
ATOM 5143 C CA . GLN A 1 650 ? -64.629 5.969 29.425 1.00 72.75 650 GLN A CA 1
ATOM 5144 C C . GLN A 1 650 ? -66.029 6.132 30.048 1.00 72.75 650 GLN A C 1
ATOM 5146 O O . GLN A 1 650 ? -66.157 6.650 31.161 1.00 72.75 650 GLN A O 1
ATOM 5151 N N . ARG A 1 651 ? -67.087 5.633 29.385 1.00 74.12 651 ARG A N 1
ATOM 5152 C CA . ARG A 1 651 ? -68.452 5.631 29.951 1.00 74.12 651 ARG A CA 1
ATOM 5153 C C . ARG A 1 651 ? -68.539 4.788 31.225 1.00 74.12 651 ARG A C 1
ATOM 5155 O O . ARG A 1 651 ? -69.029 5.279 32.238 1.00 74.12 651 ARG A O 1
ATOM 5162 N N . GLN A 1 652 ? -68.013 3.562 31.210 1.00 73.00 652 GLN A N 1
ATOM 5163 C CA . GLN A 1 652 ? -68.035 2.669 32.378 1.00 73.00 652 GLN A CA 1
ATOM 5164 C C . GLN A 1 652 ? -67.284 3.260 33.586 1.00 73.00 652 GLN A C 1
ATOM 5166 O O . GLN A 1 652 ? -67.762 3.165 34.718 1.00 73.00 652 GLN A O 1
ATOM 5171 N N . MET A 1 653 ? -66.155 3.939 33.356 1.00 68.25 653 MET A N 1
ATOM 5172 C CA . MET A 1 653 ? -65.397 4.634 34.404 1.00 68.25 653 MET A CA 1
ATOM 5173 C C . MET A 1 653 ? -66.130 5.847 34.992 1.00 68.25 653 MET A C 1
ATOM 5175 O O . MET A 1 653 ? -65.958 6.147 36.177 1.00 68.25 653 MET A O 1
ATOM 5179 N N . LYS A 1 654 ? -66.971 6.533 34.209 1.00 75.12 654 LYS A N 1
ATOM 5180 C CA . LYS A 1 654 ? -67.842 7.600 34.720 1.00 75.12 654 LYS A CA 1
ATOM 5181 C C . LYS A 1 654 ? -68.961 7.027 35.598 1.00 75.12 654 LYS A C 1
ATOM 5183 O O . LYS A 1 654 ? -69.089 7.425 36.756 1.00 75.12 654 LYS A O 1
ATOM 5188 N N . ASP A 1 655 ? -69.688 6.034 35.088 1.00 71.69 655 ASP A N 1
ATOM 5189 C CA . ASP A 1 655 ? -70.743 5.310 35.811 1.00 71.69 655 ASP A CA 1
ATOM 5190 C C . ASP A 1 655 ? -70.257 4.748 37.158 1.00 71.69 655 ASP A C 1
ATOM 5192 O O . ASP A 1 655 ? -70.965 4.820 38.165 1.00 71.69 655 ASP A O 1
ATOM 5196 N N . ALA A 1 656 ? -69.041 4.194 37.198 1.00 69.19 656 ALA A N 1
ATOM 5197 C CA . ALA A 1 656 ? -68.447 3.653 38.417 1.00 69.19 656 ALA A CA 1
ATOM 5198 C C . ALA A 1 656 ? -68.205 4.735 39.488 1.00 69.19 656 ALA A C 1
ATOM 5200 O O . ALA A 1 656 ? -68.512 4.515 40.663 1.00 69.19 656 ALA A O 1
ATOM 5201 N N . LYS A 1 657 ? -67.713 5.918 39.091 1.00 70.88 657 LYS A N 1
ATOM 5202 C CA . LYS A 1 657 ? -67.483 7.056 40.000 1.00 70.88 657 LYS A CA 1
ATOM 5203 C C . LYS A 1 657 ? -68.792 7.591 40.588 1.00 70.88 657 LYS A C 1
ATOM 5205 O O . LYS A 1 657 ? -68.858 7.836 41.791 1.00 70.88 657 LYS A O 1
ATOM 5210 N N . GLU A 1 658 ? -69.842 7.710 39.777 1.00 70.44 658 GLU A N 1
ATOM 5211 C CA . GLU A 1 658 ? -71.159 8.183 40.231 1.00 70.44 658 GLU A CA 1
ATOM 5212 C C . GLU A 1 658 ? -71.853 7.171 41.164 1.00 70.44 658 GLU A C 1
ATOM 5214 O O . GLU A 1 658 ? -72.452 7.552 42.171 1.00 70.44 658 GLU A O 1
ATOM 5219 N N . ARG A 1 659 ? -71.699 5.862 40.921 1.00 69.00 659 ARG A N 1
ATOM 5220 C CA . ARG A 1 659 ? -72.187 4.819 41.845 1.00 69.00 659 ARG A CA 1
ATOM 5221 C C . ARG A 1 659 ? -71.427 4.821 43.177 1.00 69.00 659 ARG A C 1
ATOM 5223 O O . ARG A 1 659 ? -72.034 4.579 44.222 1.00 69.00 659 ARG A O 1
ATOM 5230 N N . TRP A 1 660 ? -70.123 5.108 43.161 1.00 68.56 660 TRP A N 1
ATOM 5231 C CA . TRP A 1 660 ? -69.299 5.168 44.372 1.00 68.56 660 TRP A CA 1
ATOM 5232 C C . TRP A 1 660 ? -69.701 6.326 45.295 1.00 68.56 660 TRP A C 1
ATOM 5234 O O . TRP A 1 660 ? -69.917 6.097 46.485 1.00 68.56 660 TRP A O 1
ATOM 5244 N N . THR A 1 661 ? -69.902 7.540 44.767 1.00 69.50 661 THR A N 1
ATOM 5245 C CA . THR A 1 661 ? -70.320 8.699 45.584 1.00 69.50 661 THR A CA 1
ATOM 5246 C C . THR A 1 661 ? -71.721 8.530 46.183 1.00 69.50 661 THR A C 1
ATOM 5248 O O . THR A 1 661 ? -71.958 8.946 47.320 1.00 69.50 661 THR A O 1
ATOM 5251 N N . VAL A 1 662 ? -72.638 7.846 45.488 1.00 70.94 662 VAL A N 1
ATOM 5252 C CA . VAL A 1 662 ? -73.952 7.478 46.047 1.00 70.94 662 VAL A CA 1
ATOM 5253 C C . VAL A 1 662 ? -73.812 6.457 47.186 1.00 70.94 662 VAL A C 1
ATOM 5255 O O . VAL A 1 662 ? -74.427 6.638 48.239 1.00 70.94 662 VAL A O 1
ATOM 5258 N N . GLN A 1 663 ? -72.971 5.424 47.043 1.00 64.56 663 GLN A N 1
ATOM 5259 C CA . GLN A 1 663 ? -72.705 4.481 48.141 1.00 64.56 663 GLN A CA 1
ATOM 5260 C C . GLN A 1 663 ? -72.037 5.150 49.352 1.00 64.56 663 GLN A C 1
ATOM 5262 O O . GLN A 1 663 ? -72.359 4.817 50.491 1.00 64.56 663 GLN A O 1
ATOM 5267 N N . GLU A 1 664 ? -71.120 6.089 49.120 1.00 66.19 664 GLU A N 1
ATOM 5268 C CA . GLU A 1 664 ? -70.412 6.850 50.158 1.00 66.19 664 GLU A CA 1
ATOM 5269 C C . GLU A 1 664 ? -71.372 7.689 51.024 1.00 66.19 664 GLU A C 1
ATOM 5271 O O . GLU A 1 664 ? -71.196 7.797 52.243 1.00 66.19 664 GLU A O 1
ATOM 5276 N N . LYS A 1 665 ? -72.440 8.217 50.410 1.00 71.31 665 LYS A N 1
ATOM 5277 C CA . LYS A 1 665 ? -73.535 8.902 51.109 1.00 71.31 665 LYS A CA 1
ATOM 5278 C C . LYS A 1 665 ? -74.404 7.925 51.910 1.00 71.31 665 LYS A C 1
ATOM 5280 O O . LYS A 1 665 ? -74.553 8.097 53.117 1.00 71.31 665 LYS A O 1
ATOM 5285 N N . VAL A 1 666 ? -74.881 6.848 51.277 1.00 70.00 666 VAL A N 1
ATOM 5286 C CA . VAL A 1 666 ? -75.731 5.828 51.928 1.00 70.00 666 VAL A CA 1
ATOM 5287 C C . VAL A 1 666 ? -75.052 5.207 53.159 1.00 70.00 666 VAL A C 1
ATOM 5289 O O . VAL A 1 666 ? -75.717 4.957 54.162 1.00 70.00 666 VAL A O 1
ATOM 5292 N N . LYS A 1 667 ? -73.725 5.012 53.135 1.00 66.56 667 LYS A N 1
ATOM 5293 C CA . LYS A 1 667 ? -72.955 4.522 54.294 1.00 66.56 667 LYS A CA 1
ATOM 5294 C C . LYS A 1 667 ? -72.982 5.486 55.487 1.00 66.56 667 LYS A C 1
ATOM 5296 O O . LYS A 1 667 ? -73.099 5.021 56.620 1.00 66.56 667 LYS A O 1
ATOM 5301 N N . ARG A 1 668 ? -72.905 6.807 55.259 1.00 63.09 668 ARG A N 1
ATOM 5302 C CA . ARG A 1 668 ? -73.028 7.819 56.330 1.00 63.09 668 ARG A CA 1
ATOM 5303 C C . ARG A 1 668 ? -74.433 7.823 56.928 1.00 63.09 668 ARG A C 1
ATOM 5305 O O . ARG A 1 668 ? -74.569 7.769 58.149 1.00 63.09 668 ARG A O 1
ATOM 5312 N N . ASP A 1 669 ? -75.458 7.796 56.081 1.00 60.69 669 ASP A N 1
ATOM 5313 C CA . ASP A 1 669 ? -76.856 7.801 56.523 1.00 60.69 669 ASP A CA 1
ATOM 5314 C C . ASP A 1 669 ? -77.185 6.538 57.353 1.00 60.69 669 ASP A C 1
ATOM 5316 O O . ASP A 1 669 ? -77.766 6.623 58.436 1.00 60.69 669 ASP A O 1
ATOM 5320 N N . GLN A 1 670 ? -76.717 5.358 56.922 1.00 62.00 670 GLN A N 1
ATOM 5321 C CA . GLN A 1 670 ? -76.881 4.098 57.665 1.00 62.00 670 GLN A CA 1
ATOM 5322 C C . GLN A 1 670 ? -76.115 4.058 59.000 1.00 62.00 670 GLN A C 1
ATOM 5324 O O . GLN A 1 670 ? -76.577 3.422 59.952 1.00 62.00 670 GLN A O 1
ATOM 5329 N N . TRP A 1 671 ? -74.966 4.734 59.107 1.00 67.12 671 TRP A N 1
ATOM 5330 C CA . TRP A 1 671 ? -74.209 4.836 60.361 1.00 67.12 671 TRP A CA 1
ATOM 5331 C C . TRP A 1 671 ? -74.964 5.660 61.417 1.00 67.12 671 TRP A C 1
ATOM 5333 O O . TRP A 1 671 ? -75.074 5.232 62.568 1.00 67.12 671 TRP A O 1
ATOM 5343 N N . MET A 1 672 ? -75.579 6.777 61.008 1.00 53.31 672 MET A N 1
ATOM 5344 C CA . MET A 1 672 ? -76.428 7.608 61.877 1.00 53.31 672 MET A CA 1
ATOM 5345 C C . MET A 1 672 ? -77.668 6.848 62.383 1.00 53.31 672 MET A C 1
ATOM 5347 O O . MET A 1 672 ? -78.037 6.959 63.557 1.00 53.31 672 MET A O 1
ATOM 5351 N N . VAL A 1 673 ? -78.283 6.018 61.531 1.00 62.12 673 VAL A N 1
ATOM 5352 C CA . VAL A 1 673 ? -79.404 5.147 61.932 1.00 62.12 673 VAL A CA 1
ATOM 5353 C C . VAL A 1 673 ? -78.947 4.085 62.938 1.00 62.12 673 VAL A C 1
ATOM 5355 O O . VAL A 1 673 ? -79.558 3.951 63.996 1.00 62.12 673 VAL A O 1
ATOM 5358 N N . LYS A 1 674 ? -77.826 3.388 62.701 1.00 60.56 674 LYS A N 1
ATOM 5359 C CA . LYS A 1 674 ? -77.312 2.402 63.671 1.00 60.56 674 LYS A CA 1
ATOM 5360 C C . LYS A 1 674 ? -76.992 3.014 65.035 1.00 60.56 674 LYS A C 1
ATOM 5362 O O . LYS A 1 674 ? -77.365 2.434 66.053 1.00 60.56 674 LYS A O 1
ATOM 5367 N N . LYS A 1 675 ? -76.379 4.203 65.085 1.00 57.91 675 LYS A N 1
ATOM 5368 C CA . LYS A 1 675 ? -76.101 4.874 66.368 1.00 57.91 675 LYS A CA 1
ATOM 5369 C C . LYS A 1 675 ? -77.360 5.313 67.121 1.00 57.91 675 LYS A C 1
ATOM 5371 O O . LYS A 1 675 ? -77.325 5.380 68.347 1.00 57.91 675 LYS A O 1
ATOM 5376 N N . THR A 1 676 ? -78.478 5.544 66.431 1.00 52.03 676 THR A N 1
ATOM 5377 C CA . THR A 1 676 ? -79.774 5.835 67.075 1.00 52.03 676 THR A CA 1
ATOM 5378 C C . THR A 1 676 ? -80.585 4.580 67.431 1.00 52.03 676 THR A C 1
ATOM 5380 O O . THR A 1 676 ? -81.437 4.647 68.319 1.00 52.03 676 THR A O 1
ATOM 5383 N N . GLU A 1 677 ? -80.286 3.416 66.842 1.00 52.75 677 GLU A N 1
ATOM 5384 C CA . GLU A 1 677 ? -80.788 2.115 67.316 1.00 52.75 677 GLU A CA 1
ATOM 5385 C C . GLU A 1 677 ? -80.039 1.588 68.549 1.00 52.75 677 GLU A C 1
ATOM 5387 O O . GLU A 1 677 ? -80.669 1.021 69.441 1.00 52.75 677 GLU A O 1
ATOM 5392 N N . GLU A 1 678 ? -78.719 1.780 68.643 1.00 54.12 678 GLU A N 1
ATOM 5393 C CA . GLU A 1 678 ? -77.921 1.307 69.790 1.00 54.12 678 GLU A CA 1
ATOM 5394 C C . GLU A 1 678 ? -78.401 1.909 71.123 1.00 54.12 678 GLU A C 1
ATOM 5396 O O . GLU A 1 678 ? -78.525 1.191 72.115 1.00 54.12 678 GLU A O 1
ATOM 5401 N N . ILE A 1 679 ? -78.789 3.190 71.130 1.00 46.03 679 ILE A N 1
ATOM 5402 C CA . ILE A 1 679 ? -79.362 3.876 72.304 1.00 46.03 679 ILE A CA 1
ATOM 5403 C C . ILE A 1 679 ? -80.666 3.201 72.782 1.00 46.03 679 ILE A C 1
ATOM 5405 O O . ILE A 1 679 ? -80.950 3.164 73.983 1.00 46.03 679 ILE A O 1
ATOM 5409 N N . LYS A 1 680 ? -81.439 2.600 71.864 1.00 45.75 680 LYS A N 1
ATOM 5410 C CA . LYS A 1 680 ? -82.703 1.898 72.156 1.00 45.75 680 LYS A CA 1
ATOM 5411 C C . LYS A 1 680 ? -82.518 0.453 72.641 1.00 45.75 680 LYS A C 1
ATOM 5413 O O . LYS A 1 680 ? -83.503 -0.183 73.000 1.00 45.75 680 LYS A O 1
ATOM 5418 N N . LYS A 1 681 ? -81.287 -0.072 72.681 1.00 49.03 681 LYS A N 1
ATOM 5419 C CA . LYS A 1 681 ? -80.962 -1.417 73.208 1.00 49.03 681 LYS A CA 1
ATOM 5420 C C . LYS A 1 681 ? -80.338 -1.384 74.608 1.00 49.03 681 LYS A C 1
ATOM 5422 O O . LYS A 1 681 ? -79.703 -2.339 75.039 1.00 49.03 681 LYS A O 1
ATOM 5427 N N . SER A 1 682 ? -80.588 -0.310 75.352 1.00 46.81 682 SER A N 1
ATOM 5428 C CA . SER A 1 682 ? -80.178 -0.106 76.748 1.00 46.81 682 SER A CA 1
ATOM 5429 C C . SER A 1 682 ? -80.977 -0.930 77.778 1.00 46.81 682 SER A C 1
ATOM 5431 O O . SER A 1 682 ? -80.800 -0.746 78.981 1.00 46.81 682 SER A O 1
ATOM 5433 N N . THR A 1 683 ? -81.855 -1.849 77.353 1.00 45.69 683 THR A N 1
ATOM 5434 C CA . THR A 1 683 ? -82.757 -2.592 78.252 1.00 45.69 683 THR A CA 1
ATOM 5435 C C . THR A 1 683 ? -82.836 -4.084 77.908 1.00 45.69 683 THR A C 1
ATOM 5437 O O . THR A 1 683 ? -83.628 -4.484 77.062 1.00 45.69 683 THR A O 1
ATOM 5440 N N . ILE A 1 684 ? -82.011 -4.893 78.587 1.00 41.25 684 ILE A N 1
ATOM 5441 C CA . ILE A 1 684 ? -82.325 -6.177 79.267 1.00 41.25 684 ILE A CA 1
ATOM 5442 C C . ILE A 1 684 ? -81.001 -6.907 79.566 1.00 41.25 684 ILE A C 1
ATOM 5444 O O . ILE A 1 684 ? -80.326 -7.405 78.667 1.00 41.25 684 ILE A O 1
ATOM 5448 N N . LYS A 1 685 ? -80.641 -7.000 80.853 1.00 51.47 685 LYS A N 1
ATOM 5449 C CA . LYS A 1 685 ? -79.622 -7.938 81.352 1.00 51.47 685 LYS A CA 1
ATOM 5450 C C . LYS A 1 685 ? -80.286 -9.293 81.597 1.00 51.47 685 LYS A C 1
ATOM 5452 O O . LYS A 1 685 ? -81.221 -9.347 82.391 1.00 51.47 685 LYS A O 1
ATOM 5457 N N . ALA A 1 686 ? -79.805 -10.361 80.955 1.00 47.41 686 ALA A N 1
ATOM 5458 C CA . ALA A 1 686 ? -80.260 -11.733 81.237 1.00 47.41 686 ALA A CA 1
ATOM 5459 C C . ALA A 1 686 ? -79.311 -12.853 80.756 1.00 47.41 686 ALA A C 1
ATOM 5461 O O . ALA A 1 686 ? -79.228 -13.881 81.415 1.00 47.41 686 ALA A O 1
ATOM 5462 N N . LEU A 1 687 ? -78.613 -12.680 79.623 1.00 54.06 687 LEU A N 1
ATOM 5463 C CA . LEU A 1 687 ? -77.918 -13.773 78.906 1.00 54.06 687 LEU A CA 1
ATOM 5464 C C . LEU A 1 687 ? -76.404 -13.539 78.732 1.00 54.06 687 LEU A C 1
ATOM 5466 O O . LEU A 1 687 ? -75.803 -13.941 77.740 1.00 54.06 687 LEU A O 1
ATOM 5470 N N . GLU A 1 688 ? -75.783 -12.840 79.679 1.00 53.56 688 GLU A N 1
ATOM 5471 C CA . GLU A 1 688 ? -74.386 -12.396 79.571 1.00 53.56 688 GLU A CA 1
ATOM 5472 C C . GLU A 1 688 ? -73.339 -13.543 79.592 1.00 53.56 688 GLU A C 1
ATOM 5474 O O . GLU A 1 688 ? -72.424 -13.485 78.768 1.00 53.56 688 GLU A O 1
ATOM 5479 N N . PRO A 1 689 ? -73.468 -14.618 80.408 1.00 58.38 689 PRO A N 1
ATOM 5480 C CA . PRO A 1 689 ? -72.479 -15.707 80.439 1.00 58.38 689 PRO A CA 1
ATOM 5481 C C . PRO A 1 689 ? -72.460 -16.571 79.166 1.00 58.38 689 PRO A C 1
ATOM 5483 O O . PRO A 1 689 ? -71.409 -16.762 78.551 1.00 58.38 689 PRO A O 1
ATOM 5486 N N . ASP A 1 690 ? -73.622 -17.069 78.733 1.00 51.09 690 ASP A N 1
ATOM 5487 C CA . ASP A 1 690 ? -73.710 -18.036 77.627 1.00 51.09 690 ASP A CA 1
ATOM 5488 C C . ASP A 1 690 ? -73.331 -17.404 76.281 1.00 51.09 690 ASP A C 1
ATOM 5490 O O . ASP A 1 690 ? -72.668 -18.023 75.442 1.00 51.09 690 ASP A O 1
ATOM 5494 N N . VAL A 1 691 ? -73.685 -16.128 76.091 1.00 57.34 691 VAL A N 1
ATOM 5495 C CA . VAL A 1 691 ? -73.299 -15.361 74.901 1.00 57.34 691 VAL A CA 1
ATOM 5496 C C . VAL A 1 691 ? -71.784 -15.149 74.851 1.00 57.34 691 VAL A C 1
ATOM 5498 O O . VAL A 1 691 ? -71.219 -15.203 73.762 1.00 57.34 691 VAL A O 1
ATOM 5501 N N . GLN A 1 692 ? -71.093 -14.972 75.983 1.00 57.41 692 GLN A N 1
ATOM 5502 C CA . GLN A 1 692 ? -69.631 -14.828 75.993 1.00 57.41 692 GLN A CA 1
ATOM 5503 C C . GLN A 1 692 ? -68.918 -16.124 75.569 1.00 57.41 692 GLN A C 1
ATOM 5505 O O . GLN A 1 692 ? -68.004 -16.061 74.745 1.00 57.41 692 GLN A O 1
ATOM 5510 N N . ALA A 1 693 ? -69.376 -17.290 76.041 1.00 60.47 693 ALA A N 1
ATOM 5511 C CA . ALA A 1 693 ? -68.817 -18.593 75.659 1.00 60.47 693 ALA A CA 1
ATOM 5512 C C . ALA A 1 693 ? -69.082 -18.962 74.184 1.00 60.47 693 ALA A C 1
ATOM 5514 O O . ALA A 1 693 ? -68.221 -19.535 73.510 1.00 60.47 693 ALA A O 1
ATOM 5515 N N . ILE A 1 694 ? -70.255 -18.607 73.650 1.00 60.94 694 ILE A N 1
ATOM 5516 C CA . ILE A 1 694 ? -70.552 -18.780 72.222 1.00 60.94 694 ILE A CA 1
ATOM 5517 C C . ILE A 1 694 ? -69.755 -17.766 71.386 1.00 60.94 694 ILE A C 1
ATOM 5519 O O . ILE A 1 694 ? -69.197 -18.137 70.353 1.00 60.94 694 ILE A O 1
ATOM 5523 N N . MET A 1 695 ? -69.616 -16.512 71.834 1.00 56.31 695 MET A N 1
ATOM 5524 C CA . MET A 1 695 ? -68.847 -15.497 71.107 1.00 56.31 695 MET A CA 1
ATOM 5525 C C . MET A 1 695 ? -67.347 -15.789 71.038 1.00 56.31 695 MET A C 1
ATOM 5527 O O . MET A 1 695 ? -66.760 -15.475 70.008 1.00 56.31 695 MET A O 1
ATOM 5531 N N . THR A 1 696 ? -66.702 -16.385 72.046 1.00 66.50 696 THR A N 1
ATOM 5532 C CA . THR A 1 696 ? -65.285 -16.789 71.916 1.00 66.50 696 THR A CA 1
ATOM 5533 C C . THR A 1 696 ? -65.115 -17.892 70.875 1.00 66.50 696 THR A C 1
ATOM 5535 O O . THR A 1 696 ? -64.307 -17.743 69.961 1.00 66.50 696 THR A O 1
ATOM 5538 N N . LYS A 1 697 ? -65.942 -18.943 70.917 1.00 68.44 697 LYS A N 1
ATOM 5539 C CA . LYS A 1 697 ? -65.876 -20.042 69.938 1.00 68.44 697 LYS A CA 1
ATOM 5540 C C . LYS A 1 697 ? -66.260 -19.606 68.515 1.00 68.44 697 LYS A C 1
ATOM 5542 O O . LYS A 1 697 ? -65.673 -20.075 67.542 1.00 68.44 697 LYS A O 1
ATOM 5547 N N . CYS A 1 698 ? -67.208 -18.678 68.375 1.00 62.38 698 CYS A N 1
ATOM 5548 C CA . CYS A 1 698 ? -67.533 -18.063 67.089 1.00 62.38 698 CYS A CA 1
ATOM 5549 C C . CYS A 1 698 ? -66.456 -17.077 66.609 1.00 62.38 698 CYS A C 1
ATOM 5551 O O . CYS A 1 698 ? -66.247 -17.006 65.402 1.00 62.38 698 CYS A O 1
ATOM 5553 N N . LYS A 1 699 ? -65.749 -16.367 67.504 1.00 65.56 699 LYS A N 1
ATOM 5554 C CA . LYS A 1 699 ? -64.576 -15.547 67.150 1.00 65.56 699 LYS A CA 1
ATOM 5555 C C . LYS A 1 699 ? -63.442 -16.409 66.614 1.00 65.56 699 LYS A C 1
ATOM 5557 O O . LYS A 1 699 ? -63.043 -16.187 65.485 1.00 65.56 699 LYS A O 1
ATOM 5562 N N . GLU A 1 700 ? -63.013 -17.450 67.330 1.00 71.69 700 GLU A N 1
ATOM 5563 C CA . GLU A 1 700 ? -61.937 -18.332 66.846 1.00 71.69 700 GLU A CA 1
ATOM 5564 C C . GLU A 1 700 ? -62.221 -18.917 65.455 1.00 71.69 700 GLU A C 1
ATOM 5566 O O . GLU A 1 700 ? -61.319 -19.009 64.625 1.00 71.69 700 GLU A O 1
ATOM 5571 N N . ASN A 1 701 ? -63.472 -19.301 65.185 1.00 69.12 701 ASN A N 1
ATOM 5572 C CA . ASN A 1 701 ? -63.874 -19.805 63.873 1.00 69.12 701 ASN A CA 1
ATOM 5573 C C . ASN A 1 701 ? -63.973 -18.692 62.813 1.00 69.12 701 ASN A C 1
ATOM 5575 O O . ASN A 1 701 ? -63.634 -18.935 61.657 1.00 69.12 701 ASN A O 1
ATOM 5579 N N . LEU A 1 702 ? -64.403 -17.479 63.183 1.00 66.00 702 LEU A N 1
ATOM 5580 C CA . LEU A 1 702 ? -64.385 -16.306 62.300 1.00 66.00 702 LEU A CA 1
ATOM 5581 C C . LEU A 1 702 ? -62.964 -15.868 61.957 1.00 66.00 702 LEU A C 1
ATOM 5583 O O . LEU A 1 702 ? -62.716 -15.499 60.816 1.00 66.00 702 LEU A O 1
ATOM 5587 N N . ASP A 1 703 ? -62.049 -15.902 62.918 1.00 72.75 703 ASP A N 1
ATOM 5588 C CA . ASP A 1 703 ? -60.679 -15.435 62.753 1.00 72.75 703 ASP A CA 1
ATOM 5589 C C . ASP A 1 703 ? -59.864 -16.458 61.946 1.00 72.75 703 ASP A C 1
ATOM 5591 O O . ASP A 1 703 ? -59.280 -16.085 60.935 1.00 72.75 703 ASP A O 1
ATOM 5595 N N . LYS A 1 704 ? -60.012 -17.769 62.202 1.00 74.19 704 LYS A N 1
ATOM 5596 C CA . LYS A 1 704 ? -59.487 -18.823 61.303 1.00 74.19 704 LYS A CA 1
ATOM 5597 C C . LYS A 1 704 ? -60.040 -18.717 59.871 1.00 74.19 704 LYS A C 1
ATOM 5599 O O . LYS A 1 704 ? -59.305 -18.936 58.911 1.00 74.19 704 LYS A O 1
ATOM 5604 N N . ALA A 1 705 ? -61.319 -18.363 59.707 1.00 67.06 705 ALA A N 1
ATOM 5605 C CA . ALA A 1 705 ? -61.912 -18.131 58.386 1.00 67.06 705 ALA A CA 1
ATOM 5606 C C . ALA A 1 705 ? -61.423 -16.825 57.728 1.00 67.06 705 ALA A C 1
ATOM 5608 O O . ALA A 1 705 ? -61.293 -16.769 56.506 1.00 67.06 705 ALA A O 1
ATOM 5609 N N . ARG A 1 706 ? -61.127 -15.784 58.518 1.00 68.75 706 ARG A N 1
ATOM 5610 C CA . ARG A 1 706 ? -60.523 -14.525 58.053 1.00 68.75 706 ARG A CA 1
ATOM 5611 C C . ARG A 1 706 ? -59.083 -14.719 57.617 1.00 68.75 706 ARG A C 1
ATOM 5613 O O . ARG A 1 706 ? -58.734 -14.182 56.577 1.00 68.75 706 ARG A O 1
ATOM 5620 N N . ASP A 1 707 ? -58.286 -15.482 58.357 1.00 76.00 707 ASP A N 1
ATOM 5621 C CA . ASP A 1 707 ? -56.884 -15.742 58.027 1.00 76.00 707 ASP A CA 1
ATOM 5622 C C . ASP A 1 707 ? -56.779 -16.558 56.732 1.00 76.00 707 ASP A C 1
ATOM 5624 O O . ASP A 1 707 ? -56.073 -16.158 55.807 1.00 76.00 707 ASP A O 1
ATOM 5628 N N . ALA A 1 708 ? -57.592 -17.613 56.589 1.00 71.19 708 ALA A N 1
ATOM 5629 C CA . ALA A 1 708 ? -57.713 -18.355 55.333 1.00 71.19 708 ALA A CA 1
ATOM 5630 C C . ALA A 1 708 ? -58.138 -17.447 54.159 1.00 71.19 708 ALA A C 1
ATOM 5632 O O . ALA A 1 708 ? -57.495 -17.442 53.109 1.00 71.19 708 ALA A O 1
ATOM 5633 N N . ALA A 1 709 ? -59.170 -16.614 54.346 1.00 70.06 709 ALA A N 1
ATOM 5634 C CA . ALA A 1 709 ? -59.619 -15.668 53.324 1.00 70.06 709 ALA A CA 1
ATOM 5635 C C . ALA A 1 709 ? -58.600 -14.544 53.038 1.00 70.06 709 ALA A C 1
ATOM 5637 O O . ALA A 1 709 ? -58.555 -14.028 51.921 1.00 70.06 709 ALA A O 1
ATOM 5638 N N . ALA A 1 710 ? -57.776 -14.155 54.014 1.00 71.88 710 ALA A N 1
ATOM 5639 C CA . ALA A 1 710 ? -56.711 -13.171 53.853 1.00 71.88 710 ALA A CA 1
ATOM 5640 C C . ALA A 1 710 ? -55.536 -13.750 53.058 1.00 71.88 710 ALA A C 1
ATOM 5642 O O . ALA A 1 710 ? -54.992 -13.059 52.199 1.00 71.88 710 ALA A O 1
ATOM 5643 N N . ASP A 1 711 ? -55.184 -15.015 53.282 1.00 73.25 711 ASP A N 1
ATOM 5644 C CA . ASP A 1 711 ? -54.113 -15.687 52.550 1.00 73.25 711 ASP A CA 1
ATOM 5645 C C . ASP A 1 711 ? -54.533 -16.086 51.134 1.00 73.25 711 ASP A C 1
ATOM 5647 O O . ASP A 1 711 ? -53.744 -15.929 50.203 1.00 73.25 711 ASP A O 1
ATOM 5651 N N . ASP A 1 712 ? -55.784 -16.492 50.915 1.00 71.50 712 ASP A N 1
ATOM 5652 C CA . ASP A 1 712 ? -56.317 -16.663 49.557 1.00 71.50 712 ASP A CA 1
ATOM 5653 C C . ASP A 1 712 ? -56.442 -15.317 48.824 1.00 71.50 712 ASP A C 1
ATOM 5655 O O . ASP A 1 712 ? -56.103 -15.223 47.642 1.00 71.50 712 ASP A O 1
ATOM 5659 N N . LYS A 1 713 ? -56.793 -14.230 49.529 1.00 71.06 713 LYS A N 1
ATOM 5660 C CA . LYS A 1 713 ? -56.711 -12.867 48.981 1.00 71.06 713 LYS A CA 1
ATOM 5661 C C . LYS A 1 713 ? -55.269 -12.466 48.645 1.00 71.06 713 LYS A C 1
ATOM 5663 O O . LYS A 1 713 ? -55.061 -11.862 47.597 1.00 71.06 713 LYS A O 1
ATOM 5668 N N . ARG A 1 714 ? -54.271 -12.804 49.474 1.00 77.69 714 ARG A N 1
ATOM 5669 C CA . ARG A 1 714 ? -52.845 -12.566 49.171 1.00 77.69 714 ARG A CA 1
ATOM 5670 C C . ARG A 1 714 ? -52.410 -13.319 47.912 1.00 77.69 714 ARG A C 1
ATOM 5672 O O . ARG A 1 714 ? -51.812 -12.707 47.032 1.00 77.69 714 ARG A O 1
ATOM 5679 N N . LYS A 1 715 ? -52.764 -14.604 47.781 1.00 76.94 715 LYS A N 1
ATOM 5680 C CA . LYS A 1 715 ? -52.483 -15.413 46.577 1.00 76.94 715 LYS A CA 1
ATOM 5681 C C . LYS A 1 715 ? -53.113 -14.799 45.322 1.00 76.94 715 LYS A C 1
ATOM 5683 O O . LYS A 1 715 ? -52.441 -14.710 44.301 1.00 76.94 715 LYS A O 1
ATOM 5688 N N . LEU A 1 716 ? -54.366 -14.340 45.405 1.00 74.81 716 LEU A N 1
ATOM 5689 C CA . LEU A 1 716 ? -55.062 -13.674 44.295 1.00 74.81 716 LEU A CA 1
ATOM 5690 C C . LEU A 1 716 ? -54.433 -12.326 43.912 1.00 74.81 716 LEU A C 1
ATOM 5692 O O . LEU A 1 716 ? -54.329 -12.034 42.724 1.00 74.81 716 LEU A O 1
ATOM 5696 N N . ILE A 1 717 ? -53.980 -11.526 44.884 1.00 73.75 717 ILE A N 1
ATOM 5697 C CA . ILE A 1 717 ? -53.253 -10.275 44.610 1.00 73.75 717 ILE A CA 1
ATOM 5698 C C . ILE A 1 717 ? -51.948 -10.580 43.866 1.00 73.75 717 ILE A C 1
ATOM 5700 O O . ILE A 1 717 ? -51.756 -10.066 42.771 1.00 73.75 717 ILE A O 1
ATOM 5704 N N . ILE A 1 718 ? -51.117 -11.487 44.389 1.00 75.94 718 ILE A N 1
ATOM 5705 C CA . ILE A 1 718 ? -49.832 -11.865 43.772 1.00 75.94 718 ILE A CA 1
ATOM 5706 C C . ILE A 1 718 ? -50.038 -12.455 42.363 1.00 75.94 718 ILE A C 1
ATOM 5708 O O . ILE A 1 718 ? -49.264 -12.169 41.449 1.00 75.94 718 ILE A O 1
ATOM 5712 N N . ALA A 1 719 ? -51.098 -13.246 42.157 1.00 72.75 719 ALA A N 1
ATOM 5713 C CA . ALA A 1 719 ? -51.449 -13.787 40.845 1.00 72.75 719 ALA A CA 1
ATOM 5714 C C . ALA A 1 719 ? -51.817 -12.683 39.837 1.00 72.75 719 ALA A C 1
ATOM 5716 O O . ALA A 1 719 ? -51.274 -12.672 38.732 1.00 72.75 719 ALA A O 1
ATOM 5717 N N . HIS A 1 720 ? -52.680 -11.734 40.215 1.00 74.94 720 HIS A N 1
ATOM 5718 C CA . HIS A 1 720 ? -53.064 -10.624 39.336 1.00 74.94 720 HIS A CA 1
ATOM 5719 C C . HIS A 1 720 ? -51.945 -9.596 39.133 1.00 74.94 720 HIS A C 1
ATOM 5721 O O . HIS A 1 720 ? -51.840 -9.021 38.053 1.00 74.94 720 HIS A O 1
ATOM 5727 N N . GLU A 1 721 ? -51.080 -9.369 40.123 1.00 70.44 721 GLU A N 1
ATOM 5728 C CA . GLU A 1 721 ? -49.896 -8.521 39.960 1.00 70.44 721 GLU A CA 1
ATOM 5729 C C . GLU A 1 721 ? -48.935 -9.128 38.936 1.00 70.44 721 GLU A C 1
ATOM 5731 O O . GLU A 1 721 ? -48.541 -8.427 38.002 1.00 70.44 721 GLU A O 1
ATOM 5736 N N . LYS A 1 722 ? -48.668 -10.439 39.027 1.00 80.31 722 LYS A N 1
ATOM 5737 C CA . LYS A 1 722 ? -47.877 -11.171 38.031 1.00 80.31 722 LYS A CA 1
ATOM 5738 C C . LYS A 1 722 ? -48.521 -11.140 36.639 1.00 80.31 722 LYS A C 1
ATOM 5740 O O . LYS A 1 722 ? -47.831 -10.881 35.660 1.00 80.31 722 LYS A O 1
ATOM 5745 N N . GLU A 1 723 ? -49.829 -11.373 36.537 1.00 78.94 723 GLU A N 1
ATOM 5746 C CA . GLU A 1 723 ? -50.577 -11.321 35.270 1.00 78.94 723 GLU A CA 1
ATOM 5747 C C . GLU A 1 723 ? -50.498 -9.928 34.616 1.00 78.94 723 GLU A C 1
ATOM 5749 O O . GLU A 1 723 ? -50.224 -9.809 33.419 1.00 78.94 723 GLU A O 1
ATOM 5754 N N . LYS A 1 724 ? -50.649 -8.867 35.419 1.00 77.44 724 LYS A N 1
ATOM 5755 C CA . LYS A 1 724 ? -50.498 -7.462 35.017 1.00 77.44 724 LYS A CA 1
ATOM 5756 C C . LYS A 1 724 ? -49.069 -7.147 34.562 1.00 77.44 724 LYS A C 1
ATOM 5758 O O . LYS A 1 724 ? -48.896 -6.462 33.556 1.00 77.44 724 LYS A O 1
ATOM 5763 N N . ASP A 1 725 ? -48.048 -7.643 35.259 1.00 75.19 725 ASP A N 1
ATOM 5764 C CA . ASP A 1 725 ? -46.643 -7.419 34.891 1.00 75.19 725 ASP A CA 1
ATOM 5765 C C . ASP A 1 725 ? -46.230 -8.212 33.639 1.00 75.19 725 ASP A C 1
ATOM 5767 O O . ASP A 1 725 ? -45.525 -7.678 32.781 1.00 75.19 725 ASP A O 1
ATOM 5771 N N . GLU A 1 726 ? -46.745 -9.431 33.447 1.00 80.38 726 GLU A N 1
ATOM 5772 C CA . GLU A 1 726 ? -46.604 -10.161 32.182 1.00 80.38 726 GLU A CA 1
ATOM 5773 C C . GLU A 1 726 ? -47.309 -9.440 31.016 1.00 80.38 726 GLU A C 1
ATOM 5775 O O . GLU A 1 726 ? -46.773 -9.403 29.906 1.00 80.38 726 GLU A O 1
ATOM 5780 N N . LEU A 1 727 ? -48.485 -8.838 31.238 1.00 76.75 727 LEU A N 1
ATOM 5781 C CA . LEU A 1 727 ? -49.181 -8.037 30.222 1.00 76.75 727 LEU A CA 1
ATOM 5782 C C . LEU A 1 727 ? -48.380 -6.778 29.851 1.00 76.75 727 LEU A C 1
ATOM 5784 O O . LEU A 1 727 ? -48.181 -6.502 28.668 1.00 76.75 727 LEU A O 1
ATOM 5788 N N . LEU A 1 728 ? -47.876 -6.046 30.851 1.00 72.50 728 LEU A N 1
ATOM 5789 C CA . LEU A 1 728 ? -47.036 -4.861 30.654 1.00 72.50 728 LEU A CA 1
ATOM 5790 C C . LEU A 1 728 ? -45.721 -5.197 29.943 1.00 72.50 728 LEU A C 1
ATOM 5792 O O . LEU A 1 728 ? -45.266 -4.410 29.113 1.00 72.50 728 LEU A O 1
ATOM 5796 N N . LYS A 1 729 ? -45.119 -6.360 30.227 1.00 78.56 729 LYS A N 1
ATOM 5797 C CA . LYS A 1 729 ? -43.934 -6.839 29.508 1.00 78.56 729 LYS A CA 1
ATOM 5798 C C . LYS A 1 729 ? -44.249 -7.100 28.032 1.00 78.56 729 LYS A C 1
ATOM 5800 O O . LYS A 1 729 ? -43.589 -6.511 27.180 1.00 78.56 729 LYS A O 1
ATOM 5805 N N . ARG A 1 730 ? -45.302 -7.874 27.733 1.00 79.81 730 ARG A N 1
ATOM 5806 C CA . ARG A 1 730 ? -45.740 -8.147 26.349 1.00 79.81 730 ARG A CA 1
ATOM 5807 C C . ARG A 1 730 ? -46.015 -6.856 25.575 1.00 79.81 730 ARG A C 1
ATOM 5809 O O . ARG A 1 730 ? -45.579 -6.729 24.439 1.00 79.81 730 ARG A O 1
ATOM 5816 N N . GLN A 1 731 ? -46.682 -5.877 26.193 1.00 73.56 731 GLN A N 1
ATOM 5817 C CA . GLN A 1 731 ? -46.942 -4.579 25.557 1.00 73.56 731 GLN A CA 1
ATOM 5818 C C . GLN A 1 731 ? -45.654 -3.803 25.246 1.00 73.56 731 GLN A C 1
ATOM 5820 O O . GLN A 1 731 ? -45.548 -3.245 24.156 1.00 73.56 731 GLN A O 1
ATOM 5825 N N . ARG A 1 732 ? -44.667 -3.776 26.156 1.00 77.38 732 ARG A N 1
ATOM 5826 C CA . ARG A 1 732 ? -43.362 -3.132 25.903 1.00 77.38 732 ARG A CA 1
ATOM 5827 C C . ARG A 1 732 ? -42.640 -3.788 24.728 1.00 77.38 732 ARG A C 1
ATOM 5829 O O . ARG A 1 732 ? -42.255 -3.078 23.807 1.00 77.38 732 ARG A O 1
ATOM 5836 N N . GLU A 1 733 ? -42.553 -5.117 24.722 1.00 81.31 733 GLU A N 1
ATOM 5837 C CA . GLU A 1 733 ? -41.949 -5.901 23.633 1.00 81.31 733 GLU A CA 1
ATOM 5838 C C . GLU A 1 733 ? -42.656 -5.638 22.285 1.00 81.31 733 GLU A C 1
ATOM 5840 O O . GLU A 1 733 ? -42.006 -5.501 21.248 1.00 81.31 733 GLU A O 1
ATOM 5845 N N . GLU A 1 734 ? -43.986 -5.494 22.286 1.00 79.94 734 GLU A N 1
ATOM 5846 C CA . GLU A 1 734 ? -44.761 -5.183 21.078 1.00 79.94 734 GLU A CA 1
ATOM 5847 C C . GLU A 1 734 ? -44.554 -3.740 20.577 1.00 79.94 734 GLU A C 1
ATOM 5849 O O . GLU A 1 734 ? -44.532 -3.513 19.365 1.00 79.94 734 GLU A O 1
ATOM 5854 N N . TYR A 1 735 ? -44.399 -2.761 21.476 1.00 76.25 735 TYR A N 1
ATOM 5855 C CA . TYR A 1 735 ? -44.083 -1.371 21.115 1.00 76.25 735 TYR A CA 1
ATOM 5856 C C . TYR A 1 735 ? -42.644 -1.218 20.614 1.00 76.25 735 TYR A C 1
ATOM 5858 O O . TYR A 1 735 ? -42.422 -0.561 19.599 1.00 76.25 735 TYR A O 1
ATOM 5866 N N . GLU A 1 736 ? -41.683 -1.849 21.285 1.00 74.75 736 GLU A N 1
ATOM 5867 C CA . GLU A 1 736 ? -40.268 -1.835 20.915 1.00 74.75 736 GLU A CA 1
ATOM 5868 C C . GLU A 1 736 ? -40.057 -2.472 19.536 1.00 74.75 736 GLU A C 1
ATOM 5870 O O . GLU A 1 736 ? -39.441 -1.864 18.660 1.00 74.75 736 GLU A O 1
ATOM 5875 N N . LYS A 1 737 ? -40.702 -3.617 19.269 1.00 82.50 737 LYS A N 1
ATOM 5876 C CA . LYS A 1 737 ? -40.708 -4.226 17.933 1.00 82.50 737 LYS A CA 1
ATOM 5877 C C . LYS A 1 737 ? -41.291 -3.293 16.863 1.00 82.50 737 LYS A C 1
ATOM 5879 O O . LYS A 1 737 ? -40.710 -3.161 15.789 1.00 82.50 737 LYS A O 1
ATOM 5884 N N . LYS A 1 738 ? -42.417 -2.621 17.138 1.00 84.00 738 LYS A N 1
ATOM 5885 C CA . LYS A 1 738 ? -43.038 -1.669 16.192 1.00 84.00 738 LYS A CA 1
ATOM 5886 C C . LYS A 1 738 ? -42.161 -0.441 15.932 1.00 84.00 738 LYS A C 1
ATOM 5888 O O . LYS A 1 738 ? -42.184 0.078 14.818 1.00 84.00 738 LYS A O 1
ATOM 5893 N N . LEU A 1 739 ? -41.385 0.004 16.923 1.00 80.94 739 LEU A N 1
ATOM 5894 C CA . LEU A 1 739 ? -40.416 1.090 16.771 1.00 80.94 739 LEU A CA 1
ATOM 5895 C C . LEU A 1 739 ? -39.244 0.670 15.870 1.00 80.94 739 LEU A C 1
ATOM 5897 O O . LEU A 1 739 ? -38.925 1.391 14.925 1.00 80.94 739 LEU A O 1
ATOM 5901 N N . VAL A 1 740 ? -38.671 -0.518 16.098 1.00 78.12 740 VAL A N 1
ATOM 5902 C CA . VAL A 1 740 ? -37.610 -1.087 15.246 1.00 78.12 740 VAL A CA 1
ATOM 5903 C C . VAL A 1 740 ? -38.103 -1.268 13.809 1.00 78.12 740 VAL A C 1
ATOM 5905 O O . VAL A 1 740 ? -37.479 -0.749 12.887 1.00 78.12 740 VAL A O 1
ATOM 5908 N N . GLU A 1 741 ? -39.270 -1.886 13.602 1.00 80.19 741 GLU A N 1
ATOM 5909 C CA . GLU A 1 741 ? -39.856 -2.048 12.264 1.00 80.19 741 GLU A CA 1
ATOM 5910 C C . GLU A 1 741 ? -40.109 -0.708 11.546 1.00 80.19 741 GLU A C 1
ATOM 5912 O O . GLU A 1 741 ? -40.065 -0.652 10.315 1.00 80.19 741 GLU A O 1
ATOM 5917 N N . ALA A 1 742 ? -40.412 0.370 12.277 1.00 74.94 742 ALA A N 1
ATOM 5918 C CA . ALA A 1 742 ? -40.586 1.703 11.702 1.00 74.94 742 ALA A CA 1
ATOM 5919 C C . ALA A 1 742 ? -39.240 2.333 11.303 1.00 74.94 742 ALA A C 1
ATOM 5921 O O . ALA A 1 742 ? -39.123 2.881 10.205 1.00 74.94 742 ALA A O 1
ATOM 5922 N N . TRP A 1 743 ? -38.216 2.216 12.154 1.00 69.88 743 TRP A N 1
ATOM 5923 C CA . TRP A 1 743 ? -36.856 2.680 11.861 1.00 69.88 743 TRP A CA 1
ATOM 5924 C C . TRP A 1 743 ? -36.222 1.924 10.690 1.00 69.88 743 TRP A C 1
ATOM 5926 O O . TRP A 1 743 ? -35.627 2.552 9.816 1.00 69.88 743 TRP A O 1
ATOM 5936 N N . GLU A 1 744 ? -36.394 0.603 10.614 1.00 71.19 744 GLU A N 1
ATOM 5937 C CA . GLU A 1 744 ? -35.928 -0.203 9.481 1.00 71.19 744 GLU A CA 1
ATOM 5938 C C . GLU A 1 744 ? -36.606 0.224 8.174 1.00 71.19 744 GLU A C 1
ATOM 5940 O O . GLU A 1 744 ? -35.917 0.468 7.184 1.00 71.19 744 GLU A O 1
ATOM 5945 N N . LYS A 1 745 ? -37.933 0.420 8.174 1.00 79.50 745 LYS A N 1
ATOM 5946 C CA . LYS A 1 745 ? -38.673 0.893 6.990 1.00 79.50 745 LYS A CA 1
ATOM 5947 C C . LYS A 1 745 ? -38.209 2.278 6.528 1.00 79.50 745 LYS A C 1
ATOM 5949 O O . LYS A 1 745 ? -38.103 2.494 5.321 1.00 79.50 745 LYS A O 1
ATOM 5954 N N . GLU A 1 746 ? -37.906 3.208 7.434 1.00 75.75 746 GLU A N 1
ATOM 5955 C CA . GLU A 1 746 ? -37.402 4.533 7.042 1.00 75.75 746 GLU A CA 1
ATOM 5956 C C . GLU A 1 746 ? -35.942 4.479 6.563 1.00 75.75 746 GLU A C 1
ATOM 5958 O O . GLU A 1 746 ? -35.607 5.085 5.544 1.00 75.75 746 GLU A O 1
ATOM 5963 N N . ARG A 1 747 ? -35.096 3.663 7.208 1.00 77.38 747 ARG A N 1
ATOM 5964 C CA . ARG A 1 747 ? -33.729 3.372 6.751 1.00 77.38 747 ARG A CA 1
ATOM 5965 C C . ARG A 1 747 ? -33.723 2.777 5.340 1.00 77.38 747 ARG A C 1
ATOM 5967 O O . ARG A 1 747 ? -32.944 3.232 4.509 1.00 77.38 747 ARG A O 1
ATOM 5974 N N . SER A 1 748 ? -34.614 1.832 5.030 1.00 81.94 748 SER A N 1
ATOM 5975 C CA . SER A 1 748 ? -34.745 1.256 3.682 1.00 81.94 748 SER A CA 1
ATOM 5976 C C . SER A 1 748 ? -35.172 2.284 2.627 1.00 81.94 748 SER A C 1
ATOM 5978 O O . SER A 1 748 ? -34.666 2.243 1.507 1.00 81.94 748 SER A O 1
ATOM 5980 N N . LYS A 1 749 ? -36.057 3.237 2.961 1.00 83.44 749 LYS A N 1
ATOM 5981 C CA . LYS A 1 749 ? -36.412 4.339 2.044 1.00 83.44 749 LYS A CA 1
ATOM 5982 C C . LYS A 1 749 ? -35.232 5.274 1.791 1.00 83.44 749 LYS A C 1
ATOM 5984 O O . LYS A 1 749 ? -35.057 5.724 0.663 1.00 83.44 749 LYS A O 1
ATOM 5989 N N . LEU A 1 750 ? -34.452 5.591 2.826 1.00 81.56 750 LEU A N 1
ATOM 5990 C CA . LEU A 1 750 ? -33.260 6.432 2.696 1.00 81.56 750 LEU A CA 1
ATOM 5991 C C . LEU A 1 750 ? -32.184 5.738 1.853 1.00 81.56 750 LEU A C 1
ATOM 5993 O O . LEU A 1 750 ? -31.653 6.371 0.946 1.00 81.56 750 LEU A O 1
ATOM 5997 N N . MET A 1 751 ? -31.956 4.438 2.074 1.00 82.00 751 MET A N 1
ATOM 5998 C CA . MET A 1 751 ? -31.060 3.602 1.265 1.00 82.00 751 MET A CA 1
ATOM 5999 C C . MET A 1 751 ? -31.441 3.661 -0.221 1.00 82.00 751 MET A C 1
ATOM 6001 O O . MET A 1 751 ? -30.659 4.142 -1.029 1.00 82.00 751 MET A O 1
ATOM 6005 N N . TYR A 1 752 ? -32.695 3.340 -0.564 1.00 86.31 752 TYR A N 1
ATOM 6006 C CA . TYR A 1 752 ? -33.179 3.369 -1.951 1.00 86.31 752 TYR A CA 1
ATOM 6007 C C . TYR A 1 752 ? -33.046 4.751 -2.622 1.00 86.31 752 TYR A C 1
ATOM 6009 O O . TYR A 1 752 ? -32.843 4.849 -3.832 1.00 86.31 752 TYR A O 1
ATOM 6017 N N . ARG A 1 753 ? -33.172 5.845 -1.856 1.00 86.19 753 ARG A N 1
ATOM 6018 C CA . ARG A 1 753 ? -32.988 7.212 -2.379 1.00 86.19 753 ARG A CA 1
ATOM 6019 C C . ARG A 1 753 ? -31.517 7.574 -2.587 1.00 86.19 753 ARG A C 1
ATOM 6021 O O . ARG A 1 753 ? -31.248 8.380 -3.473 1.00 86.19 753 ARG A O 1
ATOM 6028 N N . LEU A 1 754 ? -30.605 6.991 -1.810 1.00 81.31 754 LEU A N 1
ATOM 6029 C CA . LEU A 1 754 ? -29.163 7.095 -2.026 1.00 81.31 754 LEU A CA 1
ATOM 6030 C C . LEU A 1 754 ? -28.755 6.273 -3.257 1.00 81.31 754 LEU A C 1
ATOM 6032 O O . LEU A 1 754 ? -28.215 6.846 -4.197 1.00 81.31 754 LEU A O 1
ATOM 6036 N N . ASP A 1 755 ? -29.154 4.997 -3.320 1.00 83.88 755 ASP A N 1
ATOM 6037 C CA . ASP A 1 755 ? -28.897 4.091 -4.452 1.00 83.88 755 ASP A CA 1
ATOM 6038 C C . ASP A 1 755 ? -29.349 4.704 -5.796 1.00 83.88 755 ASP A C 1
ATOM 6040 O O . ASP A 1 755 ? -28.653 4.617 -6.809 1.00 83.88 755 ASP A O 1
ATOM 6044 N N . ALA A 1 756 ? -30.515 5.364 -5.810 1.00 83.12 756 ALA A N 1
ATOM 6045 C CA . ALA A 1 756 ? -31.038 6.052 -6.990 1.00 83.12 756 ALA A CA 1
ATOM 6046 C C . ALA A 1 756 ? -30.223 7.303 -7.378 1.00 83.12 756 ALA A C 1
ATOM 6048 O O . ALA A 1 756 ? -29.989 7.533 -8.565 1.00 83.12 756 ALA A O 1
ATOM 6049 N N . ALA A 1 757 ? -29.773 8.099 -6.401 1.00 81.12 757 ALA A N 1
ATOM 6050 C CA . ALA A 1 757 ? -28.944 9.278 -6.652 1.00 81.12 757 ALA A CA 1
ATOM 6051 C C . ALA A 1 757 ? -27.540 8.890 -7.149 1.00 81.12 757 ALA A C 1
ATOM 6053 O O . ALA A 1 757 ? -27.031 9.492 -8.097 1.00 81.12 757 ALA A O 1
ATOM 6054 N N . ASP A 1 758 ? -26.952 7.839 -6.574 1.00 78.69 758 ASP A N 1
ATOM 6055 C CA . ASP A 1 758 ? -25.670 7.286 -7.011 1.00 78.69 758 ASP A CA 1
ATOM 6056 C C . ASP A 1 758 ? -25.772 6.692 -8.422 1.00 78.69 758 ASP A C 1
ATOM 6058 O O . ASP A 1 758 ? -24.873 6.898 -9.238 1.00 78.69 758 ASP A O 1
ATOM 6062 N N . ALA A 1 759 ? -26.884 6.034 -8.770 1.00 85.25 759 ALA A N 1
ATOM 6063 C CA . ALA A 1 759 ? -27.129 5.554 -10.130 1.00 85.25 759 ALA A CA 1
ATOM 6064 C C . ALA A 1 759 ? -27.220 6.700 -11.161 1.00 85.25 759 ALA A C 1
ATOM 6066 O O . ALA A 1 759 ? -26.623 6.604 -12.239 1.00 85.25 759 ALA A O 1
ATOM 6067 N N . GLU A 1 760 ? -27.906 7.806 -10.842 1.00 85.25 760 GLU A N 1
ATOM 6068 C CA . GLU A 1 760 ? -27.938 8.999 -11.703 1.00 85.25 760 GLU A CA 1
ATOM 6069 C C . GLU A 1 760 ? -26.548 9.643 -11.841 1.00 85.25 760 GLU A C 1
ATOM 6071 O O . GLU A 1 760 ? -26.122 9.974 -12.955 1.00 85.25 760 GLU A O 1
ATOM 6076 N N . LEU A 1 761 ? -25.798 9.768 -10.740 1.00 87.50 761 LEU A N 1
ATOM 6077 C CA . LEU A 1 761 ? -24.441 10.318 -10.741 1.00 87.50 761 LEU A CA 1
ATOM 6078 C C . LEU A 1 761 ? -23.479 9.446 -11.564 1.00 87.50 761 LEU A C 1
ATOM 6080 O O . LEU A 1 761 ? -22.759 9.959 -12.424 1.00 87.50 761 LEU A O 1
ATOM 6084 N N . GLN A 1 762 ? -23.517 8.123 -11.382 1.00 82.19 762 GLN A N 1
ATOM 6085 C CA . GLN A 1 762 ? -22.763 7.166 -12.194 1.00 82.19 762 GLN A CA 1
ATOM 6086 C C . GLN A 1 762 ? -23.153 7.249 -13.675 1.00 82.19 762 GLN A C 1
ATOM 6088 O O . GLN A 1 762 ? -22.281 7.140 -14.541 1.00 82.19 762 GLN A O 1
ATOM 6093 N N . GLN A 1 763 ? -24.429 7.470 -14.008 1.00 87.25 763 GLN A N 1
ATOM 6094 C CA . GLN A 1 763 ? -24.857 7.642 -15.398 1.00 87.25 763 GLN A CA 1
ATOM 6095 C C . GLN A 1 763 ? -24.260 8.916 -16.018 1.00 87.25 763 GLN A C 1
ATOM 6097 O O . GLN A 1 763 ? -23.720 8.855 -17.127 1.00 87.25 763 GLN A O 1
ATOM 6102 N N . GLN A 1 764 ? -24.295 10.049 -15.309 1.00 87.50 764 GLN A N 1
ATOM 6103 C CA . GLN A 1 764 ? -23.685 11.307 -15.762 1.00 87.50 764 GLN A CA 1
ATOM 6104 C C . GLN A 1 764 ? -22.164 11.174 -15.927 1.00 87.50 764 GLN A C 1
ATOM 6106 O O . GLN A 1 764 ? -21.605 11.562 -16.958 1.00 87.50 764 GLN A O 1
ATOM 6111 N N . LEU A 1 765 ? -21.492 10.566 -14.950 1.00 82.31 765 LEU A N 1
ATOM 6112 C CA . LEU A 1 765 ? -20.040 10.393 -14.938 1.00 82.31 765 LEU A CA 1
ATOM 6113 C C . LEU A 1 765 ? -19.584 9.425 -16.047 1.00 82.31 765 LEU A C 1
ATOM 6115 O O . LEU A 1 765 ? -18.595 9.688 -16.734 1.00 82.31 765 LEU A O 1
ATOM 6119 N N . ASN A 1 766 ? -20.356 8.372 -16.336 1.00 82.06 766 ASN A N 1
ATOM 6120 C CA . ASN A 1 766 ? -20.125 7.502 -17.493 1.00 82.06 766 ASN A CA 1
ATOM 6121 C C . ASN A 1 766 ? -20.358 8.209 -18.843 1.00 82.06 766 ASN A C 1
ATOM 6123 O O . ASN A 1 766 ? -19.625 7.940 -19.797 1.00 82.06 766 ASN A O 1
ATOM 6127 N N . GLN A 1 767 ? -21.318 9.138 -18.948 1.00 87.31 767 GLN A N 1
ATOM 6128 C CA . GLN A 1 767 ? -21.468 9.967 -20.154 1.00 87.31 767 GLN A CA 1
ATOM 6129 C C . GLN A 1 767 ? -20.264 10.899 -20.361 1.00 87.31 767 GLN A C 1
ATOM 6131 O O . GLN A 1 767 ? -19.790 11.030 -21.491 1.00 87.31 767 GLN A O 1
ATOM 6136 N N . GLN A 1 768 ? -19.728 11.505 -19.295 1.00 84.38 768 GLN A N 1
ATOM 6137 C CA . GLN A 1 768 ? -18.509 12.321 -19.377 1.00 84.38 768 GLN A CA 1
ATOM 6138 C C . GLN A 1 768 ? -17.276 11.481 -19.750 1.00 84.38 768 GLN A C 1
ATOM 6140 O O . GLN A 1 768 ? -16.547 11.857 -20.669 1.00 84.38 768 GLN A O 1
ATOM 6145 N N . ARG A 1 769 ? -17.082 10.311 -19.114 1.00 83.25 769 ARG A N 1
ATOM 6146 C CA . ARG A 1 769 ? -16.001 9.362 -19.451 1.00 83.25 769 ARG A CA 1
ATOM 6147 C C . ARG A 1 769 ? -16.029 8.978 -20.941 1.00 83.25 769 ARG A C 1
ATOM 6149 O O . ARG A 1 769 ? -14.972 8.970 -21.564 1.00 83.25 769 ARG A O 1
ATOM 6156 N N . ARG A 1 770 ? -17.211 8.739 -21.533 1.00 84.44 770 ARG A N 1
ATOM 6157 C CA . ARG A 1 770 ? -17.347 8.449 -22.977 1.00 84.44 770 ARG A CA 1
ATOM 6158 C C . ARG A 1 770 ? -16.945 9.623 -23.869 1.00 84.44 770 ARG A C 1
ATOM 6160 O O . ARG A 1 770 ? -16.119 9.425 -24.749 1.00 84.44 770 ARG A O 1
ATOM 6167 N N . ARG A 1 771 ? -17.432 10.846 -23.608 1.00 87.38 771 ARG A N 1
ATOM 6168 C CA . ARG A 1 771 ? -17.053 12.033 -24.410 1.00 87.38 771 ARG A CA 1
ATOM 6169 C C . ARG A 1 771 ? -15.537 12.242 -24.445 1.00 87.38 771 ARG A C 1
ATOM 6171 O O . ARG A 1 771 ? -14.971 12.438 -25.514 1.00 87.38 771 ARG A O 1
ATOM 6178 N N . LEU A 1 772 ? -14.875 12.118 -23.293 1.00 81.06 772 LEU A N 1
ATOM 6179 C CA . LEU A 1 772 ? -13.417 12.235 -23.192 1.00 81.06 772 LEU A CA 1
ATOM 6180 C C . LEU A 1 772 ? -12.676 11.095 -23.918 1.00 81.06 772 LEU A C 1
ATOM 6182 O O . LEU A 1 772 ? -11.596 11.321 -24.462 1.00 81.06 772 LEU A O 1
ATOM 6186 N N . GLN A 1 773 ? -13.244 9.885 -23.966 1.00 78.69 773 GLN A N 1
ATOM 6187 C CA . GLN A 1 773 ? -12.709 8.779 -24.770 1.00 78.69 773 GLN A CA 1
ATOM 6188 C C . GLN A 1 773 ? -12.862 9.037 -26.276 1.00 78.69 773 GLN A C 1
ATOM 6190 O O . GLN A 1 773 ? -11.893 8.845 -27.009 1.00 78.69 773 GLN A O 1
ATOM 6195 N N . ASP A 1 774 ? -14.022 9.521 -26.727 1.00 85.31 774 ASP A N 1
ATOM 6196 C CA . ASP A 1 774 ? -14.285 9.855 -28.134 1.00 85.31 774 ASP A CA 1
ATOM 6197 C C . ASP A 1 774 ? -13.366 10.998 -28.621 1.00 85.31 774 ASP A C 1
ATOM 6199 O O . ASP A 1 774 ? -12.781 10.929 -29.706 1.00 85.31 774 ASP A O 1
ATOM 6203 N N . GLU A 1 775 ? -13.170 12.032 -27.795 1.00 84.50 775 GLU A N 1
ATOM 6204 C CA . GLU A 1 775 ? -12.244 13.144 -28.055 1.00 84.50 775 GLU A CA 1
ATOM 6205 C C . GLU A 1 775 ? -10.777 12.683 -28.100 1.00 84.50 775 GLU A C 1
ATOM 6207 O O . GLU A 1 775 ? -10.038 13.047 -29.022 1.00 84.50 775 GLU A O 1
ATOM 6212 N N . ALA A 1 776 ? -10.353 11.833 -27.157 1.00 78.75 776 ALA A N 1
ATOM 6213 C CA . ALA A 1 776 ? -9.002 11.273 -27.135 1.00 78.75 776 ALA A CA 1
ATOM 6214 C C . ALA A 1 776 ? -8.742 10.317 -28.314 1.00 78.75 776 ALA A C 1
ATOM 6216 O O . ALA A 1 776 ? -7.652 10.332 -28.893 1.00 78.75 776 ALA A O 1
ATOM 6217 N N . GLU A 1 777 ? -9.730 9.510 -28.718 1.00 81.06 777 GLU A N 1
ATOM 6218 C CA . GLU A 1 777 ? -9.633 8.673 -29.913 1.00 81.06 777 GLU A CA 1
ATOM 6219 C C . GLU A 1 777 ? -9.536 9.527 -31.184 1.00 81.06 777 GLU A C 1
ATOM 6221 O O . GLU A 1 777 ? -8.692 9.242 -32.040 1.00 81.06 777 GLU A O 1
ATOM 6226 N N . LYS A 1 778 ? -10.320 10.604 -31.295 1.00 87.12 778 LYS A N 1
ATOM 6227 C CA . LYS A 1 778 ? -10.219 11.548 -32.414 1.00 87.12 778 LYS A CA 1
ATOM 6228 C C . LYS A 1 778 ? -8.819 12.164 -32.507 1.00 87.12 778 LYS A C 1
ATOM 6230 O O . LYS A 1 778 ? -8.165 12.000 -33.534 1.00 87.12 778 LYS A O 1
ATOM 6235 N N . ALA A 1 779 ? -8.310 12.753 -31.422 1.00 80.31 779 ALA A N 1
ATOM 6236 C CA . ALA A 1 779 ? -6.971 13.351 -31.388 1.00 80.31 779 ALA A CA 1
ATOM 6237 C C . ALA A 1 779 ? -5.856 12.336 -31.724 1.00 80.31 779 ALA A C 1
ATOM 6239 O O . ALA A 1 779 ? -4.910 12.644 -32.453 1.00 80.31 779 ALA A O 1
ATOM 6240 N N . ARG A 1 780 ? -5.989 11.089 -31.252 1.00 81.62 780 ARG A N 1
ATOM 6241 C CA . ARG A 1 780 ? -5.094 9.973 -31.599 1.00 81.62 780 ARG A CA 1
ATOM 6242 C C . ARG A 1 780 ? -5.139 9.637 -33.093 1.00 81.62 780 ARG A C 1
ATOM 6244 O O . ARG A 1 780 ? -4.094 9.374 -33.688 1.00 81.62 780 ARG A O 1
ATOM 6251 N N . ASN A 1 781 ? -6.326 9.616 -33.693 1.00 84.12 781 ASN A N 1
ATOM 6252 C CA . ASN A 1 781 ? -6.505 9.323 -35.114 1.00 84.12 781 ASN A CA 1
ATOM 6253 C C . ASN A 1 781 ? -5.943 10.448 -35.998 1.00 84.12 781 ASN A C 1
ATOM 6255 O O . ASN A 1 781 ? -5.252 10.150 -36.974 1.00 84.12 781 ASN A O 1
ATOM 6259 N N . ASP A 1 782 ? -6.145 11.709 -35.612 1.00 85.38 782 ASP A N 1
ATOM 6260 C CA . ASP A 1 782 ? -5.591 12.881 -36.297 1.00 85.38 782 ASP A CA 1
ATOM 6261 C C . ASP A 1 782 ? -4.047 12.864 -36.270 1.00 85.38 782 ASP A C 1
ATOM 6263 O O . ASP A 1 782 ? -3.407 12.954 -37.321 1.00 85.38 782 ASP A O 1
ATOM 6267 N N . LEU A 1 783 ? -3.430 12.590 -35.112 1.00 80.62 783 LEU A N 1
ATOM 6268 C CA . LEU A 1 783 ? -1.973 12.417 -34.991 1.00 80.62 783 LEU A CA 1
ATOM 6269 C C . LEU A 1 783 ? -1.443 11.245 -35.845 1.00 80.62 783 LEU A C 1
ATOM 6271 O O . LEU A 1 783 ? -0.375 11.331 -36.455 1.00 80.62 783 LEU A O 1
ATOM 6275 N N . VAL A 1 784 ? -2.186 10.137 -35.941 1.00 80.19 784 VAL A N 1
ATOM 6276 C CA . VAL A 1 784 ? -1.825 8.998 -36.808 1.00 80.19 784 VAL A CA 1
ATOM 6277 C C . VAL A 1 784 ? -1.920 9.357 -38.298 1.00 80.19 784 VAL A C 1
ATOM 6279 O O . VAL A 1 784 ? -1.141 8.824 -39.097 1.00 80.19 784 VAL A O 1
ATOM 6282 N N . LEU A 1 785 ? -2.827 10.254 -38.691 1.00 84.75 785 LEU A N 1
ATOM 6283 C CA . LEU A 1 785 ? -2.907 10.788 -40.054 1.00 84.75 785 LEU A CA 1
ATOM 6284 C C . LEU A 1 785 ? -1.738 11.738 -40.352 1.00 84.75 785 LEU A C 1
ATOM 6286 O O . LEU A 1 785 ? -1.090 11.581 -41.388 1.00 84.75 785 LEU A O 1
ATOM 6290 N N . GLU A 1 786 ? -1.388 12.632 -39.428 1.00 81.44 786 GLU A N 1
ATOM 6291 C CA . GLU A 1 786 ? -0.228 13.526 -39.549 1.00 81.44 786 GLU A CA 1
ATOM 6292 C C . GLU A 1 786 ? 1.093 12.740 -39.654 1.00 81.44 786 GLU A C 1
ATOM 6294 O O . GLU A 1 786 ? 1.871 12.934 -40.592 1.00 81.44 786 GLU A O 1
ATOM 6299 N N . MET A 1 787 ? 1.309 11.742 -38.786 1.00 75.44 787 MET A N 1
ATOM 6300 C CA . MET A 1 787 ? 2.466 10.841 -38.876 1.00 75.44 787 MET A CA 1
ATOM 6301 C C . MET A 1 787 ? 2.531 10.060 -40.199 1.00 75.44 787 MET A C 1
ATOM 6303 O O . MET A 1 787 ? 3.621 9.663 -40.622 1.00 75.44 787 MET A O 1
ATOM 6307 N N . ARG A 1 788 ? 1.392 9.792 -40.855 1.00 80.69 788 ARG A N 1
ATOM 6308 C CA . ARG A 1 788 ? 1.354 9.176 -42.194 1.00 80.69 788 ARG A CA 1
ATOM 6309 C C . ARG A 1 788 ? 1.692 10.190 -43.285 1.00 80.69 788 ARG A C 1
ATOM 6311 O O . ARG A 1 788 ? 2.436 9.831 -44.196 1.00 80.69 788 ARG A O 1
ATOM 6318 N N . ALA A 1 789 ? 1.207 11.427 -43.180 1.00 84.06 789 ALA A N 1
ATOM 6319 C CA . ALA A 1 789 ? 1.531 12.508 -44.108 1.00 84.06 789 ALA A CA 1
ATOM 6320 C C . ALA A 1 789 ? 3.038 12.821 -44.100 1.00 84.06 789 ALA A C 1
ATOM 6322 O O . ALA A 1 789 ? 3.669 12.773 -45.154 1.00 84.06 789 ALA A O 1
ATOM 6323 N N . LEU A 1 790 ? 3.639 13.000 -42.917 1.00 82.19 790 LEU A N 1
ATOM 6324 C CA . LEU A 1 790 ? 5.082 13.232 -42.756 1.00 82.19 790 LEU A CA 1
ATOM 6325 C C . LEU A 1 790 ? 5.933 12.080 -43.317 1.00 82.19 790 LEU A C 1
ATOM 6327 O O . LEU A 1 790 ? 6.923 12.314 -44.008 1.00 82.19 790 LEU A O 1
ATOM 6331 N N . LYS A 1 791 ? 5.531 10.821 -43.090 1.00 77.44 791 LYS A N 1
ATOM 6332 C CA . LYS A 1 791 ? 6.218 9.651 -43.673 1.00 77.44 791 LYS A CA 1
ATOM 6333 C C . LYS A 1 791 ? 6.085 9.582 -45.195 1.00 77.44 791 LYS A C 1
ATOM 6335 O O . LYS A 1 791 ? 7.029 9.164 -45.860 1.00 77.44 791 LYS A O 1
ATOM 6340 N N . LEU A 1 792 ? 4.940 9.985 -45.748 1.00 86.94 792 LEU A N 1
ATOM 6341 C CA . LEU A 1 792 ? 4.734 10.050 -47.195 1.00 86.94 792 LEU A CA 1
ATOM 6342 C C . LEU A 1 792 ? 5.548 11.185 -47.832 1.00 86.94 792 LEU A C 1
ATOM 6344 O O . LEU A 1 792 ? 6.099 10.981 -48.908 1.00 86.94 792 LEU A O 1
ATOM 6348 N N . GLN A 1 793 ? 5.657 12.338 -47.166 1.00 80.94 793 GLN A N 1
ATOM 6349 C CA . GLN A 1 793 ? 6.502 13.452 -47.595 1.00 80.94 793 GLN A CA 1
ATOM 6350 C C . GLN A 1 793 ? 7.980 13.050 -47.597 1.00 80.94 793 GLN A C 1
ATOM 6352 O O . GLN A 1 793 ? 8.589 13.044 -48.658 1.00 80.94 793 GLN A O 1
ATOM 6357 N N . HIS A 1 794 ? 8.510 12.551 -46.477 1.00 80.19 794 HIS A N 1
ATOM 6358 C CA . HIS A 1 794 ? 9.899 12.086 -46.406 1.00 80.19 794 HIS A CA 1
ATOM 6359 C C . HIS A 1 794 ? 10.217 10.982 -47.436 1.00 80.19 794 HIS A C 1
ATOM 6361 O O . HIS A 1 794 ? 11.318 10.920 -47.981 1.00 80.19 794 HIS A O 1
ATOM 6367 N N . SER A 1 795 ? 9.242 10.123 -47.758 1.00 79.62 795 SER A N 1
ATOM 6368 C CA . SER A 1 795 ? 9.385 9.117 -48.818 1.00 79.62 795 SER A CA 1
ATOM 6369 C C . SER A 1 795 ? 9.343 9.684 -50.245 1.00 79.62 795 SER A C 1
ATOM 6371 O O . SER A 1 795 ? 9.764 8.971 -51.155 1.00 79.62 795 SER A O 1
ATOM 6373 N N . ARG A 1 796 ? 8.827 10.901 -50.461 1.00 85.81 796 ARG A N 1
ATOM 6374 C CA . ARG A 1 796 ? 8.941 11.642 -51.729 1.00 85.81 796 ARG A CA 1
ATOM 6375 C C . ARG A 1 796 ? 10.286 12.346 -51.801 1.00 85.81 796 ARG A C 1
ATOM 6377 O O . ARG A 1 796 ? 11.015 12.089 -52.747 1.00 85.81 796 ARG A O 1
ATOM 6384 N N . ASP A 1 797 ? 10.667 13.076 -50.752 1.00 81.88 797 ASP A N 1
ATOM 6385 C CA . ASP A 1 797 ? 11.957 13.773 -50.661 1.00 81.88 797 ASP A CA 1
ATOM 6386 C C . ASP A 1 797 ? 13.136 12.813 -50.948 1.00 81.88 797 ASP A C 1
ATOM 6388 O O . ASP A 1 797 ? 14.056 13.128 -51.703 1.00 81.88 797 ASP A O 1
ATOM 6392 N N . LEU A 1 798 ? 13.080 11.589 -50.402 1.00 81.44 798 LEU A N 1
ATOM 6393 C CA . LEU A 1 798 ? 14.064 10.529 -50.660 1.00 81.44 798 LEU A CA 1
ATOM 6394 C C . LEU A 1 798 ? 14.050 9.974 -52.094 1.00 81.44 798 LEU A C 1
ATOM 6396 O O . LEU A 1 798 ? 15.076 9.459 -52.537 1.00 81.44 798 LEU A O 1
ATOM 6400 N N . GLU A 1 799 ? 12.922 10.018 -52.804 1.00 82.56 799 GLU A N 1
ATOM 6401 C CA . GLU A 1 799 ? 12.834 9.572 -54.199 1.00 82.56 799 GLU A CA 1
ATOM 6402 C C . GLU A 1 799 ? 13.238 10.691 -55.165 1.00 82.56 799 GLU A C 1
ATOM 6404 O O . GLU A 1 799 ? 13.989 10.431 -56.100 1.00 82.56 799 GLU A O 1
ATOM 6409 N N . ASP A 1 800 ? 12.872 11.942 -54.884 1.00 86.62 800 ASP A N 1
ATOM 6410 C CA . ASP A 1 800 ? 13.320 13.113 -55.642 1.00 86.62 800 ASP A CA 1
ATOM 6411 C C . ASP A 1 800 ? 14.855 13.243 -55.584 1.00 86.62 800 ASP A C 1
ATOM 6413 O O . ASP A 1 800 ? 15.508 13.391 -56.619 1.00 86.62 800 ASP A O 1
ATOM 6417 N N . MET A 1 801 ? 15.468 13.035 -54.410 1.00 80.62 801 MET A N 1
ATOM 6418 C CA . MET A 1 801 ? 16.932 12.952 -54.276 1.00 80.62 801 MET A CA 1
ATOM 6419 C C . MET A 1 801 ? 17.556 11.797 -55.085 1.00 80.62 801 MET A C 1
ATOM 6421 O O . MET A 1 801 ? 18.647 11.951 -55.635 1.00 80.62 801 MET A O 1
ATOM 6425 N N . ARG A 1 802 ? 16.876 10.645 -55.213 1.00 85.12 802 ARG A N 1
ATOM 6426 C CA . ARG A 1 802 ? 17.331 9.532 -56.076 1.00 85.12 802 ARG A CA 1
ATOM 6427 C C . ARG A 1 802 ? 17.185 9.855 -57.559 1.00 85.12 802 ARG A C 1
ATOM 6429 O O . ARG A 1 802 ? 18.006 9.395 -58.351 1.00 85.12 802 ARG A O 1
ATOM 6436 N N . VAL A 1 803 ? 16.158 10.610 -57.945 1.00 88.19 803 VAL A N 1
ATOM 6437 C CA . VAL A 1 803 ? 15.961 11.079 -59.321 1.00 88.19 803 VAL A CA 1
ATOM 6438 C C . VAL A 1 803 ? 17.063 12.068 -59.702 1.00 88.19 803 VAL A C 1
ATOM 6440 O O . VAL A 1 803 ? 17.641 11.912 -60.775 1.00 88.19 803 VAL A O 1
ATOM 6443 N N . VAL A 1 804 ? 17.424 13.004 -58.818 1.00 89.00 804 VAL A N 1
ATOM 6444 C CA . VAL A 1 804 ? 18.541 13.942 -59.036 1.00 89.00 804 VAL A CA 1
ATOM 6445 C C . VAL A 1 804 ? 19.875 13.203 -59.191 1.00 89.00 804 VAL A C 1
ATOM 6447 O O . VAL A 1 804 ? 20.567 13.407 -60.189 1.00 89.00 804 VAL A O 1
ATOM 6450 N N . GLU A 1 805 ? 20.226 12.290 -58.278 1.00 81.62 805 GLU A N 1
ATOM 6451 C CA . GLU A 1 805 ? 21.505 11.567 -58.383 1.00 81.62 805 GLU A CA 1
ATOM 6452 C C . GLU A 1 805 ? 21.532 10.614 -59.595 1.00 81.62 805 GLU A C 1
ATOM 6454 O O . GLU A 1 805 ? 22.566 10.456 -60.241 1.00 81.62 805 GLU A O 1
ATOM 6459 N N . ARG A 1 806 ? 20.384 10.037 -59.986 1.00 82.44 806 ARG A N 1
ATOM 6460 C CA . ARG A 1 806 ? 20.259 9.278 -61.242 1.00 82.44 806 ARG A CA 1
ATOM 6461 C C . ARG A 1 806 ? 20.497 10.164 -62.464 1.00 82.44 806 ARG A C 1
ATOM 6463 O O . ARG A 1 806 ? 21.296 9.789 -63.312 1.00 82.44 806 ARG A O 1
ATOM 6470 N N . GLN A 1 807 ? 19.855 11.332 -62.545 1.00 86.50 807 GLN A N 1
ATOM 6471 C CA . GLN A 1 807 ? 20.046 12.280 -63.651 1.00 86.50 807 GLN A CA 1
ATOM 6472 C C . GLN A 1 807 ? 21.507 12.726 -63.770 1.00 86.50 807 GLN A C 1
ATOM 6474 O O . GLN A 1 807 ? 22.015 12.874 -64.880 1.00 86.50 807 GLN A O 1
ATOM 6479 N N . ARG A 1 808 ? 22.197 12.891 -62.637 1.00 89.94 808 ARG A N 1
ATOM 6480 C CA . ARG A 1 808 ? 23.634 13.166 -62.595 1.00 89.94 808 ARG A CA 1
ATOM 6481 C C . ARG A 1 808 ? 24.460 12.005 -63.164 1.00 89.94 808 ARG A C 1
ATOM 6483 O O . ARG A 1 808 ? 25.286 12.240 -64.041 1.00 89.94 808 ARG A O 1
ATOM 6490 N N . ILE A 1 809 ? 24.223 10.772 -62.712 1.00 85.75 809 ILE A N 1
ATOM 6491 C CA . ILE A 1 809 ? 24.925 9.573 -63.210 1.00 85.75 809 ILE A CA 1
ATOM 6492 C C . ILE A 1 809 ? 24.676 9.375 -64.714 1.00 85.75 809 ILE A C 1
ATOM 6494 O O . ILE A 1 809 ? 25.614 9.110 -65.464 1.00 85.75 809 ILE A O 1
ATOM 6498 N N . ASP A 1 810 ? 23.437 9.561 -65.174 1.00 83.81 810 ASP A N 1
ATOM 6499 C CA . ASP A 1 810 ? 23.083 9.495 -66.595 1.00 83.81 810 ASP A CA 1
ATOM 6500 C C . ASP A 1 810 ? 23.791 10.611 -67.395 1.00 83.81 810 ASP A C 1
ATOM 6502 O O . ASP A 1 810 ? 24.285 10.366 -68.497 1.00 83.81 810 ASP A O 1
ATOM 6506 N N . HIS A 1 811 ? 23.933 11.820 -66.835 1.00 88.81 811 HIS A N 1
ATOM 6507 C CA . HIS A 1 811 ? 24.702 12.900 -67.459 1.00 88.81 811 HIS A CA 1
ATOM 6508 C C . HIS A 1 811 ? 26.193 12.548 -67.590 1.00 88.81 811 HIS A C 1
ATOM 6510 O O . HIS A 1 811 ? 26.731 12.622 -68.697 1.00 88.81 811 HIS A O 1
ATOM 6516 N N . GLU A 1 812 ? 26.838 12.109 -66.504 1.00 88.44 812 GLU A N 1
ATOM 6517 C CA . GLU A 1 812 ? 28.245 11.675 -66.489 1.00 88.44 812 GLU A CA 1
ATOM 6518 C C . GLU A 1 812 ? 28.481 10.518 -67.492 1.00 88.44 812 GLU A C 1
ATOM 6520 O O . GLU A 1 812 ? 29.433 10.555 -68.275 1.00 88.44 812 GLU A O 1
ATOM 6525 N N . LEU A 1 813 ? 27.556 9.552 -67.588 1.00 85.50 813 LEU A N 1
ATOM 6526 C CA . LEU A 1 813 ? 27.587 8.490 -68.604 1.00 85.50 813 LEU A CA 1
ATOM 6527 C C . LEU A 1 813 ? 27.485 9.026 -70.042 1.00 85.50 813 LEU A C 1
ATOM 6529 O O . LEU A 1 813 ? 28.234 8.570 -70.909 1.00 85.50 813 LEU A O 1
ATOM 6533 N N . THR A 1 814 ? 26.600 9.992 -70.323 1.00 86.94 814 THR A N 1
ATOM 6534 C CA . THR A 1 814 ? 26.488 10.565 -71.681 1.00 86.94 814 THR A CA 1
ATOM 6535 C C . THR A 1 814 ? 27.696 11.413 -72.086 1.00 86.94 814 THR A C 1
ATOM 6537 O O . THR A 1 814 ? 27.991 11.498 -73.280 1.00 86.94 814 THR A O 1
ATOM 6540 N N . GLN A 1 815 ? 28.425 12.011 -71.134 1.00 87.38 815 GLN A N 1
ATOM 6541 C CA . GLN A 1 815 ? 29.709 12.662 -71.419 1.00 87.38 815 GLN A CA 1
ATOM 6542 C C . GLN A 1 815 ? 30.760 11.623 -71.832 1.00 87.38 815 GLN A C 1
ATOM 6544 O O . GLN A 1 815 ? 31.287 11.701 -72.941 1.00 87.38 815 GLN A O 1
ATOM 6549 N N . LEU A 1 816 ? 30.969 10.584 -71.015 1.00 85.94 816 LEU A N 1
ATOM 6550 C CA . LEU A 1 816 ? 31.926 9.503 -71.298 1.00 85.94 816 LEU A CA 1
ATOM 6551 C C . LEU A 1 816 ? 31.620 8.760 -72.614 1.00 85.94 816 LEU A C 1
ATOM 6553 O O . LEU A 1 816 ? 32.529 8.319 -73.318 1.00 85.94 816 LEU A O 1
ATOM 6557 N N . GLN A 1 817 ? 30.341 8.632 -72.985 1.00 84.06 817 GLN A N 1
ATOM 6558 C CA . GLN A 1 817 ? 29.938 8.078 -74.283 1.00 84.06 817 GLN A CA 1
ATOM 6559 C C . GLN A 1 817 ? 30.336 8.983 -75.459 1.00 84.06 817 GLN A C 1
ATOM 6561 O O . GLN A 1 817 ? 30.859 8.474 -76.451 1.00 84.06 817 GLN A O 1
ATOM 6566 N N . LYS A 1 818 ? 30.162 10.308 -75.348 1.00 89.19 818 LYS A N 1
ATOM 6567 C CA . LYS A 1 818 ? 30.608 11.265 -76.378 1.00 89.19 818 LYS A CA 1
ATOM 6568 C C . LYS A 1 818 ? 32.125 11.281 -76.523 1.00 89.19 818 LYS A C 1
ATOM 6570 O O . LYS A 1 818 ? 32.614 11.211 -77.645 1.00 89.19 818 LYS A O 1
ATOM 6575 N N . GLU A 1 819 ? 32.863 11.303 -75.414 1.00 86.88 819 GLU A N 1
ATOM 6576 C CA . GLU A 1 819 ? 34.329 11.229 -75.429 1.00 86.88 819 GLU A CA 1
ATOM 6577 C C . GLU A 1 819 ? 34.814 9.953 -76.128 1.00 86.88 819 GLU A C 1
ATOM 6579 O O . GLU A 1 819 ? 35.687 10.008 -76.994 1.00 86.88 819 GLU A O 1
ATOM 6584 N N . LYS A 1 820 ? 34.188 8.806 -75.829 1.00 88.06 820 LYS A N 1
ATOM 6585 C CA . LYS A 1 820 ? 34.467 7.529 -76.500 1.00 88.06 820 LYS A CA 1
ATOM 6586 C C . LYS A 1 820 ? 34.171 7.577 -78.004 1.00 88.06 820 LYS A C 1
ATOM 6588 O O . LYS A 1 820 ? 34.962 7.051 -78.786 1.00 88.06 820 LYS A O 1
ATOM 6593 N N . GLU A 1 821 ? 33.054 8.175 -78.421 1.00 86.31 821 GLU A N 1
ATOM 6594 C CA . GLU A 1 821 ? 32.726 8.341 -79.843 1.00 86.31 821 GLU A CA 1
ATOM 6595 C C . GLU A 1 821 ? 33.702 9.273 -80.568 1.00 86.31 821 GLU A C 1
ATOM 6597 O O . GLU A 1 821 ? 34.114 8.975 -81.687 1.00 86.31 821 GLU A O 1
ATOM 6602 N N . GLU A 1 822 ? 34.099 10.387 -79.952 1.00 86.62 822 GLU A N 1
ATOM 6603 C CA . GLU A 1 822 ? 35.103 11.283 -80.525 1.00 86.62 822 GLU A CA 1
ATOM 6604 C C . GLU A 1 822 ? 36.466 10.605 -80.650 1.00 86.62 822 GLU A C 1
ATOM 6606 O O . GLU A 1 822 ? 37.129 10.758 -81.677 1.00 86.62 822 GLU A O 1
ATOM 6611 N N . LEU A 1 823 ? 36.872 9.823 -79.646 1.00 85.88 823 LEU A N 1
ATOM 6612 C CA . LEU A 1 823 ? 38.115 9.060 -79.690 1.00 85.88 823 LEU A CA 1
ATOM 6613 C C . LEU A 1 823 ? 38.080 8.004 -80.807 1.00 85.88 823 LEU A C 1
ATOM 6615 O O . LEU A 1 823 ? 39.045 7.876 -81.556 1.00 85.88 823 LEU A O 1
ATOM 6619 N N . ALA A 1 824 ? 36.950 7.308 -80.980 1.00 83.75 824 ALA A N 1
ATOM 6620 C CA . ALA A 1 824 ? 36.749 6.368 -82.082 1.00 83.75 824 ALA A CA 1
ATOM 6621 C C . ALA A 1 824 ? 36.847 7.057 -83.456 1.00 83.75 824 ALA A C 1
ATOM 6623 O O . ALA A 1 824 ? 37.603 6.599 -84.309 1.00 83.75 824 ALA A O 1
ATOM 6624 N N . ARG A 1 825 ? 36.182 8.209 -83.648 1.00 86.38 825 ARG A N 1
ATOM 6625 C CA . ARG A 1 825 ? 36.264 8.985 -84.902 1.00 86.38 825 ARG A CA 1
ATOM 6626 C C . ARG A 1 825 ? 37.688 9.459 -85.215 1.00 86.38 825 ARG A C 1
ATOM 6628 O O . ARG A 1 825 ? 38.046 9.517 -86.388 1.00 86.38 825 ARG A O 1
ATOM 6635 N N . ARG A 1 826 ? 38.500 9.783 -84.198 1.00 86.12 826 ARG A N 1
ATOM 6636 C CA . ARG A 1 826 ? 39.928 10.112 -84.381 1.00 86.12 826 ARG A CA 1
ATOM 6637 C C . ARG A 1 826 ? 40.710 8.894 -84.878 1.00 86.12 826 ARG A C 1
ATOM 6639 O O . ARG A 1 826 ? 41.352 8.991 -85.916 1.00 86.12 826 ARG A O 1
ATOM 6646 N N . TYR A 1 827 ? 40.564 7.734 -84.233 1.00 84.62 827 TYR A N 1
ATOM 6647 C CA . TYR A 1 827 ? 41.218 6.499 -84.688 1.00 84.62 827 TYR A CA 1
ATOM 6648 C C . TYR A 1 827 ? 40.775 6.052 -86.092 1.00 84.62 827 TYR A C 1
ATOM 6650 O O . TYR A 1 827 ? 41.609 5.587 -86.867 1.00 84.62 827 TYR A O 1
ATOM 6658 N N . ASP A 1 828 ? 39.500 6.220 -86.456 1.00 82.94 828 ASP A N 1
ATOM 6659 C CA . ASP A 1 828 ? 39.019 5.936 -87.816 1.00 82.94 828 ASP A CA 1
ATOM 6660 C C . ASP A 1 828 ? 39.612 6.900 -88.859 1.00 82.94 828 ASP A C 1
ATOM 6662 O O . ASP A 1 828 ? 39.971 6.467 -89.958 1.00 82.94 828 ASP A O 1
ATOM 6666 N N . ALA A 1 829 ? 39.773 8.183 -88.515 1.00 84.69 829 ALA A N 1
ATOM 6667 C CA . ALA A 1 829 ? 40.424 9.177 -89.369 1.00 84.69 829 ALA A CA 1
ATOM 6668 C C . ALA A 1 829 ? 41.930 8.899 -89.537 1.00 84.69 829 ALA A C 1
ATOM 6670 O O . ALA A 1 829 ? 42.424 8.892 -90.665 1.00 84.69 829 ALA A O 1
ATOM 6671 N N . ASP A 1 830 ? 42.642 8.578 -88.453 1.00 84.00 830 ASP A N 1
ATOM 6672 C CA . ASP A 1 830 ? 44.058 8.189 -88.491 1.00 84.00 830 ASP A CA 1
ATOM 6673 C C . ASP A 1 830 ? 44.255 6.908 -89.322 1.00 84.00 830 ASP A C 1
ATOM 6675 O O . ASP A 1 830 ? 45.154 6.821 -90.162 1.00 84.00 830 ASP A O 1
ATOM 6679 N N . ALA A 1 831 ? 43.364 5.922 -89.164 1.00 81.56 831 ALA A N 1
ATOM 6680 C CA . ALA A 1 831 ? 43.367 4.701 -89.964 1.00 81.56 831 ALA A CA 1
ATOM 6681 C C . ALA A 1 831 ? 43.021 4.954 -91.444 1.00 81.56 831 ALA A C 1
ATOM 6683 O O . ALA A 1 831 ? 43.507 4.230 -92.315 1.00 81.56 831 ALA A O 1
ATOM 6684 N N . ALA A 1 832 ? 42.199 5.957 -91.764 1.00 82.00 832 ALA A N 1
ATOM 6685 C CA . ALA A 1 832 ? 41.950 6.381 -93.142 1.00 82.00 832 ALA A CA 1
ATOM 6686 C C . ALA A 1 832 ? 43.186 7.063 -93.754 1.00 82.00 832 ALA A C 1
ATOM 6688 O O . ALA A 1 832 ? 43.618 6.662 -94.835 1.00 82.00 832 ALA A O 1
ATOM 6689 N N . ALA A 1 833 ? 43.814 8.000 -93.036 1.00 82.69 833 ALA A N 1
ATOM 6690 C CA . ALA A 1 833 ? 45.033 8.682 -93.471 1.00 82.69 833 ALA A CA 1
ATOM 6691 C C . ALA A 1 833 ? 46.208 7.707 -93.681 1.00 82.69 833 ALA A C 1
ATOM 6693 O O . ALA A 1 833 ? 46.940 7.813 -94.666 1.00 82.69 833 ALA A O 1
ATOM 6694 N N . LEU A 1 834 ? 46.357 6.700 -92.812 1.00 82.56 834 LEU A N 1
ATOM 6695 C CA . LEU A 1 834 ? 47.338 5.623 -92.987 1.00 82.56 834 LEU A CA 1
ATOM 6696 C C . LEU A 1 834 ? 47.060 4.781 -94.242 1.00 82.56 834 LEU A C 1
ATOM 6698 O O . LEU A 1 834 ? 47.988 4.500 -94.999 1.00 82.56 834 LEU A O 1
ATOM 6702 N N . ARG A 1 835 ? 45.797 4.415 -94.510 1.00 82.50 835 ARG A N 1
ATOM 6703 C CA . ARG A 1 835 ? 45.417 3.687 -95.737 1.00 82.50 835 ARG A CA 1
ATOM 6704 C C . ARG A 1 835 ? 45.691 4.510 -96.995 1.00 82.50 835 ARG A C 1
ATOM 6706 O O . ARG A 1 835 ? 46.196 3.958 -97.969 1.00 82.50 835 ARG A O 1
ATOM 6713 N N . GLU A 1 836 ? 45.393 5.808 -96.978 1.00 84.50 836 GLU A N 1
ATOM 6714 C CA . GLU A 1 836 ? 45.675 6.709 -98.099 1.00 84.50 836 GLU A CA 1
ATOM 6715 C C . GLU A 1 836 ? 47.184 6.871 -98.327 1.00 84.50 836 GLU A C 1
ATOM 6717 O O . GLU A 1 836 ? 47.643 6.719 -99.458 1.00 84.50 836 GLU A O 1
ATOM 6722 N N . LYS A 1 837 ? 47.979 7.049 -97.263 1.00 83.88 837 LYS A N 1
ATOM 6723 C CA . LYS A 1 837 ? 49.447 7.084 -97.348 1.00 83.88 837 LYS A CA 1
ATOM 6724 C C . LYS A 1 837 ? 50.020 5.794 -97.938 1.00 83.88 837 LYS A C 1
ATOM 6726 O O . LYS A 1 837 ? 50.796 5.861 -98.887 1.00 83.88 837 LYS A O 1
ATOM 6731 N N . CYS A 1 838 ? 49.605 4.627 -97.441 1.00 80.00 838 CYS A N 1
ATOM 6732 C CA . CYS A 1 838 ? 50.046 3.344 -97.990 1.00 80.00 838 CYS A CA 1
ATOM 6733 C C . CYS A 1 838 ? 49.592 3.145 -99.445 1.00 80.00 838 CYS A C 1
ATOM 6735 O O . CYS A 1 838 ? 50.331 2.563 -100.235 1.00 80.00 838 CYS A O 1
ATOM 6737 N N . LYS A 1 839 ? 48.416 3.658 -99.834 1.00 82.88 839 LYS A N 1
ATOM 6738 C CA . LYS A 1 839 ? 47.986 3.655 -101.237 1.00 82.88 839 LYS A CA 1
ATOM 6739 C C . LYS A 1 839 ? 48.894 4.538 -102.098 1.00 82.88 839 LYS A C 1
ATOM 6741 O O . LYS A 1 839 ? 49.349 4.074 -103.133 1.00 82.88 839 LYS A O 1
ATOM 6746 N N . LEU A 1 840 ? 49.209 5.760 -101.667 1.00 83.06 840 LEU A N 1
ATOM 6747 C CA . LEU A 1 840 ? 50.124 6.658 -102.384 1.00 83.06 840 LEU A CA 1
ATOM 6748 C C . LEU A 1 840 ? 51.536 6.060 -102.514 1.00 83.06 840 LEU A C 1
ATOM 6750 O O . LEU A 1 840 ? 52.155 6.179 -103.568 1.00 83.06 840 LEU A O 1
ATOM 6754 N N . GLU A 1 841 ? 52.026 5.366 -101.485 1.00 80.12 841 GLU A N 1
ATOM 6755 C CA . GLU A 1 841 ? 53.294 4.624 -101.526 1.00 80.12 841 GLU A CA 1
ATOM 6756 C C . GLU A 1 841 ? 53.247 3.456 -102.530 1.00 80.12 841 GLU A C 1
ATOM 6758 O O . GLU A 1 841 ? 54.189 3.273 -103.303 1.00 80.12 841 GLU A O 1
ATOM 6763 N N . VAL A 1 842 ? 52.136 2.711 -102.593 1.00 81.88 842 VAL A N 1
ATOM 6764 C CA . VAL A 1 842 ? 51.916 1.645 -103.587 1.00 81.88 842 VAL A CA 1
ATOM 6765 C C . VAL A 1 842 ? 51.772 2.203 -105.007 1.00 81.88 842 VAL A C 1
ATOM 6767 O O . VAL A 1 842 ? 52.409 1.682 -105.918 1.00 81.88 842 VAL A O 1
ATOM 6770 N N . ASP A 1 843 ? 50.999 3.268 -105.214 1.00 79.38 843 ASP A N 1
ATOM 6771 C CA . ASP A 1 843 ? 50.794 3.907 -106.520 1.00 79.38 843 ASP A CA 1
ATOM 6772 C C . ASP A 1 843 ? 52.113 4.527 -107.038 1.00 79.38 843 ASP A C 1
ATOM 6774 O O . ASP A 1 843 ? 52.432 4.432 -108.229 1.00 79.38 843 ASP A O 1
ATOM 6778 N N . ALA A 1 844 ? 52.944 5.080 -106.145 1.00 79.44 844 ALA A N 1
ATOM 6779 C CA . ALA A 1 844 ? 54.301 5.532 -106.456 1.00 79.44 844 ALA A CA 1
ATOM 6780 C C . ALA A 1 844 ? 55.247 4.361 -106.783 1.00 79.44 844 ALA A C 1
ATOM 6782 O O . ALA A 1 844 ? 56.014 4.443 -107.746 1.00 79.44 844 ALA A O 1
ATOM 6783 N N . MET A 1 845 ? 55.174 3.249 -106.043 1.00 74.94 845 MET A N 1
ATOM 6784 C CA . MET A 1 845 ? 55.961 2.042 -106.323 1.00 74.94 845 MET A CA 1
ATOM 6785 C C . MET A 1 845 ? 55.569 1.412 -107.668 1.00 74.94 845 MET A C 1
ATOM 6787 O O . MET A 1 845 ? 56.449 1.084 -108.463 1.00 74.94 845 MET A O 1
ATOM 6791 N N . GLN A 1 846 ? 54.273 1.317 -107.977 1.00 77.81 846 GLN A N 1
ATOM 6792 C CA . GLN A 1 846 ? 53.770 0.873 -109.282 1.00 77.81 846 GLN A CA 1
ATOM 6793 C C . GLN A 1 846 ? 54.213 1.816 -110.405 1.00 77.81 846 GLN A C 1
ATOM 6795 O O . GLN A 1 846 ? 54.662 1.352 -111.452 1.00 77.81 846 GLN A O 1
ATOM 6800 N N . SER A 1 847 ? 54.159 3.133 -110.184 1.00 78.12 847 SER A N 1
ATOM 6801 C CA . SER A 1 847 ? 54.633 4.132 -111.152 1.00 78.12 847 SER A CA 1
ATOM 6802 C C . SER A 1 847 ? 56.137 4.017 -111.412 1.00 78.12 847 SER A C 1
ATOM 6804 O O . SER A 1 847 ? 56.564 4.104 -112.565 1.00 78.12 847 SER A O 1
ATOM 6806 N N . SER A 1 848 ? 56.929 3.756 -110.367 1.00 76.69 848 SER A N 1
ATOM 6807 C CA . SER A 1 848 ? 58.372 3.501 -110.447 1.00 76.69 848 SER A CA 1
ATOM 6808 C C . SER A 1 848 ? 58.683 2.201 -111.199 1.00 76.69 848 SER A C 1
ATOM 6810 O O . SER A 1 848 ? 59.477 2.210 -112.137 1.00 76.69 848 SER A O 1
ATOM 6812 N N . ILE A 1 849 ? 57.983 1.103 -110.891 1.00 78.94 849 ILE A N 1
ATOM 6813 C CA . ILE A 1 849 ? 58.106 -0.175 -111.614 1.00 78.94 849 ILE A CA 1
ATOM 6814 C C . ILE A 1 849 ? 57.710 -0.002 -113.086 1.00 78.94 849 ILE A C 1
ATOM 6816 O O . ILE A 1 849 ? 58.445 -0.431 -113.970 1.00 78.94 849 ILE A O 1
ATOM 6820 N N . ALA A 1 850 ? 56.611 0.693 -113.385 1.00 74.69 850 ALA A N 1
ATOM 6821 C CA . ALA A 1 850 ? 56.195 0.976 -114.756 1.00 74.69 850 ALA A CA 1
ATOM 6822 C C . ALA A 1 850 ? 57.165 1.925 -115.489 1.00 74.69 850 ALA A C 1
ATOM 6824 O O . ALA A 1 850 ? 57.305 1.847 -116.709 1.00 74.69 850 ALA A O 1
ATOM 6825 N N . ALA A 1 851 ? 57.845 2.836 -114.787 1.00 75.00 851 ALA A N 1
ATOM 6826 C CA . ALA A 1 851 ? 58.929 3.641 -115.350 1.00 75.00 851 ALA A CA 1
ATOM 6827 C C . ALA A 1 851 ? 60.190 2.798 -115.619 1.00 75.00 851 ALA A C 1
ATOM 6829 O O . ALA A 1 851 ? 60.777 2.935 -116.691 1.00 75.00 851 ALA A O 1
ATOM 6830 N N . SER A 1 852 ? 60.555 1.876 -114.718 1.00 74.56 852 SER A N 1
ATOM 6831 C CA . SER A 1 852 ? 61.660 0.929 -114.923 1.00 74.56 852 SER A CA 1
ATOM 6832 C C . SER A 1 852 ? 61.378 0.001 -116.101 1.00 74.56 852 SER A C 1
ATOM 6834 O O . SER A 1 852 ? 62.200 -0.073 -117.003 1.00 74.56 852 SER A O 1
ATOM 6836 N N . LEU A 1 853 ? 60.184 -0.596 -116.176 1.00 76.12 853 LEU A N 1
ATOM 6837 C CA . LEU A 1 853 ? 59.761 -1.450 -117.291 1.00 76.12 853 LEU A CA 1
ATOM 6838 C C . LEU A 1 853 ? 59.715 -0.688 -118.622 1.00 76.12 853 LEU A C 1
ATOM 6840 O O . LEU A 1 853 ? 60.135 -1.223 -119.641 1.00 76.12 853 LEU A O 1
ATOM 6844 N N . ARG A 1 854 ? 59.273 0.578 -118.646 1.00 73.81 854 ARG A N 1
ATOM 6845 C CA . ARG A 1 854 ? 59.373 1.417 -119.858 1.00 73.81 854 ARG A CA 1
ATOM 6846 C C . ARG A 1 854 ? 60.826 1.723 -120.223 1.00 73.81 854 ARG A C 1
ATOM 6848 O O . ARG A 1 854 ? 61.173 1.651 -121.395 1.00 73.81 854 ARG A O 1
ATOM 6855 N N . SER A 1 855 ? 61.685 1.993 -119.239 1.00 74.00 855 SER A N 1
ATOM 6856 C CA . SER A 1 855 ? 63.126 2.163 -119.456 1.00 74.00 855 SER A CA 1
ATOM 6857 C C . SER A 1 855 ? 63.796 0.871 -119.935 1.00 74.00 855 SER A C 1
ATOM 6859 O O . SER A 1 855 ? 64.718 0.933 -120.738 1.00 74.00 855 SER A O 1
ATOM 6861 N N . GLU A 1 856 ? 63.343 -0.293 -119.479 1.00 73.81 856 GLU A N 1
ATOM 6862 C CA . GLU A 1 856 ? 63.807 -1.607 -119.922 1.00 73.81 856 GLU A CA 1
ATOM 6863 C C . GLU A 1 856 ? 63.315 -1.925 -121.332 1.00 73.81 856 GLU A C 1
ATOM 6865 O O . GLU A 1 856 ? 64.127 -2.336 -122.143 1.00 73.81 856 GLU A O 1
ATOM 6870 N N . MET A 1 857 ? 62.063 -1.629 -121.688 1.00 73.12 857 MET A N 1
ATOM 6871 C CA . MET A 1 857 ? 61.568 -1.765 -123.066 1.00 73.12 857 MET A CA 1
ATOM 6872 C C . MET A 1 857 ? 62.289 -0.821 -124.045 1.00 73.12 857 MET A C 1
ATOM 6874 O O . MET A 1 857 ? 62.643 -1.239 -125.145 1.00 73.12 857 MET A O 1
ATOM 6878 N N . GLU A 1 858 ? 62.580 0.420 -123.641 1.00 68.62 858 GLU A N 1
ATOM 6879 C CA . GLU A 1 858 ? 63.443 1.344 -124.397 1.00 68.62 858 GLU A CA 1
ATOM 6880 C C . GLU A 1 858 ? 64.881 0.803 -124.520 1.00 68.62 858 GLU A C 1
ATOM 6882 O O . GLU A 1 858 ? 65.472 0.860 -125.597 1.00 68.62 858 GLU A O 1
ATOM 6887 N N . LYS A 1 859 ? 65.438 0.209 -123.453 1.00 67.06 859 LYS A N 1
ATOM 6888 C CA . LYS A 1 859 ? 66.757 -0.449 -123.479 1.00 67.06 859 LYS A CA 1
ATOM 6889 C C . LYS A 1 859 ? 66.767 -1.729 -124.312 1.00 67.06 859 LYS A C 1
ATOM 6891 O O . LYS A 1 859 ? 67.785 -1.995 -124.931 1.00 67.06 859 LYS A O 1
ATOM 6896 N N . GLU A 1 860 ? 65.696 -2.518 -124.352 1.00 68.94 860 GLU A N 1
ATOM 6897 C CA . GLU A 1 860 ? 65.585 -3.704 -125.211 1.00 68.94 860 GLU A CA 1
ATOM 6898 C C . GLU A 1 860 ? 65.470 -3.298 -126.679 1.00 68.94 860 GLU A C 1
ATOM 6900 O O . GLU A 1 860 ? 66.185 -3.835 -127.518 1.00 68.94 860 GLU A O 1
ATOM 6905 N N . LYS A 1 861 ? 64.666 -2.279 -126.997 1.00 65.50 861 LYS A N 1
ATOM 6906 C CA . LYS A 1 861 ? 64.638 -1.668 -128.333 1.00 65.50 861 LYS A CA 1
ATOM 6907 C C . LYS A 1 861 ? 66.037 -1.187 -128.753 1.00 65.50 861 LYS A C 1
ATOM 6909 O O . LYS A 1 861 ? 66.529 -1.586 -129.806 1.00 65.50 861 LYS A O 1
ATOM 6914 N N . ALA A 1 862 ? 66.718 -0.435 -127.885 1.00 62.22 862 ALA A N 1
ATOM 6915 C CA . ALA A 1 862 ? 68.091 0.012 -128.115 1.00 62.22 862 ALA A CA 1
ATOM 6916 C C . ALA A 1 862 ? 69.111 -1.146 -128.155 1.00 62.22 862 ALA A C 1
ATOM 6918 O O . ALA A 1 862 ? 70.113 -1.045 -128.856 1.00 62.22 862 ALA A O 1
ATOM 6919 N N . LYS A 1 863 ? 68.873 -2.264 -127.452 1.00 65.19 863 LYS A N 1
ATOM 6920 C CA . LYS A 1 863 ? 69.677 -3.492 -127.571 1.00 65.19 863 LYS A CA 1
ATOM 6921 C C . LYS A 1 863 ? 69.484 -4.134 -128.935 1.00 65.19 863 LYS A C 1
ATOM 6923 O O . LYS A 1 863 ? 70.488 -4.436 -129.553 1.00 65.19 863 LYS A O 1
ATOM 6928 N N . TRP A 1 864 ? 68.265 -4.294 -129.447 1.00 57.03 864 TRP A N 1
ATOM 6929 C CA . TRP A 1 864 ? 68.046 -4.837 -130.796 1.00 57.03 864 TRP A CA 1
ATOM 6930 C C . TRP A 1 864 ? 68.698 -3.970 -131.884 1.00 57.03 864 TRP A C 1
ATOM 6932 O O . TRP A 1 864 ? 69.320 -4.500 -132.807 1.00 57.03 864 TRP A O 1
ATOM 6942 N N . GLU A 1 865 ? 68.642 -2.644 -131.736 1.00 57.59 865 GLU A N 1
ATOM 6943 C CA . GLU A 1 865 ? 69.374 -1.693 -132.585 1.00 57.59 865 GLU A CA 1
ATOM 6944 C C . GLU A 1 865 ? 70.906 -1.843 -132.420 1.00 57.59 865 GLU A C 1
ATOM 6946 O O . GLU A 1 865 ? 71.646 -1.842 -133.407 1.00 57.59 865 GLU A O 1
ATOM 6951 N N . ALA A 1 866 ? 71.397 -2.068 -131.196 1.00 56.44 866 ALA A N 1
ATOM 6952 C CA . ALA A 1 866 ? 72.813 -2.287 -130.904 1.00 56.44 866 ALA A CA 1
ATOM 6953 C C . ALA A 1 866 ? 73.333 -3.691 -131.265 1.00 56.44 866 ALA A C 1
ATOM 6955 O O . ALA A 1 866 ? 74.516 -3.820 -131.560 1.00 56.44 866 ALA A O 1
ATOM 6956 N N . GLU A 1 867 ? 72.520 -4.750 -131.289 1.00 59.81 867 GLU A N 1
ATOM 6957 C CA . GLU A 1 867 ? 72.977 -6.117 -131.586 1.00 59.81 867 GLU A CA 1
ATOM 6958 C C . GLU A 1 867 ? 73.297 -6.317 -133.075 1.00 59.81 867 GLU A C 1
ATOM 6960 O O . GLU A 1 867 ? 74.177 -7.111 -133.417 1.00 59.81 867 GLU A O 1
ATOM 6965 N N . MET A 1 868 ? 72.700 -5.504 -133.955 1.00 53.94 868 MET A N 1
ATOM 6966 C CA . MET A 1 868 ? 73.168 -5.346 -135.338 1.00 53.94 868 MET A CA 1
ATOM 6967 C C . MET A 1 868 ? 74.584 -4.752 -135.428 1.00 53.94 868 MET A C 1
ATOM 6969 O O . MET A 1 868 ? 75.332 -5.096 -136.342 1.00 53.94 868 MET A O 1
ATOM 6973 N N . ILE A 1 869 ? 74.978 -3.899 -134.477 1.00 57.50 869 ILE A N 1
ATOM 6974 C CA . ILE A 1 869 ? 76.312 -3.276 -134.413 1.00 57.50 869 ILE A CA 1
ATOM 6975 C C . ILE A 1 869 ? 77.308 -4.203 -133.689 1.00 57.50 869 ILE A C 1
ATOM 6977 O O . ILE A 1 869 ? 78.432 -4.402 -134.145 1.00 57.50 869 ILE A O 1
ATOM 6981 N N . LYS A 1 870 ? 76.876 -4.840 -132.598 1.00 50.06 870 LYS A N 1
ATOM 6982 C CA . LYS A 1 870 ? 77.664 -5.678 -131.678 1.00 50.06 870 LYS A CA 1
ATOM 6983 C C . LYS A 1 870 ? 78.366 -6.856 -132.361 1.00 50.06 870 LYS A C 1
ATOM 6985 O O . LYS A 1 870 ? 79.520 -7.125 -132.039 1.00 50.06 870 LYS A O 1
ATOM 6990 N N . ARG A 1 871 ? 77.749 -7.467 -133.385 1.00 56.03 871 ARG A N 1
ATOM 6991 C CA . ARG A 1 871 ? 78.375 -8.508 -134.237 1.00 56.03 871 ARG A CA 1
ATOM 6992 C C . ARG A 1 871 ? 79.689 -8.072 -134.903 1.00 56.03 871 ARG A C 1
ATOM 6994 O O . ARG A 1 871 ? 80.465 -8.922 -135.338 1.00 56.03 871 ARG A O 1
ATOM 7001 N N . ARG A 1 872 ? 79.936 -6.762 -135.018 1.00 52.91 872 ARG A N 1
ATOM 7002 C CA . ARG A 1 872 ? 81.188 -6.190 -135.531 1.00 52.91 872 ARG A CA 1
ATOM 7003 C C . ARG A 1 872 ? 82.292 -6.176 -134.471 1.00 52.91 872 ARG A C 1
ATOM 7005 O O . ARG A 1 872 ? 83.438 -6.495 -134.777 1.00 52.91 872 ARG A O 1
ATOM 7012 N N . ASP A 1 873 ? 81.931 -5.834 -133.238 1.00 53.69 873 ASP A N 1
ATOM 7013 C CA . ASP A 1 873 ? 82.875 -5.475 -132.176 1.00 53.69 873 ASP A CA 1
ATOM 7014 C C . ASP A 1 873 ? 83.109 -6.636 -131.169 1.00 53.69 873 ASP A C 1
ATOM 7016 O O . ASP A 1 873 ? 84.105 -6.648 -130.443 1.00 53.69 873 ASP A O 1
ATOM 7020 N N . GLU A 1 874 ? 82.279 -7.691 -131.216 1.00 52.91 874 GLU A N 1
ATOM 7021 C CA . GLU A 1 874 ? 82.409 -8.961 -130.465 1.00 52.91 874 GLU A CA 1
ATOM 7022 C C . GLU A 1 874 ? 83.759 -9.688 -130.632 1.00 52.91 874 GLU A C 1
ATOM 7024 O O . GLU A 1 874 ? 84.090 -10.561 -129.830 1.00 52.91 874 GLU A O 1
ATOM 7029 N N . LYS A 1 875 ? 84.568 -9.341 -131.641 1.00 52.72 875 LYS A N 1
ATOM 7030 C CA . LYS A 1 875 ? 85.872 -9.978 -131.901 1.00 52.72 875 LYS A CA 1
ATOM 7031 C C . LYS A 1 875 ? 87.059 -9.406 -131.123 1.00 52.72 875 LYS A C 1
ATOM 7033 O O . LYS A 1 875 ? 88.114 -10.033 -131.155 1.00 52.72 875 LYS A O 1
ATOM 7038 N N . ILE A 1 876 ? 86.932 -8.248 -130.466 1.00 54.94 876 ILE A N 1
ATOM 7039 C CA . ILE A 1 876 ? 88.099 -7.529 -129.916 1.00 54.94 876 ILE A CA 1
ATOM 7040 C C . ILE A 1 876 ? 88.195 -7.640 -128.386 1.00 54.94 876 ILE A C 1
ATOM 7042 O O . ILE A 1 876 ? 89.209 -8.118 -127.882 1.00 54.94 876 ILE A O 1
ATOM 7046 N N . GLN A 1 877 ? 87.146 -7.294 -127.628 1.00 48.19 877 GLN A N 1
ATOM 7047 C CA . GLN A 1 877 ? 87.233 -7.240 -126.153 1.00 48.19 877 GLN A CA 1
ATOM 7048 C C . GLN A 1 877 ? 86.929 -8.575 -125.435 1.00 48.19 877 GLN A C 1
ATOM 7050 O O . GLN A 1 877 ? 86.769 -8.611 -124.220 1.00 48.19 877 GLN A O 1
ATOM 7055 N N . MET A 1 878 ? 86.893 -9.705 -126.151 1.00 50.88 878 MET A N 1
ATOM 7056 C CA . MET A 1 878 ? 86.603 -11.030 -125.566 1.00 50.88 878 MET A CA 1
ATOM 7057 C C . MET A 1 878 ? 87.767 -11.619 -124.731 1.00 50.88 878 MET A C 1
ATOM 7059 O O . MET A 1 878 ? 87.641 -12.704 -124.167 1.00 50.88 878 MET A O 1
ATOM 7063 N N . VAL A 1 879 ? 88.924 -10.943 -124.681 1.00 54.50 879 VAL A N 1
ATOM 7064 C CA . VAL A 1 879 ? 90.200 -11.545 -124.246 1.00 54.50 879 VAL A CA 1
ATOM 7065 C C . VAL A 1 879 ? 90.708 -11.047 -122.885 1.00 54.50 879 VAL A C 1
ATOM 7067 O O . VAL A 1 879 ? 91.225 -11.859 -122.119 1.00 54.50 879 VAL A O 1
ATOM 7070 N N . ILE A 1 880 ? 90.603 -9.746 -122.583 1.00 52.53 880 ILE A N 1
ATOM 7071 C CA . ILE A 1 880 ? 91.453 -9.106 -121.556 1.00 52.53 880 ILE A CA 1
ATOM 7072 C C . ILE A 1 880 ? 90.786 -9.010 -120.177 1.00 52.53 880 ILE A C 1
ATOM 7074 O O . ILE A 1 880 ? 91.324 -9.563 -119.221 1.00 52.53 880 ILE A O 1
ATOM 7078 N N . ASP A 1 881 ? 89.604 -8.397 -120.048 1.00 44.47 881 ASP A N 1
ATOM 7079 C CA . ASP A 1 881 ? 88.967 -8.111 -118.739 1.00 44.47 881 ASP A CA 1
ATOM 7080 C C . ASP A 1 881 ? 88.241 -9.321 -118.114 1.00 44.47 881 ASP A C 1
ATOM 7082 O O . ASP A 1 881 ? 87.253 -9.229 -117.382 1.00 44.47 881 ASP A O 1
ATOM 7086 N N . LYS A 1 882 ? 88.783 -10.498 -118.407 1.00 53.66 882 LYS A N 1
ATOM 7087 C CA . LYS A 1 882 ? 88.399 -11.806 -117.904 1.00 53.66 882 LYS A CA 1
ATOM 7088 C C . LYS A 1 882 ? 88.739 -11.934 -116.406 1.00 53.66 882 LYS A C 1
ATOM 7090 O O . LYS A 1 882 ? 89.870 -11.718 -115.974 1.00 53.66 882 LYS A O 1
ATOM 7095 N N . LEU A 1 883 ? 87.757 -12.401 -115.632 1.00 54.62 883 LEU A N 1
ATOM 7096 C CA . LEU A 1 883 ? 87.856 -12.985 -114.278 1.00 54.62 883 LEU A CA 1
ATOM 7097 C C . LEU A 1 883 ? 88.226 -12.103 -113.062 1.00 54.62 883 LEU A C 1
ATOM 7099 O O . LEU A 1 883 ? 87.888 -12.518 -111.958 1.00 54.62 883 LEU A O 1
ATOM 7103 N N . HIS A 1 884 ? 88.839 -10.921 -113.183 1.00 48.34 884 HIS A N 1
ATOM 7104 C CA . HIS A 1 884 ? 89.308 -10.187 -111.983 1.00 48.34 884 HIS A CA 1
ATOM 7105 C C . HIS A 1 884 ? 88.295 -9.225 -111.323 1.00 48.34 884 HIS A C 1
ATOM 7107 O O . HIS A 1 884 ? 88.485 -8.841 -110.171 1.00 48.34 884 HIS A O 1
ATOM 7113 N N . GLY A 1 885 ? 87.218 -8.823 -112.008 1.00 56.81 885 GLY A N 1
ATOM 7114 C CA . GLY A 1 885 ? 86.312 -7.769 -111.514 1.00 56.81 885 GLY A CA 1
ATOM 7115 C C . GLY A 1 885 ? 85.082 -8.221 -110.708 1.00 56.81 885 GLY A C 1
ATOM 7116 O O . GLY A 1 885 ? 84.475 -7.396 -110.020 1.00 56.81 885 GLY A O 1
ATOM 7117 N N . GLU A 1 886 ? 84.673 -9.490 -110.811 1.00 59.09 886 GLU A N 1
ATOM 7118 C CA . GLU A 1 886 ? 83.313 -9.922 -110.430 1.00 59.09 886 GLU A CA 1
ATOM 7119 C C . GLU A 1 886 ? 83.191 -10.661 -109.091 1.00 59.09 886 GLU A C 1
ATOM 7121 O O . GLU A 1 886 ? 82.088 -10.749 -108.547 1.00 59.09 886 GLU A O 1
ATOM 7126 N N . THR A 1 887 ? 84.287 -11.203 -108.558 1.00 57.62 887 THR A N 1
ATOM 7127 C CA . THR A 1 887 ? 84.305 -11.928 -107.276 1.00 57.62 887 THR A CA 1
ATOM 7128 C C . THR A 1 887 ? 84.278 -10.972 -106.086 1.00 57.62 887 THR A C 1
ATOM 7130 O O . THR A 1 887 ? 83.407 -11.108 -105.230 1.00 57.62 887 THR A O 1
ATOM 7133 N N . GLN A 1 888 ? 85.156 -9.962 -106.058 1.00 54.69 888 GLN A N 1
ATOM 7134 C CA . GLN A 1 888 ? 85.281 -9.054 -104.907 1.00 54.69 888 GLN A CA 1
ATOM 7135 C C . GLN A 1 888 ? 83.979 -8.289 -104.611 1.00 54.69 888 GLN A C 1
ATOM 7137 O O . GLN A 1 888 ? 83.484 -8.292 -103.488 1.00 54.69 888 GLN A O 1
ATOM 7142 N N . LYS A 1 889 ? 83.355 -7.701 -105.641 1.00 60.12 889 LYS A N 1
ATOM 7143 C CA . LYS A 1 889 ? 82.177 -6.820 -105.492 1.00 60.12 889 LYS A CA 1
ATOM 7144 C C . LYS A 1 889 ? 80.915 -7.515 -104.959 1.00 60.12 889 LYS A C 1
ATOM 7146 O O . LYS A 1 889 ? 79.952 -6.829 -104.624 1.00 60.12 889 LYS A O 1
ATOM 7151 N N . LYS A 1 890 ? 80.889 -8.853 -104.900 1.00 59.59 890 LYS A N 1
ATOM 7152 C CA . LYS A 1 890 ? 79.754 -9.633 -104.376 1.00 59.59 890 LYS A CA 1
ATOM 7153 C C . LYS A 1 890 ? 79.860 -9.902 -102.869 1.00 59.59 890 LYS A C 1
ATOM 7155 O O . LYS A 1 890 ? 78.825 -10.110 -102.244 1.00 59.59 890 LYS A O 1
ATOM 7160 N N . VAL A 1 891 ? 81.063 -9.843 -102.288 1.00 60.66 891 VAL A N 1
ATOM 7161 C CA . VAL A 1 891 ? 81.295 -10.031 -100.842 1.00 60.66 891 VAL A CA 1
ATOM 7162 C C . VAL A 1 891 ? 80.956 -8.745 -100.084 1.00 60.66 891 VAL A C 1
ATOM 7164 O O . VAL A 1 891 ? 80.015 -8.730 -99.290 1.00 60.66 891 VAL A O 1
ATOM 7167 N N . ASP A 1 892 ? 81.608 -7.632 -100.440 1.00 60.16 892 ASP A N 1
ATOM 7168 C CA . ASP A 1 892 ? 81.455 -6.314 -99.799 1.00 60.16 892 ASP A CA 1
ATOM 7169 C C . ASP A 1 892 ? 79.991 -5.804 -99.750 1.00 60.16 892 ASP A C 1
ATOM 7171 O O . ASP A 1 892 ? 79.623 -4.976 -98.911 1.00 60.16 892 ASP A O 1
ATOM 7175 N N . ALA A 1 893 ? 79.146 -6.271 -100.679 1.00 64.25 893 ALA A N 1
ATOM 7176 C CA . ALA A 1 893 ? 77.732 -5.910 -100.794 1.00 64.25 893 ALA A CA 1
ATOM 7177 C C . ALA A 1 893 ? 76.789 -6.777 -99.933 1.00 64.25 893 ALA A C 1
ATOM 7179 O O . ALA A 1 893 ? 75.671 -6.348 -99.633 1.00 64.25 893 ALA A O 1
ATOM 7180 N N . ALA A 1 894 ? 77.215 -7.980 -99.538 1.00 61.59 894 ALA A N 1
ATOM 7181 C CA . ALA A 1 894 ? 76.459 -8.861 -98.650 1.00 61.59 894 ALA A CA 1
ATOM 7182 C C . ALA A 1 894 ? 76.648 -8.452 -97.181 1.00 61.59 894 ALA A C 1
ATOM 7184 O O . ALA A 1 894 ? 75.667 -8.248 -96.463 1.00 61.59 894 ALA A O 1
ATOM 7185 N N . GLU A 1 895 ? 77.897 -8.238 -96.762 1.00 59.53 895 GLU A N 1
ATOM 7186 C CA . GLU A 1 895 ? 78.250 -7.888 -95.378 1.00 59.53 895 GLU A CA 1
ATOM 7187 C C . GLU A 1 895 ? 77.591 -6.574 -94.928 1.00 59.53 895 GLU A C 1
ATOM 7189 O O . GLU A 1 895 ? 76.991 -6.505 -93.854 1.00 59.53 895 GLU A O 1
ATOM 7194 N N . LYS A 1 896 ? 77.585 -5.551 -95.797 1.00 64.88 896 LYS A N 1
ATOM 7195 C CA . LYS A 1 896 ? 76.933 -4.258 -95.520 1.00 64.88 896 LYS A CA 1
ATOM 7196 C C . LYS A 1 896 ? 75.414 -4.342 -95.362 1.00 64.88 896 LYS A C 1
ATOM 7198 O O . LYS A 1 896 ? 74.849 -3.539 -94.624 1.00 64.88 896 LYS A O 1
ATOM 7203 N N . ARG A 1 897 ? 74.740 -5.295 -96.019 1.00 65.31 897 ARG A N 1
ATOM 7204 C CA . ARG A 1 897 ? 73.292 -5.508 -95.835 1.00 65.31 897 ARG A CA 1
ATOM 7205 C C . ARG A 1 897 ? 72.989 -6.185 -94.505 1.00 65.31 897 ARG A C 1
ATOM 7207 O O . ARG A 1 897 ? 72.070 -5.758 -93.815 1.00 65.31 897 ARG A O 1
ATOM 7214 N N . LEU A 1 898 ? 73.782 -7.190 -94.134 1.00 62.38 898 LEU A N 1
ATOM 7215 C CA . LEU A 1 898 ? 73.600 -7.909 -92.875 1.00 62.38 898 LEU A CA 1
ATOM 7216 C C . LEU A 1 898 ? 73.849 -6.987 -91.667 1.00 62.38 898 LEU A C 1
ATOM 7218 O O . LEU A 1 898 ? 73.033 -6.944 -90.749 1.00 62.38 898 LEU A O 1
ATOM 7222 N N . ALA A 1 899 ? 74.916 -6.181 -91.711 1.00 65.81 899 ALA A N 1
ATOM 7223 C CA . ALA A 1 899 ? 75.230 -5.202 -90.669 1.00 65.81 899 ALA A CA 1
ATOM 7224 C C . ALA A 1 899 ? 74.114 -4.156 -90.475 1.00 65.81 899 ALA A C 1
ATOM 7226 O O . ALA A 1 899 ? 73.702 -3.899 -89.346 1.00 65.81 899 ALA A O 1
ATOM 7227 N N . ALA A 1 900 ? 73.580 -3.594 -91.567 1.00 68.56 900 ALA A N 1
ATOM 7228 C CA . ALA A 1 900 ? 72.528 -2.578 -91.502 1.00 68.56 900 ALA A CA 1
ATOM 7229 C C . ALA A 1 900 ? 71.211 -3.101 -90.898 1.00 68.56 900 ALA A C 1
ATOM 7231 O O . ALA A 1 900 ? 70.495 -2.341 -90.247 1.00 68.56 900 ALA A O 1
ATOM 7232 N N . GLN A 1 901 ? 70.892 -4.386 -91.089 1.00 68.25 901 GLN A N 1
ATOM 7233 C CA . GLN A 1 901 ? 69.666 -4.974 -90.549 1.00 68.25 901 GLN A CA 1
ATOM 7234 C C . GLN A 1 901 ? 69.776 -5.257 -89.042 1.00 68.25 901 GLN A C 1
ATOM 7236 O O . GLN A 1 901 ? 68.892 -4.849 -88.290 1.00 68.25 901 GLN A O 1
ATOM 7241 N N . TYR A 1 902 ? 70.904 -5.808 -88.571 1.00 66.44 902 TYR A N 1
ATOM 7242 C CA . TYR A 1 902 ? 71.168 -5.943 -87.130 1.00 66.44 902 TYR A CA 1
ATOM 7243 C C . TYR A 1 902 ? 71.140 -4.591 -86.394 1.00 66.44 902 TYR A C 1
ATOM 7245 O O . TYR A 1 902 ? 70.657 -4.506 -85.263 1.00 66.44 902 TYR A O 1
ATOM 7253 N N . GLU A 1 903 ? 71.604 -3.514 -87.036 1.00 69.31 903 GLU A N 1
ATOM 7254 C CA . GLU A 1 903 ? 71.563 -2.161 -86.468 1.00 69.31 903 GLU A CA 1
ATOM 7255 C C . GLU A 1 903 ? 70.139 -1.567 -86.384 1.00 69.31 903 GLU A C 1
ATOM 7257 O O . GLU A 1 903 ? 69.887 -0.665 -85.579 1.00 69.31 903 GLU A O 1
ATOM 7262 N N . LEU A 1 904 ? 69.194 -2.047 -87.201 1.00 70.88 904 LEU A N 1
ATOM 7263 C CA . LEU A 1 904 ? 67.785 -1.645 -87.142 1.00 70.88 904 LEU A CA 1
ATOM 7264 C C . LEU A 1 904 ? 67.054 -2.395 -86.021 1.00 70.88 904 LEU A C 1
ATOM 7266 O O . LEU A 1 904 ? 66.429 -1.768 -85.162 1.00 70.88 904 LEU A O 1
ATOM 7270 N N . ASP A 1 905 ? 67.204 -3.721 -85.988 1.00 70.25 905 ASP A N 1
ATOM 7271 C CA . ASP A 1 905 ? 66.554 -4.598 -85.010 1.00 70.25 905 ASP A CA 1
ATOM 7272 C C . ASP A 1 905 ? 67.000 -4.256 -83.577 1.00 70.25 905 ASP A C 1
ATOM 7274 O O . ASP A 1 905 ? 66.175 -4.155 -82.668 1.00 70.25 905 ASP A O 1
ATOM 7278 N N . THR A 1 906 ? 68.290 -3.957 -83.377 1.00 69.00 906 THR A N 1
ATOM 7279 C CA . THR A 1 906 ? 68.825 -3.506 -82.076 1.00 69.00 906 THR A CA 1
ATOM 7280 C C . THR A 1 906 ? 68.108 -2.244 -81.573 1.00 69.00 906 THR A C 1
ATOM 7282 O O . THR A 1 906 ? 67.716 -2.175 -80.408 1.00 69.00 906 THR A O 1
ATOM 7285 N N . ARG A 1 907 ? 67.842 -1.267 -82.455 1.00 72.31 907 ARG A N 1
ATOM 7286 C CA . ARG A 1 907 ? 67.125 -0.025 -82.101 1.00 72.31 907 ARG A CA 1
ATOM 7287 C C . ARG A 1 907 ? 65.632 -0.247 -81.835 1.00 72.31 907 ARG A C 1
ATOM 7289 O O . ARG A 1 907 ? 65.038 0.508 -81.064 1.00 72.31 907 ARG A O 1
ATOM 7296 N N . GLU A 1 908 ? 65.011 -1.260 -82.438 1.00 73.94 908 GLU A N 1
ATOM 7297 C CA . GLU A 1 908 ? 63.649 -1.685 -82.086 1.00 73.94 908 GLU A CA 1
ATOM 7298 C C . GLU A 1 908 ? 63.594 -2.322 -80.692 1.00 73.94 908 GLU A C 1
ATOM 7300 O O . GLU A 1 908 ? 62.707 -1.989 -79.900 1.00 73.94 908 GLU A O 1
ATOM 7305 N N . PHE A 1 909 ? 64.538 -3.212 -80.369 1.00 70.25 909 PHE A N 1
ATOM 7306 C CA . PHE A 1 909 ? 64.599 -3.843 -79.049 1.00 70.25 909 PHE A CA 1
ATOM 7307 C C . PHE A 1 909 ? 64.937 -2.835 -77.944 1.00 70.25 909 PHE A C 1
ATOM 7309 O O . PHE A 1 909 ? 64.285 -2.867 -76.903 1.00 70.25 909 PHE A O 1
ATOM 7316 N N . GLU A 1 910 ? 65.830 -1.867 -78.180 1.00 69.62 910 GLU A N 1
ATOM 7317 C CA . GLU A 1 910 ? 66.055 -0.756 -77.242 1.00 69.62 910 GLU A CA 1
ATOM 7318 C C . GLU A 1 910 ? 64.783 0.054 -76.951 1.00 69.62 910 GLU A C 1
ATOM 7320 O O . GLU A 1 910 ? 64.524 0.393 -75.796 1.00 69.62 910 GLU A O 1
ATOM 7325 N N . LYS A 1 911 ? 63.968 0.369 -77.968 1.00 75.62 911 LYS A N 1
ATOM 7326 C CA . LYS A 1 911 ? 62.702 1.099 -77.767 1.00 75.62 911 LYS A CA 1
ATOM 7327 C C . LYS A 1 911 ? 61.709 0.297 -76.927 1.00 75.62 911 LYS A C 1
ATOM 7329 O O . LYS A 1 911 ? 61.085 0.857 -76.029 1.00 75.62 911 LYS A O 1
ATOM 7334 N N . LYS A 1 912 ? 61.581 -1.005 -77.199 1.00 74.44 912 LYS A N 1
ATOM 7335 C CA . LYS A 1 912 ? 60.699 -1.916 -76.448 1.00 74.44 912 LYS A CA 1
ATOM 7336 C C . LYS A 1 912 ? 61.178 -2.087 -75.000 1.00 74.44 912 LYS A C 1
ATOM 7338 O O . LYS A 1 912 ? 60.354 -2.085 -74.092 1.00 74.44 912 LYS A O 1
ATOM 7343 N N . LEU A 1 913 ? 62.494 -2.140 -74.780 1.00 71.44 913 LEU A N 1
ATOM 7344 C CA . LEU A 1 913 ? 63.106 -2.210 -73.450 1.00 71.44 913 LEU A CA 1
ATOM 7345 C C . LEU A 1 913 ? 62.882 -0.925 -72.633 1.00 71.44 913 LEU A C 1
ATOM 7347 O O . LEU A 1 913 ? 62.534 -1.015 -71.459 1.00 71.44 913 LEU A O 1
ATOM 7351 N N . ARG A 1 914 ? 63.011 0.263 -73.245 1.00 70.31 914 ARG A N 1
ATOM 7352 C CA . ARG A 1 914 ? 62.703 1.543 -72.573 1.00 70.31 914 ARG A CA 1
ATOM 7353 C C . ARG A 1 914 ? 61.224 1.639 -72.196 1.00 70.31 914 ARG A C 1
ATOM 7355 O O . ARG A 1 914 ? 60.928 1.883 -71.036 1.00 70.31 914 ARG A O 1
ATOM 7362 N N . ALA A 1 915 ? 60.314 1.324 -73.121 1.00 73.19 915 ALA A N 1
ATOM 7363 C CA . ALA A 1 915 ? 58.875 1.342 -72.848 1.00 73.19 915 ALA A CA 1
ATOM 7364 C C . ALA A 1 915 ? 58.452 0.365 -71.729 1.00 73.19 915 ALA A C 1
ATOM 7366 O O . ALA A 1 915 ? 57.516 0.655 -70.989 1.00 73.19 915 ALA A O 1
ATOM 7367 N N . ALA A 1 916 ? 59.143 -0.772 -71.575 1.00 68.50 916 ALA A N 1
ATOM 7368 C CA . ALA A 1 916 ? 58.958 -1.659 -70.427 1.00 68.50 916 ALA A CA 1
ATOM 7369 C C . ALA A 1 916 ? 59.479 -1.022 -69.123 1.00 68.50 916 ALA A C 1
ATOM 7371 O O . ALA A 1 916 ? 58.756 -0.994 -68.129 1.00 68.50 916 ALA A O 1
ATOM 7372 N N . GLY A 1 917 ? 60.687 -0.446 -69.145 1.00 72.12 917 GLY A N 1
ATOM 7373 C CA . GLY A 1 917 ? 61.280 0.246 -67.995 1.00 72.12 917 GLY A CA 1
ATOM 7374 C C . GLY A 1 917 ? 60.468 1.453 -67.505 1.00 72.12 917 GLY A C 1
ATOM 7375 O O . GLY A 1 917 ? 60.344 1.649 -66.299 1.00 72.12 917 GLY A O 1
ATOM 7376 N N . ASP A 1 918 ? 59.848 2.215 -68.410 1.00 75.19 918 ASP A N 1
ATOM 7377 C CA . ASP A 1 918 ? 58.962 3.337 -68.065 1.00 75.19 918 ASP A CA 1
ATOM 7378 C C . ASP A 1 918 ? 57.698 2.856 -67.312 1.00 75.19 918 ASP A C 1
ATOM 7380 O O . ASP A 1 918 ? 57.234 3.501 -66.368 1.00 75.19 918 ASP A O 1
ATOM 7384 N N . ILE A 1 919 ? 57.162 1.685 -67.684 1.00 77.06 919 ILE A N 1
ATOM 7385 C CA . ILE A 1 919 ? 56.016 1.049 -67.010 1.00 77.06 919 ILE A CA 1
ATOM 7386 C C . ILE A 1 919 ? 56.428 0.483 -65.642 1.00 77.06 919 ILE A C 1
ATOM 7388 O O . ILE A 1 919 ? 55.698 0.658 -64.663 1.00 77.06 919 ILE A O 1
ATOM 7392 N N . GLU A 1 920 ? 57.599 -0.154 -65.543 1.00 69.19 920 GLU A N 1
ATOM 7393 C CA . GLU A 1 920 ? 58.145 -0.630 -64.265 1.00 69.19 920 GLU A CA 1
ATOM 7394 C C . GLU A 1 920 ? 58.428 0.532 -63.302 1.00 69.19 920 GLU A C 1
ATOM 7396 O O . GLU A 1 920 ? 58.072 0.447 -62.126 1.00 69.19 920 GLU A O 1
ATOM 7401 N N . ALA A 1 921 ? 58.972 1.652 -63.791 1.00 73.19 921 ALA A N 1
ATOM 7402 C CA . ALA A 1 921 ? 59.193 2.860 -62.998 1.00 73.19 921 ALA A CA 1
ATOM 7403 C C . ALA A 1 921 ? 57.877 3.422 -62.429 1.00 73.19 921 ALA A C 1
ATOM 7405 O O . ALA A 1 921 ? 57.773 3.644 -61.220 1.00 73.19 921 ALA A O 1
ATOM 7406 N N . ALA A 1 922 ? 56.840 3.565 -63.264 1.00 78.06 922 ALA A N 1
ATOM 7407 C CA . ALA A 1 922 ? 55.523 4.036 -62.829 1.00 78.06 922 ALA A CA 1
ATOM 7408 C C . ALA A 1 922 ? 54.850 3.090 -61.809 1.00 78.06 922 ALA A C 1
ATOM 7410 O O . ALA A 1 922 ? 54.150 3.541 -60.898 1.00 78.06 922 ALA A O 1
ATOM 7411 N N . TRP A 1 923 ? 55.073 1.775 -61.923 1.00 78.38 923 TRP A N 1
ATOM 7412 C CA . TRP A 1 923 ? 54.593 0.795 -60.944 1.00 78.38 923 TRP A CA 1
ATOM 7413 C C . TRP A 1 923 ? 55.362 0.871 -59.616 1.00 78.38 923 TRP A C 1
ATOM 7415 O O . TRP A 1 923 ? 54.751 0.851 -58.544 1.00 78.38 923 TRP A O 1
ATOM 7425 N N . MET A 1 924 ? 56.688 1.022 -59.672 1.00 76.50 924 MET A N 1
ATOM 7426 C CA . MET A 1 924 ? 57.552 1.166 -58.495 1.00 76.50 924 MET A CA 1
ATOM 7427 C C . MET A 1 924 ? 57.256 2.451 -57.712 1.00 76.50 924 MET A C 1
ATOM 7429 O O . MET A 1 924 ? 57.168 2.406 -56.484 1.00 76.50 924 MET A O 1
ATOM 7433 N N . GLU A 1 925 ? 57.024 3.575 -58.393 1.00 78.81 925 GLU A N 1
ATOM 7434 C CA . GLU A 1 925 ? 56.626 4.837 -57.756 1.00 78.81 925 GLU A CA 1
ATOM 7435 C C . GLU A 1 925 ? 55.260 4.714 -57.059 1.00 78.81 925 GLU A C 1
ATOM 7437 O O . GLU A 1 925 ? 55.101 5.108 -55.902 1.00 78.81 925 GLU A O 1
ATOM 7442 N N . LYS A 1 926 ? 54.291 4.044 -57.695 1.00 81.31 926 LYS A N 1
ATOM 7443 C CA . LYS A 1 926 ? 52.973 3.796 -57.094 1.00 81.31 926 LYS A CA 1
ATOM 7444 C C . LYS A 1 926 ? 53.021 2.833 -55.900 1.00 81.31 926 LYS A C 1
ATOM 7446 O O . LYS A 1 926 ? 52.264 3.011 -54.946 1.00 81.31 926 LYS A O 1
ATOM 7451 N N . ASN A 1 927 ? 53.923 1.850 -55.905 1.00 74.81 927 ASN A N 1
ATOM 7452 C CA . ASN A 1 927 ? 54.196 1.015 -54.730 1.00 74.81 927 ASN A CA 1
ATOM 7453 C C . ASN A 1 927 ? 54.869 1.808 -53.602 1.00 74.81 927 ASN A C 1
ATOM 7455 O O . ASN A 1 927 ? 54.512 1.628 -52.436 1.00 74.81 927 ASN A O 1
ATOM 7459 N N . ARG A 1 928 ? 55.795 2.717 -53.929 1.00 80.94 928 ARG A N 1
ATOM 7460 C CA . ARG A 1 928 ? 56.431 3.612 -52.953 1.00 80.94 928 ARG A CA 1
ATOM 7461 C C . ARG A 1 928 ? 55.402 4.511 -52.267 1.00 80.94 928 ARG A C 1
ATOM 7463 O O . ARG A 1 928 ? 55.371 4.557 -51.042 1.00 80.94 928 ARG A O 1
ATOM 7470 N N . GLU A 1 929 ? 54.492 5.119 -53.028 1.00 81.50 929 GLU A N 1
ATOM 7471 C CA . GLU A 1 929 ? 53.359 5.878 -52.480 1.00 81.50 929 GLU A CA 1
ATOM 7472 C C . GLU A 1 929 ? 52.509 5.074 -51.481 1.00 81.50 929 GLU A C 1
ATOM 7474 O O . GLU A 1 929 ? 51.968 5.646 -50.533 1.00 81.50 929 GLU A O 1
ATOM 7479 N N . LEU A 1 930 ? 52.329 3.769 -51.709 1.00 80.12 930 LEU A N 1
ATOM 7480 C CA . LEU A 1 930 ? 51.559 2.898 -50.819 1.00 80.12 930 LEU A CA 1
ATOM 7481 C C . LEU A 1 930 ? 52.346 2.564 -49.543 1.00 80.12 930 LEU A C 1
ATOM 7483 O O . LEU A 1 930 ? 51.782 2.664 -48.454 1.00 80.12 930 LEU A O 1
ATOM 7487 N N . PHE A 1 931 ? 53.650 2.286 -49.643 1.00 82.25 931 PHE A N 1
ATOM 7488 C CA . PHE A 1 931 ? 54.534 2.147 -48.476 1.00 82.25 931 PHE A CA 1
ATOM 7489 C C . PHE A 1 931 ? 54.583 3.428 -47.621 1.00 82.25 931 PHE A C 1
ATOM 7491 O O . PHE A 1 931 ? 54.451 3.360 -46.396 1.00 82.25 931 PHE A O 1
ATOM 7498 N N . ASP A 1 932 ? 54.666 4.600 -48.255 1.00 83.94 932 ASP A N 1
ATOM 7499 C CA . ASP A 1 932 ? 54.653 5.915 -47.595 1.00 83.94 932 ASP A CA 1
ATOM 7500 C C . ASP A 1 932 ? 53.289 6.268 -46.964 1.00 83.94 932 ASP A C 1
ATOM 7502 O O . ASP A 1 932 ? 53.195 7.215 -46.177 1.00 83.94 932 ASP A O 1
ATOM 7506 N N . LYS A 1 933 ? 52.216 5.537 -47.302 1.00 84.25 933 LYS A N 1
ATOM 7507 C CA . LYS A 1 933 ? 50.890 5.635 -46.663 1.00 84.25 933 LYS A CA 1
ATOM 7508 C C . LYS A 1 933 ? 50.743 4.625 -45.523 1.00 84.25 933 LYS A C 1
ATOM 7510 O O . LYS A 1 933 ? 50.263 5.001 -44.456 1.00 84.25 933 LYS A O 1
ATOM 7515 N N . CYS A 1 934 ? 51.206 3.386 -45.701 1.00 75.44 934 CYS A N 1
ATOM 7516 C CA . CYS A 1 934 ? 51.219 2.369 -44.646 1.00 75.44 934 CYS A CA 1
ATOM 7517 C C . CYS A 1 934 ? 52.055 2.812 -43.436 1.00 75.44 934 CYS A C 1
ATOM 7519 O O . CYS A 1 934 ? 51.536 2.849 -42.324 1.00 75.44 934 CYS A O 1
ATOM 7521 N N . THR A 1 935 ? 53.295 3.257 -43.655 1.00 83.75 935 THR A N 1
ATOM 7522 C CA . THR A 1 935 ? 54.199 3.705 -42.576 1.00 83.75 935 THR A CA 1
ATOM 7523 C C . THR A 1 935 ? 53.634 4.872 -41.755 1.00 83.75 935 THR A C 1
ATOM 7525 O O . THR A 1 935 ? 53.782 4.894 -40.534 1.00 83.75 935 THR A O 1
ATOM 7528 N N . LYS A 1 936 ? 52.912 5.812 -42.382 1.00 84.88 936 LYS A N 1
ATOM 7529 C CA . LYS A 1 936 ? 52.228 6.915 -41.676 1.00 84.88 936 LYS A CA 1
ATOM 7530 C C . LYS A 1 936 ? 51.073 6.430 -40.795 1.00 84.88 936 LYS A C 1
ATOM 7532 O O . LYS A 1 936 ? 50.870 6.975 -39.713 1.00 84.88 936 LYS A O 1
ATOM 7537 N N . LEU A 1 937 ? 50.334 5.405 -41.224 1.00 82.19 937 LEU A N 1
ATOM 7538 C CA . LEU A 1 937 ? 49.269 4.798 -40.415 1.00 82.19 937 LEU A CA 1
ATOM 7539 C C . LEU A 1 937 ? 49.837 3.996 -39.234 1.00 82.19 937 LEU A C 1
ATOM 7541 O O . LEU A 1 937 ? 49.260 4.015 -38.149 1.00 82.19 937 LEU A O 1
ATOM 7545 N N . GLU A 1 938 ? 50.990 3.346 -39.406 1.00 77.75 938 GLU A N 1
ATOM 7546 C CA . GLU A 1 938 ? 51.691 2.664 -38.310 1.00 77.75 938 GLU A CA 1
ATOM 7547 C C . GLU A 1 938 ? 52.213 3.657 -37.262 1.00 77.75 938 GLU A C 1
ATOM 7549 O O . GLU A 1 938 ? 51.958 3.478 -36.074 1.00 77.75 938 GLU A O 1
ATOM 7554 N N . GLN A 1 939 ? 52.812 4.774 -37.687 1.00 86.06 939 GLN A N 1
ATOM 7555 C CA . GLN A 1 939 ? 53.208 5.863 -36.782 1.00 86.06 939 GLN A CA 1
ATOM 7556 C C . GLN A 1 939 ? 52.014 6.441 -35.997 1.00 86.06 939 GLN A C 1
ATOM 7558 O O . GLN A 1 939 ? 52.142 6.747 -34.811 1.00 86.06 939 GLN A O 1
ATOM 7563 N N . GLN A 1 940 ? 50.836 6.563 -36.623 1.00 84.81 940 GLN A N 1
ATOM 7564 C CA . GLN A 1 940 ? 49.612 7.002 -35.939 1.00 84.81 940 GLN A CA 1
ATOM 7565 C C . GLN A 1 940 ? 49.089 5.969 -34.930 1.00 84.81 940 GLN A C 1
ATOM 7567 O O . GLN A 1 940 ? 48.680 6.354 -33.832 1.00 84.81 940 GLN A O 1
ATOM 7572 N N . ARG A 1 941 ? 49.130 4.669 -35.262 1.00 82.88 941 ARG A N 1
ATOM 7573 C CA . ARG A 1 941 ? 48.807 3.570 -34.333 1.00 82.88 941 ARG A CA 1
ATOM 7574 C C . ARG A 1 941 ? 49.699 3.634 -33.093 1.00 82.88 941 ARG A C 1
ATOM 7576 O O . ARG A 1 941 ? 49.188 3.616 -31.976 1.00 82.88 941 ARG A O 1
ATOM 7583 N N . ASP A 1 942 ? 51.006 3.751 -33.294 1.00 85.19 942 ASP A N 1
ATOM 7584 C CA . ASP A 1 942 ? 51.990 3.663 -32.213 1.00 85.19 942 ASP A CA 1
ATOM 7585 C C . ASP A 1 942 ? 51.933 4.895 -31.292 1.00 85.19 942 ASP A C 1
ATOM 7587 O O . ASP A 1 942 ? 51.996 4.759 -30.069 1.00 85.19 942 ASP A O 1
ATOM 7591 N N . LEU A 1 943 ? 51.670 6.086 -31.849 1.00 88.88 943 LEU A N 1
ATOM 7592 C CA . LEU A 1 943 ? 51.391 7.301 -31.073 1.00 88.88 943 LEU A CA 1
ATOM 7593 C C . LEU A 1 943 ? 50.124 7.173 -30.206 1.00 88.88 943 LEU A C 1
ATOM 7595 O O . LEU A 1 943 ? 50.105 7.631 -29.062 1.00 88.88 943 LEU A O 1
ATOM 7599 N N . MET A 1 944 ? 49.058 6.559 -30.731 1.00 79.31 944 MET A N 1
ATOM 7600 C CA . MET A 1 944 ? 47.832 6.315 -29.961 1.00 79.31 944 MET A CA 1
ATOM 7601 C C . MET A 1 944 ? 48.048 5.262 -28.869 1.00 79.31 944 MET A C 1
ATOM 7603 O O . MET A 1 944 ? 47.563 5.434 -27.752 1.00 79.31 944 MET A O 1
ATOM 7607 N N . GLN A 1 945 ? 48.826 4.215 -29.152 1.00 81.38 945 GLN A N 1
ATOM 7608 C CA . GLN A 1 945 ? 49.171 3.184 -28.174 1.00 81.38 945 GLN A CA 1
ATOM 7609 C C . GLN A 1 945 ? 50.000 3.755 -27.009 1.00 81.38 945 GLN A C 1
ATOM 7611 O O . GLN A 1 945 ? 49.713 3.435 -25.855 1.00 81.38 945 GLN A O 1
ATOM 7616 N N . ALA A 1 946 ? 50.946 4.662 -27.285 1.00 86.19 946 ALA A N 1
ATOM 7617 C CA . ALA A 1 946 ? 51.715 5.369 -26.257 1.00 86.19 946 ALA A CA 1
ATOM 7618 C C . ALA A 1 946 ? 50.821 6.198 -25.309 1.00 86.19 946 ALA A C 1
ATOM 7620 O O . ALA A 1 946 ? 50.960 6.109 -24.087 1.00 86.19 946 ALA A O 1
ATOM 7621 N N . LYS A 1 947 ? 49.839 6.934 -25.852 1.00 86.75 947 LYS A N 1
ATOM 7622 C CA . LYS A 1 947 ? 48.865 7.697 -25.045 1.00 86.75 947 LYS A CA 1
ATOM 7623 C C . LYS A 1 947 ? 48.001 6.803 -24.155 1.00 86.75 947 LYS A C 1
ATOM 7625 O O . LYS A 1 947 ? 47.727 7.156 -23.012 1.00 86.75 947 LYS A O 1
ATOM 7630 N N . CYS A 1 948 ? 47.601 5.627 -24.641 1.00 75.94 948 CYS A N 1
ATOM 7631 C CA . CYS A 1 948 ? 46.874 4.660 -23.817 1.00 75.94 948 CYS A CA 1
ATOM 7632 C C . CYS A 1 948 ? 47.729 4.136 -22.648 1.00 75.94 948 CYS A C 1
ATOM 7634 O O . CYS A 1 948 ? 47.204 3.963 -21.550 1.00 75.94 948 CYS A O 1
ATOM 7636 N N . THR A 1 949 ? 49.037 3.922 -22.844 1.00 83.81 949 THR A N 1
ATOM 7637 C CA . THR A 1 949 ? 49.934 3.514 -21.745 1.00 83.81 949 THR A CA 1
ATOM 7638 C C . THR A 1 949 ? 50.192 4.628 -20.727 1.00 83.81 949 THR A C 1
ATOM 7640 O O . THR A 1 949 ? 50.230 4.346 -19.532 1.00 83.81 949 THR A O 1
ATOM 7643 N N . GLU A 1 950 ? 50.286 5.886 -21.165 1.00 87.38 950 GLU A N 1
ATOM 7644 C CA . GLU A 1 950 ? 50.399 7.062 -20.287 1.00 87.38 950 GLU A CA 1
ATOM 7645 C C . GLU A 1 950 ? 49.157 7.212 -19.387 1.00 87.38 950 GLU A C 1
ATOM 7647 O O . GLU A 1 950 ? 49.268 7.331 -18.166 1.00 87.38 950 GLU A O 1
ATOM 7652 N N . GLN A 1 951 ? 47.956 7.100 -19.968 1.00 84.38 951 GLN A N 1
ATOM 7653 C CA . GLN A 1 951 ? 46.696 7.155 -19.217 1.00 84.38 951 GLN A CA 1
ATOM 7654 C C . GLN A 1 951 ? 46.535 5.989 -18.228 1.00 84.38 951 GLN A C 1
ATOM 7656 O O . GLN A 1 951 ? 46.020 6.191 -17.128 1.00 84.38 951 GLN A O 1
ATOM 7661 N N . ALA A 1 952 ? 47.005 4.785 -18.573 1.00 77.38 952 ALA A N 1
ATOM 7662 C CA . ALA A 1 952 ? 46.994 3.642 -17.659 1.00 77.38 952 ALA A CA 1
ATOM 7663 C C . ALA A 1 952 ? 47.919 3.852 -16.443 1.00 77.38 952 ALA A C 1
ATOM 7665 O O . ALA A 1 952 ? 47.546 3.511 -15.321 1.00 77.38 952 ALA A O 1
ATOM 7666 N N . GLN A 1 953 ? 49.095 4.460 -16.639 1.00 86.69 953 GLN A N 1
ATOM 7667 C CA . GLN A 1 953 ? 50.015 4.798 -15.546 1.00 86.69 953 GLN A CA 1
ATOM 7668 C C . GLN A 1 953 ? 49.446 5.893 -14.631 1.00 86.69 953 GLN A C 1
ATOM 7670 O O . GLN A 1 953 ? 49.540 5.782 -13.409 1.00 86.69 953 GLN A O 1
ATOM 7675 N N . ALA A 1 954 ? 48.792 6.911 -15.203 1.00 84.31 954 ALA A N 1
ATOM 7676 C CA . ALA A 1 954 ? 48.103 7.944 -14.430 1.00 84.31 954 ALA A CA 1
ATOM 7677 C C . ALA A 1 954 ? 46.945 7.376 -13.582 1.00 84.31 954 ALA A C 1
ATOM 7679 O O . ALA A 1 954 ? 46.755 7.797 -12.441 1.00 84.31 954 ALA A O 1
ATOM 7680 N N . LEU A 1 955 ? 46.203 6.391 -14.108 1.00 79.25 955 LEU A N 1
ATOM 7681 C CA . LEU A 1 955 ? 45.137 5.705 -13.371 1.00 79.25 955 LEU A CA 1
ATOM 7682 C C . LEU A 1 955 ? 45.682 4.899 -12.180 1.00 79.25 955 LEU A C 1
ATOM 7684 O O . LEU A 1 955 ? 45.132 5.008 -11.085 1.00 79.25 955 LEU A O 1
ATOM 7688 N N . GLN A 1 956 ? 46.777 4.153 -12.362 1.00 83.06 956 GLN A N 1
ATOM 7689 C CA . GLN A 1 956 ? 47.418 3.413 -11.266 1.00 83.06 956 GLN A CA 1
ATOM 7690 C C . GLN A 1 956 ? 47.883 4.363 -10.152 1.00 83.06 956 GLN A C 1
ATOM 7692 O O . GLN A 1 956 ? 47.554 4.160 -8.987 1.00 83.06 956 GLN A O 1
ATOM 7697 N N . ALA A 1 957 ? 48.556 5.463 -10.507 1.00 85.56 957 ALA A N 1
ATOM 7698 C CA . ALA A 1 957 ? 49.008 6.457 -9.532 1.00 85.56 957 ALA A CA 1
ATOM 7699 C C . ALA A 1 957 ? 47.846 7.110 -8.751 1.00 85.56 957 ALA A C 1
ATOM 7701 O O . ALA A 1 957 ? 48.018 7.492 -7.593 1.00 85.56 957 ALA A O 1
ATOM 7702 N N . ALA A 1 958 ? 46.656 7.226 -9.354 1.00 78.12 958 ALA A N 1
ATOM 7703 C CA . ALA A 1 958 ? 45.452 7.674 -8.656 1.00 78.12 958 ALA A CA 1
ATOM 7704 C C . ALA A 1 958 ? 44.924 6.611 -7.672 1.00 78.12 958 ALA A C 1
ATOM 7706 O O . ALA A 1 958 ? 44.600 6.949 -6.534 1.00 78.12 958 ALA A O 1
ATOM 7707 N N . GLN A 1 959 ? 44.896 5.333 -8.064 1.00 79.50 959 GLN A N 1
ATOM 7708 C CA . GLN A 1 959 ? 44.499 4.218 -7.190 1.00 79.50 959 GLN A CA 1
ATOM 7709 C C . GLN A 1 959 ? 45.427 4.095 -5.966 1.00 79.50 959 GLN A C 1
ATOM 7711 O O . GLN A 1 959 ? 44.949 3.997 -4.835 1.00 79.50 959 GLN A O 1
ATOM 7716 N N . ASP A 1 960 ? 46.740 4.230 -6.169 1.00 86.62 960 ASP A N 1
ATOM 7717 C CA . ASP A 1 960 ? 47.756 4.209 -5.106 1.00 86.62 960 ASP A CA 1
ATOM 7718 C C . ASP A 1 960 ? 47.639 5.409 -4.135 1.00 86.62 960 ASP A C 1
ATOM 7720 O O . ASP A 1 960 ? 48.166 5.381 -3.018 1.00 86.62 960 ASP A O 1
ATOM 7724 N N . ASN A 1 961 ? 46.958 6.489 -4.538 1.00 86.06 961 ASN A N 1
ATOM 7725 C CA . ASN A 1 961 ? 46.611 7.609 -3.658 1.00 86.06 961 ASN A CA 1
ATOM 7726 C C . ASN A 1 961 ? 45.322 7.332 -2.875 1.00 86.06 961 ASN A C 1
ATOM 7728 O O . ASN A 1 961 ? 45.298 7.548 -1.665 1.00 86.06 961 ASN A O 1
ATOM 7732 N N . VAL A 1 962 ? 44.278 6.802 -3.527 1.00 79.69 962 VAL A N 1
ATOM 7733 C CA . VAL A 1 962 ? 43.017 6.417 -2.862 1.00 79.69 962 VAL A CA 1
ATOM 7734 C C . VAL A 1 962 ? 43.284 5.412 -1.738 1.00 79.69 962 VAL A C 1
ATOM 7736 O O . VAL A 1 962 ? 42.830 5.634 -0.618 1.00 79.69 962 VAL A O 1
ATOM 7739 N N . ALA A 1 963 ? 44.108 4.388 -1.989 1.00 79.94 963 ALA A N 1
ATOM 7740 C CA . ALA A 1 963 ? 44.492 3.389 -0.987 1.00 79.94 963 ALA A CA 1
ATOM 7741 C C . ALA A 1 963 ? 45.184 3.992 0.257 1.00 79.94 963 ALA A C 1
ATOM 7743 O O . ALA A 1 963 ? 45.000 3.513 1.378 1.00 79.94 963 ALA A O 1
ATOM 7744 N N . ARG A 1 964 ? 45.965 5.069 0.081 1.00 85.75 964 ARG A N 1
ATOM 7745 C CA . ARG A 1 964 ? 46.616 5.782 1.194 1.00 85.75 964 ARG A CA 1
ATOM 7746 C C . ARG A 1 964 ? 45.630 6.635 1.989 1.00 85.75 964 ARG A C 1
ATOM 7748 O O . ARG A 1 964 ? 45.705 6.648 3.215 1.00 85.75 964 ARG A O 1
ATOM 7755 N N . TYR A 1 965 ? 44.682 7.294 1.323 1.00 84.06 965 TYR A N 1
ATOM 7756 C CA . TYR A 1 965 ? 43.633 8.050 2.013 1.00 84.06 965 TYR A CA 1
ATOM 7757 C C . TYR A 1 965 ? 42.644 7.142 2.757 1.00 84.06 965 TYR A C 1
ATOM 7759 O O . TYR A 1 965 ? 42.239 7.488 3.865 1.00 84.06 965 TYR A O 1
ATOM 7767 N N . SER A 1 966 ? 42.302 5.962 2.222 1.00 77.06 966 SER A N 1
ATOM 7768 C CA . SER A 1 966 ? 41.441 5.003 2.930 1.00 77.06 966 SER A CA 1
ATOM 7769 C C . SER A 1 966 ? 42.089 4.451 4.202 1.00 77.06 966 SER A C 1
ATOM 7771 O O . SER A 1 966 ? 41.394 4.277 5.198 1.00 77.06 966 SER A O 1
ATOM 7773 N N . ALA A 1 967 ? 43.410 4.229 4.202 1.00 81.44 967 ALA A N 1
ATOM 7774 C CA . ALA A 1 967 ? 44.137 3.781 5.391 1.00 81.44 967 ALA A CA 1
ATOM 7775 C C . ALA A 1 967 ? 44.124 4.841 6.511 1.00 81.44 967 ALA A C 1
ATOM 7777 O O . ALA A 1 967 ? 43.745 4.535 7.638 1.00 81.44 967 ALA A O 1
ATOM 7778 N N . ALA A 1 968 ? 44.447 6.100 6.187 1.00 82.44 968 ALA A N 1
ATOM 7779 C CA . ALA A 1 968 ? 44.411 7.201 7.155 1.00 82.44 968 ALA A CA 1
ATOM 7780 C C . ALA A 1 968 ? 42.995 7.445 7.720 1.00 82.44 968 ALA A C 1
ATOM 7782 O O . ALA A 1 968 ? 42.823 7.671 8.916 1.00 82.44 968 ALA A O 1
ATOM 7783 N N . LEU A 1 969 ? 41.966 7.335 6.871 1.00 79.62 969 LEU A N 1
ATOM 7784 C CA . LEU A 1 969 ? 40.567 7.457 7.288 1.00 79.62 969 LEU A CA 1
ATOM 7785 C C . LEU A 1 969 ? 40.117 6.297 8.196 1.00 79.62 969 LEU A C 1
ATOM 7787 O O . LEU A 1 969 ? 39.200 6.475 8.997 1.00 79.62 969 LEU A O 1
ATOM 7791 N N . GLN A 1 970 ? 40.726 5.112 8.086 1.00 79.56 970 GLN A N 1
ATOM 7792 C CA . GLN A 1 970 ? 40.447 3.999 8.994 1.00 79.56 970 GLN A CA 1
ATOM 7793 C C . GLN A 1 970 ? 41.082 4.220 10.376 1.00 79.56 970 GLN A C 1
ATOM 7795 O O . GLN A 1 970 ? 40.400 4.032 11.381 1.00 79.56 970 GLN A O 1
ATOM 7800 N N . GLU A 1 971 ? 42.327 4.697 10.437 1.00 85.44 971 GLU A N 1
ATOM 7801 C CA . GLU A 1 971 ? 43.010 5.038 11.696 1.00 85.44 971 GLU A CA 1
ATOM 7802 C C . GLU A 1 971 ? 42.215 6.087 12.507 1.00 85.44 971 GLU A C 1
ATOM 7804 O O . GLU A 1 971 ? 41.951 5.902 13.696 1.00 85.44 971 GLU A O 1
ATOM 7809 N N . GLU A 1 972 ? 41.708 7.135 11.845 1.00 81.56 972 GLU A N 1
ATOM 7810 C CA . GLU A 1 972 ? 40.844 8.150 12.470 1.00 81.56 972 GLU A CA 1
ATOM 7811 C C . GLU A 1 972 ? 39.506 7.566 12.983 1.00 81.56 972 GLU A C 1
ATOM 7813 O O . GLU A 1 972 ? 39.028 7.930 14.063 1.00 81.56 972 GLU A O 1
ATOM 7818 N N . ARG A 1 973 ? 38.908 6.609 12.255 1.00 80.38 973 ARG A N 1
ATOM 7819 C CA . ARG A 1 973 ? 37.682 5.904 12.687 1.00 80.38 973 ARG A CA 1
ATOM 7820 C C . ARG A 1 973 ? 37.915 5.0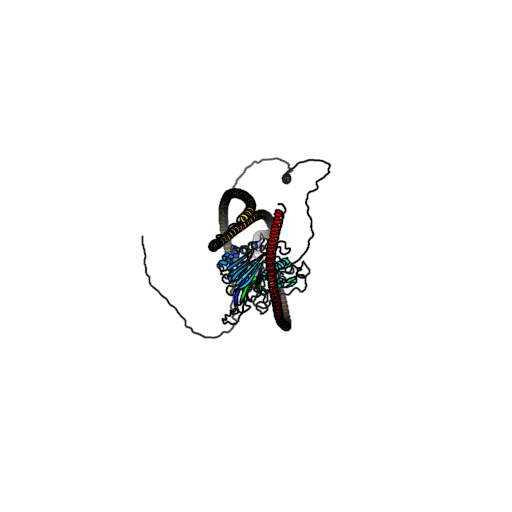37 13.922 1.00 80.38 973 ARG A C 1
ATOM 7822 O O . ARG A 1 973 ? 37.032 4.968 14.777 1.00 80.38 973 ARG A O 1
ATOM 7829 N N . GLU A 1 974 ? 39.070 4.385 14.026 1.00 82.50 974 GLU A N 1
ATOM 7830 C CA . GLU A 1 974 ? 39.420 3.542 15.173 1.00 82.50 974 GLU A CA 1
ATOM 7831 C C . GLU A 1 974 ? 39.614 4.385 16.446 1.00 82.50 974 GLU A C 1
ATOM 7833 O O . GLU A 1 974 ? 39.081 4.023 17.499 1.00 82.50 974 GLU A O 1
ATOM 7838 N N . ILE A 1 975 ? 40.241 5.564 16.339 1.00 87.94 975 ILE A N 1
ATOM 7839 C CA . ILE A 1 975 ? 40.347 6.545 17.435 1.00 87.94 975 ILE A CA 1
ATOM 7840 C C . ILE A 1 975 ? 38.952 7.020 17.884 1.00 87.94 975 ILE A C 1
ATOM 7842 O O . ILE A 1 975 ? 38.593 6.885 19.057 1.00 87.94 975 ILE A O 1
ATOM 7846 N N . LEU A 1 976 ? 38.115 7.491 16.950 1.00 79.94 976 LEU A N 1
ATOM 7847 C CA . LEU A 1 976 ? 36.753 7.963 17.249 1.00 79.94 976 LEU A CA 1
ATOM 7848 C C . LEU A 1 976 ? 35.836 6.860 17.816 1.00 79.94 976 LEU A C 1
ATOM 7850 O O . LEU A 1 976 ? 34.883 7.153 18.543 1.00 79.94 976 LEU A O 1
ATOM 7854 N N . SER A 1 977 ? 36.101 5.589 17.501 1.00 82.75 977 SER A N 1
ATOM 7855 C CA . SER A 1 977 ? 35.401 4.444 18.097 1.00 82.75 977 SER A CA 1
ATOM 7856 C C . SER A 1 977 ? 35.745 4.283 19.584 1.00 82.75 977 SER A C 1
ATOM 7858 O O . SER A 1 977 ? 34.846 4.140 20.419 1.00 82.75 977 SER A O 1
ATOM 7860 N N . GLN A 1 978 ? 37.031 4.385 19.939 1.00 85.25 978 GLN A N 1
ATOM 7861 C CA . GLN A 1 978 ? 37.492 4.290 21.329 1.00 85.25 978 GLN A CA 1
ATOM 7862 C C . GLN A 1 978 ? 36.937 5.434 22.192 1.00 85.25 978 GLN A C 1
ATOM 7864 O O . GLN A 1 978 ? 36.463 5.190 23.304 1.00 85.25 978 GLN A O 1
ATOM 7869 N N . GLU A 1 979 ? 36.914 6.666 21.672 1.00 83.69 979 GLU A N 1
ATOM 7870 C CA . GLU A 1 979 ? 36.300 7.811 22.359 1.00 83.69 979 GLU A CA 1
ATOM 7871 C C . GLU A 1 979 ? 34.803 7.596 22.617 1.00 83.69 979 GLU A C 1
ATOM 7873 O O . GLU A 1 979 ? 34.341 7.749 23.750 1.00 83.69 979 GLU A O 1
ATOM 7878 N N . ARG A 1 980 ? 34.040 7.158 21.605 1.00 76.88 980 ARG A N 1
ATOM 7879 C CA . ARG A 1 980 ? 32.605 6.855 21.757 1.00 76.88 980 ARG A CA 1
ATOM 7880 C C . ARG A 1 980 ? 32.343 5.762 22.786 1.00 76.88 980 ARG A C 1
ATOM 7882 O O . ARG A 1 980 ? 31.414 5.892 23.579 1.00 76.88 980 ARG A O 1
ATOM 7889 N N . HIS A 1 981 ? 33.159 4.711 22.808 1.00 79.00 981 HIS A N 1
ATOM 7890 C CA . HIS A 1 981 ? 33.030 3.636 23.788 1.00 79.00 981 HIS A CA 1
ATOM 7891 C C . HIS A 1 981 ? 33.367 4.102 25.222 1.00 79.00 981 HIS A C 1
ATOM 7893 O O . HIS A 1 981 ? 32.722 3.668 26.180 1.00 79.00 981 HIS A O 1
ATOM 7899 N N . ASN A 1 982 ? 34.310 5.039 25.385 1.00 83.38 982 ASN A N 1
ATOM 7900 C CA . ASN A 1 982 ? 34.565 5.693 26.673 1.00 83.38 982 ASN A CA 1
ATOM 7901 C C . ASN A 1 982 ? 33.381 6.566 27.131 1.00 83.38 982 ASN A C 1
ATOM 7903 O O . ASN A 1 982 ? 32.996 6.488 28.297 1.00 83.38 982 ASN A O 1
ATOM 7907 N N . VAL A 1 983 ? 32.772 7.343 26.226 1.00 83.25 983 VAL A N 1
ATOM 7908 C CA . VAL A 1 983 ? 31.582 8.164 26.531 1.00 83.25 983 VAL A CA 1
ATOM 7909 C C . VAL A 1 983 ? 30.376 7.292 26.893 1.00 83.25 983 VAL A C 1
ATOM 7911 O O . VAL A 1 983 ? 29.712 7.577 27.888 1.00 83.25 983 VAL A O 1
ATOM 7914 N N . ALA A 1 984 ? 30.124 6.203 26.157 1.00 76.44 984 ALA A N 1
ATOM 7915 C CA . ALA A 1 984 ? 29.034 5.269 26.451 1.00 76.44 984 ALA A CA 1
ATOM 7916 C C . ALA A 1 984 ? 29.127 4.718 27.885 1.00 76.44 984 ALA A C 1
ATOM 7918 O O . ALA A 1 984 ? 28.192 4.880 28.665 1.00 76.44 984 ALA A O 1
ATOM 7919 N N . ARG A 1 985 ? 30.305 4.209 28.284 1.00 83.44 985 ARG A N 1
ATOM 7920 C CA . ARG A 1 985 ? 30.547 3.732 29.659 1.00 83.44 985 ARG A CA 1
ATOM 7921 C C . ARG A 1 985 ? 30.315 4.794 30.740 1.00 83.44 985 ARG A C 1
ATOM 7923 O O . ARG A 1 985 ? 29.976 4.436 31.864 1.00 83.44 985 ARG A O 1
ATOM 7930 N N . HIS A 1 986 ? 30.500 6.079 30.434 1.00 83.88 986 HIS A N 1
ATOM 7931 C CA . HIS A 1 986 ? 30.225 7.160 31.383 1.00 83.88 986 HIS A CA 1
ATOM 7932 C C . HIS A 1 986 ? 28.719 7.453 31.508 1.00 83.88 986 HIS A C 1
ATOM 7934 O O . HIS A 1 986 ? 28.222 7.611 32.621 1.00 83.88 986 HIS A O 1
ATOM 7940 N N . VAL A 1 987 ? 27.984 7.450 30.390 1.00 79.75 987 VAL A N 1
ATOM 7941 C CA . VAL A 1 987 ? 26.516 7.600 30.379 1.00 79.75 987 VAL A CA 1
ATOM 7942 C C . VAL A 1 987 ? 25.839 6.429 31.097 1.00 79.75 987 VAL A C 1
ATOM 7944 O O . VAL A 1 987 ? 24.959 6.653 31.927 1.00 79.75 987 VAL A O 1
ATOM 7947 N N . ASP A 1 988 ? 26.291 5.197 30.850 1.00 79.00 988 ASP A N 1
ATOM 7948 C CA . ASP A 1 988 ? 25.773 4.005 31.526 1.00 79.00 988 ASP A CA 1
ATOM 7949 C C . ASP A 1 988 ? 26.003 4.066 33.044 1.00 79.00 988 ASP A C 1
ATOM 7951 O O . ASP A 1 988 ? 25.124 3.681 33.814 1.00 79.00 988 ASP A O 1
ATOM 7955 N N . ALA A 1 989 ? 27.147 4.586 33.505 1.00 84.44 989 ALA A N 1
ATOM 7956 C CA . ALA A 1 989 ? 27.415 4.754 34.934 1.00 84.44 989 ALA A CA 1
ATOM 7957 C C . ALA A 1 989 ? 26.409 5.712 35.600 1.00 84.44 989 ALA A C 1
ATOM 7959 O O . ALA A 1 989 ? 25.791 5.338 36.597 1.00 84.44 989 ALA A O 1
ATOM 7960 N N . ILE A 1 990 ? 26.187 6.892 35.006 1.00 84.69 990 ILE A N 1
ATOM 7961 C CA . ILE A 1 990 ? 25.228 7.898 35.500 1.00 84.69 990 ILE A CA 1
ATOM 7962 C C . ILE A 1 990 ? 23.804 7.325 35.506 1.00 84.69 990 ILE A C 1
ATOM 7964 O O . ILE A 1 990 ? 23.087 7.439 36.498 1.00 84.69 990 ILE A O 1
ATOM 7968 N N . ARG A 1 991 ? 23.403 6.636 34.430 1.00 80.44 991 ARG A N 1
ATOM 7969 C CA . ARG A 1 991 ? 22.088 5.989 34.333 1.00 80.44 991 ARG A CA 1
ATOM 7970 C C . ARG A 1 991 ? 21.856 4.980 35.462 1.00 80.44 991 ARG A C 1
ATOM 7972 O O . ARG A 1 991 ? 20.809 5.009 36.106 1.00 80.44 991 ARG A O 1
ATOM 7979 N N . ASN A 1 992 ? 22.834 4.111 35.717 1.00 83.94 992 ASN A N 1
ATOM 7980 C CA . ASN A 1 992 ? 22.765 3.115 36.788 1.00 83.94 992 ASN A CA 1
ATOM 7981 C C . ASN A 1 992 ? 22.733 3.751 38.195 1.00 83.94 992 ASN A C 1
ATOM 7983 O O . ASN A 1 992 ? 22.304 3.104 39.151 1.00 83.94 992 ASN A O 1
ATOM 7987 N N . GLU A 1 993 ? 23.209 4.984 38.363 1.00 87.00 993 GLU A N 1
ATOM 7988 C CA . GLU A 1 993 ? 23.094 5.738 39.615 1.00 87.00 993 GLU A CA 1
ATOM 7989 C C . GLU A 1 993 ? 21.668 6.293 39.782 1.00 87.00 993 GLU A C 1
ATOM 7991 O O . GLU A 1 993 ? 20.993 5.958 40.758 1.00 87.00 993 GLU A O 1
ATOM 7996 N N . SER A 1 994 ? 21.141 6.992 38.769 1.00 76.69 994 SER A N 1
ATOM 7997 C CA . SER A 1 994 ? 19.767 7.525 38.770 1.00 76.69 994 SER A CA 1
ATOM 7998 C C . SER A 1 994 ? 18.681 6.446 38.895 1.00 76.69 994 SER A C 1
ATOM 8000 O O . SER A 1 994 ? 17.654 6.666 39.539 1.00 76.69 994 SER A O 1
ATOM 8002 N N . GLU A 1 995 ? 18.877 5.258 38.311 1.00 77.50 995 GLU A N 1
ATOM 8003 C CA . GLU A 1 995 ? 17.925 4.147 38.458 1.00 77.50 995 GLU A CA 1
ATOM 8004 C C . GLU A 1 995 ? 17.851 3.645 39.916 1.00 77.50 995 GLU A C 1
ATOM 8006 O O . GLU A 1 995 ? 16.753 3.366 40.403 1.00 77.50 995 GLU A O 1
ATOM 8011 N N . ARG A 1 996 ? 18.968 3.646 40.666 1.00 86.56 996 ARG A N 1
ATOM 8012 C CA . ARG A 1 996 ? 18.988 3.289 42.101 1.00 86.56 996 ARG A CA 1
ATOM 8013 C C . ARG A 1 996 ? 18.298 4.332 42.977 1.00 86.56 996 ARG A C 1
ATOM 8015 O O . ARG A 1 996 ? 17.561 3.953 43.886 1.00 86.56 996 ARG A O 1
ATOM 8022 N N . GLU A 1 997 ? 18.497 5.622 42.703 1.00 85.81 997 GLU A N 1
ATOM 8023 C CA . GLU A 1 997 ? 17.775 6.703 43.395 1.00 85.81 997 GLU A CA 1
ATOM 8024 C C . GLU A 1 997 ? 16.261 6.604 43.168 1.00 85.81 997 GLU A C 1
ATOM 8026 O O . GLU A 1 997 ? 15.463 6.796 44.087 1.00 85.81 997 GLU A O 1
ATOM 8031 N N . ARG A 1 998 ? 15.840 6.232 41.953 1.00 80.81 998 ARG A N 1
ATOM 8032 C CA . ARG A 1 998 ? 14.419 6.045 41.645 1.00 80.81 998 ARG A CA 1
ATOM 8033 C C . ARG A 1 998 ? 13.8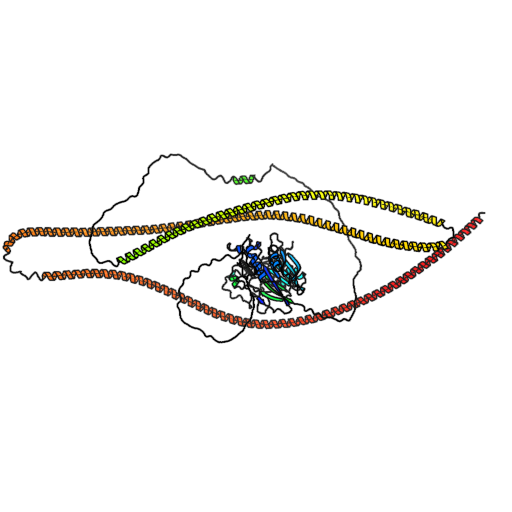16 4.842 42.378 1.00 80.81 998 ARG A C 1
ATOM 8035 O O . ARG A 1 998 ? 12.666 4.913 42.806 1.00 80.81 998 ARG A O 1
ATOM 8042 N N . GLU A 1 999 ? 14.574 3.760 42.548 1.00 83.12 999 GLU A N 1
ATOM 8043 C CA . GLU A 1 999 ? 14.138 2.572 43.294 1.00 83.12 999 GLU A CA 1
ATOM 8044 C C . GLU A 1 999 ? 13.963 2.861 44.797 1.00 83.12 999 GLU A C 1
ATOM 8046 O O . GLU A 1 999 ? 12.955 2.471 45.393 1.00 83.12 999 GLU A O 1
ATOM 8051 N N . THR A 1 1000 ? 14.891 3.605 45.412 1.00 87.75 1000 THR A N 1
ATOM 8052 C CA . THR A 1 1000 ? 14.766 3.992 46.829 1.00 87.75 1000 THR A CA 1
ATOM 8053 C C . THR A 1 1000 ? 13.602 4.959 47.052 1.00 87.75 1000 THR A C 1
ATOM 8055 O O . THR A 1 1000 ? 12.831 4.760 47.996 1.00 87.75 1000 THR A O 1
ATOM 8058 N N . LEU A 1 1001 ? 13.388 5.929 46.154 1.00 85.06 1001 LEU A N 1
ATOM 8059 C CA . LEU A 1 1001 ? 12.235 6.837 46.207 1.00 85.06 1001 LEU A CA 1
ATOM 8060 C C . LEU A 1 1001 ? 10.888 6.096 46.124 1.00 85.06 1001 LEU A C 1
ATOM 8062 O O . LEU A 1 1001 ? 10.011 6.367 46.945 1.00 85.06 1001 LEU A O 1
ATOM 8066 N N . LYS A 1 1002 ? 10.725 5.111 45.224 1.00 82.94 1002 LYS A N 1
ATOM 8067 C CA . LYS A 1 1002 ? 9.510 4.264 45.183 1.00 82.94 1002 LYS A CA 1
ATOM 8068 C C . LYS A 1 1002 ? 9.246 3.580 46.527 1.00 82.94 1002 LYS A C 1
ATOM 8070 O O . LYS A 1 1002 ? 8.118 3.593 47.013 1.00 82.94 1002 LYS A O 1
ATOM 8075 N N . SER A 1 1003 ? 10.284 3.007 47.145 1.00 84.38 1003 SER A N 1
ATOM 8076 C CA . SER A 1 1003 ? 10.145 2.310 48.434 1.00 84.38 1003 SER A CA 1
ATOM 8077 C C . SER A 1 1003 ? 9.678 3.243 49.564 1.00 84.38 1003 SER A C 1
ATOM 8079 O O . SER A 1 1003 ? 8.918 2.831 50.443 1.00 84.38 1003 SER A O 1
ATOM 8081 N N . ALA A 1 1004 ? 10.065 4.523 49.508 1.00 85.50 1004 ALA A N 1
ATOM 8082 C CA . ALA A 1 1004 ? 9.621 5.539 50.454 1.00 85.50 1004 ALA A CA 1
ATOM 8083 C C . ALA A 1 1004 ? 8.148 5.931 50.246 1.00 85.50 1004 ALA A C 1
ATOM 8085 O O . ALA A 1 1004 ? 7.433 6.081 51.236 1.00 85.50 1004 ALA A O 1
ATOM 8086 N N . VAL A 1 1005 ? 7.682 6.036 48.994 1.00 82.44 1005 VAL A N 1
ATOM 8087 C CA . VAL A 1 1005 ? 6.273 6.328 48.659 1.00 82.44 1005 VAL A CA 1
ATOM 8088 C C . VAL A 1 1005 ? 5.341 5.246 49.212 1.00 82.44 1005 VAL A C 1
ATOM 8090 O O . VAL A 1 1005 ? 4.472 5.565 50.021 1.00 82.44 1005 VAL A O 1
ATOM 8093 N N . VAL A 1 1006 ? 5.611 3.968 48.923 1.00 86.69 1006 VAL A N 1
ATOM 8094 C CA . VAL A 1 1006 ? 4.814 2.834 49.443 1.00 86.69 1006 VAL A CA 1
ATOM 8095 C C . VAL A 1 1006 ? 4.799 2.806 50.981 1.00 86.69 1006 VAL A C 1
ATOM 8097 O O . VAL A 1 1006 ? 3.786 2.500 51.613 1.00 86.69 1006 VAL A O 1
ATOM 8100 N N . SER A 1 1007 ? 5.909 3.196 51.620 1.00 87.12 1007 SER A N 1
ATOM 8101 C CA . SER A 1 1007 ? 5.990 3.321 53.082 1.00 87.12 1007 SER A CA 1
ATOM 8102 C C . SER A 1 1007 ? 5.183 4.498 53.651 1.00 87.12 1007 SER A C 1
ATOM 8104 O O . SER A 1 1007 ? 4.904 4.510 54.852 1.00 87.12 1007 SER A O 1
ATOM 8106 N N . LEU A 1 1008 ? 4.848 5.515 52.856 1.00 83.81 1008 LEU A N 1
ATOM 8107 C CA . LEU A 1 1008 ? 4.013 6.649 53.266 1.00 83.81 1008 LEU A CA 1
ATOM 8108 C C . LEU A 1 1008 ? 2.528 6.364 53.018 1.00 83.81 1008 LEU A C 1
ATOM 8110 O O . LEU A 1 1008 ? 1.722 6.609 53.914 1.00 83.81 1008 LEU A O 1
ATOM 8114 N N . GLU A 1 1009 ? 2.188 5.763 51.879 1.00 82.12 1009 GLU A N 1
ATOM 8115 C CA . GLU A 1 1009 ? 0.829 5.314 51.541 1.00 82.12 1009 GLU A CA 1
ATOM 8116 C C . GLU A 1 1009 ? 0.279 4.374 52.626 1.00 82.12 1009 GLU A C 1
ATOM 8118 O O . GLU A 1 1009 ? -0.753 4.657 53.230 1.00 82.12 1009 GLU A O 1
ATOM 8123 N N . ALA A 1 1010 ? 1.044 3.346 53.012 1.00 83.88 1010 ALA A N 1
ATOM 8124 C CA . ALA A 1 1010 ? 0.662 2.425 54.088 1.00 83.88 1010 ALA A CA 1
ATOM 8125 C C . ALA A 1 1010 ? 0.472 3.097 55.471 1.00 83.88 1010 ALA A C 1
ATOM 8127 O O . ALA A 1 1010 ? -0.229 2.563 56.333 1.00 83.88 1010 ALA A O 1
ATOM 8128 N N . LYS A 1 1011 ? 1.086 4.267 55.713 1.00 85.50 1011 LYS A N 1
ATOM 8129 C CA . LYS A 1 1011 ? 0.903 5.042 56.958 1.00 85.50 1011 LYS A CA 1
ATOM 8130 C C . LYS A 1 1011 ? -0.338 5.930 56.906 1.00 85.50 1011 LYS A C 1
ATOM 8132 O O . LYS A 1 1011 ? -0.988 6.082 57.940 1.00 85.50 1011 LYS A O 1
ATOM 8137 N N . LEU A 1 1012 ? -0.652 6.498 55.740 1.00 82.50 1012 LEU A N 1
ATOM 8138 C CA . LEU A 1 1012 ? -1.878 7.262 55.506 1.00 82.50 1012 LEU A CA 1
ATOM 8139 C C . LEU A 1 1012 ? -3.099 6.353 55.680 1.00 82.50 1012 LEU A C 1
ATOM 8141 O O . LEU A 1 1012 ? -3.954 6.626 56.516 1.00 82.50 1012 LEU A O 1
ATOM 8145 N N . ASP A 1 1013 ? -3.087 5.204 55.009 1.00 83.44 1013 ASP A N 1
ATOM 8146 C CA . ASP A 1 1013 ? -4.150 4.199 55.045 1.00 83.44 1013 ASP A CA 1
ATOM 8147 C C . ASP A 1 1013 ? -4.421 3.693 56.485 1.00 83.44 1013 ASP A C 1
ATOM 8149 O O . ASP A 1 1013 ? -5.560 3.622 56.952 1.00 83.44 1013 ASP A O 1
ATOM 8153 N N . MET A 1 1014 ? -3.363 3.467 57.280 1.00 85.62 1014 MET A N 1
ATOM 8154 C CA . MET A 1 1014 ? -3.493 3.129 58.707 1.00 85.62 1014 MET A CA 1
ATOM 8155 C C . MET A 1 1014 ? -4.024 4.295 59.573 1.00 85.62 1014 MET A C 1
ATOM 8157 O O . MET A 1 1014 ? -4.617 4.051 60.629 1.00 85.62 1014 MET A O 1
ATOM 8161 N N . MET A 1 1015 ? -3.818 5.557 59.181 1.00 84.00 1015 MET A N 1
ATOM 8162 C CA . MET A 1 1015 ? -4.395 6.719 59.872 1.00 84.00 1015 MET A CA 1
ATOM 8163 C C . MET A 1 1015 ? -5.894 6.840 59.577 1.00 84.00 1015 MET A C 1
ATOM 8165 O O . MET A 1 1015 ? -6.694 6.990 60.501 1.00 84.00 1015 MET A O 1
ATOM 8169 N N . GLU A 1 1016 ? -6.281 6.707 58.310 1.00 82.56 1016 GLU A N 1
ATOM 8170 C CA . GLU A 1 1016 ? -7.670 6.816 57.858 1.00 82.56 1016 GLU A CA 1
ATOM 8171 C C . GLU A 1 1016 ? -8.552 5.735 58.492 1.00 82.56 1016 GLU A C 1
ATOM 8173 O O . GLU A 1 1016 ? -9.593 6.057 59.069 1.00 82.56 1016 GLU A O 1
ATOM 8178 N N . ARG A 1 1017 ? -8.082 4.479 58.541 1.00 84.06 1017 ARG A N 1
ATOM 8179 C CA . ARG A 1 1017 ? -8.760 3.387 59.271 1.00 84.06 1017 ARG A CA 1
ATOM 8180 C C . ARG A 1 1017 ? -8.994 3.716 60.754 1.00 84.06 1017 ARG A C 1
ATOM 8182 O O . ARG A 1 1017 ? -10.046 3.378 61.297 1.00 84.06 1017 ARG A O 1
ATOM 8189 N N . LYS A 1 1018 ? -8.051 4.396 61.423 1.00 85.69 1018 LYS A N 1
ATOM 8190 C CA . LYS A 1 1018 ? -8.202 4.817 62.832 1.00 85.69 1018 LYS A CA 1
ATOM 8191 C C . LYS A 1 1018 ? -9.222 5.944 62.995 1.00 85.69 1018 LYS A C 1
ATOM 8193 O O . LYS A 1 1018 ? -10.001 5.915 63.944 1.00 85.69 1018 LYS A O 1
ATOM 8198 N N . HIS A 1 1019 ? -9.245 6.910 62.079 1.00 83.75 1019 HIS A N 1
ATOM 8199 C CA . HIS A 1 1019 ? -10.241 7.984 62.094 1.00 83.75 1019 HIS A CA 1
ATOM 8200 C C . HIS A 1 1019 ? -11.653 7.455 61.793 1.00 83.75 1019 HIS A C 1
ATOM 8202 O O . HIS A 1 1019 ? -12.596 7.825 62.491 1.00 83.75 1019 HIS A O 1
ATOM 8208 N N . ALA A 1 1020 ? -11.796 6.526 60.843 1.00 81.56 1020 ALA A N 1
ATOM 8209 C CA . ALA A 1 1020 ? -13.064 5.858 60.553 1.00 81.56 1020 ALA A CA 1
ATOM 8210 C C . ALA A 1 1020 ? -13.613 5.096 61.775 1.00 81.56 1020 ALA A C 1
ATOM 8212 O O . ALA A 1 1020 ? -14.779 5.264 62.132 1.00 81.56 1020 ALA A O 1
ATOM 8213 N N . ALA A 1 1021 ? -12.764 4.329 62.472 1.00 82.44 1021 ALA A N 1
ATOM 8214 C CA . ALA A 1 1021 ? -13.148 3.619 63.694 1.00 82.44 1021 ALA A CA 1
ATOM 8215 C C . ALA A 1 1021 ? -13.603 4.571 64.820 1.00 82.44 1021 ALA A C 1
ATOM 8217 O O . ALA A 1 1021 ? -14.608 4.311 65.480 1.00 82.44 1021 ALA A O 1
ATOM 8218 N N . TYR A 1 1022 ? -12.913 5.703 65.007 1.00 84.56 1022 TYR A N 1
ATOM 8219 C CA . TYR A 1 1022 ? -13.295 6.718 65.997 1.00 84.56 1022 TYR A CA 1
ATOM 8220 C C . TYR A 1 1022 ? -14.648 7.384 65.678 1.00 84.56 1022 TYR A C 1
ATOM 8222 O O . TYR A 1 1022 ? -15.459 7.615 66.575 1.00 84.56 1022 TYR A O 1
ATOM 8230 N N . ILE A 1 1023 ? -14.930 7.647 64.397 1.00 79.75 1023 ILE A N 1
ATOM 8231 C CA . ILE A 1 1023 ? -16.223 8.191 63.952 1.00 79.75 1023 ILE A CA 1
ATOM 8232 C C . ILE A 1 1023 ? -17.357 7.173 64.162 1.00 79.75 1023 ILE A C 1
ATOM 8234 O O . ILE A 1 1023 ? -18.460 7.565 64.546 1.00 79.75 1023 ILE A O 1
ATOM 8238 N N . ALA A 1 1024 ? -17.102 5.877 63.953 1.00 81.62 1024 ALA A N 1
ATOM 8239 C CA . ALA A 1 1024 ? -18.085 4.819 64.187 1.00 81.62 1024 ALA A CA 1
ATOM 8240 C C . ALA A 1 1024 ? -18.472 4.691 65.675 1.00 81.62 1024 ALA A C 1
ATOM 8242 O O . ALA A 1 1024 ? -19.661 4.657 65.991 1.00 81.62 1024 ALA A O 1
ATOM 8243 N N . ASP A 1 1025 ? -17.495 4.700 66.589 1.00 85.25 1025 ASP A N 1
ATOM 8244 C CA . ASP A 1 1025 ? -17.734 4.641 68.042 1.00 85.25 1025 ASP A CA 1
ATOM 8245 C C . ASP A 1 1025 ? -18.507 5.872 68.562 1.00 85.25 1025 ASP A C 1
ATOM 8247 O O . ASP A 1 1025 ? -19.444 5.756 69.357 1.00 85.25 1025 ASP A O 1
ATOM 8251 N N . MET A 1 1026 ? -18.196 7.060 68.030 1.00 83.81 1026 MET A N 1
ATOM 8252 C CA . MET A 1 1026 ? -18.949 8.293 68.298 1.00 83.81 1026 MET A CA 1
ATOM 8253 C C . MET A 1 1026 ? -20.411 8.221 67.829 1.00 83.81 1026 MET A C 1
ATOM 8255 O O . MET A 1 1026 ? -21.294 8.726 68.524 1.00 83.81 1026 MET A O 1
ATOM 8259 N N . ARG A 1 1027 ? -20.691 7.591 66.676 1.00 82.25 1027 ARG A N 1
ATOM 8260 C CA . ARG A 1 1027 ? -22.066 7.385 66.180 1.00 82.25 1027 ARG A CA 1
ATOM 8261 C C . ARG A 1 1027 ? -22.835 6.392 67.053 1.00 82.25 1027 ARG A C 1
ATOM 8263 O O . ARG A 1 1027 ? -23.914 6.731 67.525 1.00 82.25 1027 ARG A O 1
ATOM 8270 N N . ALA A 1 1028 ? -22.242 5.239 67.368 1.00 81.56 1028 ALA A N 1
ATOM 8271 C CA . ALA A 1 1028 ? -22.872 4.218 68.210 1.00 81.56 1028 ALA A CA 1
ATOM 8272 C C . ALA A 1 1028 ? -23.259 4.747 69.608 1.00 81.56 1028 ALA A C 1
ATOM 8274 O O . ALA A 1 1028 ? -24.353 4.466 70.101 1.00 81.56 1028 ALA A O 1
ATOM 8275 N N . ASN A 1 1029 ? -22.406 5.575 70.227 1.00 84.38 1029 ASN A N 1
ATOM 8276 C CA . ASN A 1 1029 ? -22.742 6.266 71.478 1.00 84.38 1029 ASN A CA 1
ATOM 8277 C C . ASN A 1 1029 ? -23.906 7.263 71.315 1.00 84.38 1029 ASN A C 1
ATOM 8279 O O . ASN A 1 1029 ? -24.705 7.431 72.236 1.00 84.38 1029 ASN A O 1
ATOM 8283 N N . HIS A 1 1030 ? -24.023 7.935 70.166 1.00 81.81 1030 HIS A N 1
ATOM 8284 C CA . HIS A 1 1030 ? -25.121 8.867 69.906 1.00 81.81 1030 HIS A CA 1
ATOM 8285 C C . HIS A 1 1030 ? -26.465 8.136 69.755 1.00 81.81 1030 HIS A C 1
ATOM 8287 O O . HIS A 1 1030 ? -27.465 8.569 70.331 1.00 81.81 1030 HIS A O 1
ATOM 8293 N N . ASP A 1 1031 ? -26.481 7.003 69.051 1.00 82.75 1031 ASP A N 1
ATOM 8294 C CA . ASP A 1 1031 ? -27.687 6.196 68.835 1.00 82.75 1031 ASP A CA 1
ATOM 8295 C C . ASP A 1 1031 ? -28.218 5.585 70.147 1.00 82.75 1031 ASP A C 1
ATOM 8297 O O . ASP A 1 1031 ? -29.418 5.643 70.420 1.00 82.75 1031 ASP A O 1
ATOM 8301 N N . ASP A 1 1032 ? -27.332 5.103 71.025 1.00 86.12 1032 ASP A N 1
ATOM 8302 C CA . ASP A 1 1032 ? -27.681 4.647 72.381 1.00 86.12 1032 ASP A CA 1
ATOM 8303 C C . ASP A 1 1032 ? -28.298 5.773 73.243 1.00 86.12 1032 ASP A C 1
ATOM 8305 O O . ASP A 1 1032 ? -29.297 5.566 73.946 1.00 86.12 1032 ASP A O 1
ATOM 8309 N N . ILE A 1 1033 ? -27.761 6.996 73.152 1.00 84.12 1033 ILE A N 1
ATOM 8310 C CA . ILE A 1 1033 ? -28.323 8.179 73.824 1.00 84.12 1033 ILE A CA 1
ATOM 8311 C C . ILE A 1 1033 ? -29.715 8.520 73.263 1.00 84.12 1033 ILE A C 1
ATOM 8313 O O . ILE A 1 1033 ? -30.628 8.828 74.043 1.00 84.12 1033 ILE A O 1
ATOM 8317 N N . LEU A 1 1034 ? -29.910 8.434 71.943 1.00 80.38 1034 LEU A N 1
ATOM 8318 C CA . LEU A 1 1034 ? -31.207 8.654 71.297 1.00 80.38 1034 LEU A CA 1
ATOM 8319 C C . LEU A 1 1034 ? -32.235 7.585 71.684 1.00 80.38 1034 LEU A C 1
ATOM 8321 O O . LEU A 1 1034 ? -33.363 7.939 72.036 1.00 80.38 1034 LEU A O 1
ATOM 8325 N N . GLU A 1 1035 ? -31.878 6.299 71.711 1.00 84.06 1035 GLU A N 1
ATOM 8326 C CA . GLU A 1 1035 ? -32.812 5.248 72.127 1.00 84.06 1035 GLU A CA 1
ATOM 8327 C C . GLU A 1 1035 ? -33.220 5.405 73.602 1.00 84.06 1035 GLU A C 1
ATOM 8329 O O . GLU A 1 1035 ? -34.412 5.333 73.931 1.00 84.06 1035 GLU A O 1
ATOM 8334 N N . LYS A 1 1036 ? -32.274 5.735 74.491 1.00 84.94 1036 LYS A N 1
ATOM 8335 C CA . LYS A 1 1036 ? -32.564 6.064 75.899 1.00 84.94 1036 LYS A CA 1
ATOM 8336 C C . LYS A 1 1036 ? -33.494 7.275 76.028 1.00 84.94 1036 LYS A C 1
ATOM 8338 O O . LYS A 1 1036 ? -34.409 7.265 76.861 1.00 84.94 1036 LYS A O 1
ATOM 8343 N N . LEU A 1 1037 ? -33.328 8.297 75.184 1.00 84.31 1037 LEU A N 1
ATOM 8344 C CA . LEU A 1 1037 ? -34.236 9.445 75.122 1.00 84.31 1037 LEU A CA 1
ATOM 8345 C C . LEU A 1 1037 ? -35.635 9.035 74.634 1.00 84.31 1037 LEU A C 1
ATOM 8347 O O . LEU A 1 1037 ? -36.626 9.371 75.287 1.00 84.31 1037 LEU A O 1
ATOM 8351 N N . HIS A 1 1038 ? -35.731 8.263 73.548 1.00 81.25 1038 HIS A N 1
ATOM 8352 C CA . HIS A 1 1038 ? -36.994 7.773 72.988 1.00 81.25 1038 HIS A CA 1
ATOM 8353 C C . HIS A 1 1038 ? -37.750 6.878 73.980 1.00 81.25 1038 HIS A C 1
ATOM 8355 O O . HIS A 1 1038 ? -38.960 7.038 74.154 1.00 81.25 1038 HIS A O 1
ATOM 8361 N N . ALA A 1 1039 ? -37.059 5.991 74.700 1.00 80.81 1039 ALA A N 1
ATOM 8362 C CA . ALA A 1 1039 ? -37.645 5.188 75.771 1.00 80.81 1039 ALA A CA 1
ATOM 8363 C C . ALA A 1 1039 ? -38.237 6.068 76.889 1.00 80.81 1039 ALA A C 1
ATOM 8365 O O . ALA A 1 1039 ? -39.377 5.852 77.311 1.00 80.81 1039 ALA A O 1
ATOM 8366 N N . ARG A 1 1040 ? -37.513 7.114 77.315 1.00 85.38 1040 ARG A N 1
ATOM 8367 C CA . ARG A 1 1040 ? -37.988 8.066 78.332 1.00 85.38 1040 ARG A CA 1
ATOM 8368 C C . ARG A 1 1040 ? -39.180 8.901 77.853 1.00 85.38 1040 ARG A C 1
ATOM 8370 O O . ARG A 1 1040 ? -40.081 9.170 78.648 1.00 85.38 1040 ARG A O 1
ATOM 8377 N N . VAL A 1 1041 ? -39.224 9.277 76.573 1.00 83.12 1041 VAL A N 1
ATOM 8378 C CA . VAL A 1 1041 ? -40.382 9.956 75.964 1.00 83.12 1041 VAL A CA 1
ATOM 8379 C C . VAL A 1 1041 ? -41.595 9.026 75.943 1.00 83.12 1041 VAL A C 1
ATOM 8381 O O . VAL A 1 1041 ? -42.637 9.412 76.469 1.00 83.12 1041 VAL A O 1
ATOM 8384 N N . ARG A 1 1042 ? -41.459 7.782 75.454 1.00 81.94 1042 ARG A N 1
ATOM 8385 C CA . ARG A 1 1042 ? -42.545 6.777 75.447 1.00 81.94 1042 ARG A CA 1
ATOM 8386 C C . ARG A 1 1042 ? -43.143 6.567 76.846 1.00 81.94 1042 ARG A C 1
ATOM 8388 O O . ARG A 1 1042 ? -44.355 6.655 77.015 1.00 81.94 1042 ARG A O 1
ATOM 8395 N N . ALA A 1 1043 ? -42.296 6.400 77.865 1.00 81.81 1043 ALA A N 1
ATOM 8396 C CA . ALA A 1 1043 ? -42.726 6.259 79.260 1.00 81.81 1043 ALA A CA 1
ATOM 8397 C C . ALA A 1 1043 ? -43.378 7.530 79.855 1.00 81.81 1043 ALA A C 1
ATOM 8399 O O . ALA A 1 1043 ? -44.142 7.441 80.815 1.00 81.81 1043 ALA A O 1
ATOM 8400 N N . THR A 1 1044 ? -43.089 8.713 79.304 1.00 83.12 1044 THR A N 1
ATOM 8401 C CA . THR A 1 1044 ? -43.707 9.986 79.718 1.00 83.12 1044 THR A CA 1
ATOM 8402 C C . THR A 1 1044 ? -45.052 10.221 79.026 1.00 83.12 1044 THR A C 1
ATOM 8404 O O . THR A 1 1044 ? -45.942 10.814 79.631 1.00 83.12 1044 THR A O 1
ATOM 8407 N N . VAL A 1 1045 ? -45.218 9.744 77.786 1.00 80.19 1045 VAL A N 1
ATOM 8408 C CA . VAL A 1 1045 ? -46.498 9.762 77.059 1.00 80.19 1045 VAL A CA 1
ATOM 8409 C C . VAL A 1 1045 ? -47.496 8.825 77.736 1.00 80.19 1045 VAL A C 1
ATOM 8411 O O . VAL A 1 1045 ? -48.533 9.306 78.176 1.00 80.19 1045 VAL A O 1
ATOM 8414 N N . ALA A 1 1046 ? -47.129 7.560 77.981 1.00 81.50 1046 ALA A N 1
ATOM 8415 C CA . ALA A 1 1046 ? -48.002 6.596 78.662 1.00 81.50 1046 ALA A CA 1
ATOM 8416 C C . ALA A 1 1046 ? -48.544 7.127 80.007 1.00 81.50 1046 ALA A C 1
ATOM 8418 O O . ALA A 1 1046 ? -49.749 7.146 80.227 1.00 81.50 1046 ALA A O 1
ATOM 8419 N N . LYS A 1 1047 ? -47.678 7.707 80.854 1.00 82.69 1047 LYS A N 1
ATOM 8420 C CA . LYS A 1 1047 ? -48.095 8.335 82.124 1.00 82.69 1047 LYS A CA 1
ATOM 8421 C C . LYS A 1 1047 ? -49.029 9.540 81.969 1.00 82.69 1047 LYS A C 1
ATOM 8423 O O . LYS A 1 1047 ? -49.706 9.902 82.930 1.00 82.69 1047 LYS A O 1
ATOM 8428 N N . LYS A 1 1048 ? -49.029 10.217 80.817 1.00 81.81 1048 LYS A N 1
ATOM 8429 C CA . LYS A 1 1048 ? -50.002 11.274 80.510 1.00 81.81 1048 LYS A CA 1
ATOM 8430 C C . LYS A 1 1048 ? -51.316 10.688 80.015 1.00 81.81 1048 LYS A C 1
ATOM 8432 O O . LYS A 1 1048 ? -52.352 11.228 80.380 1.00 81.81 1048 LYS A O 1
ATOM 8437 N N . ASP A 1 1049 ? -51.282 9.599 79.258 1.00 84.75 1049 ASP A N 1
ATOM 8438 C CA . ASP A 1 1049 ? -52.487 8.895 78.820 1.00 84.75 1049 ASP A CA 1
ATOM 8439 C C . ASP A 1 1049 ? -53.226 8.278 80.025 1.00 84.75 1049 ASP A C 1
ATOM 8441 O O . ASP A 1 1049 ? -54.414 8.547 80.190 1.00 84.75 1049 ASP A O 1
ATOM 8445 N N . ASP A 1 1050 ? -52.513 7.623 80.955 1.00 83.38 1050 ASP A N 1
ATOM 8446 C CA . ASP A 1 1050 ? -53.048 7.143 82.247 1.00 83.38 1050 ASP A CA 1
ATOM 8447 C C . ASP A 1 1050 ? -53.722 8.279 83.054 1.00 83.38 1050 ASP A C 1
ATOM 8449 O O . ASP A 1 1050 ? -54.803 8.128 83.632 1.00 83.38 1050 ASP A O 1
ATOM 8453 N N . MET A 1 1051 ? -53.087 9.458 83.083 1.00 84.31 1051 MET A N 1
ATOM 8454 C CA . MET A 1 1051 ? -53.602 10.652 83.764 1.00 84.31 1051 MET A CA 1
ATOM 8455 C C . MET A 1 1051 ? -54.852 11.209 83.065 1.00 84.31 1051 MET A C 1
ATOM 8457 O O . MET A 1 1051 ? -55.788 11.648 83.729 1.00 84.31 1051 MET A O 1
ATOM 8461 N N . ILE A 1 1052 ? -54.889 11.186 81.730 1.00 82.25 1052 ILE A N 1
ATOM 8462 C CA . ILE A 1 1052 ? -56.043 11.609 80.925 1.00 82.25 1052 ILE A CA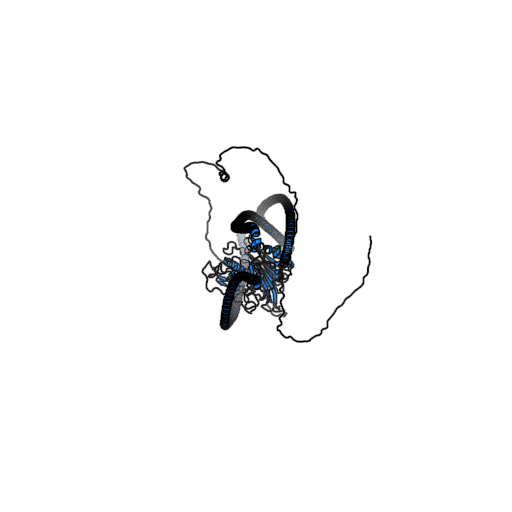 1
ATOM 8463 C C . ILE A 1 1052 ? -57.217 10.639 81.110 1.00 82.25 1052 ILE A C 1
ATOM 8465 O O . ILE A 1 1052 ? -58.356 11.094 81.191 1.00 82.25 1052 ILE A O 1
ATOM 8469 N N . GLU A 1 1053 ? -56.962 9.333 81.214 1.00 83.38 1053 GLU A N 1
ATOM 8470 C CA . GLU A 1 1053 ? -57.966 8.316 81.551 1.00 83.38 1053 GLU A CA 1
ATOM 8471 C C . GLU A 1 1053 ? -58.560 8.594 82.944 1.00 83.38 1053 GLU A C 1
ATOM 8473 O O . GLU A 1 1053 ? -59.769 8.781 83.078 1.00 83.38 1053 GLU A O 1
ATOM 8478 N N . THR A 1 1054 ? -57.704 8.775 83.957 1.00 83.31 1054 THR A N 1
ATOM 8479 C CA . THR A 1 1054 ? -58.114 9.098 85.338 1.00 83.31 1054 THR A CA 1
ATOM 8480 C C . THR A 1 1054 ? -58.963 10.379 85.401 1.00 83.31 1054 THR A C 1
ATOM 8482 O O . THR A 1 1054 ? -60.036 10.403 86.003 1.00 83.31 1054 THR A O 1
ATOM 8485 N N . LEU A 1 1055 ? -58.537 11.446 84.715 1.00 83.31 1055 LEU A N 1
ATOM 8486 C CA . LEU A 1 1055 ? -59.278 12.713 84.653 1.00 83.31 1055 LEU A CA 1
ATOM 8487 C C . LEU A 1 1055 ? -60.616 12.595 83.898 1.00 83.31 1055 LEU A C 1
ATOM 8489 O O . LEU A 1 1055 ? -61.546 13.351 84.185 1.00 83.31 1055 LEU A O 1
ATOM 8493 N N . ARG A 1 1056 ? -60.757 11.653 82.952 1.00 81.94 1056 ARG A N 1
ATOM 8494 C CA . ARG A 1 1056 ? -62.049 11.346 82.308 1.00 81.94 1056 ARG A CA 1
ATOM 8495 C C . ARG A 1 1056 ? -62.998 10.627 83.263 1.00 81.94 1056 ARG A C 1
ATOM 8497 O O . ARG A 1 1056 ? -64.193 10.920 83.230 1.00 81.94 1056 ARG A O 1
ATOM 8504 N N . GLU A 1 1057 ? -62.498 9.738 84.119 1.00 82.19 1057 GLU A N 1
ATOM 8505 C CA . GLU A 1 1057 ? -63.307 9.098 85.165 1.00 82.19 1057 GLU A CA 1
ATOM 8506 C C . GLU A 1 1057 ? -63.786 10.117 86.210 1.00 82.19 1057 GLU A C 1
ATOM 8508 O O . GLU A 1 1057 ? -64.975 10.150 86.539 1.00 82.19 1057 GLU A O 1
ATOM 8513 N N . GLU A 1 1058 ? -62.912 11.022 86.668 1.00 81.25 1058 GLU A N 1
ATOM 8514 C CA . GLU A 1 1058 ? -63.295 12.120 87.569 1.00 81.25 1058 GLU A CA 1
ATOM 8515 C C . GLU A 1 1058 ? -64.315 13.076 86.926 1.00 81.25 1058 GLU A C 1
ATOM 8517 O O . GLU A 1 1058 ? -65.301 13.466 87.567 1.00 81.25 1058 GLU A O 1
ATOM 8522 N N . LEU A 1 1059 ? -64.135 13.417 85.644 1.00 83.00 1059 LEU A N 1
ATOM 8523 C CA . LEU A 1 1059 ? -65.102 14.211 84.883 1.00 83.00 1059 LEU A CA 1
ATOM 8524 C C . LEU A 1 1059 ? -66.453 13.488 84.773 1.00 83.00 1059 LEU A C 1
ATOM 8526 O O . LEU A 1 1059 ? -67.493 14.090 85.022 1.00 83.00 1059 LEU A O 1
ATOM 8530 N N . HIS A 1 1060 ? -66.465 12.186 84.480 1.00 81.31 1060 HIS A N 1
ATOM 8531 C CA . HIS A 1 1060 ? -67.698 11.400 84.427 1.00 81.31 1060 HIS A CA 1
ATOM 8532 C C . HIS A 1 1060 ? -68.413 11.361 85.789 1.00 81.31 1060 HIS A C 1
ATOM 8534 O O . HIS A 1 1060 ? -69.614 11.630 85.876 1.00 81.31 1060 HIS A O 1
ATOM 8540 N N . MET A 1 1061 ? -67.674 11.107 86.872 1.00 80.44 1061 MET A N 1
ATOM 8541 C CA . MET A 1 1061 ? -68.212 11.069 88.235 1.00 80.44 1061 MET A CA 1
ATOM 8542 C C . MET A 1 1061 ? -68.726 12.433 88.711 1.00 80.44 1061 MET A C 1
ATOM 8544 O O . MET A 1 1061 ? -69.727 12.499 89.431 1.00 80.44 1061 MET A O 1
ATOM 8548 N N . THR A 1 1062 ? -68.098 13.536 88.300 1.00 79.44 1062 THR A N 1
ATOM 8549 C CA . THR A 1 1062 ? -68.614 14.885 88.578 1.00 79.44 1062 THR A CA 1
ATOM 8550 C C . THR A 1 1062 ? -69.842 15.214 87.730 1.00 79.44 1062 THR A C 1
ATOM 8552 O O . THR A 1 1062 ? -70.812 15.729 88.288 1.00 79.44 1062 THR A O 1
ATOM 8555 N N . GLN A 1 1063 ? -69.896 14.807 86.456 1.00 80.31 1063 GLN A N 1
ATOM 8556 C CA . GLN A 1 1063 ? -71.096 14.921 85.613 1.00 80.31 1063 GLN A CA 1
ATOM 8557 C C . GLN A 1 1063 ? -72.306 14.203 86.243 1.00 80.31 1063 GLN A C 1
ATOM 8559 O O . GLN A 1 1063 ? -73.391 14.775 86.334 1.00 80.31 1063 GLN A O 1
ATOM 8564 N N . VAL A 1 1064 ? -72.112 12.976 86.747 1.00 81.19 1064 VAL A N 1
ATOM 8565 C CA . VAL A 1 1064 ? -73.147 12.189 87.452 1.00 81.19 1064 VAL A CA 1
ATOM 8566 C C . VAL A 1 1064 ? -73.596 12.864 88.755 1.00 81.19 1064 VAL A C 1
ATOM 8568 O O . VAL A 1 1064 ? -74.770 12.801 89.123 1.00 81.19 1064 VAL A O 1
ATOM 8571 N N . ARG A 1 1065 ? -72.691 13.551 89.466 1.00 80.31 1065 ARG A N 1
ATOM 8572 C CA . ARG A 1 1065 ? -73.058 14.345 90.652 1.00 80.31 1065 ARG A CA 1
ATOM 8573 C C . ARG A 1 1065 ? -73.869 15.587 90.284 1.00 80.31 1065 ARG A C 1
ATOM 8575 O O . ARG A 1 1065 ? -74.832 15.878 90.988 1.00 80.31 1065 ARG A O 1
ATOM 8582 N N . VAL A 1 1066 ? -73.523 16.284 89.198 1.00 81.31 1066 VAL A N 1
ATOM 8583 C CA . VAL A 1 1066 ? -74.275 17.453 88.709 1.00 81.31 1066 VAL A CA 1
ATOM 8584 C C . VAL A 1 1066 ? -75.698 17.055 88.327 1.00 81.31 1066 VAL A C 1
ATOM 8586 O O . VAL A 1 1066 ? -76.633 17.604 88.902 1.00 81.31 1066 VAL A O 1
ATOM 8589 N N . THR A 1 1067 ? -75.884 16.036 87.481 1.00 78.56 1067 THR A N 1
ATOM 8590 C CA . THR A 1 1067 ? -77.231 15.596 87.065 1.00 78.56 1067 THR A CA 1
ATOM 8591 C C . THR A 1 1067 ? -78.083 15.102 88.237 1.00 78.56 1067 THR A C 1
ATOM 8593 O O . THR A 1 1067 ? -79.294 15.327 88.265 1.00 78.56 1067 THR A O 1
ATOM 8596 N N . LYS A 1 1068 ? -77.470 14.496 89.264 1.00 79.69 1068 LYS A N 1
ATOM 8597 C CA . LYS A 1 1068 ? -78.168 14.140 90.510 1.00 79.69 1068 LYS A CA 1
ATOM 8598 C C . LYS A 1 1068 ? -78.604 15.370 91.317 1.00 79.69 1068 LYS A C 1
ATOM 8600 O O . LYS A 1 1068 ? -79.704 15.366 91.865 1.00 79.69 1068 LYS A O 1
ATOM 8605 N N . CYS A 1 1069 ? -77.786 16.421 91.384 1.00 74.25 1069 CYS A N 1
ATOM 8606 C CA . CYS A 1 1069 ? -78.174 17.691 92.004 1.00 74.25 1069 CYS A CA 1
ATOM 8607 C C . CYS A 1 1069 ? -79.274 18.406 91.204 1.00 74.25 1069 CYS A C 1
ATOM 8609 O O . CYS A 1 1069 ? -80.223 18.903 91.802 1.00 74.25 1069 CYS A O 1
ATOM 8611 N N . GLU A 1 1070 ? -79.201 18.411 89.872 1.00 77.50 1070 GLU A N 1
ATOM 8612 C CA . GLU A 1 1070 ? -80.238 18.969 88.992 1.00 77.50 1070 GLU A CA 1
ATOM 8613 C C . GLU A 1 1070 ? -81.579 18.239 89.157 1.00 77.50 1070 GLU A C 1
ATOM 8615 O O . GLU A 1 1070 ? -82.621 18.886 89.257 1.00 77.50 1070 GLU A O 1
ATOM 8620 N N . ALA A 1 1071 ? -81.563 16.906 89.273 1.00 74.12 1071 ALA A N 1
ATOM 8621 C CA . ALA A 1 1071 ? -82.756 16.115 89.571 1.00 74.12 1071 ALA A CA 1
ATOM 8622 C C . ALA A 1 1071 ? -83.380 16.487 90.930 1.00 74.12 1071 ALA A C 1
ATOM 8624 O O . ALA A 1 1071 ? -84.592 16.667 91.011 1.00 74.12 1071 ALA A O 1
ATOM 8625 N N . ILE A 1 1072 ? -82.565 16.673 91.977 1.00 75.88 1072 ILE A N 1
ATOM 8626 C CA . ILE A 1 1072 ? -83.036 17.115 93.303 1.00 75.88 1072 ILE A CA 1
ATOM 8627 C C . ILE A 1 1072 ? -83.607 18.542 93.242 1.00 75.88 1072 ILE A C 1
ATOM 8629 O O . ILE A 1 1072 ? -84.662 18.799 93.816 1.00 75.88 1072 ILE A O 1
ATOM 8633 N N . ILE A 1 1073 ? -82.962 19.461 92.517 1.00 74.19 1073 ILE A N 1
ATOM 8634 C CA . ILE A 1 1073 ? -83.444 20.841 92.334 1.00 74.19 1073 ILE A CA 1
ATOM 8635 C C . ILE A 1 1073 ? -84.774 20.864 91.568 1.00 74.19 1073 ILE A C 1
ATOM 8637 O O . ILE A 1 1073 ? -85.671 21.627 91.922 1.00 74.19 1073 ILE A O 1
ATOM 8641 N N . ASN A 1 1074 ? -84.940 20.021 90.547 1.00 69.81 1074 ASN A N 1
ATOM 8642 C CA . ASN A 1 1074 ? -86.205 19.914 89.821 1.00 69.81 1074 ASN A CA 1
ATOM 8643 C C . ASN A 1 1074 ? -87.305 19.281 90.689 1.00 69.81 1074 ASN A C 1
ATOM 8645 O O . ASN A 1 1074 ? -88.408 19.818 90.728 1.00 69.81 1074 ASN A O 1
ATOM 8649 N N . GLN A 1 1075 ? -86.993 18.253 91.483 1.00 67.44 1075 GLN A N 1
ATOM 8650 C CA . GLN A 1 1075 ? -87.931 17.680 92.456 1.00 67.44 1075 GLN A CA 1
ATOM 8651 C C . GLN A 1 1075 ? -88.358 18.705 93.529 1.00 67.44 1075 GLN A C 1
ATOM 8653 O O . GLN A 1 1075 ? -89.523 18.754 93.918 1.00 67.44 1075 GLN A O 1
ATOM 8658 N N . GLN A 1 1076 ? -87.445 19.575 93.974 1.00 67.19 1076 GLN A N 1
ATOM 8659 C CA . GLN A 1 1076 ? -87.761 20.692 94.875 1.00 67.19 1076 GLN A CA 1
ATOM 8660 C C . GLN A 1 1076 ? -88.602 21.786 94.199 1.00 67.19 1076 GLN A C 1
ATOM 8662 O O . GLN A 1 1076 ? -89.441 22.394 94.856 1.00 67.19 1076 GLN A O 1
ATOM 8667 N N . ARG A 1 1077 ? -88.425 22.028 92.893 1.00 68.81 1077 ARG A N 1
ATOM 8668 C CA . ARG A 1 1077 ? -89.287 22.937 92.116 1.00 68.81 1077 ARG A CA 1
ATOM 8669 C C . ARG A 1 1077 ? -90.701 22.387 91.960 1.00 68.81 1077 ARG A C 1
ATOM 8671 O O . ARG A 1 1077 ? -91.648 23.140 92.142 1.00 68.81 1077 ARG A O 1
ATOM 8678 N N . GLU A 1 1078 ? -90.852 21.093 91.688 1.00 63.72 1078 GLU A N 1
ATOM 8679 C CA . GLU A 1 1078 ? -92.162 20.426 91.645 1.00 63.72 1078 GLU A CA 1
ATOM 8680 C C . GLU A 1 1078 ? -92.882 20.509 93.004 1.00 63.72 1078 GLU A C 1
ATOM 8682 O O . GLU A 1 1078 ? -94.078 20.782 93.048 1.00 63.72 1078 GLU A O 1
ATOM 8687 N N . GLN A 1 1079 ? -92.147 20.388 94.117 1.00 60.41 1079 GLN A N 1
ATOM 8688 C CA . GLN A 1 1079 ? -92.668 20.558 95.484 1.00 60.41 1079 GLN A CA 1
ATOM 8689 C C . GLN A 1 1079 ? -92.950 22.016 95.904 1.00 60.41 1079 GLN A C 1
ATOM 8691 O O . GLN A 1 1079 ? -93.491 22.229 96.984 1.00 60.41 1079 GLN A O 1
ATOM 8696 N N . LEU A 1 1080 ? -92.587 23.011 95.087 1.00 55.66 1080 LEU A N 1
ATOM 8697 C CA . LEU A 1 1080 ? -92.847 24.442 95.326 1.00 55.66 1080 LEU A CA 1
ATOM 8698 C C . LEU A 1 1080 ? -93.906 25.030 94.373 1.00 55.66 1080 LEU A C 1
ATOM 8700 O O . LEU A 1 1080 ? -94.143 26.238 94.384 1.00 55.66 1080 LEU A O 1
ATOM 8704 N N . ILE A 1 1081 ? -94.514 24.190 93.530 1.00 53.97 1081 ILE A N 1
ATOM 8705 C CA . ILE A 1 1081 ? -95.548 24.554 92.543 1.00 53.97 1081 ILE A CA 1
ATOM 8706 C C . ILE A 1 1081 ? -96.900 23.868 92.874 1.00 53.97 1081 ILE A C 1
ATOM 8708 O O . ILE A 1 1081 ? -97.889 24.061 92.165 1.00 53.97 1081 ILE A O 1
ATOM 8712 N N . ALA A 1 1082 ? -96.958 23.122 93.985 1.00 43.41 1082 ALA A N 1
ATOM 8713 C CA . ALA A 1 1082 ? -98.146 22.483 94.559 1.00 43.41 1082 ALA A CA 1
ATOM 8714 C C . ALA A 1 1082 ? -98.467 23.050 95.955 1.00 43.41 1082 ALA A C 1
ATOM 8716 O O . ALA A 1 1082 ? -99.673 23.096 96.283 1.00 43.41 1082 ALA A O 1
#

Secondary structure (DSSP, 8-state):
-------------------------------------PPP-----------PPPPSS--TTS--TT----EEESS---TTEEEEEEEEEE---HHHHT-TTSGGGGS-GGGGGGG-HHHHHHHHHHHHHHTT-SEEEEES-S-IIIIIHHHHGGGTEEEEEEE-SSTT---EEEEEEETTTEEEEEEEEEEEE-TT-SS-EEEEEEEEEEEEETTT--EEEEEEEE----TT-HHHHHHHHHHHHHHHHTT--S-EEEEEE----TTSHHHHHHHHSEEETTSSBTTTTT--B-SSSSBSSTTGGG-TT-TTS---SSSS-B-------SS----S-B---EEE-----EESSS--SSSS--S-BS-SEEETTEEE--EEEEEESSEEEEEEPPPPHHHHHH-SSSS-SS--SSB--EEEEEEEEPP-----------------------------------------------------------SGGGTHHHHTTSS--S-----------------------------------------SHHHHHHHHHHHHHHHHHHHHHHHHHHHHHHHHHHHHHHHHHHHHHHHHHHHHHHHHHHHHHHHHHHHHHHHHHHHHHHHHHHHHHHHHHHHHHHHHHHHHHHHHHHHHHHHHHHHHHHHHHHHHHHHHHHHHHHGGG----S-HHHHHHHHHHHHHHHHHHHHHHHHHHHHHHHHHHHHHHHHHHHHHHHHHHHHHHHHHHHHHHHHHHHHHHHHHHHHHHHHHHHHHHHHHHHHHHHHHHHHHHHHHHHHHHHHHHHHHHHHHHHHHHHHHHHHHHHHHHHHHHHHHHHHHHHHHHHHHHHHHHHHHHHHHHHHHHHHHHHHHHHHHHTTTTTSSS-SSSTTHHHHHHHHHHHHHHHHHHHHHHHHHHHHHHHHHHHHHHHHHHHHHHHHHHHHHHHHHHHHHHHHHHHHHHHHHHHHHHHHHHHHHHHHHHHHHHHHHHHHHHHHHHHHHHHHHHHHHHHHHHHHHHHHHHHHHHHHHHHHHHHHHHHHHHHHHHHHHHHHHHHHHHHHHHHHHHHHHHHHHHHHHHHHHHHTT--

Mean predicted aligned error: 24.52 Å

Nearest PDB structures (foldseek):
  6rvz-assembly1_A  TM=8.234E-01  e=2.980E-30  Homo sapiens
  6bt1-assembly1_A  TM=8.029E-01  e=6.653E-22  Homo sapiens

pLDDT: mean 72.06, std 20.95, range [25.83, 98.88]

Radius of gyration: 65.46 Å; Cα contacts (8 Å, |Δi|>4): 866; chains: 1; bounding box: 190×124×231 Å